Protein AF-0000000085985814 (afdb_homodimer)

Structure (mmCIF, N/CA/C/O backbone):
data_AF-0000000085985814-model_v1
#
loop_
_entity.id
_entity.type
_entity.pdbx_description
1 polymer 'limulus clotting factor C'
#
loop_
_atom_site.group_PDB
_atom_site.id
_atom_site.type_symbol
_atom_site.label_atom_id
_atom_site.label_alt_id
_atom_site.label_comp_id
_atom_site.label_asym_id
_atom_site.label_entity_id
_atom_site.label_seq_id
_atom_site.pdbx_PDB_ins_code
_atom_site.Cartn_x
_atom_site.Cartn_y
_atom_site.Cartn_z
_atom_site.occupancy
_atom_site.B_iso_or_equiv
_atom_site.auth_seq_id
_atom_site.auth_comp_id
_atom_site.auth_asym_id
_atom_site.auth_atom_id
_atom_site.pdbx_PDB_model_num
ATOM 1 N N . MET A 1 1 ? 61.375 27.125 3.414 1 16.91 1 MET A N 1
ATOM 2 C CA . MET A 1 1 ? 61.344 26.484 4.727 1 16.91 1 MET A CA 1
ATOM 3 C C . MET A 1 1 ? 60.188 25.484 4.812 1 16.91 1 MET A C 1
ATOM 5 O O . MET A 1 1 ? 59.188 25.609 4.09 1 16.91 1 MET A O 1
ATOM 9 N N . PRO A 1 2 ? 60.125 24.406 5.727 1 18.06 2 PRO A N 1
ATOM 10 C CA . PRO A 1 2 ? 59.75 23.016 6 1 18.06 2 PRO A CA 1
ATOM 11 C C . PRO A 1 2 ? 58.312 22.859 6.48 1 18.06 2 PRO A C 1
ATOM 13 O O . PRO A 1 2 ? 57.656 21.875 6.164 1 18.06 2 PRO A O 1
ATOM 16 N N . PHE A 1 3 ? 57.781 23.734 7.27 1 17.25 3 PHE A N 1
ATOM 17 C CA . PHE A 1 3 ? 57.219 23.203 8.508 1 17.25 3 PHE A CA 1
ATOM 18 C C . PHE A 1 3 ? 55.969 22.375 8.219 1 17.25 3 PHE A C 1
ATOM 20 O O . PHE A 1 3 ? 55.281 22.609 7.242 1 17.25 3 PHE A O 1
ATOM 27 N N . ALA A 1 4 ? 55.594 21.359 9.062 1 17.03 4 ALA A N 1
ATOM 28 C CA . ALA A 1 4 ? 55.219 20 9.469 1 17.03 4 ALA A CA 1
ATOM 29 C C . ALA A 1 4 ? 53.719 19.906 9.758 1 17.03 4 ALA A C 1
ATOM 31 O O . ALA A 1 4 ? 53.125 18.828 9.594 1 17.03 4 ALA A O 1
ATOM 32 N N . ASN A 1 5 ? 53.062 20.906 10.273 1 17.09 5 ASN A N 1
ATOM 33 C CA . ASN A 1 5 ? 52.25 20.547 11.43 1 17.09 5 ASN A CA 1
ATOM 34 C C . ASN A 1 5 ? 51.094 19.656 11.031 1 17.09 5 ASN A C 1
ATOM 36 O O . ASN A 1 5 ? 50.688 19.641 9.859 1 17.09 5 ASN A O 1
ATOM 40 N N . GLY A 1 6 ? 50.312 18.969 12 1 17.94 6 GLY A N 1
ATOM 41 C CA . GLY A 1 6 ? 49.812 17.75 12.617 1 17.94 6 GLY A CA 1
ATOM 42 C C . GLY A 1 6 ? 48.312 17.562 12.398 1 17.94 6 GLY A C 1
ATOM 43 O O . GLY A 1 6 ? 47.719 16.609 12.914 1 17.94 6 GLY A O 1
ATOM 44 N N . LYS A 1 7 ? 47.5 18.188 11.68 1 19.05 7 LYS A N 1
ATOM 45 C CA . LYS A 1 7 ? 46.094 18.391 12.086 1 19.05 7 LYS A CA 1
ATOM 46 C C . LYS A 1 7 ? 45.312 17.094 12.023 1 19.05 7 LYS A C 1
ATOM 48 O O . LYS A 1 7 ? 45.312 16.422 10.992 1 19.05 7 LYS A O 1
ATOM 53 N N . GLU A 1 8 ? 44.844 16.516 13.203 1 18.53 8 GLU A N 1
ATOM 54 C CA . GLU A 1 8 ? 44.344 15.266 13.773 1 18.53 8 GLU A CA 1
ATOM 55 C C . GLU A 1 8 ? 43.031 14.859 13.125 1 18.53 8 GLU A C 1
ATOM 57 O O . GLU A 1 8 ? 42.312 15.703 12.578 1 18.53 8 GLU A O 1
ATOM 62 N N . SER A 1 9 ? 42.75 13.445 13.117 1 17.86 9 SER A N 1
ATOM 63 C CA . SER A 1 9 ? 42.062 12.305 12.523 1 17.86 9 SER A CA 1
ATOM 64 C C . SER A 1 9 ? 40.656 12.109 13.125 1 17.86 9 SER A C 1
ATOM 66 O O . SER A 1 9 ? 40.531 11.906 14.336 1 17.86 9 SER A O 1
ATOM 68 N N . LEU A 1 10 ? 39.594 12.852 12.758 1 19.56 10 LEU A N 1
ATOM 69 C CA . LEU A 1 10 ? 38.25 12.938 13.273 1 19.56 10 LEU A CA 1
ATOM 70 C C . LEU A 1 10 ? 37.562 11.578 13.227 1 19.56 10 LEU A C 1
ATOM 72 O O . LEU A 1 10 ? 37.25 11.062 12.148 1 19.56 10 LEU A O 1
ATOM 76 N N . ASN A 1 11 ? 38 10.562 14.125 1 17.52 11 ASN A N 1
ATOM 77 C CA . ASN A 1 11 ? 37.75 9.125 14.18 1 17.52 11 ASN A CA 1
ATOM 78 C C . ASN A 1 11 ? 36.281 8.844 14.484 1 17.52 11 ASN A C 1
ATOM 80 O O . ASN A 1 11 ? 35.781 9.156 15.578 1 17.52 11 ASN A O 1
ATOM 84 N N . TYR A 1 12 ? 35.344 9.055 13.688 1 19.08 12 TYR A N 1
ATOM 85 C CA . TYR A 1 12 ? 33.906 8.852 13.867 1 19.08 12 TYR A CA 1
ATOM 86 C C . TYR A 1 12 ? 33.594 7.387 14.141 1 19.08 12 TYR A C 1
ATOM 88 O O . TYR A 1 12 ? 33.719 6.543 13.25 1 19.08 12 TYR A O 1
ATOM 96 N N . ASN A 1 13 ? 33.969 6.895 15.359 1 17.88 13 ASN A N 1
ATOM 97 C CA . ASN A 1 13 ? 33.938 5.488 15.75 1 17.88 13 ASN A CA 1
ATOM 98 C C . ASN A 1 13 ? 32.5 4.949 15.789 1 17.88 13 ASN A C 1
ATOM 100 O O . ASN A 1 13 ? 31.656 5.473 16.516 1 17.88 13 ASN A O 1
ATOM 104 N N . PRO A 1 14 ? 32.062 4.172 14.82 1 18.27 14 PRO A N 1
ATOM 105 C CA . PRO A 1 14 ? 30.781 3.57 14.445 1 18.27 14 PRO A CA 1
ATOM 106 C C . PRO A 1 14 ? 30.203 2.686 15.547 1 18.27 14 PRO A C 1
ATOM 108 O O . PRO A 1 14 ? 29 2.703 15.781 1 18.27 14 PRO A O 1
ATOM 111 N N . PHE A 1 15 ? 30.922 1.654 16.031 1 18.02 15 PHE A N 1
ATOM 112 C CA . PHE A 1 15 ? 30.453 0.27 16.016 1 18.02 15 PHE A CA 1
ATOM 113 C C . PHE A 1 15 ? 29.734 -0.078 17.312 1 18.02 15 PHE A C 1
ATOM 115 O O . PHE A 1 15 ? 30.312 -0.677 18.219 1 18.02 15 PHE A O 1
ATOM 122 N N . LEU A 1 16 ? 28.922 0.725 17.922 1 17.56 16 LEU A N 1
ATOM 123 C CA . LEU A 1 16 ? 28.641 0.408 19.312 1 17.56 16 LEU A CA 1
ATOM 124 C C . LEU A 1 16 ? 28.062 -0.997 19.453 1 17.56 16 LEU A C 1
ATOM 126 O O . LEU A 1 16 ? 27.141 -1.368 18.719 1 17.56 16 LEU A O 1
ATOM 130 N N . VAL A 1 17 ? 28.781 -1.927 20.141 1 17.14 17 VAL A N 1
ATOM 131 C CA . VAL A 1 17 ? 28.969 -3.322 20.531 1 17.14 17 VAL A CA 1
ATOM 132 C C . VAL A 1 17 ? 27.734 -3.82 21.281 1 17.14 17 VAL A C 1
ATOM 134 O O . VAL A 1 17 ? 27 -3.023 21.859 1 17.14 17 VAL A O 1
ATOM 137 N N . GLY A 1 18 ? 27.484 -5.141 21.141 1 18.31 18 GLY A N 1
ATOM 138 C CA . GLY A 1 18 ? 26.672 -6.328 21.344 1 18.31 18 GLY A CA 1
ATOM 139 C C . GLY A 1 18 ? 26.5 -6.699 22.797 1 18.31 18 GLY A C 1
ATOM 140 O O . GLY A 1 18 ? 27.094 -7.664 23.281 1 18.31 18 GLY A O 1
ATOM 141 N N . GLN A 1 19 ? 26.281 -5.734 23.703 1 16.53 19 GLN A N 1
ATOM 142 C CA . GLN A 1 19 ? 26.484 -6.156 25.094 1 16.53 19 GLN A CA 1
ATOM 143 C C . GLN A 1 19 ? 25.609 -7.355 25.438 1 16.53 19 GLN A C 1
ATOM 145 O O . GLN A 1 19 ? 24.484 -7.461 24.953 1 16.53 19 GLN A O 1
ATOM 150 N N . ASN A 1 20 ? 26.219 -8.445 26.062 1 17.34 20 ASN A N 1
ATOM 151 C CA . ASN A 1 20 ? 26.172 -9.836 26.516 1 17.34 20 ASN A CA 1
ATOM 152 C C . ASN A 1 20 ? 25.172 -10.023 27.641 1 17.34 20 ASN A C 1
ATOM 154 O O . ASN A 1 20 ? 25.438 -9.648 28.781 1 17.34 20 ASN A O 1
ATOM 158 N N . PHE A 1 21 ? 23.938 -9.672 27.484 1 16.88 21 PHE A N 1
ATOM 159 C CA . PHE A 1 21 ? 23.109 -9.711 28.672 1 16.88 21 PHE A CA 1
ATOM 160 C C . PHE A 1 21 ? 22.953 -11.141 29.188 1 16.88 21 PHE A C 1
ATOM 162 O O . PHE A 1 21 ? 22.484 -12.016 28.453 1 16.88 21 PHE A O 1
ATOM 169 N N . GLY A 1 22 ? 23.797 -11.625 30.141 1 15.89 22 GLY A N 1
ATOM 170 C CA . GLY A 1 22 ? 24.047 -12.883 30.812 1 15.89 22 GLY A CA 1
ATOM 171 C C . GLY A 1 22 ? 22.797 -13.508 31.406 1 15.89 22 GLY A C 1
ATOM 172 O O . GLY A 1 22 ? 22.438 -14.633 31.047 1 15.89 22 GLY A O 1
ATOM 173 N N . ASN A 1 23 ? 22.438 -13.375 32.719 1 16.05 23 ASN A N 1
ATOM 174 C CA . ASN A 1 23 ? 22.547 -14.445 33.719 1 16.05 23 ASN A CA 1
ATOM 175 C C . ASN A 1 23 ? 21.266 -15.242 33.812 1 16.05 23 ASN A C 1
ATOM 177 O O . ASN A 1 23 ? 20.219 -14.844 33.281 1 16.05 23 ASN A O 1
ATOM 181 N N . GLU A 1 24 ? 20.734 -15.57 35.156 1 16.47 24 GLU A N 1
ATOM 182 C CA . GLU A 1 24 ? 20.547 -16.75 36 1 16.47 24 GLU A CA 1
ATOM 183 C C . GLU A 1 24 ? 19.062 -17.016 36.25 1 16.47 24 GLU A C 1
ATOM 185 O O . GLU A 1 24 ? 18.703 -18.031 36.844 1 16.47 24 GLU A O 1
ATOM 190 N N . ILE A 1 25 ? 18.078 -16.484 35.625 1 15.8 25 ILE A N 1
ATOM 191 C CA . ILE A 1 25 ? 16.859 -16.484 36.438 1 15.8 25 ILE A CA 1
ATOM 192 C C . ILE A 1 25 ? 16.375 -17.922 36.625 1 15.8 25 ILE A C 1
ATOM 194 O O . ILE A 1 25 ? 16.203 -18.656 35.625 1 15.8 25 ILE A O 1
ATOM 198 N N . ALA A 1 26 ? 16.344 -18.391 37.875 1 16.05 26 ALA A N 1
ATOM 199 C CA . ALA A 1 26 ? 16.109 -19.625 38.625 1 16.05 26 ALA A CA 1
ATOM 200 C C . ALA A 1 26 ? 14.734 -20.203 38.344 1 16.05 26 ALA A C 1
ATOM 202 O O . ALA A 1 26 ? 13.844 -19.5 37.875 1 16.05 26 ALA A O 1
ATOM 203 N N . ARG A 1 27 ? 14.367 -21.344 38.969 1 16.3 27 ARG A N 1
ATOM 204 C CA . ARG A 1 27 ? 13.805 -22.688 38.906 1 16.3 27 ARG A CA 1
ATOM 205 C C . ARG A 1 27 ? 12.359 -22.703 39.375 1 16.3 27 ARG A C 1
ATOM 207 O O . ARG A 1 27 ? 11.758 -23.766 39.531 1 16.3 27 ARG A O 1
ATOM 214 N N . ALA A 1 28 ? 11.633 -21.516 39.438 1 16.31 28 ALA A N 1
ATOM 215 C CA . ALA A 1 28 ? 10.602 -21.703 40.438 1 16.31 28 ALA A CA 1
ATOM 216 C C . ALA A 1 28 ? 9.695 -22.875 40.094 1 16.31 28 ALA A C 1
ATOM 218 O O . ALA A 1 28 ? 9.383 -23.094 38.938 1 16.31 28 ALA A O 1
ATOM 219 N N . SER A 1 29 ? 9.352 -23.766 40.969 1 16.72 29 SER A N 1
ATOM 220 C CA . SER A 1 29 ? 8.875 -25.125 41.219 1 16.72 29 SER A CA 1
ATOM 221 C C . SER A 1 29 ? 7.379 -25.234 40.969 1 16.72 29 SER A C 1
ATOM 223 O O . SER A 1 29 ? 6.582 -25.156 41.906 1 16.72 29 SER A O 1
ATOM 225 N N . PHE A 1 30 ? 6.945 -24.656 39.812 1 16.17 30 PHE A N 1
ATOM 226 C CA . PHE A 1 30 ? 5.488 -24.641 39.719 1 16.17 30 PHE A CA 1
ATOM 227 C C . PHE A 1 30 ? 4.926 -26.062 39.812 1 16.17 30 PHE A C 1
ATOM 229 O O . PHE A 1 30 ? 5.324 -26.938 39.062 1 16.17 30 PHE A O 1
ATOM 236 N N . ILE A 1 31 ? 4.328 -26.297 40.844 1 16.73 31 ILE A N 1
ATOM 237 C CA . ILE A 1 31 ? 3.812 -27.562 41.375 1 16.73 31 ILE A CA 1
ATOM 238 C C . ILE A 1 31 ? 2.74 -28.109 40.406 1 16.73 31 ILE A C 1
ATOM 240 O O . ILE A 1 31 ? 2.826 -29.25 39.938 1 16.73 31 ILE A O 1
ATOM 244 N N . PRO A 1 32 ? 1.451 -28.188 40.75 1 16.77 32 PRO A N 1
ATOM 245 C CA . PRO A 1 32 ? 0.951 -29.516 41.094 1 16.77 32 PRO A CA 1
ATOM 246 C C . PRO A 1 32 ? 0.174 -30.172 39.969 1 16.77 32 PRO A C 1
ATOM 248 O O . PRO A 1 32 ? 0.493 -31.281 39.562 1 16.77 32 PRO A O 1
ATOM 251 N N . PRO A 1 33 ? -1.252 -29.938 39.812 1 17.3 33 PRO A N 1
ATOM 252 C CA . PRO A 1 33 ? -2.18 -31.031 40.125 1 17.3 33 PRO A CA 1
ATOM 253 C C . PRO A 1 33 ? -2.801 -31.672 38.906 1 17.3 33 PRO A C 1
ATOM 255 O O . PRO A 1 33 ? -2.754 -31.094 37.812 1 17.3 33 PRO A O 1
ATOM 258 N N . SER A 1 34 ? -3.602 -32.75 38.938 1 16.98 34 SER A N 1
ATOM 259 C CA . SER A 1 34 ? -4.047 -34.031 38.375 1 16.98 34 SER A CA 1
ATOM 260 C C . SER A 1 34 ? -5.277 -33.844 37.5 1 16.98 34 SER A C 1
ATOM 262 O O . SER A 1 34 ? -5.961 -34.812 37.188 1 16.98 34 SER A O 1
ATOM 264 N N . CYS A 1 35 ? -5.289 -32.719 36.656 1 16.28 35 CYS A N 1
ATOM 265 C CA . CYS A 1 35 ? -6.629 -32.438 36.156 1 16.28 35 CYS A CA 1
ATOM 266 C C . CYS A 1 35 ? -7.156 -33.594 35.312 1 16.28 35 CYS A C 1
ATOM 268 O O . CYS A 1 35 ? -6.5 -34.031 34.375 1 16.28 35 CYS A O 1
ATOM 270 N N . THR A 1 36 ? -8.031 -34.344 35.844 1 17.14 36 THR A N 1
ATOM 271 C CA . THR A 1 36 ? -8.703 -35.594 35.5 1 17.14 36 THR A CA 1
ATOM 272 C C . THR A 1 36 ? -9.594 -35.406 34.281 1 17.14 36 THR A C 1
ATOM 274 O O . THR A 1 36 ? -10.727 -34.938 34.375 1 17.14 36 THR A O 1
ATOM 277 N N . CYS A 1 37 ? -9.016 -34.781 33.219 1 16.58 37 CYS A N 1
ATOM 278 C CA . CYS A 1 37 ? -9.875 -34.375 32.125 1 16.58 37 CYS A CA 1
ATOM 279 C C . CYS A 1 37 ? -10.641 -35.562 31.547 1 16.58 37 CYS A C 1
ATOM 281 O O . CYS A 1 37 ? -10.055 -36.656 31.344 1 16.58 37 CYS A O 1
ATOM 283 N N . GLY A 1 38 ? -11.938 -35.5 31.625 1 16.69 38 GLY A N 1
ATOM 284 C CA . GLY A 1 38 ? -13.055 -36.406 31.422 1 16.69 38 GLY A CA 1
ATOM 285 C C . GLY A 1 38 ? -13.156 -36.938 30.016 1 16.69 38 GLY A C 1
ATOM 286 O O . GLY A 1 38 ? -12.625 -36.344 29.078 1 16.69 38 GLY A O 1
ATOM 287 N N . GLN A 1 39 ? -13.641 -38.156 29.672 1 17.03 39 GLN A N 1
ATOM 288 C CA . GLN A 1 39 ? -13.672 -39.344 28.797 1 17.03 39 GLN A CA 1
ATOM 289 C C . GLN A 1 39 ? -14.602 -39.094 27.609 1 17.03 39 GLN A C 1
ATOM 291 O O . GLN A 1 39 ? -14.648 -39.906 26.688 1 17.03 39 GLN A O 1
ATOM 296 N N . GLU A 1 40 ? -15.32 -37.875 27.453 1 17.14 40 GLU A N 1
ATOM 297 C CA . GLU A 1 40 ? -16.578 -38.375 26.891 1 17.14 40 GLU A CA 1
ATOM 298 C C . GLU A 1 40 ? -16.359 -38.938 25.469 1 17.14 40 GLU A C 1
ATOM 300 O O . GLU A 1 40 ? -15.367 -38.594 24.812 1 17.14 40 GLU A O 1
ATOM 305 N N . ASN A 1 41 ? -17.453 -39.469 24.781 1 16.95 41 ASN A N 1
ATOM 306 C CA . ASN A 1 41 ? -17.906 -40.5 23.875 1 16.95 41 ASN A CA 1
ATOM 307 C C . ASN A 1 41 ? -17.75 -40.094 22.422 1 16.95 41 ASN A C 1
ATOM 309 O O . ASN A 1 41 ? -17.859 -38.906 22.094 1 16.95 41 ASN A O 1
ATOM 313 N N . MET A 1 42 ? -17.344 -40.938 21.484 1 17.17 42 MET A N 1
ATOM 314 C CA . MET A 1 42 ? -16.766 -41.25 20.172 1 17.17 42 MET A CA 1
ATOM 315 C C . MET A 1 42 ? -17.75 -40.906 19.062 1 17.17 42 MET A C 1
ATOM 317 O O . MET A 1 42 ? -17.5 -41.219 17.891 1 17.17 42 MET A O 1
ATOM 321 N N . GLN A 1 43 ? -18.922 -40.156 19.328 1 17.23 43 GLN A N 1
ATOM 322 C CA . GLN A 1 43 ? -19.906 -40.688 18.391 1 17.23 43 GLN A CA 1
ATOM 323 C C . GLN A 1 43 ? -19.531 -40.344 16.953 1 17.23 43 GLN A C 1
ATOM 325 O O . GLN A 1 43 ? -18.734 -39.406 16.719 1 17.23 43 GLN A O 1
ATOM 330 N N . GLU A 1 44 ? -20.359 -40.719 15.93 1 17.42 44 GLU A N 1
ATOM 331 C CA . GLU A 1 44 ? -20.391 -41.219 14.562 1 17.42 44 GLU A CA 1
ATOM 332 C C . GLU A 1 44 ? -20.281 -40.094 13.555 1 17.42 44 GLU A C 1
ATOM 334 O O . GLU A 1 44 ? -21.125 -39.156 13.547 1 17.42 44 GLU A O 1
ATOM 339 N N . MET A 1 45 ? -19.156 -39.656 13.141 1 17.52 45 MET A N 1
ATOM 340 C CA . MET A 1 45 ? -18.719 -38.5 12.328 1 17.52 45 MET A CA 1
ATOM 341 C C . MET A 1 45 ? -19.359 -38.562 10.945 1 17.52 45 MET A C 1
ATOM 343 O O . MET A 1 45 ? -19.156 -39.5 10.188 1 17.52 45 MET A O 1
ATOM 347 N N . GLY A 1 46 ? -20.609 -38 10.883 1 17.5 46 GLY A N 1
ATOM 348 C CA . GLY A 1 46 ? -21.422 -38.094 9.672 1 17.5 46 GLY A CA 1
ATOM 349 C C . GLY A 1 46 ? -20.703 -37.625 8.43 1 17.5 46 GLY A C 1
ATOM 350 O O . GLY A 1 46 ? -19.734 -36.875 8.531 1 17.5 46 GLY A O 1
ATOM 351 N N . ARG A 1 47 ? -21.047 -38.062 7.23 1 17.42 47 ARG A N 1
ATOM 352 C CA . ARG A 1 47 ? -20.625 -38.125 5.832 1 17.42 47 ARG A CA 1
ATOM 353 C C . ARG A 1 47 ? -20.656 -36.75 5.195 1 17.42 47 ARG A C 1
ATOM 355 O O . ARG A 1 47 ? -21.688 -36.062 5.242 1 17.42 47 ARG A O 1
ATOM 362 N N . ILE A 1 48 ? -19.594 -36.094 5.117 1 18.06 48 ILE A N 1
ATOM 363 C CA . ILE A 1 48 ? -19.312 -34.75 4.594 1 18.06 48 ILE A CA 1
ATOM 364 C C . ILE A 1 48 ? -19.797 -34.656 3.146 1 18.06 48 ILE A C 1
ATOM 366 O O . ILE A 1 48 ? -19.25 -35.312 2.26 1 18.06 48 ILE A O 1
ATOM 370 N N . VAL A 1 49 ? -21.062 -34.688 2.838 1 18.86 49 VAL A N 1
ATOM 371 C CA . VAL A 1 49 ? -21.516 -34.656 1.451 1 18.86 49 VAL A CA 1
ATOM 372 C C . VAL A 1 49 ? -21.109 -33.344 0.808 1 18.86 49 VAL A C 1
ATOM 374 O O . VAL A 1 49 ? -21.375 -32.281 1.364 1 18.86 49 VAL A O 1
ATOM 377 N N . THR A 1 50 ? -20.156 -33.25 0.012 1 19.17 50 THR A N 1
ATOM 378 C CA . THR A 1 50 ? -19.469 -32.281 -0.84 1 19.17 50 THR A CA 1
ATOM 379 C C . THR A 1 50 ? -20.453 -31.594 -1.771 1 19.17 50 THR A C 1
ATOM 381 O O . THR A 1 50 ? -20.922 -32.188 -2.744 1 19.17 50 THR A O 1
ATOM 384 N N . SER A 1 51 ? -21.531 -30.984 -1.221 1 20.56 51 SER A N 1
ATOM 385 C CA . SER A 1 51 ? -22.5 -30.406 -2.139 1 20.56 51 SER A CA 1
ATOM 386 C C . SER A 1 51 ? -21.844 -29.391 -3.066 1 20.56 51 SER A C 1
ATOM 388 O O . SER A 1 51 ? -21.172 -28.469 -2.607 1 20.56 51 SER A O 1
ATOM 390 N N . GLN A 1 52 ? -21.516 -29.672 -4.309 1 21.36 52 GLN A N 1
ATOM 391 C CA . GLN A 1 52 ? -21.094 -28.984 -5.516 1 21.36 52 GLN A CA 1
ATOM 392 C C . GLN A 1 52 ? -22.031 -27.828 -5.844 1 21.36 52 GLN A C 1
ATOM 394 O O . GLN A 1 52 ? -23.141 -28.031 -6.348 1 21.36 52 GLN A O 1
ATOM 399 N N . THR A 1 53 ? -22.281 -26.922 -4.926 1 23.77 53 THR A N 1
ATOM 400 C CA . THR A 1 53 ? -23.219 -25.875 -5.309 1 23.77 53 THR A CA 1
ATOM 401 C C . THR A 1 53 ? -22.75 -25.172 -6.578 1 23.77 53 THR A C 1
ATOM 403 O O . THR A 1 53 ? -21.609 -24.703 -6.645 1 23.77 53 THR A O 1
ATOM 406 N N . GLU A 1 54 ? -23.281 -25.438 -7.719 1 23.77 54 GLU A N 1
ATOM 407 C CA . GLU A 1 54 ? -23.25 -24.859 -9.062 1 23.77 54 GLU A CA 1
ATOM 408 C C . GLU A 1 54 ? -23.562 -23.375 -9.039 1 23.77 54 GLU A C 1
ATOM 410 O O . GLU A 1 54 ? -24.672 -22.969 -8.656 1 23.77 54 GLU A O 1
ATOM 415 N N . TYR A 1 55 ? -22.719 -22.594 -8.625 1 24.66 55 TYR A N 1
ATOM 416 C CA . TYR A 1 55 ? -23.062 -21.188 -8.688 1 24.66 55 TYR A CA 1
ATOM 417 C C . TYR A 1 55 ? -23.453 -20.766 -10.102 1 24.66 55 TYR A C 1
ATOM 419 O O . TYR A 1 55 ? -22.797 -21.156 -11.07 1 24.66 55 TYR A O 1
ATOM 427 N N . PRO A 1 56 ? -24.703 -20.422 -10.336 1 26.12 56 PRO A N 1
ATOM 428 C CA . PRO A 1 56 ? -25.188 -20.078 -11.672 1 26.12 56 PRO A CA 1
ATOM 429 C C . PRO A 1 56 ? -24.344 -19 -12.352 1 26.12 56 PRO A C 1
ATOM 431 O O . PRO A 1 56 ? -23.75 -18.156 -11.672 1 26.12 56 PRO A O 1
ATOM 434 N N . PRO A 1 57 ? -23.859 -19.234 -13.578 1 25.36 57 PRO A N 1
ATOM 435 C CA . PRO A 1 57 ? -23.109 -18.281 -14.406 1 25.36 57 PRO A CA 1
ATOM 436 C C . PRO A 1 57 ? -23.828 -16.953 -14.57 1 25.36 57 PRO A C 1
ATOM 438 O O . PRO A 1 57 ? -25.016 -16.922 -14.883 1 25.36 57 PRO A O 1
ATOM 441 N N . HIS A 1 58 ? -23.641 -16.016 -13.766 1 24.8 58 HIS A N 1
ATOM 442 C CA . HIS A 1 58 ? -24.234 -14.719 -14.055 1 24.8 58 HIS A CA 1
ATOM 443 C C . HIS A 1 58 ? -24.031 -14.336 -15.516 1 24.8 58 HIS A C 1
ATOM 445 O O . HIS A 1 58 ? -22.922 -14.445 -16.047 1 24.8 58 HIS A O 1
ATOM 451 N N . ARG A 1 59 ? -25.062 -14.406 -16.328 1 25.08 59 ARG A N 1
ATOM 452 C CA . ARG A 1 59 ? -25.172 -13.992 -17.719 1 25.08 59 ARG A CA 1
ATOM 453 C C . ARG A 1 59 ? -24.688 -12.562 -17.906 1 25.08 59 ARG A C 1
ATOM 455 O O . ARG A 1 59 ? -25.234 -11.633 -17.312 1 25.08 59 ARG A O 1
ATOM 462 N N . TYR A 1 60 ? -23.406 -12.375 -18.203 1 25.56 60 TYR A N 1
ATOM 463 C CA . TYR A 1 60 ? -23 -11.07 -18.703 1 25.56 60 TYR A CA 1
ATOM 464 C C . TYR A 1 60 ? -23.797 -10.672 -19.938 1 25.56 60 TYR A C 1
ATOM 466 O O . TYR A 1 60 ? -23.875 -11.438 -20.891 1 25.56 60 TYR A O 1
ATOM 474 N N . PRO A 1 61 ? -24.875 -9.93 -19.844 1 24.61 61 PRO A N 1
ATOM 475 C CA . PRO A 1 61 ? -25.453 -9.445 -21.094 1 24.61 61 PRO A CA 1
ATOM 476 C C . PRO A 1 61 ? -24.406 -8.938 -22.078 1 24.61 61 PRO A C 1
ATOM 478 O O . PRO A 1 61 ? -23.297 -8.547 -21.656 1 24.61 61 PRO A O 1
ATOM 481 N N . SER A 1 62 ? -24.484 -9.266 -23.312 1 24.66 62 SER A N 1
ATOM 482 C CA . SER A 1 62 ? -23.766 -8.789 -24.484 1 24.66 62 SER A CA 1
ATOM 483 C C . SER A 1 62 ? -23.609 -7.273 -24.469 1 24.66 62 SER A C 1
ATOM 485 O O . SER A 1 62 ? -24.531 -6.543 -24.812 1 24.66 62 SER A O 1
ATOM 487 N N . MET A 1 63 ? -23.188 -6.68 -23.375 1 26.58 63 MET A N 1
ATOM 488 C CA . MET A 1 63 ? -23.203 -5.219 -23.422 1 26.58 63 MET A CA 1
ATOM 489 C C . MET A 1 63 ? -22.344 -4.699 -24.578 1 26.58 63 MET A C 1
ATOM 491 O O . MET A 1 63 ? -21.266 -5.23 -24.828 1 26.58 63 MET A O 1
ATOM 495 N N . GLY A 1 64 ? -22.938 -4.004 -25.547 1 24.3 64 GLY A N 1
ATOM 496 C CA . GLY A 1 64 ? -22.422 -3.184 -26.625 1 24.3 64 GLY A CA 1
ATOM 497 C C . GLY A 1 64 ? -21.25 -2.318 -26.219 1 24.3 64 GLY A C 1
ATOM 498 O O . GLY A 1 64 ? -21.156 -1.887 -25.062 1 24.3 64 GLY A O 1
ATOM 499 N N . VAL A 1 65 ? -20.188 -2.523 -26.891 1 27.19 65 VAL A N 1
ATOM 500 C CA . VAL A 1 65 ? -18.938 -1.78 -26.844 1 27.19 65 VAL A CA 1
ATOM 501 C C . VAL A 1 65 ? -19.219 -0.281 -26.797 1 27.19 65 VAL A C 1
ATOM 503 O O . VAL A 1 65 ? -19.734 0.283 -27.781 1 27.19 65 VAL A O 1
ATOM 506 N N . GLN A 1 66 ? -19.781 0.312 -25.703 1 25.55 66 GLN A N 1
ATOM 507 C CA . GLN A 1 66 ? -19.891 1.767 -25.75 1 25.55 66 GLN A CA 1
ATOM 508 C C . GLN A 1 66 ? -18.516 2.416 -25.891 1 25.55 66 GLN A C 1
ATOM 510 O O . GLN A 1 66 ? -17.531 1.961 -25.297 1 25.55 66 GLN A O 1
ATOM 515 N N . ASN A 1 67 ? -18.25 3.246 -26.828 1 25.61 67 ASN A N 1
ATOM 516 C CA . ASN A 1 67 ? -17.188 4.172 -27.172 1 25.61 67 ASN A CA 1
ATOM 517 C C . ASN A 1 67 ? -16.75 5.012 -25.969 1 25.61 67 ASN A C 1
ATOM 519 O O . ASN A 1 67 ? -17.594 5.613 -25.297 1 25.61 67 ASN A O 1
ATOM 523 N N . VAL A 1 68 ? -15.625 4.66 -25.422 1 32.38 68 VAL A N 1
ATOM 524 C CA . VAL A 1 68 ? -15 5.316 -24.266 1 32.38 68 VAL A CA 1
ATOM 525 C C . VAL A 1 68 ? -14.836 6.809 -24.562 1 32.38 68 VAL A C 1
ATOM 527 O O . VAL A 1 68 ? -13.945 7.207 -25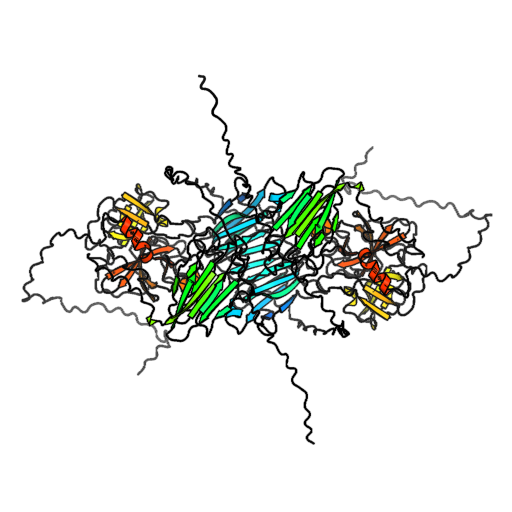.312 1 32.38 68 VAL A O 1
ATOM 530 N N . SER A 1 69 ? -15.875 7.555 -24.797 1 27.58 69 SER A N 1
ATOM 531 C CA . SER A 1 69 ? -15.641 8.992 -24.75 1 27.58 69 SER A CA 1
ATOM 532 C C . SER A 1 69 ? -15.055 9.414 -23.406 1 27.58 69 SER A C 1
ATOM 534 O O . SER A 1 69 ? -15.461 8.914 -22.359 1 27.58 69 SER A O 1
ATOM 536 N N . HIS A 1 70 ? -13.805 9.789 -23.359 1 31.39 70 HIS A N 1
ATOM 537 C CA . HIS A 1 70 ? -13.102 10.422 -22.25 1 31.39 70 HIS A CA 1
ATOM 538 C C . HIS A 1 70 ? -13.977 11.461 -21.562 1 31.39 70 HIS A C 1
ATOM 540 O O . HIS A 1 70 ? -13.883 12.648 -21.859 1 31.39 70 HIS A O 1
ATOM 546 N N . GLY A 1 71 ? -15.305 11.25 -21.469 1 29.94 71 GLY A N 1
ATOM 547 C CA . GLY A 1 71 ? -16.141 12.266 -20.844 1 29.94 71 GLY A CA 1
ATOM 548 C C . GLY A 1 71 ? -15.742 12.594 -19.422 1 29.94 71 GLY A C 1
ATOM 549 O O . GLY A 1 71 ? -14.945 11.883 -18.812 1 29.94 71 GLY A O 1
ATOM 550 N N . SER A 1 72 ? -16.203 13.797 -18.906 1 32.44 72 SER A N 1
ATOM 551 C CA . SER A 1 72 ? -16.156 14.438 -17.609 1 32.44 72 SER A CA 1
ATOM 552 C C . SER A 1 72 ? -16.422 13.438 -16.484 1 32.44 72 SER A C 1
ATOM 554 O O . SER A 1 72 ? -17.109 12.438 -16.688 1 32.44 72 SER A O 1
ATOM 556 N N . GLN A 1 73 ? -15.57 13.422 -15.406 1 39.69 73 GLN A N 1
ATOM 557 C CA . GLN A 1 73 ? -15.469 12.625 -14.188 1 39.69 73 GLN A CA 1
ATOM 558 C C . GLN A 1 73 ? -16.844 12.227 -13.664 1 39.69 73 GLN A C 1
ATOM 560 O O . GLN A 1 73 ? -17.016 11.148 -13.094 1 39.69 73 GLN A O 1
ATOM 565 N N . ASN A 1 74 ? -17.766 13.195 -13.586 1 41.62 74 ASN A N 1
ATOM 566 C CA . ASN A 1 74 ? -18.922 13.039 -12.703 1 41.62 74 ASN A CA 1
ATOM 567 C C . ASN A 1 74 ? -19.797 11.875 -13.125 1 41.62 74 ASN A C 1
ATOM 569 O O . ASN A 1 74 ? -20.547 11.32 -12.305 1 41.62 74 ASN A O 1
ATOM 573 N N . ASP A 1 75 ? -20.031 11.68 -14.445 1 47.25 75 ASP A N 1
ATOM 574 C CA . ASP A 1 75 ? -21.172 10.828 -14.758 1 47.25 75 ASP A CA 1
ATOM 575 C C . ASP A 1 75 ? -20.719 9.453 -15.242 1 47.25 75 ASP A C 1
ATOM 577 O O . ASP A 1 75 ? -21.297 8.883 -16.156 1 47.25 75 ASP A O 1
ATOM 581 N N . VAL A 1 76 ? -19.484 9.133 -14.781 1 59.38 76 VAL A N 1
ATOM 582 C CA . VAL A 1 76 ? -19.172 7.816 -15.344 1 59.38 76 VAL A CA 1
ATOM 583 C C . VAL A 1 76 ? -20.062 6.758 -14.695 1 59.38 76 VAL A C 1
ATOM 585 O O . VAL A 1 76 ? -20.031 6.578 -13.477 1 59.38 76 VAL A O 1
ATOM 588 N N . VAL A 1 77 ? -20.969 6.32 -15.32 1 73.12 77 VAL A N 1
ATOM 589 C CA . VAL A 1 77 ? -21.828 5.234 -14.883 1 73.12 77 VAL A CA 1
ATOM 590 C C . VAL A 1 77 ? -21.031 3.936 -14.789 1 73.12 77 VAL A C 1
ATOM 592 O O . VAL A 1 77 ? -20.438 3.494 -15.781 1 73.12 77 VAL A O 1
ATOM 595 N N . PRO A 1 78 ? -20.828 3.492 -13.492 1 84 78 PRO A N 1
ATOM 596 C CA . PRO A 1 78 ? -20.109 2.227 -13.359 1 84 78 PRO A CA 1
ATOM 597 C C . PRO A 1 78 ? -20.766 1.083 -14.125 1 84 78 PRO A C 1
ATOM 599 O O . PRO A 1 78 ? -21.984 1.091 -14.32 1 84 78 PRO A O 1
ATOM 602 N N . ASP A 1 79 ? -19.938 0.207 -14.602 1 90.5 79 ASP A N 1
ATOM 603 C CA . ASP A 1 79 ? -20.438 -0.982 -15.281 1 90.5 79 ASP A CA 1
ATOM 604 C C . ASP A 1 79 ? -21 -1.993 -14.281 1 90.5 79 ASP A C 1
ATOM 606 O O . ASP A 1 79 ? -21.953 -2.703 -14.578 1 90.5 79 ASP A O 1
ATOM 610 N N . TYR A 1 80 ? -20.344 -2.047 -13.133 1 94.12 80 TYR A N 1
ATOM 611 C CA . TYR A 1 80 ? -20.75 -2.961 -12.07 1 94.12 80 TYR A CA 1
ATOM 612 C C . TYR A 1 80 ? -20.797 -2.244 -10.727 1 94.12 80 TYR A C 1
ATOM 614 O O . TYR A 1 80 ? -19.953 -1.403 -10.43 1 94.12 80 TYR A O 1
ATOM 622 N N . LYS A 1 81 ? -21.828 -2.539 -9.977 1 95.06 81 LYS A N 1
ATOM 623 C CA . LYS A 1 81 ? -21.938 -2.062 -8.602 1 95.06 81 LYS A CA 1
ATOM 624 C C . LYS A 1 81 ? -21.938 -3.229 -7.617 1 95.06 81 LYS A C 1
ATOM 626 O O . LYS A 1 81 ? -22.766 -4.141 -7.73 1 95.06 81 LYS A O 1
ATOM 631 N N . ILE A 1 82 ? -21.047 -3.236 -6.746 1 96.44 82 ILE A N 1
ATOM 632 C CA . ILE A 1 82 ? -20.906 -4.297 -5.758 1 96.44 82 ILE A CA 1
ATOM 633 C C . ILE A 1 82 ? -21.094 -3.725 -4.355 1 96.44 82 ILE A C 1
ATOM 635 O O . ILE A 1 82 ? -20.469 -2.73 -3.99 1 96.44 82 ILE A O 1
ATOM 639 N N . VAL A 1 83 ? -21.969 -4.289 -3.621 1 96.56 83 VAL A N 1
ATOM 640 C CA . VAL A 1 83 ? -22.188 -3.881 -2.236 1 96.56 83 VAL A CA 1
ATOM 641 C C . VAL A 1 83 ? -21.812 -5.023 -1.294 1 96.56 83 VAL A C 1
ATOM 643 O O . VAL A 1 83 ? -22.375 -6.117 -1.384 1 96.56 83 VAL A O 1
ATOM 646 N N . LEU A 1 84 ? -20.859 -4.75 -0.462 1 97.31 84 LEU A N 1
ATOM 647 C CA . LEU A 1 84 ? -20.484 -5.711 0.57 1 97.31 84 LEU A CA 1
ATOM 648 C C . LEU A 1 84 ? -21.25 -5.445 1.862 1 97.31 84 LEU A C 1
ATOM 650 O O . LEU A 1 84 ? -21.422 -4.293 2.26 1 97.31 84 LEU A O 1
ATOM 654 N N . ASP A 1 85 ? -21.719 -6.48 2.43 1 95.69 85 ASP A N 1
ATOM 655 C CA . ASP A 1 85 ? -22.375 -6.398 3.73 1 95.69 85 ASP A CA 1
ATOM 656 C C . ASP A 1 85 ? -22.156 -7.68 4.535 1 95.69 85 ASP A C 1
ATOM 658 O O . ASP A 1 85 ? -21.359 -8.539 4.145 1 95.69 85 ASP A O 1
ATOM 662 N N . LEU A 1 86 ? -22.828 -7.785 5.664 1 92.88 86 LEU A N 1
ATOM 663 C CA . LEU A 1 86 ? -22.578 -8.914 6.559 1 92.88 86 LEU A CA 1
ATOM 664 C C . LEU A 1 86 ? -23.078 -10.219 5.941 1 92.88 86 LEU A C 1
ATOM 666 O O . LEU A 1 86 ? -22.531 -11.289 6.23 1 92.88 86 LEU A O 1
ATOM 670 N N . GLU A 1 87 ? -24.031 -10.148 5.094 1 93.25 87 GLU A N 1
ATOM 671 C CA . GLU A 1 87 ? -24.562 -11.328 4.426 1 93.25 87 GLU A CA 1
ATOM 672 C C . GLU A 1 87 ? -23.703 -11.719 3.227 1 93.25 87 GLU A C 1
ATOM 674 O O . GLU A 1 87 ? -23.562 -12.906 2.924 1 93.25 87 GLU A O 1
ATOM 679 N N . HIS A 1 88 ? -23.234 -10.648 2.629 1 95.75 88 HIS A N 1
ATOM 680 C CA . HIS A 1 88 ? -22.344 -10.836 1.483 1 95.75 88 HIS A CA 1
ATOM 681 C C . HIS A 1 88 ? -21.016 -10.133 1.698 1 95.75 88 HIS A C 1
ATOM 683 O O . HIS A 1 88 ? -20.719 -9.141 1.03 1 95.75 88 HIS A O 1
ATOM 689 N N . PRO A 1 89 ? -20.156 -10.75 2.555 1 96 89 PRO A N 1
ATOM 690 C CA . PRO A 1 89 ? -18.938 -10.055 2.979 1 96 89 PRO A CA 1
ATOM 691 C C . PRO A 1 89 ? -17.812 -10.164 1.951 1 96 89 PRO A C 1
ATOM 693 O O . PRO A 1 89 ? -16.75 -9.555 2.123 1 96 89 PRO A O 1
ATOM 696 N N . ARG A 1 90 ? -17.969 -10.992 0.858 1 95.75 90 ARG A N 1
ATOM 697 C CA . ARG A 1 90 ? -16.922 -11.141 -0.149 1 95.75 90 ARG A CA 1
ATOM 698 C C . ARG A 1 90 ? -17.516 -11.32 -1.539 1 95.75 90 ARG A C 1
ATOM 700 O O . ARG A 1 90 ? -18.672 -11.758 -1.677 1 95.75 90 ARG A O 1
ATOM 707 N N . GLU A 1 91 ? -16.828 -10.914 -2.49 1 96.12 91 GLU A N 1
ATOM 708 C CA . GLU A 1 91 ? -17.203 -11.008 -3.898 1 96.12 91 GLU A CA 1
ATOM 709 C C . GLU A 1 91 ? -15.969 -11.086 -4.797 1 96.12 91 GLU A C 1
ATOM 711 O O . GLU A 1 91 ? -14.93 -10.492 -4.488 1 96.12 91 GLU A O 1
ATOM 716 N N . TYR A 1 92 ? -16.109 -11.859 -5.852 1 95.44 92 TYR A N 1
ATOM 717 C CA . TYR A 1 92 ? -15.031 -11.898 -6.84 1 95.44 92 TYR A CA 1
ATOM 718 C C . TYR A 1 92 ? -15.328 -10.953 -8 1 95.44 92 TYR A C 1
ATOM 720 O O . TYR A 1 92 ? -16.469 -10.859 -8.453 1 95.44 92 TYR A O 1
ATOM 728 N N . ILE A 1 93 ? -14.367 -10.281 -8.43 1 96.81 93 ILE A N 1
ATOM 729 C CA . ILE A 1 93 ? -14.43 -9.586 -9.703 1 96.81 93 ILE A CA 1
ATOM 730 C C . ILE A 1 93 ? -13.367 -10.141 -10.648 1 96.81 93 ILE A C 1
ATOM 732 O O . ILE A 1 93 ? -12.258 -10.477 -10.227 1 96.81 93 ILE A O 1
ATOM 736 N N . SER A 1 94 ? -13.711 -10.266 -11.93 1 96.44 94 SER A N 1
ATOM 737 C CA . SER A 1 94 ? -12.789 -10.828 -12.914 1 96.44 94 SER A CA 1
ATOM 738 C C . SER A 1 94 ? -12.875 -10.07 -14.234 1 96.44 94 SER A C 1
ATOM 740 O O . SER A 1 94 ? -13.867 -9.391 -14.508 1 96.44 94 SER A O 1
ATOM 742 N N . SER A 1 95 ? -11.805 -10.156 -14.953 1 96.25 95 SER A N 1
ATOM 743 C CA . SER A 1 95 ? -11.82 -9.57 -16.297 1 96.25 95 SER A CA 1
ATOM 744 C C . SER A 1 95 ? -12.805 -10.297 -17.203 1 96.25 95 SER A C 1
ATOM 746 O O . SER A 1 95 ? -13.125 -11.469 -16.969 1 96.25 95 SER A O 1
ATOM 748 N N . PRO A 1 96 ? -13.242 -9.57 -18.203 1 93.56 96 PRO A N 1
ATOM 749 C CA . PRO A 1 96 ? -14.164 -10.242 -19.125 1 93.56 96 PRO A CA 1
ATOM 750 C C . PRO A 1 96 ? -13.555 -11.484 -19.766 1 93.56 96 PRO A C 1
ATOM 752 O O . PRO A 1 96 ? -12.406 -11.445 -20.234 1 93.56 96 PRO A O 1
ATOM 755 N N . GLY A 1 97 ? -14.383 -12.594 -19.766 1 89.81 97 GLY A N 1
ATOM 756 C CA . GLY A 1 97 ? -13.922 -13.828 -20.391 1 89.81 97 GLY A CA 1
ATOM 757 C C . GLY A 1 97 ? -13.172 -14.734 -19.438 1 89.81 97 GLY A C 1
ATOM 758 O O . GLY A 1 97 ? -13.008 -15.922 -19.703 1 89.81 97 GLY A O 1
ATOM 759 N N . PHE A 1 98 ? -12.68 -14.211 -18.359 1 91 98 PHE A N 1
ATOM 760 C CA . PHE A 1 98 ? -11.938 -15.016 -17.391 1 91 98 PHE A CA 1
ATOM 761 C C . PHE A 1 98 ? -12.805 -16.125 -16.828 1 91 98 PHE A C 1
ATOM 763 O O . PHE A 1 98 ? -13.977 -15.922 -16.531 1 91 98 PHE A O 1
ATOM 770 N N . PRO A 1 99 ? -12.344 -17.297 -16.562 1 87.56 99 PRO A N 1
ATOM 771 C CA . PRO A 1 99 ? -10.953 -17.719 -16.75 1 87.56 99 PRO A CA 1
ATOM 772 C C . PRO A 1 99 ? -10.711 -18.406 -18.094 1 87.56 99 PRO A C 1
ATOM 774 O O . PRO A 1 99 ? -9.633 -18.969 -18.312 1 87.56 99 PRO A O 1
ATOM 777 N N . ASN A 1 100 ? -11.617 -18.375 -18.969 1 76.88 100 ASN A N 1
ATOM 778 C CA . ASN A 1 100 ? -11.586 -19.219 -20.156 1 76.88 100 ASN A CA 1
ATOM 779 C C . ASN A 1 100 ? -10.961 -18.5 -21.344 1 76.88 100 ASN A C 1
ATOM 781 O O . ASN A 1 100 ? -10.438 -19.141 -22.266 1 76.88 100 ASN A O 1
ATOM 785 N N . GLU A 1 101 ? -11.109 -17.203 -21.281 1 81.56 101 GLU A N 1
ATOM 786 C CA . GLU A 1 101 ? -10.594 -16.391 -22.375 1 81.56 101 GLU A CA 1
ATOM 787 C C . GLU A 1 101 ? -9.75 -15.234 -21.875 1 81.56 101 GLU A C 1
ATOM 789 O O . GLU A 1 101 ? -9.906 -14.805 -20.719 1 81.56 101 GLU A O 1
ATOM 794 N N . ASP A 1 102 ? -8.852 -14.828 -22.75 1 84.81 102 ASP A N 1
ATOM 795 C CA . ASP A 1 102 ? -8.117 -13.594 -22.453 1 84.81 102 ASP A CA 1
ATOM 796 C C . ASP A 1 102 ? -9.055 -12.391 -22.469 1 84.81 102 ASP A C 1
ATOM 798 O O . ASP A 1 102 ? -10.086 -12.398 -23.141 1 84.81 102 ASP A O 1
ATOM 802 N N . TYR A 1 103 ? -8.703 -11.367 -21.719 1 92.38 103 TYR A N 1
ATOM 803 C CA . TYR A 1 103 ? -9.547 -10.18 -21.734 1 92.38 103 TYR A CA 1
ATOM 804 C C . TYR A 1 103 ? -9.516 -9.492 -23.094 1 92.38 103 TYR A C 1
ATOM 806 O O . TYR A 1 103 ? -8.516 -9.57 -23.812 1 92.38 103 TYR A O 1
ATOM 814 N N . PRO A 1 104 ? -10.602 -8.828 -23.484 1 91.31 104 PRO A N 1
ATOM 815 C CA . PRO A 1 104 ? -10.672 -8.195 -24.812 1 91.31 104 PRO A CA 1
ATOM 816 C C . PRO A 1 104 ? -9.844 -6.914 -24.891 1 91.31 104 PRO A C 1
ATOM 818 O O . PRO A 1 104 ? -9.656 -6.23 -23.891 1 91.31 104 PRO A O 1
ATOM 821 N N . PRO A 1 105 ? -9.297 -6.566 -26.094 1 90.12 105 PRO A N 1
ATOM 822 C CA . PRO A 1 105 ? -8.609 -5.293 -26.297 1 90.12 105 PRO A CA 1
ATOM 823 C C . PRO A 1 105 ? -9.57 -4.109 -26.406 1 90.12 105 PRO A C 1
ATOM 825 O O . PRO A 1 105 ? -10.758 -4.297 -26.688 1 90.12 105 PRO A O 1
ATOM 828 N N . ASP A 1 106 ? -9.125 -2.951 -26.094 1 92.19 106 ASP A N 1
ATOM 829 C CA . ASP A 1 106 ? -9.805 -1.676 -26.312 1 92.19 106 ASP A CA 1
ATOM 830 C C . ASP A 1 106 ? -11.117 -1.611 -25.531 1 92.19 106 ASP A C 1
ATOM 832 O O . ASP A 1 106 ? -12.172 -1.352 -26.109 1 92.19 106 ASP A O 1
ATOM 836 N N . ILE A 1 107 ? -11.039 -1.84 -24.281 1 93.5 107 ILE A N 1
ATOM 837 C CA . ILE A 1 107 ? -12.227 -1.763 -23.438 1 93.5 107 ILE A CA 1
ATOM 838 C C . ILE A 1 107 ? -11.922 -0.965 -22.172 1 93.5 107 ILE A C 1
ATOM 840 O O . ILE A 1 107 ? -10.758 -0.694 -21.875 1 93.5 107 ILE A O 1
ATOM 844 N N . GLN A 1 108 ? -12.977 -0.575 -21.484 1 93.56 108 GLN A N 1
ATOM 845 C CA . GLN A 1 108 ? -12.953 0.024 -20.156 1 93.56 108 GLN A CA 1
ATOM 846 C C . GLN A 1 108 ? -14.062 -0.541 -19.281 1 93.56 108 GLN A C 1
ATOM 848 O O . GLN A 1 108 ? -15.219 -0.639 -19.719 1 93.56 108 GLN A O 1
ATOM 853 N N . ILE A 1 109 ? -13.727 -0.979 -18.172 1 95.75 109 ILE A N 1
ATOM 854 C CA . ILE A 1 109 ? -14.68 -1.489 -17.203 1 95.75 109 ILE A CA 1
ATOM 855 C C . ILE A 1 109 ? -14.5 -0.766 -15.875 1 95.75 109 ILE A C 1
ATOM 857 O O . ILE A 1 109 ? -13.375 -0.617 -15.391 1 95.75 109 ILE A O 1
ATOM 861 N N . ILE A 1 110 ? -15.586 -0.345 -15.289 1 94.94 110 ILE A N 1
ATOM 862 C CA . ILE A 1 110 ? -15.531 0.356 -14.008 1 94.94 110 ILE A CA 1
ATOM 863 C C . ILE A 1 110 ? -16.359 -0.393 -12.969 1 94.94 110 ILE A C 1
ATOM 865 O O . ILE A 1 110 ? -17.531 -0.695 -13.211 1 94.94 110 ILE A O 1
ATOM 869 N N . TYR A 1 111 ? -15.758 -0.755 -11.867 1 96.12 111 TYR A N 1
ATOM 870 C CA . TYR A 1 111 ? -16.438 -1.319 -10.711 1 96.12 111 TYR A CA 1
ATOM 871 C C . TYR A 1 111 ? -16.609 -0.274 -9.617 1 96.12 111 TYR A C 1
ATOM 873 O O . TYR A 1 111 ? -15.641 0.412 -9.25 1 96.12 111 TYR A O 1
ATOM 881 N N . ASP A 1 112 ? -17.781 -0.092 -9.117 1 95.56 112 ASP A N 1
ATOM 882 C CA . ASP A 1 112 ? -18.031 0.668 -7.898 1 95.56 112 ASP A CA 1
ATOM 883 C C . ASP A 1 112 ? -18.297 -0.262 -6.719 1 95.56 112 ASP A C 1
ATOM 885 O O . ASP A 1 112 ? -19.25 -1.039 -6.746 1 95.56 112 ASP A O 1
ATOM 889 N N . ILE A 1 113 ? -17.469 -0.18 -5.758 1 96.31 113 ILE A N 1
ATOM 890 C CA . ILE A 1 113 ? -17.594 -1.061 -4.602 1 96.31 113 ILE A CA 1
ATOM 891 C C . ILE A 1 113 ? -17.875 -0.234 -3.352 1 96.31 113 ILE A C 1
ATOM 893 O O . ILE A 1 113 ? -17.203 0.764 -3.088 1 96.31 113 ILE A O 1
ATOM 897 N N . GLU A 1 114 ? -18.859 -0.64 -2.629 1 95.25 114 GLU A N 1
ATOM 898 C CA . GLU A 1 114 ? -19.203 0.03 -1.378 1 95.25 114 GLU A CA 1
ATOM 899 C C . GLU A 1 114 ? -19.516 -0.98 -0.278 1 95.25 114 GLU A C 1
ATOM 901 O O . GLU A 1 114 ? -20.031 -2.068 -0.553 1 95.25 114 GLU A O 1
ATOM 906 N N . MET A 1 115 ? -19.156 -0.652 0.906 1 95.19 115 MET A N 1
ATOM 907 C CA . MET A 1 115 ? -19.453 -1.468 2.078 1 95.19 115 MET A CA 1
ATOM 908 C C . MET A 1 115 ? -20.531 -0.807 2.936 1 95.19 115 MET A C 1
ATOM 910 O O . MET A 1 115 ? -20.422 0.375 3.266 1 95.19 115 MET A O 1
ATOM 914 N N . ASN A 1 116 ? -21.547 -1.514 3.227 1 94.56 116 ASN A N 1
ATOM 915 C CA . ASN A 1 116 ? -22.641 -1.026 4.059 1 94.56 116 ASN A CA 1
ATOM 916 C C . ASN A 1 116 ? -22.938 -1.979 5.215 1 94.56 116 ASN A C 1
ATOM 918 O O . ASN A 1 116 ? -23.547 -3.027 5.016 1 94.56 116 ASN A O 1
ATOM 922 N N . ILE A 1 117 ? -22.531 -1.57 6.328 1 94.94 117 ILE A N 1
ATOM 923 C CA . ILE A 1 117 ? -22.75 -2.336 7.551 1 94.94 117 ILE A CA 1
ATOM 924 C C . ILE A 1 117 ? -23.641 -1.539 8.508 1 94.94 117 ILE A C 1
ATOM 926 O O . ILE A 1 117 ? -23.312 -0.398 8.852 1 94.94 117 ILE A O 1
ATOM 930 N N . PRO A 1 118 ? -24.719 -2.037 8.969 1 92.88 118 PRO A N 1
ATOM 931 C CA . PRO A 1 118 ? -25.625 -1.297 9.844 1 92.88 118 PRO A CA 1
ATOM 932 C C . PRO A 1 118 ? -25.016 -0.978 11.203 1 92.88 118 PRO A C 1
ATOM 934 O O . PRO A 1 118 ? -25.359 0.025 11.828 1 92.88 118 PRO A O 1
ATOM 937 N N . ASP A 1 119 ? -24.109 -1.723 11.633 1 92.94 119 ASP A N 1
ATOM 938 C CA . ASP A 1 119 ? -23.406 -1.453 12.891 1 92.94 119 ASP A CA 1
ATOM 939 C C . ASP A 1 119 ? -22.406 -0.31 12.734 1 92.94 119 ASP A C 1
ATOM 941 O O . ASP A 1 119 ? -21.484 -0.4 11.938 1 92.94 119 ASP A O 1
ATOM 945 N N . GLU A 1 120 ? -22.609 0.708 13.555 1 92.19 120 GLU A N 1
ATOM 946 C CA . GLU A 1 120 ? -21.812 1.926 13.422 1 92.19 120 GLU A CA 1
ATOM 947 C C . GLU A 1 120 ? -20.328 1.645 13.633 1 92.19 120 GLU A C 1
ATOM 949 O O . GLU A 1 120 ? -19.484 2.133 12.875 1 92.19 120 GLU A O 1
ATOM 954 N N . ILE A 1 121 ? -20 0.917 14.672 1 94.44 121 ILE A N 1
ATOM 955 C CA . ILE A 1 121 ? -18.609 0.643 15.008 1 94.44 121 ILE A CA 1
ATOM 956 C C . ILE A 1 121 ? -17.984 -0.232 13.93 1 94.44 121 ILE A C 1
ATOM 958 O O . ILE A 1 121 ? -16.844 0.008 13.516 1 94.44 121 ILE A O 1
ATOM 962 N N . LYS A 1 122 ? -18.688 -1.247 13.508 1 93.69 122 LYS A N 1
ATOM 963 C CA . LYS A 1 122 ? -18.172 -2.121 12.461 1 93.69 122 LYS A CA 1
ATOM 964 C C . LYS A 1 122 ? -18.016 -1.363 11.141 1 93.69 122 LYS A C 1
ATOM 966 O O . LYS A 1 122 ? -17.047 -1.598 10.398 1 93.69 122 LYS A O 1
ATOM 971 N N . GLN A 1 123 ? -19.016 -0.508 10.859 1 94.69 123 GLN A N 1
ATOM 972 C CA . GLN A 1 123 ? -18.922 0.305 9.648 1 94.69 123 GLN A CA 1
ATOM 973 C C . GLN A 1 123 ? -17.656 1.167 9.664 1 94.69 123 GLN A C 1
ATOM 975 O O . GLN A 1 123 ? -17.016 1.336 8.633 1 94.69 123 GLN A O 1
ATOM 980 N N . LYS A 1 124 ? -17.297 1.684 10.82 1 94.44 124 LYS A N 1
ATOM 981 C CA . LYS A 1 124 ? -16.172 2.602 10.945 1 94.44 124 LYS A CA 1
ATOM 982 C C . LYS A 1 124 ? -14.852 1.843 11.023 1 94.44 124 LYS A C 1
ATOM 984 O O . LYS A 1 124 ? -13.797 2.398 10.719 1 94.44 124 LYS A O 1
ATOM 989 N N . SER A 1 125 ? -14.859 0.574 11.406 1 95.5 125 SER A N 1
ATOM 990 C CA . SER A 1 125 ? -13.617 -0.134 11.703 1 95.5 125 SER A CA 1
ATOM 991 C C . SER A 1 125 ? -13.32 -1.183 10.641 1 95.5 125 SER A C 1
ATOM 993 O O . SER A 1 125 ? -12.297 -1.869 10.711 1 95.5 125 SER A O 1
ATOM 995 N N . THR A 1 126 ? -14.242 -1.383 9.695 1 95.31 126 THR A N 1
ATOM 996 C CA . THR A 1 126 ? -14.047 -2.379 8.656 1 95.31 126 THR A CA 1
ATOM 997 C C . THR A 1 126 ? -13.555 -1.723 7.363 1 95.31 126 THR A C 1
ATOM 999 O O . THR A 1 126 ? -13.992 -0.624 7.02 1 95.31 126 THR A O 1
ATOM 1002 N N . ARG A 1 127 ? -12.672 -2.342 6.746 1 94.5 127 ARG A N 1
ATOM 1003 C CA . ARG A 1 127 ? -12.117 -1.869 5.484 1 94.5 127 ARG A CA 1
ATOM 1004 C C . ARG A 1 127 ? -12.312 -2.902 4.379 1 94.5 127 ARG A C 1
ATOM 1006 O O . ARG A 1 127 ? -12.883 -3.969 4.613 1 94.5 127 ARG A O 1
ATOM 1013 N N . ILE A 1 128 ? -11.984 -2.541 3.166 1 96.06 128 ILE A N 1
ATOM 1014 C CA . ILE A 1 128 ? -12.094 -3.453 2.031 1 96.06 128 ILE A CA 1
ATOM 1015 C C . ILE A 1 128 ? -10.703 -3.969 1.656 1 96.06 128 ILE A C 1
ATOM 1017 O O . ILE A 1 128 ? -9.773 -3.182 1.48 1 96.06 128 ILE A O 1
ATOM 1021 N N . LEU A 1 129 ? -10.562 -5.227 1.604 1 95.88 129 LEU A N 1
ATOM 1022 C CA . LEU A 1 129 ? -9.312 -5.875 1.211 1 95.88 129 LEU A CA 1
ATOM 1023 C C . LEU A 1 129 ? -9.438 -6.512 -0.169 1 95.88 129 LEU A C 1
ATOM 1025 O O . LEU A 1 129 ? -10.383 -7.262 -0.425 1 95.88 129 LEU A O 1
ATOM 1029 N N . LEU A 1 130 ? -8.555 -6.172 -1.044 1 96.44 130 LEU A N 1
ATOM 1030 C CA . LEU A 1 130 ? -8.453 -6.812 -2.352 1 96.44 130 LEU A CA 1
ATOM 1031 C C . LEU A 1 130 ? -7.297 -7.801 -2.391 1 96.44 130 LEU A C 1
ATOM 1033 O O . LEU A 1 130 ? -6.191 -7.48 -1.947 1 96.44 130 LEU A O 1
ATOM 1037 N N . THR A 1 131 ? -7.547 -8.961 -2.867 1 93.94 131 THR A N 1
ATOM 1038 C CA . THR A 1 131 ? -6.512 -9.969 -3.09 1 93.94 131 THR A CA 1
ATOM 1039 C C . THR A 1 131 ? -6.465 -10.375 -4.559 1 93.94 131 THR A C 1
ATOM 1041 O O . THR A 1 131 ? -7.453 -10.875 -5.105 1 93.94 131 THR A O 1
ATOM 1044 N N . PHE A 1 132 ? -5.332 -10.188 -5.141 1 93.75 132 PHE A N 1
ATOM 1045 C CA . PHE A 1 132 ? -5.145 -10.602 -6.527 1 93.75 132 PHE A CA 1
ATOM 1046 C C . PHE A 1 132 ? -4.871 -12.102 -6.613 1 93.75 132 PHE A C 1
ATOM 1048 O O . PHE A 1 132 ? -3.713 -12.523 -6.676 1 93.75 132 PHE A O 1
ATOM 1055 N N . GLU A 1 133 ? -5.906 -12.844 -6.727 1 91.31 133 GLU A N 1
ATOM 1056 C CA . GLU A 1 133 ? -5.715 -14.289 -6.824 1 91.31 133 GLU A CA 1
ATOM 1057 C C . GLU A 1 133 ? -5.047 -14.672 -8.141 1 91.31 133 GLU A C 1
ATOM 1059 O O . GLU A 1 133 ? -4.207 -15.57 -8.18 1 91.31 133 GLU A O 1
ATOM 1064 N N . MET A 1 134 ? -5.527 -14.07 -9.164 1 91.69 134 MET A N 1
ATOM 1065 C CA . MET A 1 134 ? -4.875 -14.102 -10.469 1 91.69 134 MET A CA 1
ATOM 1066 C C . MET A 1 134 ? -4.77 -12.703 -11.055 1 91.69 134 MET A C 1
ATOM 1068 O O . MET A 1 134 ? -5.699 -11.898 -10.938 1 91.69 134 MET A O 1
ATOM 1072 N N . PHE A 1 135 ? -3.631 -12.477 -11.617 1 92.81 135 PHE A N 1
ATOM 1073 C CA . PHE A 1 135 ? -3.449 -11.156 -12.211 1 92.81 135 PHE A CA 1
ATOM 1074 C C . PHE A 1 135 ? -2.301 -11.172 -13.211 1 92.81 135 PHE A C 1
ATOM 1076 O O . PHE A 1 135 ? -1.131 -11.188 -12.828 1 92.81 135 PHE A O 1
ATOM 1083 N N . VAL A 1 136 ? -2.592 -11.156 -14.398 1 89.94 136 VAL A N 1
ATOM 1084 C CA . VAL A 1 136 ? -1.616 -11.07 -15.477 1 89.94 136 VAL A CA 1
ATOM 1085 C C . VAL A 1 136 ? -2.145 -10.156 -16.578 1 89.94 136 VAL A C 1
ATOM 1087 O O . VAL A 1 136 ? -2.957 -10.578 -17.406 1 89.94 136 VAL A O 1
ATOM 1090 N N . ILE A 1 137 ? -1.684 -8.992 -16.578 1 91.44 137 ILE A N 1
ATOM 1091 C CA . ILE A 1 137 ? -2.047 -7.984 -17.562 1 91.44 137 ILE A CA 1
ATOM 1092 C C . ILE A 1 137 ? -0.793 -7.484 -18.281 1 91.44 137 ILE A C 1
ATOM 1094 O O . ILE A 1 137 ? 0.318 -7.617 -17.766 1 91.44 137 ILE A O 1
ATOM 1098 N N . GLU A 1 138 ? -0.947 -6.934 -19.406 1 88.12 138 GLU A N 1
ATOM 1099 C CA . GLU A 1 138 ? 0.196 -6.5 -20.203 1 88.12 138 GLU A CA 1
ATOM 1100 C C . GLU A 1 138 ? 1.089 -5.547 -19.406 1 88.12 138 GLU A C 1
ATOM 1102 O O . GLU A 1 138 ? 0.61 -4.562 -18.844 1 88.12 138 GLU A O 1
ATOM 1107 N N . GLU A 1 139 ? 2.352 -5.934 -19.344 1 84.06 139 GLU A N 1
ATOM 1108 C CA . GLU A 1 139 ? 3.322 -5.094 -18.641 1 84.06 139 GLU A CA 1
ATOM 1109 C C . GLU A 1 139 ? 3.777 -3.932 -19.516 1 84.06 139 GLU A C 1
ATOM 1111 O O . GLU A 1 139 ? 3.969 -4.094 -20.719 1 84.06 139 GLU A O 1
ATOM 1116 N N . SER A 1 140 ? 3.904 -2.762 -19.031 1 83.75 140 SER A N 1
ATOM 1117 C CA . SER A 1 140 ? 4.457 -1.569 -19.672 1 83.75 140 SER A CA 1
ATOM 1118 C C . SER A 1 140 ? 4.969 -0.576 -18.625 1 83.75 140 SER A C 1
ATOM 1120 O O . SER A 1 140 ? 4.559 -0.615 -17.469 1 83.75 140 SER A O 1
ATOM 1122 N N . PRO A 1 141 ? 5.898 0.198 -19.016 1 77.94 141 PRO A N 1
ATOM 1123 C CA . PRO A 1 141 ? 6.344 1.227 -18.078 1 77.94 141 PRO A CA 1
ATOM 1124 C C . PRO A 1 141 ? 5.199 2.109 -17.578 1 77.94 141 PRO A C 1
ATOM 1126 O O . PRO A 1 141 ? 4.426 2.631 -18.391 1 77.94 141 PRO A O 1
ATOM 1129 N N . PHE A 1 142 ? 5.051 2.215 -16.312 1 79.38 142 PHE A N 1
ATOM 1130 C CA . PHE A 1 142 ? 4.039 3.01 -15.625 1 79.38 142 PHE A CA 1
ATOM 1131 C C . PHE A 1 142 ? 2.637 2.543 -15.992 1 79.38 142 PHE A C 1
ATOM 1133 O O . PHE A 1 142 ? 1.673 3.301 -15.867 1 79.38 142 PHE A O 1
ATOM 1140 N N . CYS A 1 143 ? 2.523 1.296 -16.641 1 86.88 143 CYS A N 1
ATOM 1141 C CA . CYS A 1 143 ? 1.258 0.629 -16.922 1 86.88 143 CYS A CA 1
ATOM 1142 C C . CYS A 1 143 ? 0.399 1.47 -17.859 1 86.88 143 CYS A C 1
ATOM 1144 O O . CYS A 1 143 ? -0.797 1.647 -17.625 1 86.88 143 CYS A O 1
ATOM 1146 N N . THR A 1 144 ? 0.943 1.958 -18.891 1 83.62 144 THR A N 1
ATOM 1147 C CA . THR A 1 144 ? 0.235 2.873 -19.781 1 83.62 144 THR A CA 1
ATOM 1148 C C . THR A 1 144 ? -0.521 2.102 -20.859 1 83.62 144 THR A C 1
ATOM 1150 O O . THR A 1 144 ? -1.378 2.664 -21.547 1 83.62 144 THR A O 1
ATOM 1153 N N . ASN A 1 145 ? -0.186 0.772 -21.141 1 90.5 145 ASN A N 1
ATOM 1154 C CA . ASN A 1 145 ? -0.876 -0.024 -22.141 1 90.5 145 ASN A CA 1
ATOM 1155 C C . ASN A 1 145 ? -2.191 -0.586 -21.609 1 90.5 145 ASN A C 1
ATOM 1157 O O . ASN A 1 145 ? -3.264 -0.054 -21.906 1 90.5 145 ASN A O 1
ATOM 1161 N N . ASP A 1 146 ? -2.121 -1.616 -20.844 1 92.44 146 ASP A N 1
ATOM 1162 C CA . ASP A 1 146 ? -3.246 -2.154 -20.094 1 92.44 146 ASP A CA 1
ATOM 1163 C C . ASP A 1 146 ? -3.037 -1.968 -18.594 1 92.44 146 ASP A C 1
ATOM 1165 O O . ASP A 1 146 ? -1.924 -2.135 -18.078 1 92.44 146 ASP A O 1
ATOM 1169 N N . GLU A 1 147 ? -4.125 -1.473 -17.938 1 92.56 147 GLU A N 1
ATOM 1170 C CA . GLU A 1 147 ? -3.936 -1.167 -16.516 1 92.56 147 GLU A CA 1
ATOM 1171 C C . GLU A 1 147 ? -5.219 -1.411 -15.727 1 92.56 147 GLU A C 1
ATOM 1173 O O . GLU A 1 147 ? -6.32 -1.313 -16.266 1 92.56 147 GLU A O 1
ATOM 1178 N N . LEU A 1 148 ? -5.051 -1.825 -14.547 1 95.25 148 LEU A N 1
ATOM 1179 C CA . LEU A 1 148 ? -6.109 -1.843 -13.539 1 95.25 148 LEU A CA 1
ATOM 1180 C C . LEU A 1 148 ? -5.852 -0.795 -12.461 1 95.25 148 LEU A C 1
ATOM 1182 O O . LEU A 1 148 ? -4.816 -0.83 -11.789 1 95.25 148 LEU A O 1
ATOM 1186 N N . GLU A 1 149 ? -6.809 0.126 -12.312 1 93.81 149 GLU A N 1
ATOM 1187 C CA . GLU A 1 149 ? -6.676 1.222 -11.359 1 93.81 149 GLU A CA 1
ATOM 1188 C C . GLU A 1 149 ? -7.621 1.038 -10.172 1 93.81 149 GLU A C 1
ATOM 1190 O O . GLU A 1 149 ? -8.781 0.674 -10.352 1 93.81 149 GLU A O 1
ATOM 1195 N N . ILE A 1 150 ? -7.059 1.223 -9.023 1 94.38 150 ILE A N 1
ATOM 1196 C CA . ILE A 1 150 ? -7.855 1.188 -7.801 1 94.38 150 ILE A CA 1
ATOM 1197 C C . ILE A 1 150 ? -7.82 2.555 -7.125 1 94.38 150 ILE A C 1
ATOM 1199 O O . ILE A 1 150 ? -6.758 3.018 -6.699 1 94.38 150 ILE A O 1
ATOM 1203 N N . ALA A 1 151 ? -8.977 3.18 -7.062 1 90.5 151 ALA A N 1
ATOM 1204 C CA . ALA A 1 151 ? -9.07 4.504 -6.453 1 90.5 151 ALA A CA 1
ATOM 1205 C C . ALA A 1 151 ? -9.945 4.473 -5.207 1 90.5 151 ALA A C 1
ATOM 1207 O O . ALA A 1 151 ? -11.047 3.92 -5.227 1 90.5 151 ALA A O 1
ATOM 1208 N N . ASP A 1 152 ? -9.367 4.992 -4.207 1 83.12 152 ASP A N 1
ATOM 1209 C CA . ASP A 1 152 ? -10.195 5.125 -3.008 1 83.12 152 ASP A CA 1
ATOM 1210 C C . ASP A 1 152 ? -10.641 6.57 -2.803 1 83.12 152 ASP A C 1
ATOM 1212 O O . ASP A 1 152 ? -10.32 7.445 -3.611 1 83.12 152 ASP A O 1
ATOM 1216 N N . SER A 1 153 ? -11.547 6.84 -1.932 1 73.19 153 SER A N 1
ATOM 1217 C CA . SER A 1 153 ? -12.117 8.172 -1.74 1 73.19 153 SER A CA 1
ATOM 1218 C C . SER A 1 153 ? -11.141 9.086 -1.002 1 73.19 153 SER A C 1
ATOM 1220 O O . SER A 1 153 ? -11.43 10.266 -0.79 1 73.19 153 SER A O 1
ATOM 1222 N N . SER A 1 154 ? -9.891 8.555 -0.75 1 69.81 154 SER A N 1
ATOM 1223 C CA . SER A 1 154 ? -8.922 9.352 -0.004 1 69.81 154 SER A CA 1
ATOM 1224 C C . SER A 1 154 ? -7.922 10.023 -0.939 1 69.81 154 SER A C 1
ATOM 1226 O O . SER A 1 154 ? -6.988 10.688 -0.484 1 69.81 154 SER A O 1
ATOM 1228 N N . GLY A 1 155 ? -8.062 9.867 -2.23 1 71.5 155 GLY A N 1
ATOM 1229 C CA . GLY A 1 155 ? -7.176 10.492 -3.201 1 71.5 155 GLY A CA 1
ATOM 1230 C C . GLY A 1 155 ? -6.031 9.586 -3.623 1 71.5 155 GLY A C 1
ATOM 1231 O O . GLY A 1 155 ? -5.129 10.016 -4.344 1 71.5 155 GLY A O 1
ATOM 1232 N N . GLN A 1 156 ? -6 8.414 -3.219 1 79.31 156 GLN A N 1
ATOM 1233 C CA . GLN A 1 156 ? -4.98 7.457 -3.631 1 79.31 156 GLN A CA 1
ATOM 1234 C C . GLN A 1 156 ? -5.461 6.613 -4.805 1 79.31 156 GLN A C 1
ATOM 1236 O O . GLN A 1 156 ? -6.594 6.129 -4.805 1 79.31 156 GLN A O 1
ATOM 1241 N N . VAL A 1 157 ? -4.633 6.609 -5.809 1 88.31 157 VAL A N 1
ATOM 1242 C CA . VAL A 1 157 ? -4.898 5.734 -6.941 1 88.31 157 VAL A CA 1
ATOM 1243 C C . VAL A 1 157 ? -3.738 4.758 -7.125 1 88.31 157 VAL A C 1
ATOM 1245 O O . VAL A 1 157 ? -2.578 5.172 -7.195 1 88.31 157 VAL A O 1
ATOM 1248 N N . ARG A 1 158 ? -4.043 3.529 -7.113 1 90.12 158 ARG A N 1
ATOM 1249 C CA . ARG A 1 158 ? -3.055 2.488 -7.375 1 90.12 158 ARG A CA 1
ATOM 1250 C C . ARG A 1 158 ? -3.271 1.862 -8.75 1 90.12 158 ARG A C 1
ATOM 1252 O O . ARG A 1 158 ? -4.402 1.542 -9.117 1 90.12 158 ARG A O 1
ATOM 1259 N N . VAL A 1 159 ? -2.213 1.71 -9.469 1 91.81 159 VAL A N 1
ATOM 1260 C CA . VAL A 1 159 ? -2.291 1.179 -10.828 1 91.81 159 VAL A CA 1
ATOM 1261 C C . VAL A 1 159 ? -1.417 -0.068 -10.945 1 91.81 159 VAL A C 1
ATOM 1263 O O . VAL A 1 159 ? -0.281 -0.084 -10.469 1 91.81 159 VAL A O 1
ATOM 1266 N N . TYR A 1 160 ? -1.968 -1.084 -11.555 1 92.44 160 TYR A N 1
ATOM 1267 C CA . TYR A 1 160 ? -1.248 -2.35 -11.641 1 92.44 160 TYR A CA 1
ATOM 1268 C C . TYR A 1 160 ? -1.23 -2.871 -13.07 1 92.44 160 TYR A C 1
ATOM 1270 O O . TYR A 1 160 ? -2.221 -2.744 -13.797 1 92.44 160 TYR A O 1
ATOM 1278 N N . CYS A 1 161 ? -0.151 -3.436 -13.461 1 90.12 161 CYS A N 1
ATOM 1279 C CA . CYS A 1 161 ? 0.019 -4.191 -14.695 1 90.12 161 CYS A CA 1
ATOM 1280 C C . CYS A 1 161 ? 1.037 -5.309 -14.516 1 90.12 161 CYS A C 1
ATOM 1282 O O . CYS A 1 161 ? 1.582 -5.488 -13.43 1 90.12 161 CYS A O 1
ATOM 1284 N N . GLY A 1 162 ? 1.179 -6.172 -15.5 1 86.25 162 GLY A N 1
ATOM 1285 C CA . GLY A 1 162 ? 2.086 -7.301 -15.383 1 86.25 162 GLY A CA 1
ATOM 1286 C C . GLY A 1 162 ? 1.543 -8.414 -14.508 1 86.25 162 GLY A C 1
ATOM 1287 O O . GLY A 1 162 ? 0.33 -8.523 -14.312 1 86.25 162 GLY A O 1
ATOM 1288 N N . ALA A 1 163 ? 2.43 -9.258 -14.078 1 84.44 163 ALA A N 1
ATOM 1289 C CA . ALA A 1 163 ? 2.047 -10.352 -13.188 1 84.44 163 ALA A CA 1
ATOM 1290 C C . ALA A 1 163 ? 2.066 -9.906 -11.734 1 84.44 163 ALA A C 1
ATOM 1292 O O . ALA A 1 163 ? 3.123 -9.562 -11.195 1 84.44 163 ALA A O 1
ATOM 1293 N N . GLN A 1 164 ? 0.889 -9.891 -11.125 1 89.44 164 GLN A N 1
ATOM 1294 C CA . GLN A 1 164 ? 0.768 -9.398 -9.758 1 89.44 164 GLN A CA 1
ATOM 1295 C C . GLN A 1 164 ? 0.074 -10.414 -8.859 1 89.44 164 GLN A C 1
ATOM 1297 O O . GLN A 1 164 ? -0.628 -10.047 -7.914 1 89.44 164 GLN A O 1
ATOM 1302 N N . VAL A 1 165 ? 0.193 -11.609 -9.086 1 89 165 VAL A N 1
ATOM 1303 C CA . VAL A 1 165 ? -0.527 -12.633 -8.336 1 89 165 VAL A CA 1
ATOM 1304 C C . VAL A 1 165 ? -0.118 -12.586 -6.867 1 89 165 VAL A C 1
ATOM 1306 O O . VAL A 1 165 ? 1.071 -12.516 -6.547 1 89 165 VAL A O 1
ATOM 1309 N N . GLY A 1 166 ? -1.134 -12.594 -6.008 1 88.19 166 GLY A N 1
ATOM 1310 C CA . GLY A 1 166 ? -0.88 -12.625 -4.574 1 88.19 166 GLY A CA 1
ATOM 1311 C C . GLY A 1 166 ? -0.864 -11.25 -3.939 1 88.19 166 GLY A C 1
ATOM 1312 O O . GLY A 1 166 ? -0.863 -11.125 -2.713 1 88.19 166 GLY A O 1
ATOM 1313 N N . ARG A 1 167 ? -0.868 -10.242 -4.707 1 91.44 167 ARG A N 1
ATOM 1314 C CA . ARG A 1 167 ? -0.844 -8.883 -4.172 1 91.44 167 ARG A CA 1
ATOM 1315 C C . ARG A 1 167 ? -2.123 -8.578 -3.396 1 91.44 167 ARG A C 1
ATOM 1317 O O . ARG A 1 167 ? -3.213 -8.977 -3.805 1 91.44 167 ARG A O 1
ATOM 1324 N N . THR A 1 168 ? -1.919 -7.852 -2.322 1 92.38 168 THR A N 1
ATOM 1325 C CA . THR A 1 168 ? -3.059 -7.402 -1.529 1 92.38 168 THR A CA 1
ATOM 1326 C C . THR A 1 168 ? -3.107 -5.879 -1.467 1 92.38 168 THR A C 1
ATOM 1328 O O . THR A 1 168 ? -2.066 -5.223 -1.413 1 92.38 168 THR A O 1
ATOM 1331 N N . VAL A 1 169 ? -4.273 -5.359 -1.542 1 93.12 169 VAL A N 1
ATOM 1332 C CA . VAL A 1 169 ? -4.516 -3.928 -1.413 1 93.12 169 VAL A CA 1
ATOM 1333 C C . VAL A 1 169 ? -5.562 -3.674 -0.332 1 93.12 169 VAL A C 1
ATOM 1335 O O . VAL A 1 169 ? -6.684 -4.18 -0.418 1 93.12 169 VAL A O 1
ATOM 1338 N N . LEU A 1 170 ? -5.145 -2.975 0.648 1 93.06 170 LEU A N 1
ATOM 1339 C CA . LEU A 1 170 ? -6.062 -2.611 1.723 1 93.06 170 LEU A CA 1
ATOM 1340 C C . LEU A 1 170 ? -6.543 -1.173 1.562 1 93.06 170 LEU A C 1
ATOM 1342 O O . LEU A 1 170 ? -5.73 -0.249 1.473 1 93.06 170 LEU A O 1
ATOM 1346 N N . SER A 1 171 ? -7.863 -0.981 1.531 1 91.5 171 SER A N 1
ATOM 1347 C CA . SER A 1 171 ? -8.445 0.337 1.307 1 91.5 171 SER A CA 1
ATOM 1348 C C . SER A 1 171 ? -8.383 1.191 2.568 1 91.5 171 SER A C 1
ATOM 1350 O O . SER A 1 171 ? -8.203 0.668 3.67 1 91.5 171 SER A O 1
ATOM 1352 N N . GLU A 1 172 ? -8.492 2.494 2.381 1 85.19 172 GLU A N 1
ATOM 1353 C CA . GLU A 1 172 ? -8.578 3.418 3.508 1 85.19 172 GLU A CA 1
ATOM 1354 C C . GLU A 1 172 ? -10.016 3.848 3.764 1 85.19 172 GLU A C 1
ATOM 1356 O O . GLU A 1 172 ? -10.312 4.465 4.789 1 85.19 172 GLU A O 1
ATOM 1361 N N . SER A 1 173 ? -10.875 3.492 2.789 1 82.06 173 SER A N 1
ATOM 1362 C CA . SER A 1 173 ? -12.273 3.904 2.881 1 82.06 173 SER A CA 1
ATOM 1363 C C . SER A 1 173 ? -13.211 2.725 2.654 1 82.06 173 SER A C 1
ATOM 1365 O O . SER A 1 173 ? -12.766 1.625 2.32 1 82.06 173 SER A O 1
ATOM 1367 N N . SER A 1 174 ? -14.5 3.021 2.904 1 89.25 174 SER A N 1
ATOM 1368 C CA . SER A 1 174 ? -15.531 2.01 2.689 1 89.25 174 SER A CA 1
ATOM 1369 C C . SER A 1 174 ? -16.031 2.02 1.246 1 89.25 174 SER A C 1
ATOM 1371 O O . SER A 1 174 ? -16.953 1.294 0.898 1 89.25 174 SER A O 1
ATOM 1373 N N . LYS A 1 175 ? -15.398 2.83 0.466 1 90.94 175 LYS A N 1
ATOM 1374 C CA . LYS A 1 175 ? -15.766 2.926 -0.944 1 90.94 175 LYS A CA 1
ATOM 1375 C C . LYS A 1 175 ? -14.531 2.848 -1.839 1 90.94 175 LYS A C 1
ATOM 1377 O O . LYS A 1 175 ? -13.492 3.434 -1.526 1 90.94 175 LYS A O 1
ATOM 1382 N N . LEU A 1 176 ? -14.656 2.047 -2.863 1 93.38 176 LEU A N 1
ATOM 1383 C CA . LEU A 1 176 ? -13.586 1.907 -3.848 1 93.38 176 LEU A CA 1
ATOM 1384 C C . LEU A 1 176 ? -14.141 1.955 -5.266 1 93.38 176 LEU A C 1
ATOM 1386 O O . LEU A 1 176 ? -15.266 1.496 -5.512 1 93.38 176 LEU A O 1
ATOM 1390 N N . GLN A 1 177 ? -13.414 2.502 -6.09 1 93.62 177 GLN A N 1
ATOM 1391 C CA . GLN A 1 177 ? -13.672 2.402 -7.523 1 93.62 177 GLN A CA 1
ATOM 1392 C C . GLN A 1 177 ? -12.5 1.743 -8.242 1 93.62 177 GLN A C 1
ATOM 1394 O O . GLN A 1 177 ? -11.344 2.111 -8.023 1 93.62 177 GLN A O 1
ATOM 1399 N N . ILE A 1 178 ? -12.805 0.74 -9 1 96.06 178 ILE A N 1
ATOM 1400 C CA . ILE A 1 178 ? -11.789 0.044 -9.789 1 96.06 178 ILE A CA 1
ATOM 1401 C C . ILE A 1 178 ? -12.055 0.248 -11.273 1 96.06 178 ILE A C 1
ATOM 1403 O O . ILE A 1 178 ? -13.188 0.084 -11.734 1 96.06 178 ILE A O 1
ATOM 1407 N N . ARG A 1 179 ? -11.07 0.625 -11.977 1 94.88 179 ARG A N 1
ATOM 1408 C CA . ARG A 1 179 ? -11.18 0.838 -13.414 1 94.88 179 ARG A CA 1
ATOM 1409 C C . ARG A 1 179 ? -10.164 -0.008 -14.172 1 94.88 179 ARG A C 1
ATOM 1411 O O . ARG A 1 179 ? -8.969 0.03 -13.875 1 94.88 179 ARG A O 1
ATOM 1418 N N . PHE A 1 180 ? -10.648 -0.792 -15.086 1 96.31 180 PHE A N 1
ATOM 1419 C CA . PHE A 1 180 ? -9.805 -1.584 -15.977 1 96.31 180 PHE A CA 1
ATOM 1420 C C . PHE A 1 180 ? -9.844 -1.021 -17.391 1 96.31 180 PHE A C 1
ATOM 1422 O O . PHE A 1 180 ? -10.914 -0.861 -17.969 1 96.31 180 PHE A O 1
ATOM 1429 N N . VAL A 1 181 ? -8.609 -0.742 -17.891 1 94.62 181 VAL A N 1
ATOM 1430 C CA . VAL A 1 181 ? -8.5 -0.142 -19.219 1 94.62 181 VAL A CA 1
ATOM 1431 C C . VAL A 1 181 ? -7.48 -0.911 -20.047 1 94.62 181 VAL A C 1
ATOM 1433 O O . VAL A 1 181 ? -6.379 -1.203 -19.578 1 94.62 181 VAL A O 1
ATOM 1436 N N . THR A 1 182 ? -7.883 -1.279 -21.266 1 94.38 182 THR A N 1
ATOM 1437 C CA . THR A 1 182 ? -6.969 -1.972 -22.172 1 94.38 182 THR A CA 1
ATOM 1438 C C . THR A 1 182 ? -6.816 -1.205 -23.484 1 94.38 182 THR A C 1
ATOM 1440 O O . THR A 1 182 ? -7.734 -0.496 -23.891 1 94.38 182 THR A O 1
ATOM 1443 N N . ASN A 1 183 ? -5.629 -1.304 -24.047 1 92.31 183 ASN A N 1
ATOM 1444 C CA . ASN A 1 183 ? -5.441 -0.742 -25.375 1 92.31 183 ASN A CA 1
ATOM 1445 C C . ASN A 1 183 ? -5.738 -1.771 -26.469 1 92.31 183 ASN A C 1
ATOM 1447 O O . ASN A 1 183 ? -6.328 -2.816 -26.203 1 92.31 183 ASN A O 1
ATOM 1451 N N . SER A 1 184 ? -5.379 -1.511 -27.766 1 86.81 184 SER A N 1
ATOM 1452 C CA . SER A 1 184 ? -5.801 -2.326 -28.906 1 86.81 184 SER A CA 1
ATOM 1453 C C . SER A 1 184 ? -4.777 -3.41 -29.219 1 86.81 184 SER A C 1
ATOM 1455 O O . SER A 1 184 ? -4.953 -4.184 -30.156 1 86.81 184 SER A O 1
ATOM 1457 N N . ALA A 1 185 ? -3.818 -3.621 -28.484 1 80.69 185 ALA A N 1
ATOM 1458 C CA . ALA A 1 185 ? -2.682 -4.449 -28.891 1 80.69 185 ALA A CA 1
ATOM 1459 C C . ALA A 1 185 ? -2.758 -5.832 -28.25 1 80.69 185 ALA A C 1
ATOM 1461 O O . ALA A 1 185 ? -3.527 -6.688 -28.688 1 80.69 185 ALA A O 1
ATOM 1462 N N . ILE A 1 186 ? -2.076 -6.016 -27.109 1 79.12 186 ILE A N 1
ATOM 1463 C CA . ILE A 1 186 ? -1.844 -7.312 -26.484 1 79.12 186 ILE A CA 1
ATOM 1464 C C . ILE A 1 186 ? -2.887 -7.555 -25.391 1 79.12 186 ILE A C 1
ATOM 1466 O O . ILE A 1 186 ? -3.197 -6.652 -24.609 1 79.12 186 ILE A O 1
ATOM 1470 N N . SER A 1 187 ? -3.492 -8.758 -25.469 1 83.88 187 SER A N 1
ATOM 1471 C CA . SER A 1 187 ? -4.383 -9.211 -24.406 1 83.88 187 SER A CA 1
ATOM 1472 C C . SER A 1 187 ? -3.855 -10.484 -23.75 1 83.88 187 SER A C 1
ATOM 1474 O O . SER A 1 187 ? -3.309 -11.359 -24.422 1 83.88 187 SER A O 1
ATOM 1476 N N . LEU A 1 188 ? -3.998 -10.484 -22.469 1 87.19 188 LEU A N 1
ATOM 1477 C CA . LEU A 1 188 ? -3.523 -11.633 -21.719 1 87.19 188 LEU A CA 1
ATOM 1478 C C . LEU A 1 188 ? -4.648 -12.234 -20.875 1 87.19 188 LEU A C 1
ATOM 1480 O O . LEU A 1 188 ? -5.828 -11.992 -21.156 1 87.19 188 LEU A O 1
ATOM 1484 N N . ARG A 1 189 ? -4.301 -13.094 -19.953 1 85.56 189 ARG A N 1
ATOM 1485 C CA . ARG A 1 189 ? -5.27 -13.898 -19.219 1 85.56 189 ARG A CA 1
ATOM 1486 C C . ARG A 1 189 ? -6.195 -13.008 -18.391 1 85.56 189 ARG A C 1
ATOM 1488 O O . ARG A 1 189 ? -7.367 -13.344 -18.188 1 85.56 189 ARG A O 1
ATOM 1495 N N . GLY A 1 190 ? -5.648 -11.938 -17.844 1 93.31 190 GLY A N 1
ATOM 1496 C CA . GLY A 1 190 ? -6.473 -11.023 -17.078 1 93.31 190 GLY A CA 1
ATOM 1497 C C . GLY A 1 190 ? -6.34 -11.211 -15.586 1 93.31 190 GLY A C 1
ATOM 1498 O O . GLY A 1 190 ? -5.242 -11.438 -15.078 1 93.31 190 GLY A O 1
ATOM 1499 N N . TYR A 1 191 ? -7.512 -10.938 -14.898 1 95.56 191 TYR A N 1
ATOM 1500 C CA . TYR A 1 191 ? -7.418 -10.945 -13.445 1 95.56 191 TYR A CA 1
ATOM 1501 C C . TYR A 1 191 ? -8.648 -11.586 -12.82 1 95.56 191 TYR A C 1
ATOM 1503 O O . TYR A 1 191 ? -9.703 -11.656 -13.445 1 95.56 191 TYR A O 1
ATOM 1511 N N . SER A 1 192 ? -8.453 -12.156 -11.672 1 95.75 192 SER A N 1
ATOM 1512 C CA . SER A 1 192 ? -9.461 -12.523 -10.688 1 95.75 192 SER A CA 1
ATOM 1513 C C . SER A 1 192 ? -9.109 -11.984 -9.305 1 95.75 192 SER A C 1
ATOM 1515 O O . SER A 1 192 ? -8.086 -12.359 -8.727 1 95.75 192 SER A O 1
ATOM 1517 N N . ILE A 1 193 ? -9.953 -11.086 -8.797 1 96.81 193 ILE A N 1
ATOM 1518 C CA . ILE A 1 193 ? -9.664 -10.383 -7.555 1 96.81 193 ILE A CA 1
ATOM 1519 C C . ILE A 1 193 ? -10.758 -10.672 -6.531 1 96.81 193 ILE A C 1
ATOM 1521 O O . ILE A 1 193 ? -11.945 -10.539 -6.828 1 96.81 193 ILE A O 1
ATOM 1525 N N . LEU A 1 194 ? -10.305 -11.148 -5.418 1 95.5 194 LEU A N 1
ATOM 1526 C CA . LEU A 1 194 ? -11.234 -11.312 -4.305 1 95.5 194 LEU A CA 1
ATOM 1527 C C . LEU A 1 194 ? -11.383 -10.008 -3.525 1 95.5 194 LEU A C 1
ATOM 1529 O O . LEU A 1 194 ? -10.398 -9.461 -3.031 1 95.5 194 LEU A O 1
ATOM 1533 N N . VAL A 1 195 ? -12.578 -9.477 -3.51 1 97.06 195 VAL A N 1
ATOM 1534 C CA . VAL A 1 195 ? -12.93 -8.305 -2.719 1 97.06 195 VAL A CA 1
ATOM 1535 C C . VAL A 1 195 ? -13.633 -8.742 -1.436 1 97.06 195 VAL A C 1
ATOM 1537 O O . VAL A 1 195 ? -14.68 -9.383 -1.484 1 97.06 195 VAL A O 1
ATOM 1540 N N . GLU A 1 196 ? -13.055 -8.398 -0.312 1 96.31 196 GLU A N 1
ATOM 1541 C CA . GLU A 1 196 ? -13.68 -8.883 0.917 1 96.31 196 GLU A CA 1
ATOM 1542 C C . GLU A 1 196 ? -13.578 -7.844 2.031 1 96.31 196 GLU A C 1
ATOM 1544 O O . GLU A 1 196 ? -12.75 -6.934 1.969 1 96.31 196 GLU A O 1
ATOM 1549 N N . MET A 1 197 ? -14.461 -7.977 3.025 1 95.94 197 MET A N 1
ATOM 1550 C CA . MET A 1 197 ? -14.398 -7.145 4.227 1 95.94 197 MET A CA 1
ATOM 1551 C C . MET A 1 197 ? -13.258 -7.582 5.129 1 95.94 197 MET A C 1
ATOM 1553 O O . MET A 1 197 ? -13 -8.781 5.289 1 95.94 197 MET A O 1
ATOM 1557 N N . TYR A 1 198 ? -12.562 -6.566 5.617 1 94.88 198 TYR A N 1
ATOM 1558 C CA . TYR A 1 198 ? -11.453 -6.828 6.52 1 94.88 198 TYR A CA 1
ATOM 1559 C C . TYR A 1 198 ? -11.57 -5.992 7.789 1 94.88 198 TYR A C 1
ATOM 1561 O O . TYR A 1 198 ? -11.703 -4.77 7.727 1 94.88 198 TYR A O 1
ATOM 1569 N N . ASN A 1 199 ? -11.516 -6.641 8.883 1 92.88 199 ASN A N 1
ATOM 1570 C CA . ASN A 1 199 ? -11.617 -5.992 10.188 1 92.88 199 ASN A CA 1
ATOM 1571 C C . ASN A 1 199 ? -10.516 -6.461 11.133 1 92.88 199 ASN A C 1
ATOM 1573 O O . ASN A 1 199 ? -10.273 -7.664 11.266 1 92.88 199 ASN A O 1
ATOM 1577 N N . THR A 1 200 ? -9.781 -5.559 11.859 1 88.81 200 THR A N 1
ATOM 1578 C CA . THR A 1 200 ? -8.703 -5.871 12.781 1 88.81 200 THR A CA 1
ATOM 1579 C C . THR A 1 200 ? -9.242 -6.527 14.047 1 88.81 200 THR A C 1
ATOM 1581 O O . THR A 1 200 ? -8.492 -7.148 14.805 1 88.81 200 THR A O 1
ATOM 1584 N N . GLN A 1 201 ? -10.477 -6.453 14.359 1 89.94 201 GLN A N 1
ATOM 1585 C CA . GLN A 1 201 ? -11.148 -7.066 15.5 1 89.94 201 GLN A CA 1
ATOM 1586 C C . GLN A 1 201 ? -10.633 -6.492 16.812 1 89.94 201 GLN A C 1
ATOM 1588 O O . GLN A 1 201 ? -10.312 -7.238 17.75 1 89.94 201 GLN A O 1
ATOM 1593 N N . CYS A 1 202 ? -10.461 -5.246 16.922 1 94.62 202 CYS A N 1
ATOM 1594 C CA . CYS A 1 202 ? -10 -4.559 18.125 1 94.62 202 CYS A CA 1
ATOM 1595 C C . CYS A 1 202 ? -10.984 -3.467 18.531 1 94.62 202 CYS A C 1
ATOM 1597 O O . CYS A 1 202 ? -10.703 -2.695 19.453 1 94.62 202 CYS A O 1
ATOM 1599 N N . SER A 1 203 ? -12.102 -3.305 17.891 1 97 203 SER A N 1
ATOM 1600 C CA . SER A 1 203 ? -13.062 -2.221 18.109 1 97 203 SER A CA 1
ATOM 1601 C C . SER A 1 203 ? -14.156 -2.633 19.078 1 97 203 SER A C 1
ATOM 1603 O O . SER A 1 203 ? -14.461 -3.818 19.219 1 97 203 SER A O 1
ATOM 1605 N N . GLN A 1 204 ? -14.695 -1.65 19.781 1 96.75 204 GLN A N 1
ATOM 1606 C CA . GLN A 1 204 ? -15.711 -1.991 20.766 1 96.75 204 GLN A CA 1
ATOM 1607 C C . GLN A 1 204 ? -16.625 -0.798 21.062 1 96.75 204 GLN A C 1
ATOM 1609 O O . GLN A 1 204 ? -16.156 0.345 21.094 1 96.75 204 GLN A O 1
ATOM 1614 N N . MET A 1 205 ? -17.891 -1.095 21.219 1 97.25 205 MET A N 1
ATOM 1615 C CA . MET A 1 205 ? -18.859 -0.133 21.719 1 97.25 205 MET A CA 1
ATOM 1616 C C . MET A 1 205 ? -19.109 -0.341 23.219 1 97.25 205 MET A C 1
ATOM 1618 O O . MET A 1 205 ? -19.344 -1.464 23.656 1 97.25 205 MET A O 1
ATOM 1622 N N . PHE A 1 206 ? -18.906 0.695 24 1 97.75 206 PHE A N 1
ATOM 1623 C CA . PHE A 1 206 ? -19.234 0.665 25.422 1 97.75 206 PHE A CA 1
ATOM 1624 C C . PHE A 1 206 ? -20.531 1.403 25.688 1 97.75 206 PHE A C 1
ATOM 1626 O O . PHE A 1 206 ? -20.578 2.635 25.641 1 97.75 206 PHE A O 1
ATOM 1633 N N . LYS A 1 207 ? -21.516 0.696 25.922 1 95.88 207 LYS A N 1
ATOM 1634 C CA . LYS A 1 207 ? -22.828 1.258 26.219 1 95.88 207 LYS A CA 1
ATOM 1635 C C . LYS A 1 207 ? -23.438 0.588 27.453 1 95.88 207 LYS A C 1
ATOM 1637 O O . LYS A 1 207 ? -23.422 -0.639 27.578 1 95.88 207 LYS A O 1
ATOM 1642 N N . GLY A 1 208 ? -23.969 1.354 28.359 1 94.19 208 GLY A N 1
ATOM 1643 C CA . GLY A 1 208 ? -24.641 0.82 29.531 1 94.19 208 GLY A CA 1
ATOM 1644 C C . GLY A 1 208 ? -23.688 0.434 30.641 1 94.19 208 GLY A C 1
ATOM 1645 O O . GLY A 1 208 ? -24.062 -0.282 31.562 1 94.19 208 GLY A O 1
ATOM 1646 N N . VAL A 1 209 ? -22.453 0.77 30.484 1 96.12 209 VAL A N 1
ATOM 1647 C CA . VAL A 1 209 ? -21.453 0.485 31.5 1 96.12 209 VAL A CA 1
ATOM 1648 C C . VAL A 1 209 ? -20.891 1.792 32.062 1 96.12 209 VAL A C 1
ATOM 1650 O O . VAL A 1 209 ? -20.812 2.791 31.344 1 96.12 209 VAL A O 1
ATOM 1653 N N . ASN A 1 210 ? -20.531 1.725 33.312 1 96.06 210 ASN A N 1
ATOM 1654 C CA . ASN A 1 210 ? -20.047 2.945 33.938 1 96.06 210 ASN A CA 1
ATOM 1655 C C . ASN A 1 210 ? -18.516 2.994 34 1 96.06 210 ASN A C 1
ATOM 1657 O O . ASN A 1 210 ? -17.938 4.043 34.25 1 96.06 210 ASN A O 1
ATOM 1661 N N . THR A 1 211 ? -17.875 1.886 33.812 1 97.75 211 THR A N 1
ATOM 1662 C CA . THR A 1 211 ? -16.422 1.825 33.75 1 97.75 211 THR A CA 1
ATOM 1663 C C . THR A 1 211 ? -15.977 0.844 32.656 1 97.75 211 THR A C 1
ATOM 1665 O O . THR A 1 211 ? -16.75 -0.007 32.219 1 97.75 211 THR A O 1
ATOM 1668 N N . GLY A 1 212 ? -14.766 0.982 32.188 1 97.75 212 GLY A N 1
ATOM 1669 C CA . GLY A 1 212 ? -14.195 0.081 31.188 1 97.75 212 GLY A CA 1
ATOM 1670 C C . GLY A 1 212 ? -12.758 0.415 30.844 1 97.75 212 GLY A C 1
ATOM 1671 O O . GLY A 1 212 ? -12.195 1.384 31.359 1 97.75 212 GLY A O 1
ATOM 1672 N N . THR A 1 213 ? -12.156 -0.497 30.094 1 98.06 213 THR A N 1
ATOM 1673 C CA . THR A 1 213 ? -10.789 -0.311 29.641 1 98.06 213 THR A CA 1
ATOM 1674 C C . THR A 1 213 ? -10.664 -0.658 28.156 1 98.06 213 THR A C 1
ATOM 1676 O O . THR A 1 213 ? -11.43 -1.478 27.641 1 98.06 213 THR A O 1
ATOM 1679 N N . PHE A 1 214 ? -9.82 -0.005 27.469 1 97.81 214 PHE A N 1
ATOM 1680 C CA . PHE A 1 214 ? -9.445 -0.349 26.109 1 97.81 214 PHE A CA 1
ATOM 1681 C C . PHE A 1 214 ? -7.977 -0.035 25.859 1 97.81 214 PHE A C 1
ATOM 1683 O O . PHE A 1 214 ? -7.363 0.745 26.578 1 97.81 214 PHE A O 1
ATOM 1690 N N . SER A 1 215 ? -7.406 -0.677 24.906 1 97.5 215 SER A N 1
ATOM 1691 C CA . SER A 1 215 ? -5.988 -0.517 24.609 1 97.5 215 SER A CA 1
ATOM 1692 C C . SER A 1 215 ? -5.699 -0.792 23.125 1 97.5 215 SER A C 1
ATOM 1694 O O . SER A 1 215 ? -6.535 -1.363 22.422 1 97.5 215 SER A O 1
ATOM 1696 N N . SER A 1 216 ? -4.543 -0.311 22.719 1 96 216 SER A N 1
ATOM 1697 C CA . SER A 1 216 ? -4.07 -0.705 21.391 1 96 216 SER A CA 1
ATOM 1698 C C . SER A 1 216 ? -3.836 -2.209 21.312 1 96 216 SER A C 1
ATOM 1700 O O . SER A 1 216 ? -3.598 -2.859 22.328 1 96 216 SER A O 1
ATOM 1702 N N . PRO A 1 217 ? -3.867 -2.74 20.062 1 94.12 217 PRO A N 1
ATOM 1703 C CA . PRO A 1 217 ? -3.66 -4.184 19.922 1 94.12 217 PRO A CA 1
ATOM 1704 C C . PRO A 1 217 ? -2.299 -4.641 20.438 1 94.12 217 PRO A C 1
ATOM 1706 O O . PRO A 1 217 ? -1.286 -3.982 20.188 1 94.12 217 PRO A O 1
ATOM 1709 N N . ASN A 1 218 ? -2.297 -5.793 21.203 1 92.38 218 ASN A N 1
ATOM 1710 C CA . ASN A 1 218 ? -1.083 -6.457 21.672 1 92.38 218 ASN A CA 1
ATOM 1711 C C . ASN A 1 218 ? -0.397 -5.66 22.766 1 92.38 218 ASN A C 1
ATOM 1713 O O . ASN A 1 218 ? 0.775 -5.891 23.078 1 92.38 218 ASN A O 1
ATOM 1717 N N . PHE A 1 219 ? -1.044 -4.719 23.328 1 94.38 219 PHE A N 1
ATOM 1718 C CA . PHE A 1 219 ? -0.465 -3.959 24.422 1 94.38 219 PHE A CA 1
ATOM 1719 C C . PHE A 1 219 ? -0.171 -4.867 25.609 1 94.38 219 PHE A C 1
ATOM 1721 O O . PHE A 1 219 ? -1.01 -5.684 26 1 94.38 219 PHE A O 1
ATOM 1728 N N . PRO A 1 220 ? 0.983 -4.777 26.281 1 91.81 220 PRO A N 1
ATOM 1729 C CA . PRO A 1 220 ? 2 -3.732 26.156 1 91.81 220 PRO A CA 1
ATOM 1730 C C . PRO A 1 220 ? 3.074 -4.078 25.125 1 91.81 220 PRO A C 1
ATOM 1732 O O . PRO A 1 220 ? 4.16 -3.492 25.141 1 91.81 220 PRO A O 1
ATOM 1735 N N . GLY A 1 221 ? 2.799 -5.121 24.281 1 90.12 221 GLY A N 1
ATOM 1736 C CA . GLY A 1 221 ? 3.691 -5.387 23.172 1 90.12 221 GLY A CA 1
ATOM 1737 C C . GLY A 1 221 ? 3.527 -4.398 22.031 1 90.12 221 GLY A C 1
ATOM 1738 O O . GLY A 1 221 ? 2.637 -3.547 22.062 1 90.12 221 GLY A O 1
ATOM 1739 N N . ARG A 1 222 ? 4.395 -4.492 21.031 1 90.94 222 ARG A N 1
ATOM 1740 C CA . ARG A 1 222 ? 4.328 -3.662 19.828 1 90.94 222 ARG A CA 1
ATOM 1741 C C . ARG A 1 222 ? 3.014 -3.879 19.078 1 90.94 222 ARG A C 1
ATOM 1743 O O . ARG A 1 222 ? 2.613 -5.02 18.844 1 90.94 222 ARG A O 1
ATOM 1750 N N . TYR A 1 223 ? 2.244 -2.754 18.891 1 93.62 223 TYR A N 1
ATOM 1751 C CA . TYR A 1 223 ? 1.011 -2.912 18.125 1 93.62 223 TYR A CA 1
ATOM 1752 C C . TYR A 1 223 ? 1.31 -3.248 16.672 1 93.62 223 TYR A C 1
ATOM 1754 O O . TYR A 1 223 ? 2.473 -3.32 16.266 1 93.62 223 TYR A O 1
ATOM 1762 N N . TYR A 1 224 ? 0.283 -3.512 15.883 1 92.25 224 TYR A N 1
ATOM 1763 C CA . TYR A 1 224 ? 0.478 -4.055 14.539 1 92.25 224 TYR A CA 1
ATOM 1764 C C . TYR A 1 224 ? 0.292 -2.975 13.484 1 92.25 224 TYR A C 1
ATOM 1766 O O . TYR A 1 224 ? -0.391 -1.975 13.719 1 92.25 224 TYR A O 1
ATOM 1774 N N . ALA A 1 225 ? 0.917 -3.211 12.328 1 92 225 ALA A N 1
ATOM 1775 C CA . ALA A 1 225 ? 0.771 -2.316 11.18 1 92 225 ALA A CA 1
ATOM 1776 C C . ALA A 1 225 ? -0.595 -2.484 10.523 1 92 225 ALA A C 1
ATOM 1778 O O . ALA A 1 225 ? -1.18 -3.57 10.562 1 92 225 ALA A O 1
ATOM 1779 N N . ASP A 1 226 ? -1.104 -1.359 9.961 1 92.12 226 ASP A N 1
ATOM 1780 C CA . ASP A 1 226 ? -2.336 -1.306 9.18 1 92.12 226 ASP A CA 1
ATOM 1781 C C . ASP A 1 226 ? -3.539 -1.721 10.023 1 92.12 226 ASP A C 1
ATOM 1783 O O . ASP A 1 226 ? -4.453 -2.381 9.531 1 92.12 226 ASP A O 1
ATOM 1787 N N . ASP A 1 227 ? -3.471 -1.411 11.266 1 92.44 227 ASP A N 1
ATOM 1788 C CA . ASP A 1 227 ? -4.609 -1.662 12.141 1 92.44 227 ASP A CA 1
ATOM 1789 C C . ASP A 1 227 ? -5.566 -0.471 12.156 1 92.44 227 ASP A C 1
ATOM 1791 O O . ASP A 1 227 ? -5.152 0.667 11.93 1 92.44 227 ASP A O 1
ATOM 1795 N N . LEU A 1 228 ? -6.781 -0.708 12.336 1 95.88 228 LEU A N 1
ATOM 1796 C CA . LEU A 1 228 ? -7.844 0.27 12.539 1 95.88 228 LEU A CA 1
ATOM 1797 C C . LEU A 1 228 ? -8.766 -0.156 13.672 1 95.88 228 LEU A C 1
ATOM 1799 O O . LEU A 1 228 ? -9.477 -1.161 13.562 1 95.88 228 LEU A O 1
ATOM 1803 N N . CYS A 1 229 ? -8.734 0.542 14.781 1 97.5 229 CYS A N 1
ATOM 1804 C CA . CYS A 1 229 ? -9.555 0.258 15.945 1 97.5 229 CYS A CA 1
ATOM 1805 C C . CYS A 1 229 ? -10.453 1.445 16.281 1 97.5 229 CYS A C 1
ATOM 1807 O O . CYS A 1 229 ? -10.023 2.596 16.203 1 97.5 229 CYS A O 1
ATOM 1809 N N . VAL A 1 230 ? -11.633 1.146 16.625 1 98.12 230 VAL A N 1
ATOM 1810 C CA . VAL A 1 230 ? -12.617 2.174 16.953 1 98.12 230 VAL A CA 1
ATOM 1811 C C . VAL A 1 230 ? -13.258 1.857 18.297 1 98.12 230 VAL A C 1
ATOM 1813 O O . VAL A 1 230 ? -13.75 0.747 18.516 1 98.12 230 VAL A O 1
ATOM 1816 N N . TRP A 1 231 ? -13.227 2.773 19.234 1 98.5 231 TRP A N 1
ATOM 1817 C CA . TRP A 1 231 ? -13.945 2.668 20.5 1 98.5 231 TRP A CA 1
ATOM 1818 C C . TRP A 1 231 ? -14.93 3.826 20.672 1 98.5 231 TRP A C 1
ATOM 1820 O O . TRP A 1 231 ? -14.555 4.992 20.516 1 98.5 231 TRP A O 1
ATOM 1830 N N . LYS A 1 232 ? -16.062 3.533 20.922 1 98.44 232 LYS A N 1
ATOM 1831 C CA . LYS A 1 232 ? -17.078 4.543 21.234 1 98.44 232 LYS A CA 1
ATOM 1832 C C . LYS A 1 232 ? -17.688 4.301 22.609 1 98.44 232 LYS A C 1
ATOM 1834 O O . LYS A 1 232 ? -18.031 3.168 22.953 1 98.44 232 LYS A O 1
ATOM 1839 N N . ILE A 1 233 ? -17.75 5.297 23.391 1 98.38 233 ILE A N 1
ATOM 1840 C CA . ILE A 1 233 ? -18.344 5.234 24.719 1 98.38 233 ILE A CA 1
ATOM 1841 C C . ILE A 1 233 ? -19.594 6.109 24.766 1 98.38 233 ILE A C 1
ATOM 1843 O O . ILE A 1 233 ? -19.547 7.293 24.406 1 98.38 233 ILE A O 1
ATOM 1847 N N . GLU A 1 234 ? -20.672 5.566 25.172 1 97.81 234 GLU A N 1
ATOM 1848 C CA . GLU A 1 234 ? -21.922 6.293 25.344 1 97.81 234 GLU A CA 1
ATOM 1849 C C . GLU A 1 234 ? -22.422 6.223 26.781 1 97.81 234 GLU A C 1
ATOM 1851 O O . GLU A 1 234 ? -22.656 5.133 27.312 1 97.81 234 GLU A O 1
ATOM 1856 N N . ALA A 1 235 ? -22.578 7.332 27.312 1 97.31 235 ALA A N 1
ATOM 1857 C CA . ALA A 1 235 ? -23.109 7.465 28.672 1 97.31 235 ALA A CA 1
ATOM 1858 C C . ALA A 1 235 ? -24.547 7.977 28.656 1 97.31 235 ALA A C 1
ATOM 1860 O O . ALA A 1 235 ? -25.016 8.484 27.641 1 97.31 235 ALA A O 1
ATOM 1861 N N . PRO A 1 236 ? -25.234 7.754 29.766 1 95.62 236 PRO A N 1
ATOM 1862 C CA . PRO A 1 236 ? -26.578 8.32 29.844 1 95.62 236 PRO A CA 1
ATOM 1863 C C . PRO A 1 236 ? -26.594 9.844 29.812 1 95.62 236 PRO A C 1
ATOM 1865 O O . PRO A 1 236 ? -25.578 10.477 30.125 1 95.62 236 PRO A O 1
ATOM 1868 N N . GLU A 1 237 ? -27.766 10.391 29.453 1 93.06 237 GLU A N 1
ATOM 1869 C CA . GLU A 1 237 ? -27.906 11.844 29.422 1 93.06 237 GLU A CA 1
ATOM 1870 C C . GLU A 1 237 ? -27.594 12.445 30.797 1 93.06 237 GLU A C 1
ATOM 1872 O O . GLU A 1 237 ? -27.984 11.906 31.828 1 93.06 237 GLU A O 1
ATOM 1877 N N . GLY A 1 238 ? -26.953 13.547 30.781 1 92 238 GLY A N 1
ATOM 1878 C CA . GLY A 1 238 ? -26.594 14.219 32.031 1 92 238 GLY A CA 1
ATOM 1879 C C . GLY A 1 238 ? -25.266 13.75 32.594 1 92 238 GLY A C 1
ATOM 1880 O O . GLY A 1 238 ? -24.766 14.312 33.562 1 92 238 GLY A O 1
ATOM 1881 N N . LYS A 1 239 ? -24.734 12.766 31.984 1 95.5 239 LYS A N 1
ATOM 1882 C CA . LYS A 1 239 ? -23.438 12.242 32.438 1 95.5 239 LYS A CA 1
ATOM 1883 C C . LYS A 1 239 ? -22.344 12.578 31.422 1 95.5 239 LYS A C 1
ATOM 1885 O O . LYS A 1 239 ? -22.641 12.914 30.266 1 95.5 239 LYS A O 1
ATOM 1890 N N . VAL A 1 240 ? -21.109 12.578 31.922 1 96.62 240 VAL A N 1
ATOM 1891 C CA . VAL A 1 240 ? -19.922 12.758 31.062 1 96.62 240 VAL A CA 1
ATOM 1892 C C . VAL A 1 240 ? -18.938 11.609 31.297 1 96.62 240 VAL A C 1
ATOM 1894 O O . VAL A 1 240 ? -19.109 10.828 32.25 1 96.62 240 VAL A O 1
ATOM 1897 N N . ILE A 1 241 ? -18.016 11.492 30.438 1 97.62 241 ILE A N 1
ATOM 1898 C CA . ILE A 1 241 ? -17.078 10.375 30.453 1 97.62 241 ILE A CA 1
ATOM 1899 C C . ILE A 1 241 ? -15.672 10.891 30.781 1 97.62 241 ILE A C 1
ATOM 1901 O O . ILE A 1 241 ? -15.164 11.781 30.109 1 97.62 241 ILE A O 1
ATOM 1905 N N . ARG A 1 242 ? -15.078 10.43 31.781 1 97.06 242 ARG A N 1
ATOM 1906 C CA . ARG A 1 242 ? -13.68 10.711 32.094 1 97.06 242 ARG A CA 1
ATOM 1907 C C . ARG A 1 242 ? -12.781 9.555 31.688 1 97.06 242 ARG A C 1
ATOM 1909 O O . ARG A 1 242 ? -13.016 8.406 32.062 1 97.06 242 ARG A O 1
ATOM 1916 N N . VAL A 1 243 ? -11.734 9.836 30.891 1 97.75 243 VAL A N 1
ATOM 1917 C CA . VAL A 1 243 ? -10.812 8.812 30.422 1 97.75 243 VAL A CA 1
ATOM 1918 C C . VAL A 1 243 ? -9.406 9.094 30.938 1 97.75 243 VAL A C 1
ATOM 1920 O O . VAL A 1 243 ? -8.945 10.242 30.906 1 97.75 243 VAL A O 1
ATOM 1923 N N . LYS A 1 244 ? -8.758 8.117 31.406 1 97.31 244 LYS A N 1
ATOM 1924 C CA . LYS A 1 244 ? -7.379 8.211 31.875 1 97.31 244 LYS A CA 1
ATOM 1925 C C . LYS A 1 244 ? -6.469 7.254 31.109 1 97.31 244 LYS A C 1
ATOM 1927 O O . LYS A 1 244 ? -6.828 6.098 30.875 1 97.31 244 LYS A O 1
ATOM 1932 N N . PHE A 1 245 ? -5.355 7.766 30.734 1 96.81 245 PHE A N 1
ATOM 1933 C CA . PHE A 1 245 ? -4.383 6.957 30.016 1 96.81 245 PHE A CA 1
ATOM 1934 C C . PHE A 1 245 ? -3.248 6.52 30.938 1 96.81 245 PHE A C 1
ATOM 1936 O O . PHE A 1 245 ? -2.809 7.285 31.797 1 96.81 245 PHE A O 1
ATOM 1943 N N . ASP A 1 246 ? -2.789 5.371 30.656 1 93.44 246 ASP A N 1
ATOM 1944 C CA . ASP A 1 246 ? -1.654 4.848 31.422 1 93.44 246 ASP A CA 1
ATOM 1945 C C . ASP A 1 246 ? -0.365 5.582 31.047 1 93.44 246 ASP A C 1
ATOM 1947 O O . ASP A 1 246 ? -0.339 6.359 30.094 1 93.44 246 ASP A O 1
ATOM 1951 N N . GLU A 1 247 ? 0.705 5.305 31.75 1 90.69 247 GLU A N 1
ATOM 1952 C CA . GLU A 1 247 ? 1.981 5.988 31.562 1 90.69 247 GLU A CA 1
ATOM 1953 C C . GLU A 1 247 ? 2.613 5.609 30.219 1 90.69 247 GLU A C 1
ATOM 1955 O O . GLU A 1 247 ? 3.301 6.422 29.594 1 90.69 247 GLU A O 1
ATOM 1960 N N . ASP A 1 248 ? 2.338 4.363 29.875 1 90.12 248 ASP A N 1
ATOM 1961 C CA . ASP A 1 248 ? 2.865 3.947 28.578 1 90.12 248 ASP A CA 1
ATOM 1962 C C . ASP A 1 248 ? 2.014 4.5 27.438 1 90.12 248 ASP A C 1
ATOM 1964 O O . ASP A 1 248 ? 0.835 4.156 27.312 1 90.12 248 ASP A O 1
ATOM 1968 N N . PHE A 1 249 ? 2.494 5.461 26.75 1 93.5 249 PHE A N 1
ATOM 1969 C CA . PHE A 1 249 ? 1.865 6.043 25.578 1 93.5 249 PHE A CA 1
ATOM 1970 C C . PHE A 1 249 ? 2.881 6.223 24.453 1 93.5 249 PHE A C 1
ATOM 1972 O O . PHE A 1 249 ? 3.496 7.281 24.328 1 93.5 249 PHE A O 1
ATOM 1979 N N . ASP A 1 250 ? 3.018 5.152 23.703 1 92.81 250 ASP A N 1
ATOM 1980 C CA . ASP A 1 250 ? 4.07 5.078 22.688 1 92.81 250 ASP A CA 1
ATOM 1981 C C . ASP A 1 250 ? 3.488 4.789 21.312 1 92.81 250 ASP A C 1
ATOM 1983 O O . ASP A 1 250 ? 3.447 3.637 20.875 1 92.81 250 ASP A O 1
ATOM 1987 N N . ILE A 1 251 ? 2.967 5.879 20.766 1 93.19 251 ILE A N 1
ATOM 1988 C CA . ILE A 1 251 ? 2.463 5.781 19.391 1 93.19 251 ILE A CA 1
ATOM 1989 C C . ILE A 1 251 ? 3.465 6.406 18.422 1 93.19 251 ILE A C 1
ATOM 1991 O O . ILE A 1 251 ? 3.549 7.633 18.312 1 93.19 251 ILE A O 1
ATOM 1995 N N . ARG A 1 252 ? 4.094 5.625 17.75 1 85.31 252 ARG A N 1
ATOM 1996 C CA . ARG A 1 252 ? 5.117 5.996 16.781 1 85.31 252 ARG A CA 1
ATOM 1997 C C . ARG A 1 252 ? 6.07 7.035 17.359 1 85.31 252 ARG A C 1
ATOM 1999 O O . ARG A 1 252 ? 5.641 7.969 18.031 1 85.31 252 ARG A O 1
ATOM 2006 N N . ALA A 1 253 ? 7.266 6.922 17.422 1 65.25 253 ALA A N 1
ATOM 2007 C CA . ALA A 1 253 ? 8.258 7.75 18.109 1 65.25 253 ALA A CA 1
ATOM 2008 C C . ALA A 1 253 ? 8.219 9.188 17.594 1 65.25 253 ALA A C 1
ATOM 2010 O O . ALA A 1 253 ? 8.023 10.125 18.359 1 65.25 253 ALA A O 1
ATOM 2011 N N . HIS A 1 254 ? 8.836 9.539 16.422 1 65.75 254 HIS A N 1
ATOM 2012 C CA . HIS A 1 254 ? 9.078 10.945 16.109 1 65.75 254 HIS A CA 1
ATOM 2013 C C . HIS A 1 254 ? 8.273 11.383 14.891 1 65.75 254 HIS A C 1
ATOM 2015 O O . HIS A 1 254 ? 8.578 10.984 13.766 1 65.75 254 HIS A O 1
ATOM 2021 N N . GLU A 1 255 ? 7.156 12.188 15.336 1 75.25 255 GLU A N 1
ATOM 2022 C CA . GLU A 1 255 ? 6.352 12.797 14.273 1 75.25 255 GLU A CA 1
ATOM 2023 C C . GLU A 1 255 ? 5.637 14.047 14.781 1 75.25 255 GLU A C 1
ATOM 2025 O O . GLU A 1 255 ? 4.801 13.977 15.68 1 75.25 255 GLU A O 1
ATOM 2030 N N . PRO A 1 256 ? 5.938 15.156 14.18 1 76.5 256 PRO A N 1
ATOM 2031 C CA . PRO A 1 256 ? 5.387 16.391 14.719 1 76.5 256 PRO A CA 1
ATOM 2032 C C . PRO A 1 256 ? 3.893 16.547 14.445 1 76.5 256 PRO A C 1
ATOM 2034 O O . PRO A 1 256 ? 3.189 17.234 15.188 1 76.5 256 PRO A O 1
ATOM 2037 N N . LEU A 1 257 ? 3.316 15.914 13.438 1 87.25 257 LEU A N 1
ATOM 2038 C CA . LEU A 1 257 ? 1.951 16.219 13.016 1 87.25 257 LEU A CA 1
ATOM 2039 C C . LEU A 1 257 ? 0.997 15.102 13.43 1 87.25 257 LEU A C 1
ATOM 2041 O O . LEU A 1 257 ? -0.223 15.266 13.367 1 87.25 257 LEU A O 1
ATOM 2045 N N . CYS A 1 258 ? 1.45 13.977 13.93 1 89.5 258 CYS A N 1
ATOM 2046 C CA . CYS A 1 258 ? 0.628 12.828 14.297 1 89.5 258 CYS A CA 1
ATOM 2047 C C . CYS A 1 258 ? -0.278 12.414 13.148 1 89.5 258 CYS A C 1
ATOM 2049 O O . CYS A 1 258 ? -1.49 12.281 13.32 1 89.5 258 CYS A O 1
ATOM 2051 N N . VAL A 1 259 ? 0.31 12.203 12.008 1 89.81 259 VAL A N 1
ATOM 2052 C CA . VAL A 1 259 ? -0.505 11.914 10.836 1 89.81 259 VAL A CA 1
ATOM 2053 C C . VAL A 1 259 ? -0.255 10.477 10.375 1 89.81 259 VAL A C 1
ATOM 2055 O O . VAL A 1 259 ? -1.001 9.938 9.555 1 89.81 259 VAL A O 1
ATOM 2058 N N . GLN A 1 260 ? 0.709 9.805 10.875 1 91.56 260 GLN A N 1
ATOM 2059 C CA . GLN A 1 260 ? 0.93 8.398 10.578 1 91.56 260 GLN A CA 1
ATOM 2060 C C . GLN A 1 260 ? 0.205 7.5 11.578 1 91.56 260 GLN A C 1
ATOM 2062 O O . GLN A 1 260 ? -1.024 7.52 11.656 1 91.56 260 GLN A O 1
ATOM 2067 N N . ASP A 1 261 ? 0.995 6.922 12.539 1 93.88 261 ASP A N 1
ATOM 2068 C CA . ASP A 1 261 ? 0.278 6.25 13.617 1 93.88 261 ASP A CA 1
ATOM 2069 C C . ASP A 1 261 ? -0.272 7.262 14.625 1 93.88 261 ASP A C 1
ATOM 2071 O O . ASP A 1 261 ? 0.466 8.109 15.125 1 93.88 261 ASP A O 1
ATOM 2075 N N . HIS A 1 262 ? -1.589 7.145 14.852 1 94.56 262 HIS A N 1
ATOM 2076 C CA . HIS A 1 262 ? -2.137 8.125 15.781 1 94.56 262 HIS A CA 1
ATOM 2077 C C . HIS A 1 262 ? -3.453 7.637 16.375 1 94.56 262 HIS A C 1
ATOM 2079 O O . HIS A 1 262 ? -4.066 6.703 15.867 1 94.56 262 HIS A O 1
ATOM 2085 N N . LEU A 1 263 ? -3.777 8.242 17.484 1 95.81 263 LEU A N 1
ATOM 2086 C CA . LEU A 1 263 ? -5.086 8.109 18.125 1 95.81 263 LEU A CA 1
ATOM 2087 C C . LEU A 1 263 ? -5.918 9.367 17.922 1 95.81 263 LEU A C 1
ATOM 2089 O O . LEU A 1 263 ? -5.523 10.453 18.344 1 95.81 263 LEU A O 1
ATOM 2093 N N . GLU A 1 264 ? -6.988 9.219 17.219 1 95.94 264 GLU A N 1
ATOM 2094 C CA . GLU A 1 264 ? -7.922 10.32 17.016 1 95.94 264 GLU A CA 1
ATOM 2095 C C . GLU A 1 264 ? -9.047 10.273 18.047 1 95.94 264 GLU A C 1
ATOM 2097 O O . GLU A 1 264 ? -9.656 9.227 18.266 1 95.94 264 GLU A O 1
ATOM 2102 N N . VAL A 1 265 ? -9.344 11.453 18.641 1 97 265 VAL A N 1
ATOM 2103 C CA . VAL A 1 265 ? -10.336 11.484 19.719 1 97 265 VAL A CA 1
ATOM 2104 C C . VAL A 1 265 ? -11.367 12.578 19.438 1 97 265 VAL A C 1
ATOM 2106 O O . VAL A 1 265 ? -11.016 13.672 19 1 97 265 VAL A O 1
ATOM 2109 N N . SER A 1 266 ? -12.625 12.25 19.641 1 97.62 266 SER A N 1
ATOM 2110 C CA . SER A 1 266 ? -13.703 13.234 19.656 1 97.62 266 SER A CA 1
ATOM 2111 C C . SER A 1 266 ? -14.367 13.289 21.031 1 97.62 266 SER A C 1
ATOM 2113 O O . SER A 1 266 ? -14.953 12.305 21.484 1 97.62 266 SER A O 1
ATOM 2115 N N . LEU A 1 267 ? -14.367 14.43 21.656 1 96.5 267 LEU A N 1
ATOM 2116 C CA . LEU A 1 267 ? -14.969 14.609 22.969 1 96.5 267 LEU A CA 1
ATOM 2117 C C . LEU A 1 267 ? -16.484 14.68 22.875 1 96.5 267 LEU A C 1
ATOM 2119 O O . LEU A 1 267 ? -17.188 14.617 23.891 1 96.5 267 LEU A O 1
ATOM 2123 N N . THR A 1 268 ? -17 14.773 21.656 1 96 268 THR A N 1
ATOM 2124 C CA . THR A 1 268 ? -18.453 14.836 21.453 1 96 268 THR A CA 1
ATOM 2125 C C . THR A 1 268 ? -18.969 13.516 20.891 1 96 268 THR A C 1
ATOM 2127 O O . THR A 1 268 ? -20.172 13.336 20.719 1 96 268 THR A O 1
ATOM 2130 N N . GLY A 1 269 ? -18.109 12.656 20.531 1 96.56 269 GLY A N 1
ATOM 2131 C CA . GLY A 1 269 ? -18.5 11.383 19.953 1 96.56 269 GLY A CA 1
ATOM 2132 C C . GLY A 1 269 ? -18.703 11.438 18.453 1 96.56 269 GLY A C 1
ATOM 2133 O O . GLY A 1 269 ? -19.203 10.484 17.844 1 96.56 269 GLY A O 1
ATOM 2134 N N . ASP A 1 270 ? -18.328 12.547 17.844 1 95.38 270 ASP A N 1
ATOM 2135 C CA . ASP A 1 270 ? -18.484 12.789 16.422 1 95.38 270 ASP A CA 1
ATOM 2136 C C . ASP A 1 270 ? -17.328 13.648 15.883 1 95.38 270 ASP A C 1
ATOM 2138 O O . ASP A 1 270 ? -17.188 14.812 16.266 1 95.38 270 ASP A O 1
ATOM 2142 N N . PHE A 1 271 ? -16.625 13.117 14.953 1 94.19 271 PHE A N 1
ATOM 2143 C CA . PHE A 1 271 ? -15.438 13.797 14.453 1 94.19 271 PHE A CA 1
ATOM 2144 C C . PHE A 1 271 ? -15.812 15.039 13.656 1 94.19 271 PHE A C 1
ATOM 2146 O O . PHE A 1 271 ? -14.969 15.898 13.398 1 94.19 271 PHE A O 1
ATOM 2153 N N . SER A 1 272 ? -17.062 15.219 13.242 1 92.88 272 SER A N 1
ATOM 2154 C CA . SER A 1 272 ? -17.484 16.406 12.516 1 92.88 272 SER A CA 1
ATOM 2155 C C . SER A 1 272 ? -17.609 17.609 13.445 1 92.88 272 SER A C 1
ATOM 2157 O O . SER A 1 272 ? -17.609 18.766 12.992 1 92.88 272 SER A O 1
ATOM 2159 N N . THR A 1 273 ? -17.688 17.297 14.734 1 93 273 THR A N 1
ATOM 2160 C CA . THR A 1 273 ? -17.859 18.391 15.68 1 93 273 THR A CA 1
ATOM 2161 C C . THR A 1 273 ? -16.594 18.609 16.5 1 93 273 THR A C 1
ATOM 2163 O O . THR A 1 273 ? -16.297 19.734 16.922 1 93 273 THR A O 1
ATOM 2166 N N . HIS A 1 274 ? -15.898 17.531 16.734 1 93.81 274 HIS A N 1
ATOM 2167 C CA . HIS A 1 274 ? -14.648 17.641 17.469 1 93.81 274 HIS A CA 1
ATOM 2168 C C . HIS A 1 274 ? -13.656 16.578 17.047 1 93.81 274 HIS A C 1
ATOM 2170 O O . HIS A 1 274 ? -14.023 15.414 16.859 1 93.81 274 HIS A O 1
ATOM 2176 N N . VAL A 1 275 ? -12.391 16.984 16.906 1 94.75 275 VAL A N 1
ATOM 2177 C CA . VAL A 1 275 ? -11.367 16 16.562 1 94.75 275 VAL A CA 1
ATOM 2178 C C . VAL A 1 275 ? -10.008 16.469 17.094 1 94.75 275 VAL A C 1
ATOM 2180 O O . VAL A 1 275 ? -9.664 17.656 16.953 1 94.75 275 VAL A O 1
ATOM 2183 N N . LYS A 1 276 ? -9.289 15.625 17.672 1 92.88 276 LYS A N 1
ATOM 2184 C CA . LYS A 1 276 ? -7.902 15.844 18.078 1 92.88 276 LYS A CA 1
ATOM 2185 C C . LYS A 1 276 ? -7.082 14.562 17.922 1 92.88 276 LYS A C 1
ATOM 2187 O O . LYS A 1 276 ? -7.574 13.469 18.203 1 92.88 276 LYS A O 1
ATOM 2192 N N . ARG A 1 277 ? -5.871 14.742 17.484 1 92.19 277 ARG A N 1
ATOM 2193 C CA . ARG A 1 277 ? -4.988 13.594 17.281 1 92.19 277 ARG A CA 1
ATOM 2194 C C . ARG A 1 277 ? -3.879 13.57 18.328 1 92.19 277 ARG A C 1
ATOM 2196 O O . ARG A 1 277 ? -3.391 14.617 18.75 1 92.19 277 ARG A O 1
ATOM 2203 N N . TYR A 1 278 ? -3.521 12.344 18.703 1 92.94 278 TYR A N 1
ATOM 2204 C CA . TYR A 1 278 ? -2.457 12.133 19.672 1 92.94 278 TYR A CA 1
ATOM 2205 C C . TYR A 1 278 ? -1.446 11.109 19.172 1 92.94 278 TYR A C 1
ATOM 2207 O O . TYR A 1 278 ? -1.821 10.117 18.547 1 92.94 278 TYR A O 1
ATOM 2215 N N . CYS A 1 279 ? -0.216 11.453 19.453 1 91.88 279 CYS A N 1
ATOM 2216 C CA . CYS A 1 279 ? 0.897 10.539 19.203 1 91.88 279 CYS A CA 1
ATOM 2217 C C . CYS A 1 279 ? 2.01 10.75 20.219 1 91.88 279 CYS A C 1
ATOM 2219 O O . CYS A 1 279 ? 1.801 11.398 21.25 1 91.88 279 CYS A O 1
ATOM 2221 N N . HIS A 1 280 ? 3.098 9.977 20.328 1 80.19 280 HIS A N 1
ATOM 2222 C CA . HIS A 1 280 ? 4.207 9.805 21.25 1 80.19 280 HIS A CA 1
ATOM 2223 C C . HIS A 1 280 ? 4.324 11 22.203 1 80.19 280 HIS A C 1
ATOM 2225 O O . HIS A 1 280 ? 4.414 10.828 23.406 1 80.19 280 HIS A O 1
ATOM 2231 N N . ARG A 1 281 ? 4.414 12.281 21.766 1 69.19 281 ARG A N 1
ATOM 2232 C CA . ARG A 1 281 ? 4.699 13.43 22.609 1 69.19 281 ARG A CA 1
ATOM 2233 C C . ARG A 1 281 ? 3.412 14.086 23.109 1 69.19 281 ARG A C 1
ATOM 2235 O O . ARG A 1 281 ? 3.451 15.047 23.875 1 69.19 281 ARG A O 1
ATOM 2242 N N . THR A 1 282 ? 2.412 13.406 22.859 1 79.81 282 THR A N 1
ATOM 2243 C CA . THR A 1 282 ? 1.187 14.133 23.172 1 79.81 282 THR A CA 1
ATOM 2244 C C . THR A 1 282 ? 0.238 13.258 23.984 1 79.81 282 THR A C 1
ATOM 2246 O O . THR A 1 282 ? -0.963 13.211 23.719 1 79.81 282 THR A O 1
ATOM 2249 N N . ARG A 1 283 ? 0.822 12.648 25.078 1 85.44 283 ARG A N 1
ATOM 2250 C CA . ARG A 1 283 ? -0.039 11.805 25.891 1 85.44 283 ARG A CA 1
ATOM 2251 C C . ARG A 1 283 ? -1.065 12.641 26.656 1 85.44 283 ARG A C 1
ATOM 2253 O O . ARG A 1 283 ? -0.702 13.539 27.406 1 85.44 283 ARG A O 1
ATOM 2260 N N . PRO A 1 284 ? -2.328 12.328 26.422 1 89.06 284 PRO A N 1
ATOM 2261 C CA . PRO A 1 284 ? -3.338 12.961 27.281 1 89.06 284 PRO A CA 1
ATOM 2262 C C . PRO A 1 284 ? -3.477 12.281 28.641 1 89.06 284 PRO A C 1
ATOM 2264 O O . PRO A 1 284 ? -3.879 11.117 28.703 1 89.06 284 PRO A O 1
ATOM 2267 N N . VAL A 1 285 ? -2.992 12.859 29.688 1 88.44 285 VAL A N 1
ATOM 2268 C CA . VAL A 1 285 ? -3.059 12.219 31 1 88.44 285 VAL A CA 1
ATOM 2269 C C . VAL A 1 285 ? -4.508 11.875 31.328 1 88.44 285 VAL A C 1
ATOM 2271 O O . VAL A 1 285 ? -4.82 10.727 31.672 1 88.44 285 VAL A O 1
ATOM 2274 N N . SER A 1 286 ? -5.387 12.82 31.234 1 92.88 286 SER A N 1
ATOM 2275 C CA . SER A 1 286 ? -6.82 12.633 31.453 1 92.88 286 SER A CA 1
ATOM 2276 C C . SER A 1 286 ? -7.641 13.531 30.531 1 92.88 286 SER A C 1
ATOM 2278 O O . SER A 1 286 ? -7.152 14.57 30.078 1 92.88 286 SER A O 1
ATOM 2280 N N . MET A 1 287 ? -8.852 13.062 30.203 1 94.69 287 MET A N 1
ATOM 2281 C CA . MET A 1 287 ? -9.758 13.867 29.406 1 94.69 287 MET A CA 1
ATOM 2282 C C . MET A 1 287 ? -11.211 13.617 29.797 1 94.69 287 MET A C 1
ATOM 2284 O O . MET A 1 287 ? -11.539 12.547 30.328 1 94.69 287 MET A O 1
ATOM 2288 N N . VAL A 1 288 ? -11.961 14.578 29.594 1 95.31 288 VAL A N 1
ATOM 2289 C CA . VAL A 1 288 ? -13.391 14.477 29.891 1 95.31 288 VAL A CA 1
ATOM 2290 C C . VAL A 1 288 ? -14.203 14.836 28.641 1 95.31 288 VAL A C 1
ATOM 2292 O O . VAL A 1 288 ? -13.859 15.773 27.922 1 95.31 288 VAL A O 1
ATOM 2295 N N . SER A 1 289 ? -15.227 14.117 28.469 1 96.25 289 SER A N 1
ATOM 2296 C CA . SER A 1 289 ? -16.078 14.367 27.297 1 96.25 289 SER A CA 1
ATOM 2297 C C . SER A 1 289 ? -16.859 15.664 27.453 1 96.25 289 SER A C 1
ATOM 2299 O O . SER A 1 289 ? -17.047 16.156 28.562 1 96.25 289 SER A O 1
ATOM 2301 N N . SER A 1 290 ? -17.266 16.25 26.328 1 92.81 290 SER A N 1
ATOM 2302 C CA . SER A 1 290 ? -18.078 17.453 26.328 1 92.81 290 SER A CA 1
ATOM 2303 C C . SER A 1 290 ? -19.562 17.125 26.516 1 92.81 290 SER A C 1
ATOM 2305 O O . SER A 1 290 ? -20.359 18 26.844 1 92.81 290 SER A O 1
ATOM 2307 N N . GLY A 1 291 ? -19.922 15.945 26.266 1 93.38 291 GLY A N 1
ATOM 2308 C CA . GLY A 1 291 ? -21.266 15.391 26.422 1 93.38 291 GLY A CA 1
ATOM 2309 C C . GLY A 1 291 ? -21.25 13.945 26.891 1 93.38 291 GLY A C 1
ATOM 2310 O O . GLY A 1 291 ? -20.359 13.523 27.625 1 93.38 291 GLY A O 1
ATOM 2311 N N . ASN A 1 292 ? -22.281 13.258 26.484 1 96.31 292 ASN A N 1
ATOM 2312 C CA . ASN A 1 292 ? -22.422 11.898 27.016 1 96.31 292 ASN A CA 1
ATOM 2313 C C . ASN A 1 292 ? -21.844 10.875 26.031 1 96.31 292 ASN A C 1
ATOM 2315 O O . ASN A 1 292 ? -22.234 9.703 26.062 1 96.31 292 ASN A O 1
ATOM 2319 N N . SER A 1 293 ? -21.016 11.352 25.141 1 97.38 293 SER A N 1
ATOM 2320 C CA . SER A 1 293 ? -20.438 10.43 24.172 1 97.38 293 SER A CA 1
ATOM 2321 C C . SER A 1 293 ? -18.969 10.773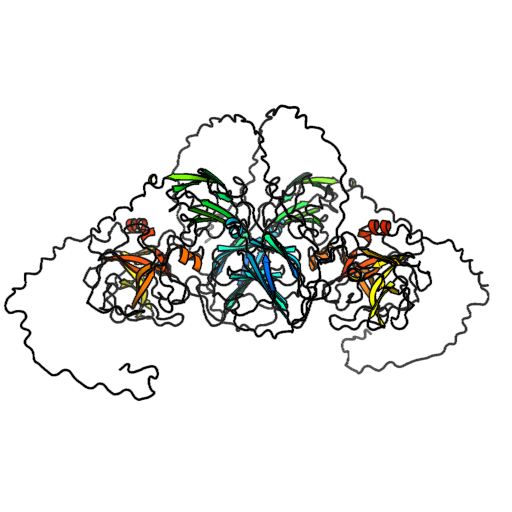 23.891 1 97.38 293 SER A C 1
ATOM 2323 O O . SER A 1 293 ? -18.562 11.93 24.016 1 97.38 293 SER A O 1
ATOM 2325 N N . MET A 1 294 ? -18.172 9.773 23.594 1 98.06 294 MET A N 1
ATOM 2326 C CA . MET A 1 294 ? -16.781 9.922 23.172 1 98.06 294 MET A CA 1
ATOM 2327 C C . MET A 1 294 ? -16.422 8.906 22.094 1 98.06 294 MET A C 1
ATOM 2329 O O . MET A 1 294 ? -16.891 7.77 22.125 1 98.06 294 MET A O 1
ATOM 2333 N N . LEU A 1 295 ? -15.641 9.305 21.141 1 98.38 295 LEU A N 1
ATOM 2334 C CA . LEU A 1 295 ? -15.219 8.438 20.047 1 98.38 295 LEU A CA 1
ATOM 2335 C C . LEU A 1 295 ? -13.703 8.414 19.922 1 98.38 295 LEU A C 1
ATOM 2337 O O . LEU A 1 295 ? -13.055 9.461 20 1 98.38 295 LEU A O 1
ATOM 2341 N N . PHE A 1 296 ? -13.109 7.227 19.875 1 98.44 296 PHE A N 1
ATOM 2342 C CA . PHE A 1 296 ? -11.68 7.012 19.688 1 98.44 296 PHE A CA 1
ATOM 2343 C C . PHE A 1 296 ? -11.414 6.203 18.422 1 98.44 296 PHE A C 1
ATOM 2345 O O . PHE A 1 296 ? -12.07 5.184 18.172 1 98.44 296 PHE A O 1
ATOM 2352 N N . VAL A 1 297 ? -10.523 6.621 17.594 1 97.5 297 VAL A N 1
ATOM 2353 C CA . VAL A 1 297 ? -10.086 5.863 16.422 1 97.5 297 VAL A CA 1
ATOM 2354 C C . VAL A 1 297 ? -8.562 5.75 16.438 1 97.5 297 VAL A C 1
ATOM 2356 O O . VAL A 1 297 ? -7.859 6.766 16.438 1 97.5 297 VAL A O 1
ATOM 2359 N N . PHE A 1 298 ? -8.039 4.539 16.562 1 97.19 298 PHE A N 1
ATOM 2360 C CA . PHE A 1 298 ? -6.609 4.254 16.484 1 97.19 298 PHE A CA 1
ATOM 2361 C C . PHE A 1 298 ? -6.238 3.707 15.109 1 97.19 298 PHE A C 1
ATOM 2363 O O . PHE A 1 298 ? -6.754 2.666 14.688 1 97.19 298 PHE A O 1
ATOM 2370 N N . ARG A 1 299 ? -5.355 4.414 14.398 1 94.75 299 ARG A N 1
ATOM 2371 C CA . ARG A 1 299 ? -4.941 4.043 13.047 1 94.75 299 ARG A CA 1
ATOM 2372 C C . ARG A 1 299 ? -3.424 3.941 12.945 1 94.75 299 ARG A C 1
ATOM 2374 O O . ARG A 1 299 ? -2.705 4.816 13.43 1 94.75 299 ARG A O 1
ATOM 2381 N N . THR A 1 300 ? -2.959 2.861 12.32 1 94.44 300 THR A N 1
ATOM 2382 C CA . THR A 1 300 ? -1.523 2.674 12.141 1 94.44 300 THR A CA 1
ATOM 2383 C C . THR A 1 300 ? -1.184 2.473 10.664 1 94.44 300 THR A C 1
ATOM 2385 O O . THR A 1 300 ? -2.012 1.987 9.891 1 94.44 300 THR A O 1
ATOM 2388 N N . ASP A 1 301 ? -0.013 2.916 10.281 1 92 301 ASP A N 1
ATOM 2389 C CA . ASP A 1 301 ? 0.456 2.695 8.914 1 92 301 ASP A CA 1
ATOM 2390 C C . ASP A 1 301 ? 1.394 1.493 8.844 1 92 301 ASP A C 1
ATOM 2392 O O . ASP A 1 301 ? 1.274 0.558 9.641 1 92 301 ASP A O 1
ATOM 2396 N N . CYS A 1 302 ? 2.303 1.42 7.906 1 89.12 302 CYS A N 1
ATOM 2397 C CA . CYS A 1 302 ? 3.072 0.22 7.598 1 89.12 302 CYS A CA 1
ATOM 2398 C C . CYS A 1 302 ? 4.25 0.069 8.555 1 89.12 302 CYS A C 1
ATOM 2400 O O . CYS A 1 302 ? 4.836 -1.01 8.656 1 89.12 302 CYS A O 1
ATOM 2402 N N . CYS A 1 303 ? 4.594 1.096 9.289 1 89.56 303 CYS A N 1
ATOM 2403 C CA . CYS A 1 303 ? 5.938 1.035 9.852 1 89.56 303 CYS A CA 1
ATOM 2404 C C . CYS A 1 303 ? 6.016 1.804 11.164 1 89.56 303 CYS A C 1
ATOM 2406 O O . CYS A 1 303 ? 5.125 2.596 11.477 1 89.56 303 CYS A O 1
ATOM 2408 N N . PHE A 1 304 ? 7.062 1.531 11.938 1 89.69 304 PHE A N 1
ATOM 2409 C CA . PHE A 1 304 ? 7.484 2.232 13.141 1 89.69 304 PHE A CA 1
ATOM 2410 C C . PHE A 1 304 ? 6.434 2.105 14.242 1 89.69 304 PHE A C 1
ATOM 2412 O O . PHE A 1 304 ? 6.035 3.104 14.844 1 89.69 304 PHE A O 1
ATOM 2419 N N . GLU A 1 305 ? 6.039 0.94 14.414 1 90.69 305 GLU A N 1
ATOM 2420 C CA . GLU A 1 305 ? 5.082 0.671 15.477 1 90.69 305 GLU A CA 1
ATOM 2421 C C . GLU A 1 305 ? 5.723 0.846 16.859 1 90.69 305 GLU A C 1
ATOM 2423 O O . GLU A 1 305 ? 6.898 0.519 17.047 1 90.69 305 GLU A O 1
ATOM 2428 N N . GLY A 1 306 ? 4.98 1.405 17.75 1 91.44 306 GLY A N 1
ATOM 2429 C CA . GLY A 1 306 ? 5.387 1.498 19.141 1 91.44 306 GLY A CA 1
ATOM 2430 C C . GLY A 1 306 ? 4.66 0.519 20.047 1 91.44 306 GLY A C 1
ATOM 2431 O O . GLY A 1 306 ? 4.113 -0.48 19.562 1 91.44 306 GLY A O 1
ATOM 2432 N N . LYS A 1 307 ? 4.691 0.749 21.344 1 92.25 307 LYS A N 1
ATOM 2433 C CA . LYS A 1 307 ? 4.082 -0.135 22.328 1 92.25 307 LYS A CA 1
ATOM 2434 C C . LYS A 1 307 ? 2.57 0.079 22.406 1 92.25 307 LYS A C 1
ATOM 2436 O O . LYS A 1 307 ? 1.835 -0.799 22.859 1 92.25 307 LYS A O 1
ATOM 2441 N N . GLY A 1 308 ? 2.203 1.277 22.031 1 94.75 308 GLY A N 1
ATOM 2442 C CA . GLY A 1 308 ? 0.783 1.585 22.078 1 94.75 308 GLY A CA 1
ATOM 2443 C C . GLY A 1 308 ? 0.361 2.266 23.359 1 94.75 308 GLY A C 1
ATOM 2444 O O . GLY A 1 308 ? 1.071 3.135 23.875 1 94.75 308 GLY A O 1
ATOM 2445 N N . PHE A 1 309 ? -0.858 2.039 23.766 1 96.12 309 PHE A N 1
ATOM 2446 C CA . PHE A 1 309 ? -1.429 2.709 24.922 1 96.12 309 PHE A CA 1
ATOM 2447 C C . PHE A 1 309 ? -2.523 1.857 25.562 1 96.12 309 PHE A C 1
ATOM 2449 O O . PHE A 1 309 ? -2.992 0.891 24.953 1 96.12 309 PHE A O 1
ATOM 2456 N N . LYS A 1 310 ? -2.809 2.135 26.766 1 97.06 310 LYS A N 1
ATOM 2457 C CA . LYS A 1 310 ? -3.953 1.597 27.5 1 97.06 310 LYS A CA 1
ATOM 2458 C C . LYS A 1 310 ? -4.723 2.705 28.203 1 97.06 310 LYS A C 1
ATOM 2460 O O . LYS A 1 310 ? -4.125 3.635 28.75 1 97.06 310 LYS A O 1
ATOM 2465 N N . ALA A 1 311 ? -6.039 2.688 28.125 1 97.94 311 ALA A N 1
ATOM 2466 C CA . ALA A 1 311 ? -6.879 3.717 28.734 1 97.94 311 ALA A CA 1
ATOM 2467 C C . ALA A 1 311 ? -8.023 3.096 29.531 1 97.94 311 ALA A C 1
ATOM 2469 O O . ALA A 1 311 ? -8.453 1.976 29.234 1 97.94 311 ALA A O 1
ATOM 2470 N N . SER A 1 312 ? -8.43 3.768 30.516 1 98.25 312 SER A N 1
ATOM 2471 C CA . SER A 1 312 ? -9.602 3.422 31.312 1 98.25 312 SER A CA 1
ATOM 2472 C C . SER A 1 312 ? -10.578 4.59 31.391 1 98.25 312 SER A C 1
ATOM 2474 O O . SER A 1 312 ? -10.172 5.754 31.359 1 98.25 312 SER A O 1
ATOM 2476 N N . PHE A 1 313 ? -11.867 4.27 31.438 1 98.19 313 PHE A N 1
ATOM 2477 C CA . PHE A 1 313 ? -12.828 5.367 31.531 1 98.19 313 PHE A CA 1
ATOM 2478 C C . PHE A 1 313 ? -13.812 5.137 32.656 1 98.19 313 PHE A C 1
ATOM 2480 O O . PHE A 1 313 ? -13.992 4.004 33.125 1 98.19 313 PHE A O 1
ATOM 2487 N N . THR A 1 314 ? -14.367 6.227 33.188 1 97.5 314 THR A N 1
ATOM 2488 C CA . THR A 1 314 ? -15.422 6.246 34.188 1 97.5 314 THR A CA 1
ATOM 2489 C C . THR A 1 314 ? -16.516 7.242 33.812 1 97.5 314 THR A C 1
ATOM 2491 O O . THR A 1 314 ? -16.219 8.336 33.312 1 97.5 314 THR A O 1
ATOM 2494 N N . VAL A 1 315 ? -17.75 6.824 33.969 1 97.19 315 VAL A N 1
ATOM 2495 C CA . VAL A 1 315 ? -18.875 7.711 33.75 1 97.19 315 VAL A CA 1
ATOM 2496 C C . VAL A 1 315 ? -19.219 8.477 35 1 97.19 315 VAL A C 1
ATOM 2498 O O . VAL A 1 315 ? -19.438 7.871 36.062 1 97.19 315 VAL A O 1
ATOM 2501 N N . ILE A 1 316 ? -19.219 9.719 34.906 1 94.88 316 ILE A N 1
ATOM 2502 C CA . ILE A 1 316 ? -19.453 10.539 36.062 1 94.88 316 ILE A CA 1
ATOM 2503 C C . ILE A 1 316 ? -20.578 11.539 35.812 1 94.88 316 ILE A C 1
ATOM 2505 O O . ILE A 1 316 ? -20.969 11.727 34.656 1 94.88 316 ILE A O 1
ATOM 2509 N N . ASP A 1 317 ? -21 12.188 36.906 1 91.62 317 ASP A N 1
ATOM 2510 C CA . ASP A 1 317 ? -22.031 13.211 36.75 1 91.62 317 ASP A CA 1
ATOM 2511 C C . ASP A 1 317 ? -21.422 14.5 36.188 1 91.62 317 ASP A C 1
ATOM 2513 O O . ASP A 1 317 ? -20.328 14.906 36.594 1 91.62 317 ASP A O 1
ATOM 2517 N N . SER A 1 318 ? -22.109 15.109 35.281 1 85.69 318 SER A N 1
ATOM 2518 C CA . SER A 1 318 ? -21.625 16.328 34.625 1 85.69 318 SER A CA 1
ATOM 2519 C C . SER A 1 318 ? -21.344 17.422 35.656 1 85.69 318 SER A C 1
ATOM 2521 O O . SER A 1 318 ? -20.453 18.25 35.469 1 85.69 318 SER A O 1
ATOM 2523 N N . ASP A 1 319 ? -22.047 17.375 36.688 1 78.69 319 ASP A N 1
ATOM 2524 C CA . ASP A 1 319 ? -21.922 18.391 37.719 1 78.69 319 ASP A CA 1
ATOM 2525 C C . ASP A 1 319 ? -20.609 18.234 38.5 1 78.69 319 ASP A C 1
ATOM 2527 O O . ASP A 1 319 ? -20.156 19.156 39.156 1 78.69 319 ASP A O 1
ATOM 2531 N N . ASP A 1 320 ? -20.125 17.094 38.375 1 75.12 320 ASP A N 1
ATOM 2532 C CA . ASP A 1 320 ? -18.891 16.812 39.094 1 75.12 320 ASP A CA 1
ATOM 2533 C C . ASP A 1 320 ? -17.672 17.344 38.344 1 75.12 320 ASP A C 1
ATOM 2535 O O . ASP A 1 320 ? -16.562 17.328 38.875 1 75.12 320 ASP A O 1
ATOM 2539 N N . VAL A 1 321 ? -17.984 17.672 37.125 1 71 321 VAL A N 1
ATOM 2540 C CA . VAL A 1 321 ? -16.891 18.234 36.344 1 71 321 VAL A CA 1
ATOM 2541 C C . VAL A 1 321 ? -16.766 19.734 36.594 1 71 321 VAL A C 1
ATOM 2543 O O . VAL A 1 321 ? -17.734 20.469 36.406 1 71 321 VAL A O 1
ATOM 2546 N N . VAL A 1 322 ? -15.883 20.141 37.312 1 61.56 322 VAL A N 1
ATOM 2547 C CA . VAL A 1 322 ? -15.625 21.547 37.562 1 61.56 322 VAL A CA 1
ATOM 2548 C C . VAL A 1 322 ? -15.109 22.219 36.281 1 61.56 322 VAL A C 1
ATOM 2550 O O . VAL A 1 322 ? -14.039 21.859 35.781 1 61.56 322 VAL A O 1
ATOM 2553 N N . PRO A 1 323 ? -15.992 22.781 35.594 1 59.09 323 PRO A N 1
ATOM 2554 C CA . PRO A 1 323 ? -15.453 23.453 34.406 1 59.09 323 PRO A CA 1
ATOM 2555 C C . PRO A 1 323 ? -14.328 24.422 34.75 1 59.09 323 PRO A C 1
ATOM 2557 O O . PRO A 1 323 ? -14.406 25.141 35.75 1 59.09 323 PRO A O 1
ATOM 2560 N N . LYS A 1 324 ? -13.133 24.234 34.281 1 58.25 324 LYS A N 1
ATOM 2561 C CA . LYS A 1 324 ? -12.133 25.281 34.5 1 58.25 324 LYS A CA 1
ATOM 2562 C C . LYS A 1 324 ? -12.602 26.609 33.938 1 58.25 324 LYS A C 1
ATOM 2564 O O . LYS A 1 324 ? -12.883 26.719 32.719 1 58.25 324 LYS A O 1
ATOM 2569 N N . PRO A 1 325 ? -13.125 27.453 34.75 1 53.88 325 PRO A N 1
ATOM 2570 C CA . PRO A 1 325 ? -13.539 28.75 34.219 1 53.88 325 PRO A CA 1
ATOM 2571 C C . PRO A 1 325 ? -12.5 29.375 33.281 1 53.88 325 PRO A C 1
ATOM 2573 O O . PRO A 1 325 ? -11.297 29.188 33.5 1 53.88 325 PRO A O 1
ATOM 2576 N N . PRO A 1 326 ? -13 29.688 32.094 1 54.97 326 PRO A N 1
ATOM 2577 C CA . PRO A 1 326 ? -12.008 30.422 31.312 1 54.97 326 PRO A CA 1
ATOM 2578 C C . PRO A 1 326 ? -11.297 31.5 32.125 1 54.97 326 PRO A C 1
ATOM 2580 O O . PRO A 1 326 ? -11.875 32.062 33.062 1 54.97 326 PRO A O 1
ATOM 2583 N N . PRO A 1 327 ? -9.984 31.406 32.094 1 54.47 327 PRO A N 1
ATOM 2584 C CA . PRO A 1 327 ? -9.32 32.469 32.875 1 54.47 327 PRO A CA 1
ATOM 2585 C C . PRO A 1 327 ? -9.945 33.844 32.688 1 54.47 327 PRO A C 1
ATOM 2587 O O . PRO A 1 327 ? -10.438 34.125 31.594 1 54.47 327 PRO A O 1
ATOM 2590 N N . GLU A 1 328 ? -10.516 34.375 33.656 1 54.59 328 GLU A N 1
ATOM 2591 C CA . GLU A 1 328 ? -11.031 35.75 33.562 1 54.59 328 GLU A CA 1
ATOM 2592 C C . GLU A 1 328 ? -10.156 36.594 32.656 1 54.59 328 GLU A C 1
ATOM 2594 O O . GLU A 1 328 ? -8.93 36.594 32.781 1 54.59 328 GLU A O 1
ATOM 2599 N N . PRO A 1 329 ? -10.836 36.938 31.5 1 54.38 329 PRO A N 1
ATOM 2600 C CA . PRO A 1 329 ? -10.023 37.812 30.656 1 54.38 329 PRO A CA 1
ATOM 2601 C C . PRO A 1 329 ? -9.344 38.938 31.469 1 54.38 329 PRO A C 1
ATOM 2603 O O . PRO A 1 329 ? -9.969 39.531 32.344 1 54.38 329 PRO A O 1
ATOM 2606 N N . LYS A 1 330 ? -8.148 38.844 31.594 1 54.16 330 LYS A N 1
ATOM 2607 C CA . LYS A 1 330 ? -7.469 39.969 32.25 1 54.16 330 LYS A CA 1
ATOM 2608 C C . LYS A 1 330 ? -7.859 41.312 31.609 1 54.16 330 LYS A C 1
ATOM 2610 O O . LYS A 1 330 ? -7.871 41.438 30.391 1 54.16 330 LYS A O 1
ATOM 2615 N N . PRO A 1 331 ? -8.664 42.125 32.312 1 50.09 331 PRO A N 1
ATOM 2616 C CA . PRO A 1 331 ? -9.039 43.438 31.766 1 50.09 331 PRO A CA 1
ATOM 2617 C C . PRO A 1 331 ? -7.906 44.094 30.984 1 50.09 331 PRO A C 1
ATOM 2619 O O . PRO A 1 331 ? -6.746 44.031 31.406 1 50.09 331 PRO A O 1
ATOM 2622 N N . PRO A 1 332 ? -8.289 44.375 29.719 1 52.72 332 PRO A N 1
ATOM 2623 C CA . PRO A 1 332 ? -7.234 45.031 28.938 1 52.72 332 PRO A CA 1
ATOM 2624 C C . PRO A 1 332 ? -6.711 46.312 29.625 1 52.72 332 PRO A C 1
ATOM 2626 O O . PRO A 1 332 ? -7.5 47.125 30.094 1 52.72 332 PRO A O 1
ATOM 2629 N N . ILE A 1 333 ? -5.656 46.281 30.266 1 52 333 ILE A N 1
ATOM 2630 C CA . ILE A 1 333 ? -5.059 47.438 30.922 1 52 333 ILE A CA 1
ATOM 2631 C C . ILE A 1 333 ? -4.891 48.562 29.922 1 52 333 ILE A C 1
ATOM 2633 O O . ILE A 1 333 ? -4.75 49.719 30.312 1 52 333 ILE A O 1
ATOM 2637 N N . CYS A 1 334 ? -4.785 48.406 28.547 1 61.81 334 CYS A N 1
ATOM 2638 C CA . CYS A 1 334 ? -4.383 49.469 27.625 1 61.81 334 CYS A CA 1
ATOM 2639 C C . CYS A 1 334 ? -5.363 49.562 26.469 1 61.81 334 CYS A C 1
ATOM 2641 O O . CYS A 1 334 ? -6.18 48.688 26.25 1 61.81 334 CYS A O 1
ATOM 2643 N N . SER A 1 335 ? -5.395 50.844 25.891 1 79.44 335 SER A N 1
ATOM 2644 C CA . SER A 1 335 ? -6.227 51.094 24.719 1 79.44 335 SER A CA 1
ATOM 2645 C C . SER A 1 335 ? -5.742 50.312 23.516 1 79.44 335 SER A C 1
ATOM 2647 O O . SER A 1 335 ? -4.617 50.5 23.047 1 79.44 335 SER A O 1
ATOM 2649 N N . CYS A 1 336 ? -6.273 49.25 23.203 1 87.56 336 CYS A N 1
ATOM 2650 C CA . CYS A 1 336 ? -5.969 48.406 22.031 1 87.56 336 CYS A CA 1
ATOM 2651 C C . CYS A 1 336 ? -7.223 48.156 21.203 1 87.56 336 CYS A C 1
ATOM 2653 O O . CYS A 1 336 ? -8.344 48.281 21.703 1 87.56 336 CYS A O 1
ATOM 2655 N N . GLY A 1 337 ? -6.969 47.906 19.828 1 90.75 337 GLY A N 1
ATOM 2656 C CA . GLY A 1 337 ? -8.008 47.406 18.953 1 90.75 337 GLY A CA 1
ATOM 2657 C C . GLY A 1 337 ? -9.07 48.438 18.641 1 90.75 337 GLY A C 1
ATOM 2658 O O . GLY A 1 337 ? -10.25 48.094 18.5 1 90.75 337 GLY A O 1
ATOM 2659 N N . GLU A 1 338 ? -8.672 49.656 18.641 1 88.88 338 GLU A N 1
ATOM 2660 C CA . GLU A 1 338 ? -9.617 50.719 18.312 1 88.88 338 GLU A CA 1
ATOM 2661 C C . GLU A 1 338 ? -9.5 51.125 16.859 1 88.88 338 GLU A C 1
ATOM 2663 O O . GLU A 1 338 ? -8.461 51.656 16.438 1 88.88 338 GLU A O 1
ATOM 2668 N N . GLU A 1 339 ? -10.531 50.844 16.141 1 89.62 339 GLU A N 1
ATOM 2669 C CA . GLU A 1 339 ? -10.508 51.219 14.727 1 89.62 339 GLU A CA 1
ATOM 2670 C C . GLU A 1 339 ? -10.859 52.688 14.531 1 89.62 339 GLU A C 1
ATOM 2672 O O . GLU A 1 339 ? -11.438 53.312 15.422 1 89.62 339 GLU A O 1
ATOM 2677 N N . ASN A 1 340 ? -10.453 53.125 13.32 1 85.88 340 ASN A N 1
ATOM 2678 C CA . ASN A 1 340 ? -10.883 54.469 12.906 1 85.88 340 ASN A CA 1
ATOM 2679 C C . ASN A 1 340 ? -12.203 54.438 12.148 1 85.88 340 ASN A C 1
ATOM 2681 O O . ASN A 1 340 ? -12.32 53.75 11.125 1 85.88 340 ASN A O 1
ATOM 2685 N N . ILE A 1 341 ? -13.406 54.5 12.812 1 72.81 341 ILE A N 1
ATOM 2686 C CA . ILE A 1 341 ? -14.68 54.312 12.141 1 72.81 341 ILE A CA 1
ATOM 2687 C C . ILE A 1 341 ? -15.195 55.656 11.609 1 72.81 341 ILE A C 1
ATOM 2689 O O . ILE A 1 341 ? -15.156 56.656 12.312 1 72.81 341 ILE A O 1
ATOM 2693 N N . GLN A 1 342 ? -15.18 55.844 10.367 1 55.41 342 GLN A N 1
ATOM 2694 C CA . GLN A 1 342 ? -16.109 56.781 9.781 1 55.41 342 GLN A CA 1
ATOM 2695 C C . GLN A 1 342 ? -17.344 56.094 9.211 1 55.41 342 GLN A C 1
ATOM 2697 O O . GLN A 1 342 ? -17.266 54.938 8.812 1 55.41 342 GLN A O 1
ATOM 2702 N N . GLU A 1 343 ? -18.609 56.312 9.586 1 43.47 343 GLU A N 1
ATOM 2703 C CA . GLU A 1 343 ? -19.906 55.719 9.266 1 43.47 343 GLU A CA 1
ATOM 2704 C C . GLU A 1 343 ? -19.938 55.219 7.828 1 43.47 343 GLU A C 1
ATOM 2706 O O . GLU A 1 343 ? -20.156 56 6.895 1 43.47 343 GLU A O 1
ATOM 2711 N N . VAL A 1 344 ? -19 54.469 7.367 1 44.31 344 VAL A N 1
ATOM 2712 C CA . VAL A 1 344 ? -19.25 54.156 5.961 1 44.31 344 VAL A CA 1
ATOM 2713 C C . VAL A 1 344 ? -19.75 52.75 5.809 1 44.31 344 VAL A C 1
ATOM 2715 O O . VAL A 1 344 ? -19.453 51.875 6.648 1 44.31 344 VAL A O 1
ATOM 2718 N N . GLU A 1 345 ? -20.703 52.469 4.801 1 39.16 345 GLU A N 1
ATOM 2719 C CA . GLU A 1 345 ? -21.391 51.25 4.422 1 39.16 345 GLU A CA 1
ATOM 2720 C C . GLU A 1 345 ? -20.406 50.156 3.992 1 39.16 345 GLU A C 1
ATOM 2722 O O . GLU A 1 345 ? -19.484 50.438 3.211 1 39.16 345 GLU A O 1
ATOM 2727 N N . ARG A 1 346 ? -20.297 49.094 4.66 1 38.88 346 ARG A N 1
ATOM 2728 C CA . ARG A 1 346 ? -19.406 47.969 4.453 1 38.88 346 ARG A CA 1
ATOM 2729 C C . ARG A 1 346 ? -19.828 47.125 3.24 1 38.88 346 ARG A C 1
ATOM 2731 O O . ARG A 1 346 ? -21 46.781 3.104 1 38.88 346 ARG A O 1
ATOM 2738 N N . ILE A 1 347 ? -19.266 47.094 1.998 1 36.28 347 ILE A N 1
ATOM 2739 C CA . ILE A 1 347 ? -19.547 46.281 0.814 1 36.28 347 ILE A CA 1
ATOM 2740 C C . ILE A 1 347 ? -18.953 44.875 0.979 1 36.28 347 ILE A C 1
ATOM 2742 O O . ILE A 1 347 ? -17.844 44.75 1.509 1 36.28 347 ILE A O 1
ATOM 2746 N N . MET A 1 348 ? -19.625 43.875 0.563 1 39.03 348 MET A N 1
ATOM 2747 C CA . MET A 1 348 ? -19.375 42.469 0.494 1 39.03 348 MET A CA 1
ATOM 2748 C C . MET A 1 348 ? -18.391 42.125 -0.622 1 39.03 348 MET A C 1
ATOM 2750 O O . MET A 1 348 ? -18.5 42.656 -1.729 1 39.03 348 MET A O 1
ATOM 2754 N N . GLY A 1 349 ? -17.203 41.531 -0.469 1 54.12 349 GLY A N 1
ATOM 2755 C CA . GLY A 1 349 ? -16.062 41.156 -1.285 1 54.12 349 GLY A CA 1
ATOM 2756 C C . GLY A 1 349 ? -14.781 41.875 -0.872 1 54.12 349 GLY A C 1
ATOM 2757 O O . GLY A 1 349 ? -14.766 42.594 0.123 1 54.12 349 GLY A O 1
ATOM 2758 N N . GLY A 1 350 ? -13.656 41.5 -1.327 1 66.38 350 GLY A N 1
ATOM 2759 C CA . GLY A 1 350 ? -12.469 42.312 -1.089 1 66.38 350 GLY A CA 1
ATOM 2760 C C . GLY A 1 350 ? -12.641 43.781 -1.504 1 66.38 350 GLY A C 1
ATOM 2761 O O . GLY A 1 350 ? -13.195 44.062 -2.564 1 66.38 350 GLY A O 1
ATOM 2762 N N . LYS A 1 351 ? -12.523 44.625 -0.608 1 80.75 351 LYS A N 1
ATOM 2763 C CA . LYS A 1 351 ? -12.648 46.062 -0.905 1 80.75 351 LYS A CA 1
ATOM 2764 C C . LYS A 1 351 ? -11.5 46.844 -0.283 1 80.75 351 LYS A C 1
ATOM 2766 O O . LYS A 1 351 ? -10.828 46.375 0.632 1 80.75 351 LYS A O 1
ATOM 2771 N N . THR A 1 352 ? -11.406 47.969 -0.893 1 85.06 352 THR A N 1
ATOM 2772 C CA . THR A 1 352 ? -10.406 48.844 -0.325 1 85.06 352 THR A CA 1
ATOM 2773 C C . THR A 1 352 ? -10.82 49.312 1.07 1 85.06 352 THR A C 1
ATOM 2775 O O . THR A 1 352 ? -11.992 49.625 1.305 1 85.06 352 THR A O 1
ATOM 2778 N N . VAL A 1 353 ? -9.93 49.25 1.947 1 88.44 353 VAL A N 1
ATOM 2779 C CA . VAL A 1 353 ? -10.203 49.719 3.309 1 88.44 353 VAL A CA 1
ATOM 2780 C C . VAL A 1 353 ? -10.602 51.188 3.293 1 88.44 353 VAL A C 1
ATOM 2782 O O . VAL A 1 353 ? -9.883 52.031 2.748 1 88.44 353 VAL A O 1
ATOM 2785 N N . ASP A 1 354 ? -11.68 51.469 3.818 1 85.19 354 ASP A N 1
ATOM 2786 C CA . ASP A 1 354 ? -12.227 52.812 3.885 1 85.19 354 ASP A CA 1
ATOM 2787 C C . ASP A 1 354 ? -12.828 53.094 5.258 1 85.19 354 ASP A C 1
ATOM 2789 O O . ASP A 1 354 ? -13.609 52.281 5.777 1 85.19 354 ASP A O 1
ATOM 2793 N N . PRO A 1 355 ? -12.492 54.25 5.832 1 87.25 355 PRO A N 1
ATOM 2794 C CA . PRO A 1 355 ? -11.484 55.25 5.422 1 87.25 355 PRO A CA 1
ATOM 2795 C C . PRO A 1 355 ? -10.062 54.688 5.477 1 87.25 355 PRO A C 1
ATOM 2797 O O . PRO A 1 355 ? -9.828 53.625 6.062 1 87.25 355 PRO A O 1
ATOM 2800 N N . PRO A 1 356 ? -9.203 55.438 4.805 1 89.19 356 PRO A N 1
ATOM 2801 C CA . PRO A 1 356 ? -7.801 55.031 4.957 1 89.19 356 PRO A CA 1
ATOM 2802 C C . PRO A 1 356 ? -7.371 54.938 6.422 1 89.19 356 PRO A C 1
ATOM 2804 O O . PRO A 1 356 ? -7.789 55.75 7.242 1 89.19 356 PRO A O 1
ATOM 2807 N N . ASN A 1 357 ? -6.637 53.906 6.785 1 91.75 357 ASN A N 1
ATOM 2808 C CA . ASN A 1 357 ? -6.113 53.656 8.125 1 91.75 357 ASN A CA 1
ATOM 2809 C C . ASN A 1 357 ? -7.227 53.312 9.109 1 91.75 357 ASN A C 1
ATOM 2811 O O . ASN A 1 357 ? -7.141 53.625 10.289 1 91.75 357 ASN A O 1
ATOM 2815 N N . ARG A 1 358 ? -8.258 52.812 8.57 1 92.56 358 ARG A N 1
ATOM 2816 C CA . ARG A 1 358 ? -9.312 52.312 9.445 1 92.56 358 ARG A CA 1
ATOM 2817 C C . ARG A 1 358 ? -8.758 51.312 10.453 1 92.56 358 ARG A C 1
ATOM 2819 O O . ARG A 1 358 ? -9.188 51.281 11.609 1 92.56 358 ARG A O 1
ATOM 2826 N N . TYR A 1 359 ? -7.918 50.531 10 1 95 359 TYR A N 1
ATOM 2827 C CA . TYR A 1 359 ? -7.238 49.531 10.828 1 95 359 TYR A CA 1
ATOM 2828 C C . TYR A 1 359 ? -5.793 49.938 11.086 1 95 359 TYR A C 1
ATOM 2830 O O . TYR A 1 359 ? -4.871 49.375 10.484 1 95 359 TYR A O 1
ATOM 2838 N N . PRO A 1 360 ? -5.609 50.75 12.062 1 94.94 360 PRO A N 1
ATOM 2839 C CA . PRO A 1 360 ? -4.309 51.406 12.234 1 94.94 360 PRO A CA 1
ATOM 2840 C C . PRO A 1 360 ? -3.23 50.438 12.742 1 94.94 360 PRO A C 1
ATOM 2842 O O . PRO A 1 360 ? -2.057 50.812 12.812 1 94.94 360 PRO A O 1
ATOM 2845 N N . TRP A 1 361 ? -3.584 49.25 13.07 1 95.69 361 TRP A N 1
ATOM 2846 C CA . TRP A 1 361 ? -2.623 48.281 13.586 1 95.69 361 TRP A CA 1
ATOM 2847 C C . TRP A 1 361 ? -2.014 47.469 12.445 1 95.69 361 TRP A C 1
ATOM 2849 O O . TRP A 1 361 ? -1.027 46.75 12.648 1 95.69 361 TRP A O 1
ATOM 2859 N N . VAL A 1 362 ? -2.625 47.469 11.25 1 96.75 362 VAL A N 1
ATOM 2860 C CA . VAL A 1 362 ? -2.123 46.688 10.117 1 96.75 362 VAL A CA 1
ATOM 2861 C C . VAL A 1 362 ? -0.858 47.344 9.57 1 96.75 362 VAL A C 1
ATOM 2863 O O . VAL A 1 362 ? -0.833 48.562 9.32 1 96.75 362 VAL A O 1
ATOM 2866 N N . VAL A 1 363 ? 0.164 46.531 9.406 1 97.06 363 VAL A N 1
ATOM 2867 C CA . VAL A 1 363 ? 1.427 47.062 8.906 1 97.06 363 VAL A CA 1
ATOM 2868 C C . VAL A 1 363 ? 1.909 46.219 7.73 1 97.06 363 VAL A C 1
ATOM 2870 O O . VAL A 1 363 ? 1.401 45.125 7.5 1 97.06 363 VAL A O 1
ATOM 2873 N N . ALA A 1 364 ? 2.857 46.719 6.945 1 95.88 364 ALA A N 1
ATOM 2874 C CA . ALA A 1 364 ? 3.475 46 5.84 1 95.88 364 ALA A CA 1
ATOM 2875 C C . ALA A 1 364 ? 4.973 45.812 6.074 1 95.88 364 ALA A C 1
ATOM 2877 O O . ALA A 1 364 ? 5.648 46.719 6.562 1 95.88 364 ALA A O 1
ATOM 2878 N N . LEU A 1 365 ? 5.402 44.625 5.875 1 96.06 365 LEU A N 1
ATOM 2879 C CA . LEU A 1 365 ? 6.84 44.406 5.766 1 96.06 365 LEU A CA 1
ATOM 2880 C C . LEU A 1 365 ? 7.336 44.75 4.367 1 96.06 365 LEU A C 1
ATOM 2882 O O . LEU A 1 365 ? 6.762 44.312 3.369 1 96.06 365 LEU A O 1
ATOM 2886 N N . VAL A 1 366 ? 8.422 45.531 4.352 1 94.94 366 VAL A N 1
ATOM 2887 C CA . VAL A 1 366 ? 8.852 46.156 3.105 1 94.94 366 VAL A CA 1
ATOM 2888 C C . VAL A 1 366 ? 10.297 45.75 2.799 1 94.94 366 VAL A C 1
ATOM 2890 O O . VAL A 1 366 ? 11.141 45.719 3.695 1 94.94 366 VAL A O 1
ATOM 2893 N N . LYS A 1 367 ? 10.5 45.406 1.657 1 92.56 367 LYS A N 1
ATOM 2894 C CA . LYS A 1 367 ? 11.859 45.219 1.16 1 92.56 367 LYS A CA 1
ATOM 2895 C C . LYS A 1 367 ? 12.086 46 -0.134 1 92.56 367 LYS A C 1
ATOM 2897 O O . LYS A 1 367 ? 11.133 46.312 -0.838 1 92.56 367 LYS A O 1
ATOM 2902 N N . LYS A 1 368 ? 13.289 46.312 -0.367 1 89 368 LYS A N 1
ATOM 2903 C CA . LYS A 1 368 ? 13.602 47.062 -1.583 1 89 368 LYS A CA 1
ATOM 2904 C C . LYS A 1 368 ? 13.844 46.094 -2.758 1 89 368 LYS A C 1
ATOM 2906 O O . LYS A 1 368 ? 14.641 45.156 -2.652 1 89 368 LYS A O 1
ATOM 2911 N N . LYS A 1 369 ? 13.031 46.188 -3.699 1 84.38 369 LYS A N 1
ATOM 2912 C CA . LYS A 1 369 ? 13.227 45.531 -4.98 1 84.38 369 LYS A CA 1
ATOM 2913 C C . LYS A 1 369 ? 13.375 46.531 -6.113 1 84.38 369 LYS A C 1
ATOM 2915 O O . LYS A 1 369 ? 12.453 47.281 -6.398 1 84.38 369 LYS A O 1
ATOM 2920 N N . ASN A 1 370 ? 14.508 46.594 -6.828 1 86.06 370 ASN A N 1
ATOM 2921 C CA . ASN A 1 370 ? 14.797 47.562 -7.883 1 86.06 370 ASN A CA 1
ATOM 2922 C C . ASN A 1 370 ? 14.562 49 -7.418 1 86.06 370 ASN A C 1
ATOM 2924 O O . ASN A 1 370 ? 13.906 49.781 -8.109 1 86.06 370 ASN A O 1
ATOM 2928 N N . ASN A 1 371 ? 14.805 49.312 -6.227 1 82.31 371 ASN A N 1
ATOM 2929 C CA . ASN A 1 371 ? 14.773 50.625 -5.598 1 82.31 371 ASN A CA 1
ATOM 2930 C C . ASN A 1 371 ? 13.344 51.094 -5.316 1 82.31 371 ASN A C 1
ATOM 2932 O O . ASN A 1 371 ? 13.094 52.281 -5.137 1 82.31 371 ASN A O 1
ATOM 2936 N N . VAL A 1 372 ? 12.5 50.188 -5.43 1 85.44 372 VAL A N 1
ATOM 2937 C CA . VAL A 1 372 ? 11.117 50.469 -5.074 1 85.44 372 VAL A CA 1
ATOM 2938 C C . VAL A 1 372 ? 10.711 49.625 -3.861 1 85.44 372 VAL A C 1
ATOM 2940 O O . VAL A 1 372 ? 11.125 48.469 -3.727 1 85.44 372 VAL A O 1
ATOM 2943 N N . ASP A 1 373 ? 9.945 50.281 -2.986 1 87.44 373 ASP A N 1
ATOM 2944 C CA . ASP A 1 373 ? 9.453 49.531 -1.816 1 87.44 373 ASP A CA 1
ATOM 2945 C C . ASP A 1 373 ? 8.43 48.5 -2.215 1 87.44 373 ASP A C 1
ATOM 2947 O O . ASP A 1 373 ? 7.449 48.781 -2.902 1 87.44 373 ASP A O 1
ATOM 2951 N N . ASP A 1 374 ? 8.75 47.312 -1.846 1 89.5 374 ASP A N 1
ATOM 2952 C CA . ASP A 1 374 ? 7.867 46.156 -2.113 1 89.5 374 ASP A CA 1
ATOM 2953 C C . ASP A 1 374 ? 7.238 45.656 -0.825 1 89.5 374 ASP A C 1
ATOM 2955 O O . ASP A 1 374 ? 7.941 45.188 0.079 1 89.5 374 ASP A O 1
ATOM 2959 N N . TYR A 1 375 ? 5.902 45.781 -0.706 1 91.5 375 TYR A N 1
ATOM 2960 C CA . TYR A 1 375 ? 5.164 45.219 0.416 1 91.5 375 TYR A CA 1
ATOM 2961 C C . TYR A 1 375 ? 4.984 43.719 0.241 1 91.5 375 TYR A C 1
ATOM 2963 O O . TYR A 1 375 ? 3.965 43.25 -0.286 1 91.5 375 TYR A O 1
ATOM 2971 N N . PHE A 1 376 ? 5.871 42.906 0.843 1 89.94 376 PHE A N 1
ATOM 2972 C CA . PHE A 1 376 ? 5.91 41.5 0.478 1 89.94 376 PHE A CA 1
ATOM 2973 C C . PHE A 1 376 ? 5.211 40.625 1.53 1 89.94 376 PHE A C 1
ATOM 2975 O O . PHE A 1 376 ? 4.91 39.469 1.289 1 89.94 376 PHE A O 1
ATOM 2982 N N . CYS A 1 377 ? 4.961 41.281 2.684 1 94.06 377 CYS A N 1
ATOM 2983 C CA . CYS A 1 377 ? 4.266 40.594 3.766 1 94.06 377 CYS A CA 1
ATOM 2984 C C . CYS A 1 377 ? 3.529 41.594 4.656 1 94.06 377 CYS A C 1
ATOM 2986 O O . CYS A 1 377 ? 3.807 42.781 4.621 1 94.06 377 CYS A O 1
ATOM 2988 N N . GLY A 1 378 ? 2.551 41 5.398 1 95.62 378 GLY A N 1
ATOM 2989 C CA . GLY A 1 378 ? 1.827 41.812 6.359 1 95.62 378 GLY A CA 1
ATOM 2990 C C . GLY A 1 378 ? 2.197 41.531 7.801 1 95.62 378 GLY A C 1
ATOM 2991 O O . GLY A 1 378 ? 2.975 40.594 8.062 1 95.62 378 GLY A O 1
ATOM 2992 N N . GLY A 1 379 ? 1.594 42.312 8.68 1 97.75 379 GLY A N 1
ATOM 2993 C CA . GLY A 1 379 ? 1.749 42.156 10.117 1 97.75 379 GLY A CA 1
ATOM 2994 C C . GLY A 1 379 ? 0.775 42.969 10.922 1 97.75 379 GLY A C 1
ATOM 2995 O O . GLY A 1 379 ? -0.021 43.75 10.359 1 97.75 379 GLY A O 1
ATOM 2996 N N . ALA A 1 380 ? 0.874 42.812 12.219 1 98 380 ALA A N 1
ATOM 2997 C CA . ALA A 1 380 ? 0.05 43.562 13.141 1 98 380 ALA A CA 1
ATOM 2998 C C . ALA A 1 380 ? 0.889 44.125 14.289 1 98 380 ALA A C 1
ATOM 3000 O O . ALA A 1 380 ? 1.657 43.406 14.922 1 98 380 ALA A O 1
ATOM 3001 N N . LEU A 1 381 ? 0.715 45.406 14.477 1 96.94 381 LEU A N 1
ATOM 3002 C CA . LEU A 1 381 ? 1.372 46.031 15.625 1 96.94 381 LEU A CA 1
ATOM 3003 C C . LEU A 1 381 ? 0.688 45.625 16.922 1 96.94 381 LEU A C 1
ATOM 3005 O O . LEU A 1 381 ? -0.502 45.875 17.109 1 96.94 381 LEU A O 1
ATOM 3009 N N . ILE A 1 382 ? 1.492 45 17.828 1 95.69 382 ILE A N 1
ATOM 3010 C CA . ILE A 1 382 ? 0.854 44.469 19.031 1 95.69 382 ILE A CA 1
ATOM 3011 C C . ILE A 1 382 ? 1.402 45.188 20.266 1 95.69 382 ILE A C 1
ATOM 3013 O O . ILE A 1 382 ? 0.887 45 21.375 1 95.69 382 ILE A O 1
ATOM 3017 N N . SER A 1 383 ? 2.424 45.875 20.125 1 93.69 383 SER A N 1
ATOM 3018 C CA . SER A 1 383 ? 3.016 46.812 21.078 1 93.69 383 SER A CA 1
ATOM 3019 C C . SER A 1 383 ? 3.842 47.875 20.391 1 93.69 383 SER A C 1
ATOM 3021 O O . SER A 1 383 ? 4 47.844 19.172 1 93.69 383 SER A O 1
ATOM 3023 N N . ARG A 1 384 ? 4.379 48.781 21.125 1 93.44 384 ARG A N 1
ATOM 3024 C CA . ARG A 1 384 ? 5.133 49.875 20.516 1 93.44 384 ARG A CA 1
ATOM 3025 C C . ARG A 1 384 ? 6.422 49.344 19.875 1 93.44 384 ARG A C 1
ATOM 3027 O O . ARG A 1 384 ? 7.012 50.031 19.031 1 93.44 384 ARG A O 1
ATOM 3034 N N . LEU A 1 385 ? 6.77 48.125 20.266 1 96.31 385 LEU A N 1
ATOM 3035 C CA . LEU A 1 385 ? 8.07 47.656 19.797 1 96.31 385 LEU A CA 1
ATOM 3036 C C . LEU A 1 385 ? 7.918 46.406 18.953 1 96.31 385 LEU A C 1
ATOM 3038 O O . LEU A 1 385 ? 8.859 46 18.25 1 96.31 385 LEU A O 1
ATOM 3042 N N . TYR A 1 386 ? 6.742 45.812 18.969 1 97.31 386 TYR A N 1
ATOM 3043 C CA . TYR A 1 386 ? 6.695 44.469 18.359 1 97.31 386 TYR A CA 1
ATOM 3044 C C . TYR A 1 386 ? 5.562 44.375 17.344 1 97.31 386 TYR A C 1
ATOM 3046 O O . TYR A 1 386 ? 4.465 44.906 17.578 1 97.31 386 TYR A O 1
ATOM 3054 N N . VAL A 1 387 ? 5.891 43.719 16.266 1 98.06 387 VAL A N 1
ATOM 3055 C CA . VAL A 1 387 ? 4.949 43.375 15.195 1 98.06 387 VAL A CA 1
ATOM 3056 C C . VAL A 1 387 ? 4.781 41.875 15.117 1 98.06 387 VAL A C 1
ATOM 3058 O O . VAL A 1 387 ? 5.766 41.125 15.148 1 98.06 387 VAL A O 1
ATOM 3061 N N . LEU A 1 388 ? 3.551 41.406 15.094 1 98.44 388 LEU A N 1
ATOM 3062 C CA . LEU A 1 388 ? 3.225 40 14.891 1 98.44 388 LEU A CA 1
ATOM 3063 C C . LEU A 1 388 ? 3.098 39.688 13.406 1 98.44 388 LEU A C 1
ATOM 3065 O O . LEU A 1 388 ? 2.41 40.375 12.672 1 98.44 388 LEU A O 1
ATOM 3069 N N . THR A 1 389 ? 3.777 38.656 12.93 1 98.44 389 THR A N 1
ATOM 3070 C CA . THR A 1 389 ? 3.758 38.25 11.531 1 98.44 389 THR A CA 1
ATOM 3071 C C . THR A 1 389 ? 3.994 36.719 11.406 1 98.44 389 THR A C 1
ATOM 3073 O O . THR A 1 389 ? 3.764 36 12.359 1 98.44 389 THR A O 1
ATOM 3076 N N . ALA A 1 390 ? 4.258 36.281 10.172 1 97.69 390 ALA A N 1
ATOM 3077 C CA . ALA A 1 390 ? 4.461 34.844 9.93 1 97.69 390 ALA A CA 1
ATOM 3078 C C . ALA A 1 390 ? 5.945 34.5 9.805 1 97.69 390 ALA A C 1
ATOM 3080 O O . ALA A 1 390 ? 6.715 35.281 9.242 1 97.69 390 ALA A O 1
ATOM 3081 N N . SER A 1 391 ? 6.32 33.344 10.289 1 97.62 391 SER A N 1
ATOM 3082 C CA . SER A 1 391 ? 7.707 32.906 10.227 1 97.62 391 SER A CA 1
ATOM 3083 C C . SER A 1 391 ? 8.172 32.75 8.781 1 97.62 391 SER A C 1
ATOM 3085 O O . SER A 1 391 ? 9.312 33.062 8.445 1 97.62 391 SER A O 1
ATOM 3087 N N . HIS A 1 392 ? 7.336 32.281 7.91 1 93.44 392 HIS A N 1
ATOM 3088 C CA . HIS A 1 392 ? 7.75 32 6.539 1 93.44 392 HIS A CA 1
ATOM 3089 C C . HIS A 1 392 ? 8.07 33.281 5.785 1 93.44 392 HIS A C 1
ATOM 3091 O O . HIS A 1 392 ? 8.727 33.25 4.742 1 93.44 392 HIS A O 1
ATOM 3097 N N . CYS A 1 393 ? 7.625 34.438 6.277 1 94.31 393 CYS A N 1
ATOM 3098 C CA . CYS A 1 393 ? 7.945 35.75 5.688 1 94.31 393 CYS A CA 1
ATOM 3099 C C . CYS A 1 393 ? 9.383 36.125 6 1 94.31 393 CYS A C 1
ATOM 3101 O O . CYS A 1 393 ? 9.984 36.906 5.258 1 94.31 393 CYS A O 1
ATOM 3103 N N . LEU A 1 394 ? 9.891 35.594 7.027 1 96 394 LEU A N 1
ATOM 3104 C CA . LEU A 1 394 ? 11.141 36.125 7.57 1 96 394 LEU A CA 1
ATOM 3105 C C . LEU A 1 394 ? 12.289 35.156 7.363 1 96 394 LEU A C 1
ATOM 3107 O O . LEU A 1 394 ? 13.453 35.531 7.312 1 96 394 LEU A O 1
ATOM 3111 N N . GLU A 1 395 ? 11.984 33.938 7.344 1 92.5 395 GLU A N 1
ATOM 3112 C CA . GLU A 1 395 ? 12.992 32.875 7.465 1 92.5 395 GLU A CA 1
ATOM 3113 C C . GLU A 1 395 ? 14.078 33.031 6.398 1 92.5 395 GLU A C 1
ATOM 3115 O O . GLU A 1 395 ? 15.227 32.656 6.621 1 92.5 395 GLU A O 1
ATOM 3120 N N . ARG A 1 396 ? 13.82 33.625 5.25 1 89.25 396 ARG A N 1
ATOM 3121 C CA . ARG A 1 396 ? 14.82 33.781 4.191 1 89.25 396 ARG A CA 1
ATOM 3122 C C . ARG A 1 396 ? 15.32 35.219 4.094 1 89.25 396 ARG A C 1
ATOM 3124 O O . ARG A 1 396 ? 16.047 35.562 3.16 1 89.25 396 ARG A O 1
ATOM 3131 N N . GLU A 1 397 ? 14.906 35.969 4.992 1 92.62 397 GLU A N 1
ATOM 3132 C CA . GLU A 1 397 ? 15.234 37.406 4.922 1 92.62 397 GLU A CA 1
ATOM 3133 C C . GLU A 1 397 ? 16.234 37.781 6.016 1 92.62 397 GLU A C 1
ATOM 3135 O O . GLU A 1 397 ? 16.438 37.031 6.973 1 92.62 397 GLU A O 1
ATOM 3140 N N . ASN A 1 398 ? 16.828 38.875 5.734 1 93.5 398 ASN A N 1
ATOM 3141 C CA . ASN A 1 398 ? 17.703 39.531 6.719 1 93.5 398 ASN A CA 1
ATOM 3142 C C . ASN A 1 398 ? 17.031 40.75 7.336 1 93.5 398 ASN A C 1
ATOM 3144 O O . ASN A 1 398 ? 16.5 41.594 6.621 1 93.5 398 ASN A O 1
ATOM 3148 N N . ALA A 1 399 ? 17.125 40.844 8.609 1 93.38 399 ALA A N 1
ATOM 3149 C CA . ALA A 1 399 ? 16.453 41.906 9.336 1 93.38 399 ALA A CA 1
ATOM 3150 C C . ALA A 1 399 ? 16.906 43.281 8.844 1 93.38 399 ALA A C 1
ATOM 3152 O O . ALA A 1 399 ? 16.141 44.219 8.852 1 93.38 399 ALA A O 1
ATOM 3153 N N . SER A 1 400 ? 18.156 43.375 8.391 1 93.06 400 SER A N 1
ATOM 3154 C CA . SER A 1 400 ? 18.719 44.656 7.957 1 93.06 400 SER A CA 1
ATOM 3155 C C . SER A 1 400 ? 18.141 45.062 6.613 1 93.06 400 SER A C 1
ATOM 3157 O O . SER A 1 400 ? 18.219 46.25 6.242 1 93.06 400 SER A O 1
ATOM 3159 N N . LYS A 1 401 ? 17.562 44.188 5.969 1 93.88 401 LYS A N 1
ATOM 3160 C CA . LYS A 1 401 ? 17.094 44.469 4.621 1 93.88 401 LYS A CA 1
ATOM 3161 C C . LYS A 1 401 ? 15.586 44.688 4.602 1 93.88 401 LYS A C 1
ATOM 3163 O O . LYS A 1 401 ? 15.008 45 3.564 1 93.88 401 LYS A O 1
ATOM 3168 N N . ILE A 1 402 ? 14.984 44.406 5.672 1 96.12 402 ILE A N 1
ATOM 3169 C CA . ILE A 1 402 ? 13.531 44.531 5.766 1 96.12 402 ILE A CA 1
ATOM 3170 C C . ILE A 1 402 ? 13.172 45.688 6.723 1 96.12 402 ILE A C 1
ATOM 3172 O O . ILE A 1 402 ? 13.891 45.938 7.691 1 96.12 402 ILE A O 1
ATOM 3176 N N . ARG A 1 403 ? 12.148 46.375 6.395 1 97.06 403 ARG A N 1
ATOM 3177 C CA . ARG A 1 403 ? 11.594 47.438 7.227 1 97.06 403 ARG A CA 1
ATOM 3178 C C . ARG A 1 403 ? 10.086 47.25 7.402 1 97.06 403 ARG A C 1
ATOM 3180 O O . ARG A 1 403 ? 9.484 46.375 6.781 1 97.06 403 ARG A O 1
ATOM 3187 N N . VAL A 1 404 ? 9.531 48.125 8.336 1 97.75 404 VAL A N 1
ATOM 3188 C CA . VAL A 1 404 ? 8.102 48 8.617 1 97.75 404 VAL A CA 1
ATOM 3189 C C . VAL A 1 404 ? 7.418 49.344 8.328 1 97.75 404 VAL A C 1
ATOM 3191 O O . VAL A 1 404 ? 7.805 50.375 8.883 1 97.75 404 VAL A O 1
ATOM 3194 N N . ALA A 1 405 ? 6.391 49.312 7.508 1 96.62 405 ALA A N 1
ATOM 3195 C CA . ALA A 1 405 ? 5.609 50.531 7.219 1 96.62 405 ALA A CA 1
ATOM 3196 C C . ALA A 1 405 ? 4.438 50.656 8.188 1 96.62 405 ALA A C 1
ATOM 3198 O O . ALA A 1 405 ? 3.375 50.062 7.977 1 96.62 405 ALA A O 1
ATOM 3199 N N . LEU A 1 406 ? 4.609 51.469 9.18 1 95.75 406 LEU A N 1
ATOM 3200 C CA . LEU A 1 406 ? 3.566 51.75 10.156 1 95.75 406 LEU A CA 1
ATOM 3201 C C . LEU A 1 406 ? 2.568 52.781 9.602 1 95.75 406 LEU A C 1
ATOM 3203 O O . LEU A 1 406 ? 2.961 53.781 9 1 95.75 406 LEU A O 1
ATOM 3207 N N . GLY A 1 407 ? 1.305 52.438 9.742 1 93 407 GLY A N 1
ATOM 3208 C CA . GLY A 1 407 ? 0.275 53.375 9.281 1 93 407 GLY A CA 1
ATOM 3209 C C . GLY A 1 407 ? 0.146 53.406 7.766 1 93 407 GLY A C 1
ATOM 3210 O O . GLY A 1 407 ? -0.306 54.406 7.203 1 93 407 GLY A O 1
ATOM 3211 N N . ALA A 1 408 ? 0.548 52.406 7.168 1 92.38 408 ALA A N 1
ATOM 3212 C CA . ALA A 1 408 ? 0.512 52.375 5.707 1 92.38 408 ALA A CA 1
ATOM 3213 C C . ALA A 1 408 ? -0.904 52.094 5.203 1 92.38 408 ALA A C 1
ATOM 3215 O O . ALA A 1 408 ? -1.655 51.344 5.816 1 92.38 408 ALA A O 1
ATOM 3216 N N . HIS A 1 409 ? -1.285 52.75 4.098 1 91.19 409 HIS A N 1
ATOM 3217 C CA . HIS A 1 409 ? -2.527 52.5 3.379 1 91.19 409 HIS A CA 1
ATOM 3218 C C . HIS A 1 409 ? -2.281 52.344 1.88 1 91.19 409 HIS A C 1
ATOM 3220 O O . HIS A 1 409 ? -2.736 51.406 1.255 1 91.19 409 HIS A O 1
ATOM 3226 N N . ASP A 1 410 ? -1.594 53.25 1.331 1 91 410 ASP A N 1
ATOM 3227 C CA . ASP A 1 410 ? -1.196 53.281 -0.073 1 91 410 ASP A CA 1
ATOM 3228 C C . ASP A 1 410 ? 0.312 53.094 -0.219 1 91 410 ASP A C 1
ATOM 3230 O O . ASP A 1 410 ? 1.095 53.938 0.222 1 91 410 ASP A O 1
ATOM 3234 N N . SER A 1 411 ? 0.686 52.062 -0.91 1 86.69 411 SER A N 1
ATOM 3235 C CA . SER A 1 411 ? 2.102 51.719 -1.006 1 86.69 411 SER A CA 1
ATOM 3236 C C . SER A 1 411 ? 2.869 52.781 -1.797 1 86.69 411 SER A C 1
ATOM 3238 O O . SER A 1 411 ? 4.086 52.906 -1.647 1 86.69 411 SER A O 1
ATOM 3240 N N . ASP A 1 412 ? 2.188 53.5 -2.639 1 84.5 412 ASP A N 1
ATOM 3241 C CA . ASP A 1 412 ? 2.84 54.562 -3.416 1 84.5 412 ASP A CA 1
ATOM 3242 C C . ASP A 1 412 ? 3.057 55.812 -2.572 1 84.5 412 ASP A C 1
ATOM 3244 O O . ASP A 1 412 ? 3.896 56.656 -2.904 1 84.5 412 ASP A O 1
ATOM 3248 N N . ASP A 1 413 ? 2.252 55.969 -1.582 1 81.62 413 ASP A N 1
ATOM 3249 C CA . ASP A 1 413 ? 2.324 57.125 -0.699 1 81.62 413 ASP A CA 1
ATOM 3250 C C . ASP A 1 413 ? 2.406 56.688 0.765 1 81.62 413 ASP A C 1
ATOM 3252 O O . ASP A 1 413 ? 1.614 57.156 1.594 1 81.62 413 ASP A O 1
ATOM 3256 N N . GLY A 1 414 ? 3.342 55.875 0.988 1 79.88 414 GLY A N 1
ATOM 3257 C CA . GLY A 1 414 ? 3.416 55.312 2.326 1 79.88 414 GLY A CA 1
ATOM 3258 C C . GLY A 1 414 ? 4.391 56.062 3.229 1 79.88 414 GLY A C 1
ATOM 3259 O O . GLY A 1 414 ? 5.203 56.844 2.756 1 79.88 414 GLY A O 1
ATOM 3260 N N . PRO A 1 415 ? 4.195 55.875 4.539 1 86.5 415 PRO A N 1
ATOM 3261 C CA . PRO A 1 415 ? 5.16 56.469 5.484 1 86.5 415 PRO A CA 1
ATOM 3262 C C . PRO A 1 415 ? 6.555 55.875 5.34 1 86.5 415 PRO A C 1
ATOM 3264 O O . PRO A 1 415 ? 6.719 54.812 4.719 1 86.5 415 PRO A O 1
ATOM 3267 N N . ASP A 1 416 ? 7.461 56.625 5.797 1 86.38 416 ASP A N 1
ATOM 3268 C CA . ASP A 1 416 ? 8.805 56.062 5.852 1 86.38 416 ASP A CA 1
ATOM 3269 C C . ASP A 1 416 ? 8.844 54.844 6.785 1 86.38 416 ASP A C 1
ATOM 3271 O O . ASP A 1 416 ? 8.523 54.969 7.969 1 86.38 416 ASP A O 1
ATOM 3275 N N . PRO A 1 417 ? 9.305 53.75 6.285 1 91.75 417 PRO A N 1
ATOM 3276 C CA . PRO A 1 417 ? 9.25 52.531 7.082 1 91.75 417 PRO A CA 1
ATOM 3277 C C . PRO A 1 417 ? 10.25 52.531 8.234 1 91.75 417 PRO A C 1
ATOM 3279 O O . PRO A 1 417 ? 11.328 53.125 8.117 1 91.75 417 PRO A O 1
ATOM 3282 N N . ALA A 1 418 ? 9.844 51.938 9.242 1 95.69 418 ALA A N 1
ATOM 3283 C CA . ALA A 1 418 ? 10.664 51.844 10.453 1 95.69 418 ALA A CA 1
ATOM 3284 C C . ALA A 1 418 ? 11.68 50.719 10.328 1 95.69 418 ALA A C 1
ATOM 3286 O O . ALA A 1 418 ? 11.383 49.656 9.758 1 95.69 418 ALA A O 1
ATOM 3287 N N . ALA A 1 419 ? 12.812 50.844 10.969 1 96.38 419 ALA A N 1
ATOM 3288 C CA . ALA A 1 419 ? 13.859 49.844 10.938 1 96.38 419 ALA A CA 1
ATOM 3289 C C . ALA A 1 419 ? 13.578 48.719 11.945 1 96.38 419 ALA A C 1
ATOM 3291 O O . ALA A 1 419 ? 12.875 48.938 12.938 1 96.38 419 ALA A O 1
ATOM 3292 N N . ILE A 1 420 ? 14.148 47.562 11.586 1 97.19 420 ILE A N 1
ATOM 3293 C CA . ILE A 1 420 ? 13.938 46.375 12.406 1 97.19 420 ILE A CA 1
ATOM 3294 C C . ILE A 1 420 ? 15.211 46.062 13.188 1 97.19 420 ILE A C 1
ATOM 3296 O O . ILE A 1 420 ? 16.312 46.156 12.648 1 97.19 420 ILE A O 1
ATOM 3300 N N . SER A 1 421 ? 15.023 45.688 14.43 1 96.62 421 SER A N 1
ATOM 3301 C CA . SER A 1 421 ? 16.156 45.312 15.273 1 96.62 421 SER A CA 1
ATOM 3302 C C . SER A 1 421 ? 16.438 43.812 15.164 1 96.62 421 SER A C 1
ATOM 3304 O O . SER A 1 421 ? 17.594 43.406 15.031 1 96.62 421 SER A O 1
ATOM 3306 N N . LYS A 1 422 ? 15.367 43 15.273 1 96.31 422 LYS A N 1
ATOM 3307 C CA . LYS A 1 422 ? 15.586 41.562 15.211 1 96.31 422 LYS A CA 1
ATOM 3308 C C . LYS A 1 422 ? 14.305 40.812 14.828 1 96.31 422 LYS A C 1
ATOM 3310 O O . LYS A 1 422 ? 13.203 41.312 15.078 1 96.31 422 LYS A O 1
ATOM 3315 N N . PHE A 1 423 ? 14.586 39.656 14.242 1 97.62 423 PHE A N 1
ATOM 3316 C CA . PHE A 1 423 ? 13.531 38.688 13.969 1 97.62 423 PHE A CA 1
ATOM 3317 C C . PHE A 1 423 ? 13.438 37.656 15.086 1 97.62 423 PHE A C 1
ATOM 3319 O O . PHE A 1 423 ? 14.461 37.219 15.617 1 97.62 423 PHE A O 1
ATOM 3326 N N . ILE A 1 424 ? 12.242 37.281 15.5 1 98.25 424 ILE A N 1
ATOM 3327 C CA . ILE A 1 424 ? 12.023 36.219 16.484 1 98.25 424 ILE A CA 1
ATOM 3328 C C . ILE A 1 424 ? 11.047 35.188 15.914 1 98.25 424 ILE A C 1
ATOM 3330 O O . ILE A 1 424 ? 9.828 35.344 16.062 1 98.25 424 ILE A O 1
ATOM 3334 N N . LEU A 1 425 ? 11.562 34.188 15.336 1 97.88 425 LEU A N 1
ATOM 3335 C CA . LEU A 1 425 ? 10.727 33.094 14.844 1 97.88 425 LEU A CA 1
ATOM 3336 C C . LEU A 1 425 ? 10.32 32.156 15.977 1 97.88 425 LEU A C 1
ATOM 3338 O O . LEU A 1 425 ? 11.086 31.953 16.922 1 97.88 425 LEU A O 1
ATOM 3342 N N . HIS A 1 426 ? 9.133 31.609 15.883 1 97.62 426 HIS A N 1
ATOM 3343 C CA . HIS A 1 426 ? 8.75 30.625 16.891 1 97.62 426 HIS A CA 1
ATOM 3344 C C . HIS A 1 426 ? 9.734 29.453 16.938 1 97.62 426 HIS A C 1
ATOM 3346 O O . HIS A 1 426 ? 10.148 28.953 15.883 1 97.62 426 HIS A O 1
ATOM 3352 N N . PRO A 1 427 ? 10.109 28.984 18.031 1 95.75 427 PRO A N 1
ATOM 3353 C CA . PRO A 1 427 ? 11.164 27.984 18.141 1 95.75 427 PRO A CA 1
ATOM 3354 C C . PRO A 1 427 ? 10.758 26.625 17.547 1 95.75 427 PRO A C 1
ATOM 3356 O O . PRO A 1 427 ? 11.625 25.844 17.141 1 95.75 427 PRO A O 1
ATOM 3359 N N . LYS A 1 428 ? 9.531 26.344 17.438 1 92.94 428 LYS A N 1
ATOM 3360 C CA . LYS A 1 428 ? 9.062 25.078 16.891 1 92.94 428 LYS A CA 1
ATOM 3361 C C . LYS A 1 428 ? 8.508 25.25 15.484 1 92.94 428 LYS A C 1
ATOM 3363 O O . LYS A 1 428 ? 7.715 24.422 15.023 1 92.94 428 LYS A O 1
ATOM 3368 N N . TYR A 1 429 ? 8.875 26.406 14.922 1 94.31 429 TYR A N 1
ATOM 3369 C CA . TYR A 1 429 ? 8.5 26.609 13.523 1 94.31 429 TYR A CA 1
ATOM 3370 C C . TYR A 1 429 ? 9.094 25.516 12.641 1 94.31 429 TYR A C 1
ATOM 3372 O O . TYR A 1 429 ? 10.281 25.203 12.727 1 94.31 429 TYR A O 1
ATOM 3380 N N . TYR A 1 430 ? 8.18 24.906 11.82 1 90.69 430 TYR A N 1
ATOM 3381 C CA . TYR A 1 430 ? 8.625 23.875 10.891 1 90.69 430 TYR A CA 1
ATOM 3382 C C . TYR A 1 430 ? 8.336 24.281 9.453 1 90.69 430 TYR A C 1
ATOM 3384 O O . TYR A 1 430 ? 7.203 24.156 8.977 1 90.69 430 TYR A O 1
ATOM 3392 N N . LYS A 1 431 ? 9.312 24.625 8.719 1 89.56 431 LYS A N 1
ATOM 3393 C CA . LYS A 1 431 ? 9.242 25.281 7.422 1 89.56 431 LYS A CA 1
ATOM 3394 C C . LYS A 1 431 ? 8.523 24.422 6.398 1 89.56 431 LYS A C 1
ATOM 3396 O O . LYS A 1 431 ? 7.797 24.922 5.543 1 89.56 431 LYS A O 1
ATOM 3401 N N . ARG A 1 432 ? 8.641 23.141 6.441 1 87.69 432 ARG A N 1
ATOM 3402 C CA . ARG A 1 432 ? 8.133 22.266 5.391 1 87.69 432 ARG A CA 1
ATOM 3403 C C . ARG A 1 432 ? 6.613 22.188 5.434 1 87.69 432 ARG A C 1
ATOM 3405 O O . ARG A 1 432 ? 5.961 22.109 4.391 1 87.69 432 ARG A O 1
ATOM 3412 N N . THR A 1 433 ? 6.09 22.219 6.637 1 89.25 433 THR A N 1
ATOM 3413 C CA . THR A 1 433 ? 4.641 22.109 6.758 1 89.25 433 THR A CA 1
ATOM 3414 C C . THR A 1 433 ? 4.035 23.438 7.215 1 89.25 433 THR A C 1
ATOM 3416 O O . THR A 1 433 ? 2.812 23.594 7.246 1 89.25 433 THR A O 1
ATOM 3419 N N . LEU A 1 434 ? 4.863 24.359 7.613 1 92.31 434 LEU A N 1
ATOM 3420 C CA . LEU A 1 434 ? 4.469 25.656 8.133 1 92.31 434 LEU A CA 1
ATOM 3421 C C . LEU A 1 434 ? 3.742 25.516 9.469 1 92.31 434 LEU A C 1
ATOM 3423 O O . LEU A 1 434 ? 2.811 26.266 9.758 1 92.31 434 LEU A O 1
ATOM 3427 N N . LEU A 1 435 ? 4.137 24.469 10.164 1 92.88 435 LEU A N 1
ATOM 3428 C CA . LEU A 1 435 ? 3.676 24.328 11.547 1 92.88 435 LEU A CA 1
ATOM 3429 C C . LEU A 1 435 ? 4.246 25.453 12.414 1 92.88 435 LEU A C 1
ATOM 3431 O O . LEU A 1 435 ? 5.43 25.781 12.32 1 92.88 435 LEU A O 1
ATOM 3435 N N . ASN A 1 436 ? 3.35 26.078 13.203 1 96.44 436 ASN A N 1
ATOM 3436 C CA . ASN A 1 436 ? 3.736 27.188 14.078 1 96.44 436 ASN A CA 1
ATOM 3437 C C . ASN A 1 436 ? 4.293 28.359 13.273 1 96.44 436 ASN A C 1
ATOM 3439 O O . ASN A 1 436 ? 5.352 28.906 13.602 1 96.44 436 ASN A O 1
ATOM 3443 N N . ASP A 1 437 ? 3.561 28.703 12.258 1 96.69 437 ASP A N 1
ATOM 3444 C CA . ASP A 1 437 ? 3.955 29.797 11.367 1 96.69 437 ASP A CA 1
ATOM 3445 C C . ASP A 1 437 ? 3.592 31.156 11.969 1 96.69 437 ASP A C 1
ATOM 3447 O O . ASP A 1 437 ? 2.705 31.844 11.461 1 96.69 437 ASP A O 1
ATOM 3451 N N . ILE A 1 438 ? 4.355 31.5 12.953 1 98.38 438 ILE A N 1
ATOM 3452 C CA . ILE A 1 438 ? 4.164 32.75 13.664 1 98.38 438 ILE A CA 1
ATOM 3453 C C . ILE A 1 438 ? 5.516 33.312 14.102 1 98.38 438 ILE A C 1
ATOM 3455 O O . ILE A 1 438 ? 6.422 32.562 14.461 1 98.38 438 ILE A O 1
ATOM 3459 N N . ALA A 1 439 ? 5.613 34.625 14.023 1 98.69 439 ALA A N 1
ATOM 3460 C CA . ALA A 1 439 ? 6.875 35.281 14.367 1 98.69 439 ALA A CA 1
ATOM 3461 C C . ALA A 1 439 ? 6.637 36.688 14.875 1 98.69 439 ALA A C 1
ATOM 3463 O O . ALA A 1 439 ? 5.543 37.25 14.719 1 98.69 439 ALA A O 1
ATOM 3464 N N . LEU A 1 440 ? 7.684 37.219 15.539 1 98.38 440 LEU A N 1
ATOM 3465 C CA . LEU A 1 440 ? 7.703 38.594 16 1 98.38 440 LEU A CA 1
ATOM 3466 C C . LEU A 1 440 ? 8.859 39.375 15.359 1 98.38 440 LEU A C 1
ATOM 3468 O O . LEU A 1 440 ? 9.922 38.781 15.109 1 98.38 440 LEU A O 1
ATOM 3472 N N . VAL A 1 441 ? 8.523 40.594 15.062 1 98.25 441 VAL A N 1
ATOM 3473 C CA . VAL A 1 441 ? 9.547 41.531 14.633 1 98.25 441 VAL A CA 1
ATOM 3474 C C . VAL A 1 441 ? 9.703 42.625 15.68 1 98.25 441 VAL A C 1
ATOM 3476 O O . VAL A 1 441 ? 8.727 43.281 16.062 1 98.25 441 VAL A O 1
ATOM 3479 N N . LYS A 1 442 ? 10.891 42.781 16.094 1 97.94 442 LYS A N 1
ATOM 3480 C CA . LYS A 1 442 ? 11.172 43.875 17.031 1 97.94 442 LYS A CA 1
ATOM 3481 C C . LYS A 1 442 ? 11.656 45.125 16.281 1 97.94 442 LYS A C 1
ATOM 3483 O O . LYS A 1 442 ? 12.633 45.062 15.531 1 97.94 442 LYS A O 1
ATOM 3488 N N . LEU A 1 443 ? 11.031 46.25 16.578 1 97.31 443 LEU A N 1
ATOM 3489 C CA . LEU A 1 443 ? 11.43 47.5 15.953 1 97.31 443 LEU A CA 1
ATOM 3490 C C . LEU A 1 443 ? 12.672 48.062 16.625 1 97.31 443 LEU A C 1
ATOM 3492 O O . LEU A 1 443 ? 12.906 47.844 17.812 1 97.31 443 LEU A O 1
ATOM 3496 N N . GLN A 1 444 ? 13.43 48.781 15.844 1 96.94 444 GLN A N 1
ATOM 3497 C CA . GLN A 1 444 ? 14.617 49.438 16.391 1 96.94 444 GLN A CA 1
ATOM 3498 C C . GLN A 1 444 ? 14.25 50.531 17.391 1 96.94 444 GLN A C 1
ATOM 3500 O O . GLN A 1 444 ? 14.945 50.719 18.391 1 96.94 444 GLN A O 1
ATOM 3505 N N . GLU A 1 445 ? 13.219 51.281 17.016 1 95.62 445 GLU A N 1
ATOM 3506 C CA . GLU A 1 445 ? 12.664 52.344 17.875 1 95.62 445 GLU A CA 1
ATOM 3507 C C . GLU A 1 445 ? 11.164 52.125 18.094 1 95.62 445 GLU A C 1
ATOM 3509 O O . GLU A 1 445 ? 10.461 51.625 17.203 1 95.62 445 GLU A O 1
ATOM 3514 N N . PRO A 1 446 ? 10.727 52.5 19.312 1 94.5 446 PRO A N 1
ATOM 3515 C CA . PRO A 1 446 ? 9.297 52.344 19.578 1 94.5 446 PRO A CA 1
ATOM 3516 C C . PRO A 1 446 ? 8.422 53.156 18.609 1 94.5 446 PRO A C 1
ATOM 3518 O O . PRO A 1 446 ? 8.766 54.281 18.266 1 94.5 446 PRO A O 1
ATOM 3521 N N . ALA A 1 447 ? 7.383 52.562 18.219 1 94.19 447 ALA A N 1
ATOM 3522 C CA . ALA A 1 447 ? 6.434 53.25 17.344 1 94.19 447 ALA A CA 1
ATOM 3523 C C . ALA A 1 447 ? 5.773 54.438 18.062 1 94.19 447 ALA A C 1
ATOM 3525 O O . ALA A 1 447 ? 5.449 54.344 19.25 1 94.19 447 ALA A O 1
ATOM 3526 N N . THR A 1 448 ? 5.629 55.5 17.312 1 91.31 448 THR A N 1
ATOM 3527 C CA . THR A 1 448 ? 4.844 56.625 17.812 1 91.31 448 THR A CA 1
ATOM 3528 C C . THR A 1 448 ? 3.361 56.406 17.516 1 91.31 448 THR A C 1
ATOM 3530 O O . THR A 1 448 ? 2.939 56.5 16.359 1 91.31 448 THR A O 1
ATOM 3533 N N . LEU A 1 449 ? 2.627 56.188 18.562 1 90.75 449 LEU A N 1
ATOM 3534 C CA . LEU A 1 449 ? 1.204 55.906 18.375 1 90.75 449 LEU A CA 1
ATOM 3535 C C . LEU A 1 449 ? 0.456 57.188 17.984 1 90.75 449 LEU A C 1
ATOM 3537 O O . LEU A 1 449 ? 0.78 58.281 18.469 1 90.75 449 LEU A O 1
ATOM 3541 N N . SER A 1 450 ? -0.437 57.031 17.062 1 89.88 450 SER A N 1
ATOM 3542 C CA . SER A 1 450 ? -1.291 58.094 16.547 1 89.88 450 SER A CA 1
ATOM 3543 C C . SER A 1 450 ? -2.627 57.562 16.062 1 89.88 450 SER A C 1
ATOM 3545 O O . SER A 1 450 ? -2.947 56.375 16.312 1 89.88 450 SER A O 1
ATOM 3547 N N . GLU A 1 451 ? -3.354 58.406 15.422 1 87.94 451 GLU A N 1
ATOM 3548 C CA . GLU A 1 451 ? -4.609 57.938 14.836 1 87.94 451 GLU A CA 1
ATOM 3549 C C . GLU A 1 451 ? -4.359 56.938 13.719 1 87.94 451 GLU A C 1
ATOM 3551 O O . GLU A 1 451 ? -5.188 56.062 13.477 1 87.94 451 GLU A O 1
ATOM 3556 N N . LYS A 1 452 ? -3.221 57.031 13.141 1 92.44 452 LYS A N 1
ATOM 3557 C CA . LYS A 1 452 ? -2.906 56.188 12.008 1 92.44 452 LYS A CA 1
ATOM 3558 C C . LYS A 1 452 ? -2.123 54.938 12.453 1 92.44 452 LYS A C 1
ATOM 3560 O O . LYS A 1 452 ? -2 53.969 11.703 1 92.44 452 LYS A O 1
ATOM 3565 N N . VAL A 1 453 ? -1.575 55.031 13.633 1 94 453 VAL A N 1
ATOM 3566 C CA . VAL A 1 453 ? -0.763 53.938 14.156 1 94 453 VAL A CA 1
ATOM 3567 C C . VAL A 1 453 ? -1.245 53.562 15.555 1 94 453 VAL A C 1
ATOM 3569 O O . VAL A 1 453 ? -1.05 54.344 16.516 1 94 453 VAL A O 1
ATOM 3572 N N . ARG A 1 454 ? -1.871 52.406 15.672 1 93.31 454 ARG A N 1
ATOM 3573 C CA . ARG A 1 454 ? -2.348 51.906 16.938 1 93.31 454 ARG A CA 1
ATOM 3574 C C . ARG A 1 454 ? -2.076 50.406 17.062 1 93.31 454 ARG A C 1
ATOM 3576 O O . ARG A 1 454 ? -1.757 49.75 16.062 1 93.31 454 ARG A O 1
ATOM 3583 N N . VAL A 1 455 ? -2.168 49.938 18.297 1 94.06 455 VAL A N 1
ATOM 3584 C CA . VAL A 1 455 ? -1.92 48.531 18.547 1 94.06 455 VAL A CA 1
ATOM 3585 C C . VAL A 1 455 ? -3.244 47.75 18.562 1 94.06 455 VAL A C 1
ATOM 3587 O O . VAL A 1 455 ? -4.285 48.312 18.922 1 94.06 455 VAL A O 1
ATOM 3590 N N . ILE A 1 456 ? -3.207 46.531 18.109 1 95.19 456 ILE A N 1
ATOM 3591 C CA . ILE A 1 456 ? -4.379 45.688 18.188 1 95.19 456 ILE A CA 1
ATOM 3592 C C . ILE A 1 456 ? -4.332 44.844 19.469 1 95.19 456 ILE A C 1
ATOM 3594 O O . ILE A 1 456 ? -3.26 44.625 20.031 1 95.19 456 ILE A O 1
ATOM 3598 N N . CYS A 1 457 ? -5.52 44.406 19.922 1 93.19 457 CYS A N 1
ATOM 3599 C CA . CYS A 1 457 ? -5.582 43.562 21.109 1 93.19 457 CYS A CA 1
ATOM 3600 C C . CYS A 1 457 ? -5.207 42.125 20.75 1 93.19 457 CYS A C 1
ATOM 3602 O O . CYS A 1 457 ? -5.398 41.688 19.625 1 93.19 457 CYS A O 1
ATOM 3604 N N . LEU A 1 458 ? -4.594 41.438 21.703 1 94.06 458 LEU A N 1
ATOM 3605 C CA . LEU A 1 458 ? -4.383 40 21.609 1 94.06 458 LEU A CA 1
ATOM 3606 C C . LEU A 1 458 ? -5.48 39.219 22.344 1 94.06 458 LEU A C 1
ATOM 3608 O O . LEU A 1 458 ? -6.055 39.719 23.312 1 94.06 458 LEU A O 1
ATOM 3612 N N . PRO A 1 459 ? -5.75 38 21.797 1 92.38 459 PRO A N 1
ATOM 3613 C CA . PRO A 1 459 ? -6.699 37.188 22.547 1 92.38 459 PRO A CA 1
ATOM 3614 C C . PRO A 1 459 ? -6.285 37 24.016 1 92.38 459 PRO A C 1
ATOM 3616 O O . PRO A 1 459 ? -5.094 37.062 24.328 1 92.38 459 PRO A O 1
ATOM 3619 N N . THR A 1 460 ? -7.277 36.75 24.812 1 85.44 460 THR A N 1
ATOM 3620 C CA . THR A 1 460 ? -6.992 36.719 26.25 1 85.44 460 THR A CA 1
ATOM 3621 C C . THR A 1 460 ? -6.992 35.312 26.781 1 85.44 460 THR A C 1
ATOM 3623 O O . THR A 1 460 ? -6.586 35.062 27.922 1 85.44 460 THR A O 1
ATOM 3626 N N . TYR A 1 461 ? -7.473 34.375 26.016 1 83.06 461 TYR A N 1
ATOM 3627 C CA . TYR A 1 461 ? -7.508 32.969 26.438 1 83.06 461 TYR A CA 1
ATOM 3628 C C . TYR A 1 461 ? -7.496 32.031 25.234 1 83.06 461 TYR A C 1
ATOM 3630 O O . TYR A 1 461 ? -7.824 32.469 24.125 1 83.06 461 TYR A O 1
ATOM 3638 N N . PRO A 1 462 ? -7.137 30.781 25.5 1 81.75 462 PRO A N 1
ATOM 3639 C CA . PRO A 1 462 ? -7.184 29.797 24.406 1 81.75 462 PRO A CA 1
ATOM 3640 C C . PRO A 1 462 ? -8.602 29.547 23.891 1 81.75 462 PRO A C 1
ATOM 3642 O O . PRO A 1 462 ? -9.555 29.547 24.688 1 81.75 462 PRO A O 1
ATOM 3645 N N . GLY A 1 463 ? -8.711 29.328 22.688 1 80.06 463 GLY A N 1
ATOM 3646 C CA . GLY A 1 463 ? -10.031 29.109 22.094 1 80.06 463 GLY A CA 1
ATOM 3647 C C . GLY A 1 463 ? -10.883 30.359 22.078 1 80.06 463 GLY A C 1
ATOM 3648 O O . GLY A 1 463 ? -12.102 30.297 22.297 1 80.06 463 GLY A O 1
ATOM 3649 N N . PHE A 1 464 ? -10.367 31.406 21.797 1 84.94 464 PHE A N 1
ATOM 3650 C CA . PHE A 1 464 ? -10.961 32.719 21.859 1 84.94 464 PHE A CA 1
ATOM 3651 C C . PHE A 1 464 ? -12.047 32.875 20.797 1 84.94 464 PHE A C 1
ATOM 3653 O O . PHE A 1 464 ? -13.023 33.625 21 1 84.94 464 PHE A O 1
ATOM 3660 N N . THR A 1 465 ? -11.914 32.188 19.703 1 92.94 465 THR A N 1
ATOM 3661 C CA . THR A 1 465 ? -12.844 32.344 18.594 1 92.94 465 THR A CA 1
ATOM 3662 C C . THR A 1 465 ? -13.805 31.156 18.531 1 92.94 465 THR A C 1
ATOM 3664 O O . THR A 1 465 ? -13.516 30.094 19.078 1 92.94 465 THR A O 1
ATOM 3667 N N . SER A 1 466 ? -14.938 31.391 17.922 1 91.81 466 SER A N 1
ATOM 3668 C CA . SER A 1 466 ? -15.93 30.344 17.688 1 91.81 466 SER A CA 1
ATOM 3669 C C . SER A 1 466 ? -16.188 30.156 16.188 1 91.81 466 SER A C 1
ATOM 3671 O O . SER A 1 466 ? -15.977 31.078 15.391 1 91.81 466 SER A O 1
ATOM 3673 N N . PRO A 1 467 ? -16.641 28.953 15.914 1 92.75 467 PRO A N 1
ATOM 3674 C CA . PRO A 1 467 ? -17.016 28.75 14.516 1 92.75 467 PRO A CA 1
ATOM 3675 C C . PRO A 1 467 ? -18.078 29.75 14.055 1 92.75 467 PRO A C 1
ATOM 3677 O O . PRO A 1 467 ? -19 30.078 14.812 1 92.75 467 PRO A O 1
ATOM 3680 N N . ASN A 1 468 ? -17.922 30.281 12.828 1 92.94 468 ASN A N 1
ATOM 3681 C CA . ASN A 1 468 ? -18.844 31.188 12.148 1 92.94 468 ASN A CA 1
ATOM 3682 C C . ASN A 1 468 ? -18.688 32.625 12.648 1 92.94 468 ASN A C 1
ATOM 3684 O O . ASN A 1 468 ? -19.406 33.531 12.203 1 92.94 468 ASN A O 1
ATOM 3688 N N . ASP A 1 469 ? -17.797 32.844 13.602 1 95 469 ASP A N 1
ATOM 3689 C CA . ASP A 1 469 ? -17.438 34.219 13.859 1 95 469 ASP A CA 1
ATOM 3690 C C . ASP A 1 469 ? -17 34.938 12.578 1 95 469 ASP A C 1
ATOM 3692 O O . ASP A 1 469 ? -16.375 34.312 11.711 1 95 469 ASP A O 1
ATOM 3696 N N . THR A 1 470 ? -17.359 36.156 12.477 1 94.12 470 THR A N 1
ATOM 3697 C CA . THR A 1 470 ? -16.891 36.938 11.344 1 94.12 470 THR A CA 1
ATOM 3698 C C . THR A 1 470 ? -15.531 37.562 11.641 1 94.12 470 THR A C 1
ATOM 3700 O O . THR A 1 470 ? -15.344 38.188 12.695 1 94.12 470 THR A O 1
ATOM 3703 N N . ALA A 1 471 ? -14.641 37.406 10.781 1 95.06 471 ALA A N 1
ATOM 3704 C CA . ALA A 1 471 ? -13.312 38 10.906 1 95.06 471 ALA A CA 1
ATOM 3705 C C . ALA A 1 471 ? -12.953 38.812 9.664 1 95.06 471 ALA A C 1
ATOM 3707 O O . ALA A 1 471 ? -13.625 38.688 8.633 1 95.06 471 ALA A O 1
ATOM 3708 N N . VAL A 1 472 ? -11.961 39.656 9.844 1 94.19 472 VAL A N 1
ATOM 3709 C CA . VAL A 1 472 ? -11.492 40.5 8.75 1 94.19 472 VAL A CA 1
ATOM 3710 C C . VAL A 1 472 ? -10.016 40.219 8.477 1 94.19 472 VAL A C 1
ATOM 3712 O O . VAL A 1 472 ? -9.227 40.062 9.414 1 94.19 472 VAL A O 1
ATOM 3715 N N . VAL A 1 473 ? -9.75 40.031 7.254 1 93.31 473 VAL A N 1
ATOM 3716 C CA . VAL A 1 473 ? -8.359 39.969 6.82 1 93.31 473 VAL A CA 1
ATOM 3717 C C . VAL A 1 473 ? -8.055 41.188 5.957 1 93.31 473 VAL A C 1
ATOM 3719 O O . VAL A 1 473 ? -8.883 41.625 5.145 1 93.31 473 VAL A O 1
ATOM 3722 N N . ALA A 1 474 ? -6.922 41.812 6.223 1 92 474 ALA A N 1
ATOM 3723 C CA . ALA A 1 474 ? -6.531 43 5.465 1 92 474 ALA A CA 1
ATOM 3724 C C . ALA A 1 474 ? -5.074 42.906 5.02 1 92 474 ALA A C 1
ATOM 3726 O O . ALA A 1 474 ? -4.223 42.406 5.75 1 92 474 ALA A O 1
ATOM 3727 N N . GLY A 1 475 ? -4.859 43.344 3.846 1 91.44 475 GLY A N 1
ATOM 3728 C CA . GLY A 1 475 ? -3.508 43.312 3.307 1 91.44 475 GLY A CA 1
ATOM 3729 C C . GLY A 1 475 ? -3.41 43.906 1.913 1 91.44 475 GLY A C 1
ATOM 3730 O O . GLY A 1 475 ? -4.398 44.406 1.375 1 91.44 475 GLY A O 1
ATOM 3731 N N . TRP A 1 476 ? -2.234 43.844 1.315 1 89.81 476 TRP A N 1
ATOM 3732 C CA . TRP A 1 476 ? -1.933 44.406 0.004 1 89.81 476 TRP A CA 1
ATOM 3733 C C . TRP A 1 476 ? -1.696 43.312 -1.022 1 89.81 476 TRP A C 1
ATOM 3735 O O . TRP A 1 476 ? -1.095 43.562 -2.072 1 89.81 476 TRP A O 1
ATOM 3745 N N . GLY A 1 477 ? -2.072 42.125 -0.7 1 83.56 477 GLY A N 1
ATOM 3746 C CA . GLY A 1 477 ? -1.777 40.969 -1.521 1 83.56 477 GLY A CA 1
ATOM 3747 C C . GLY A 1 477 ? -2.369 41.031 -2.916 1 83.56 477 GLY A C 1
ATOM 3748 O O . GLY A 1 477 ? -2.947 42.062 -3.287 1 83.56 477 GLY A O 1
ATOM 3749 N N . SER A 1 478 ? -2.141 39.969 -3.666 1 77.69 478 SER A N 1
ATOM 3750 C CA . SER A 1 478 ? -2.527 39.938 -5.074 1 77.69 478 SER A CA 1
ATOM 3751 C C . SER A 1 478 ? -4.027 39.688 -5.227 1 77.69 478 SER A C 1
ATOM 3753 O O . SER A 1 478 ? -4.676 39.188 -4.316 1 77.69 478 SER A O 1
ATOM 3755 N N . ASN A 1 479 ? -4.57 40.125 -6.32 1 69.44 479 ASN A N 1
ATOM 3756 C CA . ASN A 1 479 ? -5.996 39.969 -6.59 1 69.44 479 ASN A CA 1
ATOM 3757 C C . ASN A 1 479 ? -6.297 38.625 -7.246 1 69.44 479 ASN A C 1
ATOM 3759 O O . ASN A 1 479 ? -7.434 38.375 -7.652 1 69.44 479 ASN A O 1
ATOM 3763 N N . GLY A 1 480 ? -5.43 37.844 -7.383 1 65.5 480 GLY A N 1
ATOM 3764 C CA . GLY A 1 480 ? -5.684 36.531 -7.984 1 65.5 480 GLY A CA 1
ATOM 3765 C C . GLY A 1 480 ? -4.523 35.562 -7.824 1 65.5 480 GLY A C 1
ATOM 3766 O O . GLY A 1 480 ? -3.453 35.938 -7.348 1 65.5 480 GLY A O 1
ATOM 3767 N N . PHE A 1 481 ? -5.16 34.375 -8.195 1 61.38 481 PHE A N 1
ATOM 3768 C CA . PHE A 1 481 ? -4.164 33.312 -8.188 1 61.38 481 PHE A CA 1
ATOM 3769 C C . PHE A 1 481 ? -3.268 33.406 -9.414 1 61.38 481 PHE A C 1
ATOM 3771 O O . PHE A 1 481 ? -3.729 33.75 -10.5 1 61.38 481 PHE A O 1
ATOM 3778 N N . GLN A 1 482 ? -2.062 33.094 -9.383 1 56.88 482 GLN A N 1
ATOM 3779 C CA . GLN A 1 482 ? -1.03 33.062 -10.414 1 56.88 482 GLN A CA 1
ATOM 3780 C C . GLN A 1 482 ? -1.116 34.312 -11.305 1 56.88 482 GLN A C 1
ATOM 3782 O O . GLN A 1 482 ? -2.18 34.625 -11.844 1 56.88 482 GLN A O 1
ATOM 3787 N N . GLN A 1 483 ? -0.301 35.188 -11.344 1 55.75 483 GLN A N 1
ATOM 3788 C CA . GLN A 1 483 ? -0.148 36.375 -12.18 1 55.75 483 GLN A CA 1
ATOM 3789 C C . GLN A 1 483 ? -0.915 37.562 -11.594 1 55.75 483 GLN A C 1
ATOM 3791 O O . GLN A 1 483 ? -1.278 38.5 -12.32 1 55.75 483 GLN A O 1
ATOM 3796 N N . GLY A 1 484 ? -1.439 37.344 -10.445 1 64.19 484 GLY A N 1
ATOM 3797 C CA . GLY A 1 484 ? -2.104 38.469 -9.852 1 64.19 484 GLY A CA 1
ATOM 3798 C C . GLY A 1 484 ? -1.16 39.625 -9.562 1 64.19 484 GLY A C 1
ATOM 3799 O O . GLY A 1 484 ? 0.058 39.438 -9.523 1 64.19 484 GLY A O 1
ATOM 3800 N N . LYS A 1 485 ? -1.772 40.906 -9.727 1 69.88 485 LYS A N 1
ATOM 3801 C CA . LYS A 1 485 ? -1.026 42.125 -9.375 1 69.88 485 LYS A CA 1
ATOM 3802 C C . LYS A 1 485 ? -1.357 42.594 -7.957 1 69.88 485 LYS A C 1
ATOM 3804 O O . LYS A 1 485 ? -2.51 42.5 -7.527 1 69.88 485 LYS A O 1
ATOM 3809 N N . SER A 1 486 ? -0.31 42.906 -7.227 1 78.38 486 SER A N 1
ATOM 3810 C CA . SER A 1 486 ? -0.491 43.375 -5.863 1 78.38 486 SER A CA 1
ATOM 3811 C C . SER A 1 486 ? -1.329 44.656 -5.84 1 78.38 486 SER A C 1
ATOM 3813 O O . SER A 1 486 ? -1.216 45.5 -6.734 1 78.38 486 SER A O 1
ATOM 3815 N N . TYR A 1 487 ? -2.117 44.844 -4.879 1 80.88 487 TYR A N 1
ATOM 3816 C CA . TYR A 1 487 ? -2.885 46.062 -4.688 1 80.88 487 TYR A CA 1
ATOM 3817 C C . TYR A 1 487 ? -2.01 47.188 -4.109 1 80.88 487 TYR A C 1
ATOM 3819 O O . TYR A 1 487 ? -1.157 46.906 -3.256 1 80.88 487 TYR A O 1
ATOM 3827 N N . LYS A 1 488 ? -2.275 48.344 -4.547 1 86.12 488 LYS A N 1
ATOM 3828 C CA . LYS A 1 488 ? -1.549 49.469 -4.016 1 86.12 488 LYS A CA 1
ATOM 3829 C C . LYS A 1 488 ? -2.168 49.969 -2.705 1 86.12 488 LYS A C 1
ATOM 3831 O O . LYS A 1 488 ? -1.459 50.438 -1.812 1 86.12 488 LYS A O 1
ATOM 3836 N N . GLN A 1 489 ? -3.424 49.844 -2.635 1 90.75 489 GLN A N 1
ATOM 3837 C CA . GLN A 1 489 ? -4.125 50.281 -1.425 1 90.75 489 GLN A CA 1
ATOM 3838 C C . GLN A 1 489 ? -4.496 49.062 -0.564 1 90.75 489 GLN A C 1
ATOM 3840 O O . GLN A 1 489 ? -4.762 47.969 -1.086 1 90.75 489 GLN A O 1
ATOM 3845 N N . LEU A 1 490 ? -4.508 49.281 0.729 1 91.94 490 LEU A N 1
ATOM 3846 C CA . LEU A 1 490 ? -4.887 48.25 1.672 1 91.94 490 LEU A CA 1
ATOM 3847 C C . LEU A 1 490 ? -6.301 47.75 1.395 1 91.94 490 LEU A C 1
ATOM 3849 O O . LEU A 1 490 ? -7.23 48.562 1.254 1 91.94 490 LEU A O 1
ATOM 3853 N N . GLN A 1 491 ? -6.379 46.469 1.211 1 90.75 491 GLN A N 1
ATOM 3854 C CA . GLN A 1 491 ? -7.664 45.812 0.963 1 90.75 491 GLN A CA 1
ATOM 3855 C C . GLN A 1 491 ? -8.156 45.062 2.199 1 90.75 491 GLN A C 1
ATOM 3857 O O . GLN A 1 491 ? -7.352 44.688 3.047 1 90.75 491 GLN A O 1
ATOM 3862 N N . GLU A 1 492 ? -9.43 44.969 2.344 1 91.5 492 GLU A N 1
ATOM 3863 C CA . GLU A 1 492 ? -10.016 44.156 3.418 1 91.5 492 GLU A CA 1
ATOM 3864 C C . GLU A 1 492 ? -11.031 43.156 2.873 1 91.5 492 GLU A C 1
ATOM 3866 O O . GLU A 1 492 ? -11.617 43.375 1.812 1 91.5 492 GLU A O 1
ATOM 3871 N N . LEU A 1 493 ? -11.188 42.094 3.594 1 89.75 493 LEU A N 1
ATOM 3872 C CA . LEU A 1 493 ? -12.156 41.031 3.289 1 89.75 493 LEU A CA 1
ATOM 3873 C C . LEU A 1 493 ? -12.742 40.469 4.57 1 89.75 493 LEU A C 1
ATOM 3875 O O . LEU A 1 493 ? -12 40.094 5.484 1 89.75 493 LEU A O 1
ATOM 3879 N N . GLU A 1 494 ? -14.062 40.438 4.625 1 91.94 494 GLU A N 1
ATOM 3880 C CA . GLU A 1 494 ? -14.734 39.75 5.73 1 91.94 494 GLU A CA 1
ATOM 3881 C C . GLU A 1 494 ? -14.992 38.281 5.41 1 91.94 494 GLU A C 1
ATOM 3883 O O . GLU A 1 494 ? -15.562 37.969 4.371 1 91.94 494 GLU A O 1
ATOM 3888 N N . ILE A 1 495 ? -14.586 37.469 6.324 1 92.62 495 ILE A N 1
ATOM 3889 C CA . ILE A 1 495 ? -14.727 36.031 6.078 1 92.62 495 ILE A CA 1
ATOM 3890 C C . ILE A 1 495 ? -15.125 35.312 7.371 1 92.62 495 ILE A C 1
ATOM 3892 O O . ILE A 1 495 ? -14.828 35.781 8.469 1 92.62 495 ILE A O 1
ATOM 3896 N N . PRO A 1 496 ? -15.789 34.188 7.203 1 94.56 496 PRO A N 1
ATOM 3897 C CA . PRO A 1 496 ? -16.156 33.438 8.398 1 94.56 496 PRO A CA 1
ATOM 3898 C C . PRO A 1 496 ? -15.039 32.531 8.891 1 94.56 496 PRO A C 1
ATOM 3900 O O . PRO A 1 496 ? -14.305 31.953 8.086 1 94.56 496 PRO A O 1
ATOM 3903 N N . ILE A 1 497 ? -14.922 32.406 10.211 1 95.69 497 ILE A N 1
ATOM 3904 C CA . ILE A 1 497 ? -14.039 31.406 10.812 1 95.69 497 ILE A CA 1
ATOM 3905 C C . ILE A 1 497 ? -14.711 30.047 10.781 1 95.69 497 ILE A C 1
ATOM 3907 O O . ILE A 1 497 ? -15.898 29.922 11.062 1 95.69 497 ILE A O 1
ATOM 3911 N N . LEU A 1 498 ? -13.961 29.047 10.375 1 95.44 498 LEU A N 1
ATOM 3912 C CA . LEU A 1 498 ? -14.492 27.688 10.289 1 95.44 498 LEU A CA 1
ATOM 3913 C C . LEU A 1 498 ? -14.141 26.891 11.547 1 95.44 498 LEU A C 1
ATOM 3915 O O . LEU A 1 498 ? -13.203 27.234 12.266 1 95.44 498 LEU A O 1
ATOM 3919 N N . SER A 1 499 ? -14.984 25.859 11.695 1 94.69 499 SER A N 1
ATOM 3920 C CA . SER A 1 499 ? -14.664 24.953 12.797 1 94.69 499 SER A CA 1
ATOM 3921 C C . SER A 1 499 ? -13.391 24.156 12.508 1 94.69 499 SER A C 1
ATOM 3923 O O . SER A 1 499 ? -13.055 23.922 11.344 1 94.69 499 SER A O 1
ATOM 3925 N N . HIS A 1 500 ? -12.766 23.75 13.609 1 94.19 500 HIS A N 1
ATOM 3926 C CA . HIS A 1 500 ? -11.547 22.969 13.477 1 94.19 500 HIS A CA 1
ATOM 3927 C C . HIS A 1 500 ? -11.805 21.656 12.734 1 94.19 500 HIS A C 1
ATOM 3929 O O . HIS A 1 500 ? -11.086 21.328 11.789 1 94.19 500 HIS A O 1
ATOM 3935 N N . PRO A 1 501 ? -12.828 20.906 13 1 94.31 501 PRO A N 1
ATOM 3936 C CA . PRO A 1 501 ? -13.086 19.656 12.281 1 94.31 501 PRO A CA 1
ATOM 3937 C C . PRO A 1 501 ? -13.336 19.875 10.789 1 94.31 501 PRO A C 1
ATOM 3939 O O . PRO A 1 501 ? -12.922 19.062 9.961 1 94.31 501 PRO A O 1
ATOM 3942 N N . THR A 1 502 ? -13.969 20.938 10.5 1 93.19 502 THR A N 1
ATOM 3943 C CA . THR A 1 502 ? -14.203 21.25 9.094 1 93.19 502 THR A CA 1
ATOM 3944 C C . THR A 1 502 ? -12.883 21.484 8.367 1 93.19 502 THR A C 1
ATOM 3946 O O . THR A 1 502 ? -12.703 21.031 7.234 1 93.19 502 THR A O 1
ATOM 3949 N N . CYS A 1 503 ? -12.07 22.219 9.023 1 93.56 503 CYS A N 1
ATOM 3950 C CA . CYS A 1 503 ? -10.758 22.469 8.445 1 93.56 503 CYS A CA 1
ATOM 3951 C C . CYS A 1 503 ? -9.984 21.172 8.25 1 93.56 503 CYS A C 1
ATOM 3953 O O . CYS A 1 503 ? -9.375 20.953 7.203 1 93.56 503 CYS A O 1
ATOM 3955 N N . VAL A 1 504 ? -10.016 20.328 9.234 1 91.94 504 VAL A N 1
ATOM 3956 C CA . VAL A 1 504 ? -9.312 19.047 9.195 1 91.94 504 VAL A CA 1
ATOM 3957 C C . VAL A 1 504 ? -9.875 18.188 8.062 1 91.94 504 VAL A C 1
ATOM 3959 O O . VAL A 1 504 ? -9.125 17.484 7.383 1 91.94 504 VAL A O 1
ATOM 3962 N N . SER A 1 505 ? -11.102 18.234 7.883 1 87.94 505 SER A N 1
ATOM 3963 C CA . SER A 1 505 ? -11.727 17.422 6.836 1 87.94 505 SER A CA 1
ATOM 3964 C C . SER A 1 505 ? -11.25 17.844 5.453 1 87.94 505 SER A C 1
ATOM 3966 O O . SER A 1 505 ? -11.258 17.047 4.516 1 87.94 505 SER A O 1
ATOM 3968 N N . LYS A 1 506 ? -10.812 19.062 5.363 1 84.56 506 LYS A N 1
ATOM 3969 C CA . LYS A 1 506 ? -10.398 19.594 4.066 1 84.56 506 LYS A CA 1
ATOM 3970 C C . LYS A 1 506 ? -8.922 19.297 3.809 1 84.56 506 LYS A C 1
ATOM 3972 O O . LYS A 1 506 ? -8.531 18.969 2.686 1 84.56 506 LYS A O 1
ATOM 3977 N N . TYR A 1 507 ? -8.125 19.453 4.898 1 86.69 507 TYR A N 1
ATOM 3978 C CA . TYR A 1 507 ? -6.684 19.422 4.684 1 86.69 507 TYR A CA 1
ATOM 3979 C C . TYR A 1 507 ? -6.055 18.219 5.367 1 86.69 507 TYR A C 1
ATOM 3981 O O . TYR A 1 507 ? -4.875 17.922 5.152 1 86.69 507 TYR A O 1
ATOM 3989 N N . GLY A 1 508 ? -6.766 17.578 6.188 1 85.5 508 GLY A N 1
ATOM 3990 C CA . GLY A 1 508 ? -6.25 16.422 6.895 1 85.5 508 GLY A CA 1
ATOM 3991 C C . GLY A 1 508 ? -5.406 16.781 8.102 1 85.5 508 GLY A C 1
ATOM 3992 O O . GLY A 1 508 ? -5.664 17.781 8.766 1 85.5 508 GLY A O 1
ATOM 3993 N N . GLY A 1 509 ? -4.441 16 8.406 1 85.75 509 GLY A N 1
ATOM 3994 C CA . GLY A 1 509 ? -3.711 16.078 9.664 1 85.75 509 GLY A CA 1
ATOM 3995 C C . GLY A 1 509 ? -2.689 17.203 9.688 1 85.75 509 GLY A C 1
ATOM 3996 O O . GLY A 1 509 ? -2.117 17.5 10.734 1 85.75 509 GLY A O 1
ATOM 3997 N N . VAL A 1 510 ? -2.535 17.859 8.578 1 89.06 510 VAL A N 1
ATOM 3998 C CA . VAL A 1 510 ? -1.63 19 8.578 1 89.06 510 VAL A CA 1
ATOM 3999 C C . VAL A 1 510 ? -2.215 20.125 9.438 1 89.06 510 VAL A C 1
ATOM 4001 O O . VAL A 1 510 ? -1.479 20.969 9.953 1 89.06 510 VAL A O 1
ATOM 4004 N N . ILE A 1 511 ? -3.486 20.078 9.531 1 92.25 511 ILE A N 1
ATOM 4005 C CA . ILE A 1 511 ? -4.176 21.062 10.367 1 92.25 511 ILE A CA 1
ATOM 4006 C C . ILE A 1 511 ? -4.09 20.641 11.828 1 92.25 511 ILE A C 1
ATOM 4008 O O . ILE A 1 511 ? -4.551 19.547 12.195 1 92.25 511 ILE A O 1
ATOM 4012 N N . GLN A 1 512 ? -3.502 21.469 12.586 1 92.19 512 GLN A N 1
ATOM 4013 C CA . GLN A 1 512 ? -3.357 21.266 14.016 1 92.19 512 GLN A CA 1
ATOM 4014 C C . GLN A 1 512 ? -4.203 22.25 14.812 1 92.19 512 GLN A C 1
ATOM 4016 O O . GLN A 1 512 ? -4.801 23.172 14.234 1 92.19 512 GLN A O 1
ATOM 4021 N N . GLU A 1 513 ? -4.223 22.047 16.172 1 90.94 513 GLU A N 1
ATOM 4022 C CA . GLU A 1 513 ? -4.984 22.953 17.016 1 90.94 513 GLU A CA 1
ATOM 4023 C C . GLU A 1 513 ? -4.418 24.375 16.969 1 90.94 513 GLU A C 1
ATOM 4025 O O . GLU A 1 513 ? -5.121 25.344 17.25 1 90.94 513 GLU A O 1
ATOM 4030 N N . THR A 1 514 ? -3.223 24.422 16.578 1 94.69 514 THR A N 1
ATOM 4031 C CA . THR A 1 514 ? -2.541 25.703 16.5 1 94.69 514 THR A CA 1
ATOM 4032 C C . THR A 1 514 ? -2.902 26.438 15.211 1 94.69 514 THR A C 1
ATOM 4034 O O . THR A 1 514 ? -2.496 27.594 15.008 1 94.69 514 THR A O 1
ATOM 4037 N N . ASN A 1 515 ? -3.68 25.828 14.398 1 95.69 515 ASN A N 1
ATOM 4038 C CA . ASN A 1 515 ? -4.141 26.453 13.156 1 95.69 515 ASN A CA 1
ATOM 4039 C C . ASN A 1 515 ? -5.582 26.938 13.281 1 95.69 515 ASN A C 1
ATOM 4041 O O . ASN A 1 515 ? -6.344 26.438 14.117 1 95.69 515 ASN A O 1
ATOM 4045 N N . LEU A 1 516 ? -5.828 27.906 12.531 1 95.44 516 LEU A N 1
ATOM 4046 C CA . LEU A 1 516 ? -7.156 28.484 12.344 1 95.44 516 LEU A CA 1
ATOM 4047 C C . LEU A 1 516 ? -7.488 28.594 10.859 1 95.44 516 LEU A C 1
ATOM 4049 O O . LEU A 1 516 ? -6.645 29 10.055 1 95.44 516 LEU A O 1
ATOM 4053 N N . CYS A 1 517 ? -8.742 28.141 10.531 1 95.06 517 CYS A N 1
ATOM 4054 C CA . CYS A 1 517 ? -9.156 28.266 9.141 1 95.06 517 CYS A CA 1
ATOM 4055 C C . CYS A 1 517 ? -10.289 29.281 9 1 95.06 517 CYS A C 1
ATOM 4057 O O . CYS A 1 517 ? -11.172 29.359 9.852 1 95.06 517 CYS A O 1
ATOM 4059 N N . ALA A 1 518 ? -10.234 30 7.953 1 94.88 518 ALA A N 1
ATOM 4060 C CA . ALA A 1 518 ? -11.273 30.984 7.668 1 94.88 518 ALA A CA 1
ATOM 4061 C C . ALA A 1 518 ? -11.469 31.156 6.164 1 94.88 518 ALA A C 1
ATOM 4063 O O . ALA A 1 518 ? -10.531 31 5.387 1 94.88 518 ALA A O 1
ATOM 4064 N N . GLY A 1 519 ? -12.766 31.484 5.809 1 92.94 519 GLY A N 1
ATOM 4065 C CA . GLY A 1 519 ? -13.086 31.672 4.402 1 92.94 519 GLY A CA 1
ATOM 4066 C C . GLY A 1 519 ? -13.68 30.453 3.746 1 92.94 519 GLY A C 1
ATOM 4067 O O . GLY A 1 519 ? -14.625 29.844 4.273 1 92.94 519 GLY A O 1
ATOM 4068 N N . GLY A 1 520 ? -13.133 30.156 2.562 1 85.5 520 GLY A N 1
ATOM 4069 C CA . GLY A 1 520 ? -13.656 29.047 1.772 1 85.5 520 GLY A CA 1
ATOM 4070 C C . GLY A 1 520 ? -14.75 29.469 0.808 1 85.5 520 GLY A C 1
ATOM 4071 O O . GLY A 1 520 ? -15.461 28.625 0.262 1 85.5 520 GLY A O 1
ATOM 4072 N N . LEU A 1 521 ? -14.82 30.734 0.683 1 83.19 521 LEU A N 1
ATOM 4073 C CA . LEU A 1 521 ? -15.789 31.297 -0.247 1 83.19 521 LEU A CA 1
ATOM 4074 C C . LEU A 1 521 ? -15.133 31.609 -1.591 1 83.19 521 LEU A C 1
ATOM 4076 O O . LEU A 1 521 ? -13.961 31.969 -1.646 1 83.19 521 LEU A O 1
ATOM 4080 N N . LYS A 1 522 ? -15.906 31.422 -2.598 1 81 522 LYS A N 1
ATOM 4081 C CA . LYS A 1 522 ? -15.375 31.656 -3.939 1 81 522 LYS A CA 1
ATOM 4082 C C . LYS A 1 522 ? -14.828 33.062 -4.082 1 81 522 LYS A C 1
ATOM 4084 O O . LYS A 1 522 ? -15.516 34.031 -3.748 1 81 522 LYS A O 1
ATOM 4089 N N . ASP A 1 523 ? -13.609 33.25 -4.449 1 75.69 523 ASP A N 1
ATOM 4090 C CA . ASP A 1 523 ? -12.922 34.469 -4.805 1 75.69 523 ASP A CA 1
ATOM 4091 C C . ASP A 1 523 ? -12.742 35.375 -3.586 1 75.69 523 ASP A C 1
ATOM 4093 O O . ASP A 1 523 ? -12.578 36.594 -3.723 1 75.69 523 ASP A O 1
ATOM 4097 N N . LYS A 1 524 ? -12.914 34.875 -2.439 1 76.81 524 LYS A N 1
ATOM 4098 C CA . LYS A 1 524 ? -12.742 35.625 -1.199 1 76.81 524 LYS A CA 1
ATOM 4099 C C . LYS A 1 524 ? -11.719 34.969 -0.284 1 76.81 524 LYS A C 1
ATOM 4101 O O . LYS A 1 524 ? -12.07 34.062 0.479 1 76.81 524 LYS A O 1
ATOM 4106 N N . ASP A 1 525 ? -10.57 35.375 -0.452 1 79.88 525 ASP A N 1
ATOM 4107 C CA . ASP A 1 525 ? -9.508 34.75 0.319 1 79.88 525 ASP A CA 1
ATOM 4108 C C . ASP A 1 525 ? -8.273 35.625 0.401 1 79.88 525 ASP A C 1
ATOM 4110 O O . ASP A 1 525 ? -8.133 36.594 -0.369 1 79.88 525 ASP A O 1
ATOM 4114 N N . ALA A 1 526 ? -7.48 35.344 1.446 1 78.12 526 ALA A N 1
ATOM 4115 C CA . ALA A 1 526 ? -6.137 35.938 1.439 1 78.12 526 ALA A CA 1
ATOM 4116 C C . ALA A 1 526 ? -5.281 35.312 0.333 1 78.12 526 ALA A C 1
ATOM 4118 O O . ALA A 1 526 ? -5.441 34.156 -0.009 1 78.12 526 ALA A O 1
ATOM 4119 N N . CYS A 1 527 ? -4.488 36.125 -0.272 1 78.06 527 CYS A N 1
ATOM 4120 C CA . CYS A 1 527 ? -3.652 35.656 -1.375 1 78.06 527 CYS A CA 1
ATOM 4121 C C . CYS A 1 527 ? -2.195 36.031 -1.155 1 78.06 527 CYS A C 1
ATOM 4123 O O . CYS A 1 527 ? -1.815 36.438 -0.055 1 78.06 527 CYS A O 1
ATOM 4125 N N . SER A 1 528 ? -1.419 35.75 -2.219 1 73.19 528 SER A N 1
ATOM 4126 C CA . SER A 1 528 ? 0.006 36.062 -2.131 1 73.19 528 SER A CA 1
ATOM 4127 C C . SER A 1 528 ? 0.239 37.5 -1.752 1 73.19 528 SER A C 1
ATOM 4129 O O . SER A 1 528 ? -0.392 38.406 -2.311 1 73.19 528 SER A O 1
ATOM 4131 N N . GLY A 1 529 ? 1.058 37.75 -0.779 1 77 529 GLY A N 1
ATOM 4132 C CA . GLY A 1 529 ? 1.34 39.094 -0.306 1 77 529 GLY A CA 1
ATOM 4133 C C . GLY A 1 529 ? 0.645 39.406 1.001 1 77 529 GLY A C 1
ATOM 4134 O O . GLY A 1 529 ? 0.992 40.406 1.664 1 77 529 GLY A O 1
ATOM 4135 N N . ASP A 1 530 ? -0.307 38.656 1.237 1 84.94 530 ASP A N 1
ATOM 4136 C CA . ASP A 1 530 ? -1.041 38.875 2.479 1 84.94 530 ASP A CA 1
ATOM 4137 C C . ASP A 1 530 ? -0.428 38.094 3.631 1 84.94 530 ASP A C 1
ATOM 4139 O O . ASP A 1 530 ? -0.797 38.281 4.789 1 84.94 530 ASP A O 1
ATOM 4143 N N . SER A 1 531 ? 0.529 37.344 3.309 1 91.56 531 SER A N 1
ATOM 4144 C CA . SER A 1 531 ? 1.153 36.5 4.32 1 91.56 531 SER A CA 1
ATOM 4145 C C . SER A 1 531 ? 1.616 37.312 5.52 1 91.56 531 SER A C 1
ATOM 4147 O O . SER A 1 531 ? 2.121 38.438 5.355 1 91.56 531 SER A O 1
ATOM 4149 N N . GLY A 1 532 ? 1.373 36.688 6.668 1 95.44 532 GLY A N 1
ATOM 4150 C CA . GLY A 1 532 ? 1.831 37.344 7.883 1 95.44 532 GLY A CA 1
ATOM 4151 C C . GLY A 1 532 ? 0.85 38.375 8.414 1 95.44 532 GLY A C 1
ATOM 4152 O O . GLY A 1 532 ? 0.947 38.812 9.562 1 95.44 532 GLY A O 1
ATOM 4153 N N . GLY A 1 533 ? -0.013 38.812 7.551 1 95.88 533 GLY A N 1
ATOM 4154 C CA . GLY A 1 533 ? -1.022 39.781 7.977 1 95.88 533 GLY A CA 1
ATOM 4155 C C . GLY A 1 533 ? -1.976 39.219 9.016 1 95.88 533 GLY A C 1
ATOM 4156 O O . GLY A 1 533 ? -2.068 38 9.18 1 95.88 533 GLY A O 1
ATOM 4157 N N . PRO A 1 534 ? -2.619 40.094 9.703 1 96.69 534 PRO A N 1
ATOM 4158 C CA . PRO A 1 534 ? -3.52 39.625 10.766 1 96.69 534 PRO A CA 1
ATOM 4159 C C . PRO A 1 534 ? -4.895 39.219 10.234 1 96.69 534 PRO A C 1
ATOM 4161 O O . PRO A 1 534 ? -5.402 39.844 9.297 1 96.69 534 PRO A O 1
ATOM 4164 N N . LEU A 1 535 ? -5.418 38.219 10.75 1 96.69 535 LEU A N 1
ATOM 4165 C CA . LEU A 1 535 ? -6.852 37.938 10.836 1 96.69 535 LEU A CA 1
ATOM 4166 C C . LEU A 1 535 ? -7.422 38.469 12.156 1 96.69 535 LEU A C 1
ATOM 4168 O O . LEU A 1 535 ? -6.941 38.094 13.227 1 96.69 535 LEU A O 1
ATOM 4172 N N . PHE A 1 536 ? -8.383 39.344 12.102 1 96.38 536 PHE A N 1
ATOM 4173 C CA . PHE A 1 536 ? -8.836 39.906 13.359 1 96.38 536 PHE A CA 1
ATOM 4174 C C . PHE A 1 536 ? -10.359 39.969 13.406 1 96.38 536 PHE A C 1
ATOM 4176 O O . PHE A 1 536 ? -11.016 40.062 12.367 1 96.38 536 PHE A O 1
ATOM 4183 N N . GLY A 1 537 ? -10.859 39.812 14.609 1 94.88 537 GLY A N 1
ATOM 4184 C CA . GLY A 1 537 ? -12.289 39.844 14.891 1 94.88 537 GLY A CA 1
ATOM 4185 C C . GLY A 1 537 ? -12.648 40.875 15.969 1 94.88 537 GLY A C 1
ATOM 4186 O O . GLY A 1 537 ? -11.805 41.25 16.766 1 94.88 537 GLY A O 1
ATOM 4187 N N . LYS A 1 538 ? -13.898 41.25 15.867 1 92.12 538 LYS A N 1
ATOM 4188 C CA . LYS A 1 538 ? -14.398 42.219 16.844 1 92.12 538 LYS A CA 1
ATOM 4189 C C . LYS A 1 538 ? -15.188 41.531 17.953 1 92.12 538 LYS A C 1
ATOM 4191 O O . LYS A 1 538 ? -16.125 40.781 17.672 1 92.12 538 LYS A O 1
ATOM 4196 N N . TYR A 1 539 ? -14.789 41.688 19.125 1 89.25 539 TYR A N 1
ATOM 4197 C CA . TYR A 1 539 ? -15.461 41.188 20.312 1 89.25 539 TYR A CA 1
ATOM 4198 C C . TYR A 1 539 ? -15.695 42.312 21.312 1 89.25 539 TYR A C 1
ATOM 4200 O O . TYR A 1 539 ? -14.742 42.906 21.828 1 89.25 539 TYR A O 1
ATOM 4208 N N . GLY A 1 540 ? -16.984 42.562 21.531 1 85.94 540 GLY A N 1
ATOM 4209 C CA . GLY A 1 540 ? -17.312 43.812 22.203 1 85.94 540 GLY A CA 1
ATOM 4210 C C . GLY A 1 540 ? -17.031 45.031 21.344 1 85.94 540 GLY A C 1
ATOM 4211 O O . GLY A 1 540 ? -17.531 45.125 20.219 1 85.94 540 GLY A O 1
ATOM 4212 N N . GLU A 1 541 ? -16.188 45.938 21.812 1 85.94 541 GLU A N 1
ATOM 4213 C CA . GLU A 1 541 ? -15.898 47.156 21.062 1 85.94 541 GLU A CA 1
ATOM 4214 C C . GLU A 1 541 ? -14.445 47.188 20.594 1 85.94 541 GLU A C 1
ATOM 4216 O O . GLU A 1 541 ? -13.969 48.188 20.094 1 85.94 541 GLU A O 1
ATOM 4221 N N . LYS A 1 542 ? -13.836 46.031 20.75 1 90.94 542 LYS A N 1
ATOM 4222 C CA . LYS A 1 542 ? -12.406 46 20.438 1 90.94 542 LYS A CA 1
ATOM 4223 C C . LYS A 1 542 ? -12.102 44.938 19.391 1 90.94 542 LYS A C 1
ATOM 4225 O O . LYS A 1 542 ? -12.836 43.969 19.266 1 90.94 542 LYS A O 1
ATOM 4230 N N . TRP A 1 543 ? -11.086 45.219 18.672 1 93.56 543 TRP A N 1
ATOM 4231 C CA . TRP A 1 543 ? -10.602 44.281 17.672 1 93.56 543 TRP A CA 1
ATOM 4232 C C . TRP A 1 543 ? -9.445 43.438 18.234 1 93.56 543 TRP A C 1
ATOM 4234 O O . TRP A 1 543 ? -8.562 43.969 18.906 1 93.56 543 TRP A O 1
ATOM 4244 N N . TYR A 1 544 ? -9.484 42.156 17.969 1 94.75 544 TYR A N 1
ATOM 4245 C CA . TYR A 1 544 ? -8.469 41.219 18.438 1 94.75 544 TYR A CA 1
ATOM 4246 C C . TYR A 1 544 ? -7.801 40.5 17.281 1 94.75 544 TYR A C 1
ATOM 4248 O O . TYR A 1 544 ? -8.469 40.062 16.328 1 94.75 544 TYR A O 1
ATOM 4256 N N . SER A 1 545 ? -6.48 40.438 17.328 1 97.12 545 SER A N 1
ATOM 4257 C CA . SER A 1 545 ? -5.754 39.625 16.375 1 97.12 545 SER A CA 1
ATOM 4258 C C . SER A 1 545 ? -5.906 38.125 16.688 1 97.12 545 SER A C 1
ATOM 4260 O O . SER A 1 545 ? -5.164 37.562 17.5 1 97.12 545 SER A O 1
ATOM 4262 N N . VAL A 1 546 ? -6.707 37.469 15.867 1 97.62 546 VAL A N 1
ATOM 4263 C CA . VAL A 1 546 ? -7.043 36.062 16.219 1 97.62 546 VAL A CA 1
ATOM 4264 C C . VAL A 1 546 ? -6.234 35.125 15.352 1 97.62 546 VAL A C 1
ATOM 4266 O O . VAL A 1 546 ? -6.098 33.938 15.688 1 97.62 546 VAL A O 1
ATOM 4269 N N . GLY A 1 547 ? -5.688 35.594 14.266 1 97.81 547 GLY A N 1
ATOM 4270 C CA . GLY A 1 547 ? -4.906 34.719 13.391 1 97.81 547 GLY A CA 1
ATOM 4271 C C . GLY A 1 547 ? -3.822 35.469 12.633 1 97.81 547 GLY A C 1
ATOM 4272 O O . GLY A 1 547 ? -3.859 36.688 12.531 1 97.81 547 GLY A O 1
ATOM 4273 N N . VAL A 1 548 ? -2.854 34.719 12.117 1 98 548 VAL A N 1
ATOM 4274 C CA . VAL A 1 548 ? -1.812 35.188 11.219 1 98 548 VAL A CA 1
ATOM 4275 C C . VAL A 1 548 ? -1.873 34.438 9.898 1 98 548 VAL A C 1
ATOM 4277 O O . VAL A 1 548 ? -1.807 33.219 9.875 1 98 548 VAL A O 1
ATOM 4280 N N . VAL A 1 549 ? -1.948 35.125 8.789 1 95.62 549 VAL A N 1
ATOM 4281 C CA . VAL A 1 549 ? -2.053 34.469 7.48 1 95.62 549 VAL A CA 1
ATOM 4282 C C . VAL A 1 549 ? -0.834 33.594 7.242 1 95.62 549 VAL A C 1
ATOM 4284 O O . VAL A 1 549 ? 0.304 34.062 7.285 1 95.62 549 VAL A O 1
ATOM 4287 N N . SER A 1 550 ? -1.104 32.312 6.934 1 93.81 550 SER A N 1
ATOM 4288 C CA . SER A 1 550 ? -0.007 31.375 6.77 1 93.81 550 SER A CA 1
ATOM 4289 C C . SER A 1 550 ? 0.01 30.781 5.363 1 93.81 550 SER A C 1
ATOM 4291 O O . SER A 1 550 ? 0.909 31.078 4.574 1 93.81 550 SER A O 1
ATOM 4293 N N . TRP A 1 551 ? -1.015 29.969 5.055 1 88.06 551 TRP A N 1
ATOM 4294 C CA . TRP A 1 551 ? -0.999 29.344 3.732 1 88.06 551 TRP A CA 1
ATOM 4295 C C . TRP A 1 551 ? -2.406 28.953 3.297 1 88.06 551 TRP A C 1
ATOM 4297 O O . TRP A 1 551 ? -3.359 29.078 4.07 1 88.06 551 TRP A O 1
ATOM 4307 N N . GLY A 1 552 ? -2.539 28.547 2.125 1 81.94 552 GLY A N 1
ATOM 4308 C CA . GLY A 1 552 ? -3.785 28.062 1.548 1 81.94 552 GLY A CA 1
ATOM 4309 C C . GLY A 1 552 ? -3.604 27.422 0.185 1 81.94 552 GLY A C 1
ATOM 4310 O O . GLY A 1 552 ? -2.488 27.375 -0.341 1 81.94 552 GLY A O 1
ATOM 4311 N N . ILE A 1 553 ? -4.758 26.812 -0.214 1 76.38 553 ILE A N 1
ATOM 4312 C CA . ILE A 1 553 ? -4.77 26.219 -1.548 1 76.38 553 ILE A CA 1
ATOM 4313 C C . ILE A 1 553 ? -5.473 27.172 -2.523 1 76.38 553 ILE A C 1
ATOM 4315 O O . ILE A 1 553 ? -6.648 27.484 -2.348 1 76.38 553 ILE A O 1
ATOM 4319 N N . ASN A 1 554 ? -4.738 27.547 -3.553 1 68.94 554 ASN A N 1
ATOM 4320 C CA . ASN A 1 554 ? -5.309 28.422 -4.57 1 68.94 554 ASN A CA 1
ATOM 4321 C C . ASN A 1 554 ? -6.215 29.484 -3.951 1 68.94 554 ASN A C 1
ATOM 4323 O O . ASN A 1 554 ? -7.395 29.234 -3.695 1 68.94 554 ASN A O 1
ATOM 4327 N N . CYS A 1 555 ? -5.703 30.594 -3.855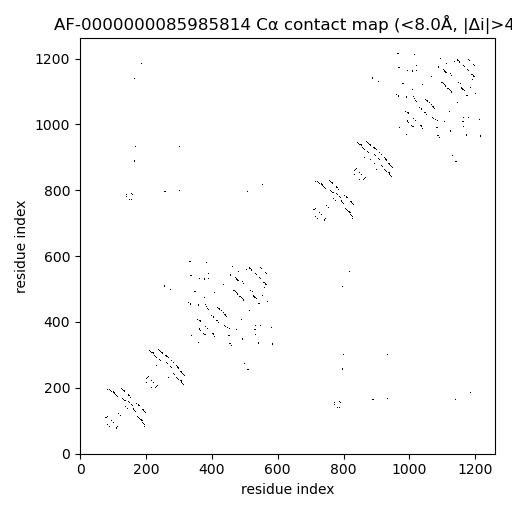 1 74.69 555 CYS A N 1
ATOM 4328 C CA . CYS A 1 555 ? -6.453 31.672 -3.209 1 74.69 555 CYS A CA 1
ATOM 4329 C C . CYS A 1 555 ? -7.828 31.828 -3.848 1 74.69 555 CYS A C 1
ATOM 4331 O O . CYS A 1 555 ? -7.938 31.984 -5.066 1 74.69 555 CYS A O 1
ATOM 4333 N N . GLY A 1 556 ? -8.812 31.625 -3.051 1 71.75 556 GLY A N 1
ATOM 4334 C CA . GLY A 1 556 ? -10.18 31.891 -3.484 1 71.75 556 GLY A CA 1
ATOM 4335 C C . GLY A 1 556 ? -10.883 30.656 -4.016 1 71.75 556 GLY A C 1
ATOM 4336 O O . GLY A 1 556 ? -12.008 30.75 -4.52 1 71.75 556 GLY A O 1
ATOM 4337 N N . LEU A 1 557 ? -10.25 29.594 -3.939 1 73.69 557 LEU A N 1
ATOM 4338 C CA . LEU A 1 557 ? -10.898 28.359 -4.375 1 73.69 557 LEU A CA 1
ATOM 4339 C C . LEU A 1 557 ? -12.023 27.984 -3.43 1 73.69 557 LEU A C 1
ATOM 4341 O O . LEU A 1 557 ? -11.812 27.859 -2.221 1 73.69 557 LEU A O 1
ATOM 4345 N N . GLU A 1 558 ? -13.141 27.812 -4.074 1 82 558 GLU A N 1
ATOM 4346 C CA . GLU A 1 558 ? -14.312 27.484 -3.266 1 82 558 GLU A CA 1
ATOM 4347 C C . GLU A 1 558 ? -14.109 26.172 -2.516 1 82 558 GLU A C 1
ATOM 4349 O O . GLU A 1 558 ? -13.633 25.188 -3.09 1 82 558 GLU A O 1
ATOM 4354 N N . GLY A 1 559 ? -14.414 26.297 -1.22 1 82.44 559 GLY A N 1
ATOM 4355 C CA . GLY A 1 559 ? -14.352 25.094 -0.406 1 82.44 559 GLY A CA 1
ATOM 4356 C C . GLY A 1 559 ? -13.023 24.922 0.308 1 82.44 559 GLY A C 1
ATOM 4357 O O . GLY A 1 559 ? -12.898 24.078 1.196 1 82.44 559 GLY A O 1
ATOM 4358 N N . TYR A 1 560 ? -12.141 25.703 0.008 1 84.25 560 TYR A N 1
ATOM 4359 C CA . TYR A 1 560 ? -10.836 25.594 0.639 1 84.25 560 TYR A CA 1
ATOM 4360 C C . TYR A 1 560 ? -10.461 26.875 1.364 1 84.25 560 TYR A C 1
ATOM 4362 O O . TYR A 1 560 ? -9.984 27.828 0.746 1 84.25 560 TYR A O 1
ATOM 4370 N N . PRO A 1 561 ? -10.57 26.891 2.619 1 90.94 561 PRO A N 1
ATOM 4371 C CA . PRO A 1 561 ? -10.242 28.094 3.398 1 90.94 561 PRO A CA 1
ATOM 4372 C C . PRO A 1 561 ? -8.742 28.328 3.514 1 90.94 561 PRO A C 1
ATOM 4374 O O . PRO A 1 561 ? -7.949 27.391 3.316 1 90.94 561 PRO A O 1
ATOM 4377 N N . SER A 1 562 ? -8.43 29.516 3.777 1 92.06 562 SER A N 1
ATOM 4378 C CA . SER A 1 562 ? -7.043 29.828 4.125 1 92.06 562 SER A CA 1
ATOM 4379 C C . SER A 1 562 ? -6.719 29.375 5.547 1 92.06 562 SER A C 1
ATOM 4381 O O . SER A 1 562 ? -7.594 29.344 6.414 1 92.06 562 SER A O 1
ATOM 4383 N N . VAL A 1 563 ? -5.488 29.047 5.734 1 93.5 563 VAL A N 1
ATOM 4384 C CA . VAL A 1 563 ? -5.023 28.547 7.031 1 93.5 563 VAL A CA 1
ATOM 4385 C C . VAL A 1 563 ? -4.207 29.641 7.73 1 93.5 563 VAL A C 1
ATOM 4387 O O . VAL A 1 563 ? -3.355 30.281 7.113 1 93.5 563 VAL A O 1
ATOM 4390 N N . TYR A 1 564 ? -4.496 29.828 8.984 1 96.75 564 TYR A N 1
ATOM 4391 C CA . TYR A 1 564 ? -3.861 30.844 9.812 1 96.75 564 TYR A CA 1
ATOM 4392 C C . TYR A 1 564 ? -3.221 30.219 11.047 1 96.75 564 TYR A C 1
ATOM 4394 O O . TYR A 1 564 ? -3.635 29.141 11.492 1 96.75 564 TYR A O 1
ATOM 4402 N N . ALA A 1 565 ? -2.174 30.859 11.539 1 97.75 565 ALA A N 1
ATOM 4403 C CA . ALA A 1 565 ? -1.74 30.516 12.891 1 97.75 565 ALA A CA 1
ATOM 4404 C C . ALA A 1 565 ? -2.721 31.047 13.93 1 97.75 565 ALA A C 1
ATOM 4406 O O . ALA A 1 565 ? -3.07 32.219 13.914 1 97.75 565 ALA A O 1
ATOM 4407 N N . ARG A 1 566 ? -3.172 30.219 14.781 1 97.62 566 ARG A N 1
ATOM 4408 C CA . ARG A 1 566 ? -4.117 30.609 15.82 1 97.62 566 ARG A CA 1
ATOM 4409 C C . ARG A 1 566 ? -3.406 31.344 16.953 1 97.62 566 ARG A C 1
ATOM 4411 O O . ARG A 1 566 ? -2.855 30.703 17.859 1 97.62 566 ARG A O 1
ATOM 4418 N N . VAL A 1 567 ? -3.6 32.594 17.094 1 97.69 567 VAL A N 1
ATOM 4419 C CA . VAL A 1 567 ? -2.793 33.438 17.969 1 97.69 567 VAL A CA 1
ATOM 4420 C C . VAL A 1 567 ? -3.02 33.031 19.422 1 97.69 567 VAL A C 1
ATOM 4422 O O . VAL A 1 567 ? -2.086 33.062 20.219 1 97.69 567 VAL A O 1
ATOM 4425 N N . SER A 1 568 ? -4.195 32.625 19.75 1 95.25 568 SER A N 1
ATOM 4426 C CA . SER A 1 568 ? -4.535 32.312 21.125 1 95.25 568 SER A CA 1
ATOM 4427 C C . SER A 1 568 ? -3.691 31.156 21.656 1 95.25 568 SER A C 1
ATOM 4429 O O . SER A 1 568 ? -3.545 30.984 22.859 1 95.25 568 SER A O 1
ATOM 4431 N N . GLU A 1 569 ? -3.125 30.375 20.734 1 94.88 569 GLU A N 1
ATOM 4432 C CA . GLU A 1 569 ? -2.348 29.203 21.141 1 94.88 569 GLU A CA 1
ATOM 4433 C C . GLU A 1 569 ? -0.884 29.578 21.375 1 94.88 569 GLU A C 1
ATOM 4435 O O . GLU A 1 569 ? -0.09 28.734 21.812 1 94.88 569 GLU A O 1
ATOM 4440 N N . TYR A 1 570 ? -0.551 30.844 21.203 1 96.44 570 TYR A N 1
ATOM 4441 C CA . TYR A 1 570 ? 0.843 31.266 21.312 1 96.44 570 TYR A CA 1
ATOM 4442 C C . TYR A 1 570 ? 1.002 32.375 22.328 1 96.44 570 TYR A C 1
ATOM 4444 O O . TYR A 1 570 ? 2.031 33.062 22.359 1 96.44 570 TYR A O 1
ATOM 4452 N N . LEU A 1 571 ? 0.081 32.625 23.156 1 93.38 571 LEU A N 1
ATOM 4453 C CA . LEU A 1 571 ? 0.062 33.781 24.047 1 93.38 571 LEU A CA 1
ATOM 4454 C C . LEU A 1 571 ? 1.227 33.75 25.031 1 93.38 571 LEU A C 1
ATOM 4456 O O . LEU A 1 571 ? 1.851 34.75 25.312 1 93.38 571 LEU A O 1
ATOM 4460 N N . ASP A 1 572 ? 1.513 32.531 25.594 1 92.56 572 ASP A N 1
ATOM 4461 C CA . ASP A 1 572 ? 2.635 32.406 26.516 1 92.56 572 ASP A CA 1
ATOM 4462 C C . ASP A 1 572 ? 3.949 32.781 25.844 1 92.56 572 ASP A C 1
ATOM 4464 O O . ASP A 1 572 ? 4.754 33.531 26.406 1 92.56 572 ASP A O 1
ATOM 4468 N N . TRP A 1 573 ? 4.137 32.312 24.703 1 95.69 573 TRP A N 1
ATOM 4469 C CA . TRP A 1 573 ? 5.352 32.625 23.969 1 95.69 573 TRP A CA 1
ATOM 4470 C C . TRP A 1 573 ? 5.441 34.125 23.656 1 95.69 573 TRP A C 1
ATOM 4472 O O . TRP A 1 573 ? 6.5 34.719 23.812 1 95.69 573 TRP A O 1
ATOM 4482 N N . ILE A 1 574 ? 4.352 34.688 23.188 1 95.69 574 ILE A N 1
ATOM 4483 C CA . ILE A 1 574 ? 4.32 36.125 22.859 1 95.69 574 ILE A CA 1
ATOM 4484 C C . ILE A 1 574 ? 4.633 36.938 24.094 1 95.69 574 ILE A C 1
ATOM 4486 O O . ILE A 1 574 ? 5.477 37.844 24.062 1 95.69 574 ILE A O 1
ATOM 4490 N N . THR A 1 575 ? 3.98 36.625 25.156 1 91.56 575 THR A N 1
ATOM 4491 C CA . THR A 1 575 ? 4.172 37.375 26.406 1 91.56 575 THR A CA 1
ATOM 4492 C C . THR A 1 575 ? 5.625 37.312 26.859 1 91.56 575 THR A C 1
ATOM 4494 O O . THR A 1 575 ? 6.184 38.281 27.328 1 91.56 575 THR A O 1
ATOM 4497 N N . ASP A 1 576 ? 6.195 36.188 26.703 1 94 576 ASP A N 1
ATOM 4498 C CA . ASP A 1 576 ? 7.582 35.969 27.125 1 94 576 ASP A CA 1
ATOM 4499 C C . ASP A 1 576 ? 8.539 36.781 26.25 1 94 576 ASP A C 1
ATOM 4501 O O . ASP A 1 576 ? 9.531 37.312 26.734 1 94 576 ASP A O 1
ATOM 4505 N N . GLU A 1 577 ? 8.234 36.844 25.031 1 94.62 577 GLU A N 1
ATOM 4506 C CA . GLU A 1 577 ? 9.148 37.5 24.094 1 94.62 577 GLU A CA 1
ATOM 4507 C C . GLU A 1 577 ? 9.023 39.031 24.156 1 94.62 577 GLU A C 1
ATOM 4509 O O . GLU A 1 577 ? 9.984 39.75 23.891 1 94.62 577 GLU A O 1
ATOM 4514 N N . ILE A 1 578 ? 7.84 39.469 24.531 1 93.81 578 ILE A N 1
ATOM 4515 C CA . ILE A 1 578 ? 7.645 40.906 24.453 1 93.81 578 ILE A CA 1
ATOM 4516 C C . ILE A 1 578 ? 7.648 41.531 25.859 1 93.81 578 ILE A C 1
ATOM 4518 O O . ILE A 1 578 ? 7.027 42.562 26.094 1 93.81 578 ILE A O 1
ATOM 4522 N N . LYS A 1 579 ? 8.258 40.969 26.75 1 90.56 579 LYS A N 1
ATOM 4523 C CA . LYS A 1 579 ? 8.289 41.406 28.141 1 90.56 579 LYS A CA 1
ATOM 4524 C C . LYS A 1 579 ? 8.805 42.812 28.266 1 90.56 579 LYS A C 1
ATOM 4526 O O . LYS A 1 579 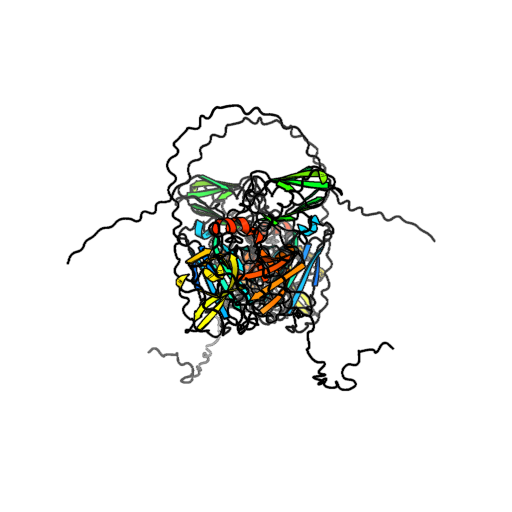? 8.414 43.562 29.172 1 90.56 579 LYS A O 1
ATOM 4531 N N . ASP A 1 580 ? 9.625 43.219 27.406 1 88.75 580 ASP A N 1
ATOM 4532 C CA . ASP A 1 580 ? 10.234 44.562 27.484 1 88.75 580 ASP A CA 1
ATOM 4533 C C . ASP A 1 580 ? 9.297 45.625 26.922 1 88.75 580 ASP A C 1
ATOM 4535 O O . ASP A 1 580 ? 9.547 46.812 27.062 1 88.75 580 ASP A O 1
ATOM 4539 N N . SER A 1 581 ? 8.211 45.219 26.281 1 87.38 581 SER A N 1
ATOM 4540 C CA . SER A 1 581 ? 7.207 46.125 25.75 1 87.38 581 SER A CA 1
ATOM 4541 C C . SER A 1 581 ? 5.82 45.469 25.75 1 87.38 581 SER A C 1
ATOM 4543 O O . SER A 1 581 ? 5.281 45.156 24.688 1 87.38 581 SER A O 1
ATOM 4545 N N . PRO A 1 582 ? 5.25 45.438 26.875 1 75.38 582 PRO A N 1
ATOM 4546 C CA . PRO A 1 582 ? 3.918 44.844 26.906 1 75.38 582 PRO A CA 1
ATOM 4547 C C . PRO A 1 582 ? 2.875 45.656 26.156 1 75.38 582 PRO A C 1
ATOM 4549 O O . PRO A 1 582 ? 3.061 46.844 25.938 1 75.38 582 PRO A O 1
ATOM 4552 N N . PRO A 1 583 ? 1.946 45.094 25.453 1 66.94 583 PRO A N 1
ATOM 4553 C CA . PRO A 1 583 ? 1.01 45.75 24.531 1 66.94 583 PRO A CA 1
ATOM 4554 C C . PRO A 1 583 ? 0.49 47.062 25.078 1 66.94 583 PRO A C 1
ATOM 4556 O O . PRO A 1 583 ? 0.287 48.031 24.297 1 66.94 583 PRO A O 1
ATOM 4559 N N . CYS A 1 584 ? -0.028 47.375 26.266 1 59.06 584 CYS A N 1
ATOM 4560 C CA . CYS A 1 584 ? -0.678 48.594 26.766 1 59.06 584 CYS A CA 1
ATOM 4561 C C . CYS A 1 584 ? 0.25 49.375 27.703 1 59.06 584 CYS A C 1
ATOM 4563 O O . CYS A 1 584 ? -0.208 50.156 28.516 1 59.06 584 CYS A O 1
ATOM 4565 N N . ASP A 1 585 ? 1.432 49.438 27.547 1 46.38 585 ASP A N 1
ATOM 4566 C CA . ASP A 1 585 ? 2.146 50.312 28.484 1 46.38 585 ASP A CA 1
ATOM 4567 C C . ASP A 1 585 ? 1.896 51.781 28.156 1 46.38 585 ASP A C 1
ATOM 4569 O O . ASP A 1 585 ? 2.312 52.281 27.094 1 46.38 585 ASP A O 1
ATOM 4573 N N . ASP A 1 586 ? 0.639 52.375 28.391 1 39.41 586 ASP A N 1
ATOM 4574 C CA . ASP A 1 586 ? 0.386 53.812 28.359 1 39.41 586 ASP A CA 1
ATOM 4575 C C . ASP A 1 586 ? 1.525 54.594 29.016 1 39.41 586 ASP A C 1
ATOM 4577 O O . ASP A 1 586 ? 1.858 54.344 30.172 1 39.41 586 ASP A O 1
ATOM 4581 N N . ASP A 1 587 ? 2.412 55 28.5 1 38.5 587 ASP A N 1
ATOM 4582 C CA . ASP A 1 587 ? 2.967 56.188 29.141 1 38.5 587 ASP A CA 1
ATOM 4583 C C . ASP A 1 587 ? 1.873 57.188 29.453 1 38.5 587 ASP A C 1
ATOM 4585 O O . ASP A 1 587 ? 0.947 57.375 28.656 1 38.5 587 ASP A O 1
ATOM 4589 N N . ASP A 1 588 ? 1.493 57.594 30.703 1 35.69 588 ASP A N 1
ATOM 4590 C CA . ASP A 1 588 ? 0.672 58.625 31.297 1 35.69 588 ASP A CA 1
ATOM 4591 C C . ASP A 1 588 ? 0.749 59.906 30.484 1 35.69 588 ASP A C 1
ATOM 4593 O O . ASP A 1 588 ? 1.429 60.875 30.875 1 35.69 588 ASP A O 1
ATOM 4597 N N . VAL A 1 589 ? 0.973 60.125 29.219 1 36.16 589 VAL A N 1
ATOM 4598 C CA . VAL A 1 589 ? 0.725 61.531 28.875 1 36.16 589 VAL A CA 1
ATOM 4599 C C . VAL A 1 589 ? -0.762 61.844 29.016 1 36.16 589 VAL A C 1
ATOM 4601 O O . VAL A 1 589 ? -1.611 61.156 28.453 1 36.16 589 VAL A O 1
ATOM 4604 N N . GLU A 1 590 ? -1.25 62.594 30.078 1 31.7 590 GLU A N 1
ATOM 4605 C CA . GLU A 1 590 ? -2.506 63.281 30.406 1 31.7 590 GLU A CA 1
ATOM 4606 C C . GLU A 1 590 ? -3.074 64 29.188 1 31.7 590 GLU A C 1
ATOM 4608 O O . GLU A 1 590 ? -2.521 65 28.766 1 31.7 590 GLU A O 1
ATOM 4613 N N . ILE A 1 591 ? -3.574 63.5 28.188 1 32.06 591 ILE A N 1
ATOM 4614 C CA . ILE A 1 591 ? -4.293 64.312 27.234 1 32.06 591 ILE A CA 1
ATOM 4615 C C . ILE A 1 591 ? -5.457 65.062 27.922 1 32.06 591 ILE A C 1
ATOM 4617 O O . ILE A 1 591 ? -6.309 64.375 28.531 1 32.06 591 ILE A O 1
ATOM 4621 N N . LEU A 1 592 ? -5.336 66.375 28.172 1 30.66 592 LEU A N 1
ATOM 4622 C CA . LEU A 1 592 ? -6.277 67.312 28.781 1 30.66 592 LEU A CA 1
ATOM 4623 C C . LEU A 1 592 ? -7.613 67.312 28.047 1 30.66 592 LEU A C 1
ATOM 4625 O O . LEU A 1 592 ? -7.648 67.188 26.812 1 30.66 592 LEU A O 1
ATOM 4629 N N . PRO A 1 593 ? -8.711 67.25 28.719 1 27.66 593 PRO A N 1
ATOM 4630 C CA . PRO A 1 593 ? -10.078 67.125 28.203 1 27.66 593 PRO A CA 1
ATOM 4631 C C . PRO A 1 593 ? -10.469 68.312 27.312 1 27.66 593 PRO A C 1
ATOM 4633 O O . PRO A 1 593 ? -10.031 69.438 27.562 1 27.66 593 PRO A O 1
ATOM 4636 N N . PRO A 1 594 ? -10.75 68.188 26.078 1 25.52 594 PRO A N 1
ATOM 4637 C CA . PRO A 1 594 ? -11.188 69.438 25.344 1 25.52 594 PRO A CA 1
ATOM 4638 C C . PRO A 1 594 ? -12.297 70.188 26.062 1 25.52 594 PRO A C 1
ATOM 4640 O O . PRO A 1 594 ? -13.039 69.562 26.859 1 25.52 594 PRO A O 1
ATOM 4643 N N . VAL A 1 595 ? -12.242 71.438 26.156 1 24.48 595 VAL A N 1
ATOM 4644 C CA . VAL A 1 595 ? -13.125 72.5 26.688 1 24.48 595 VAL A CA 1
ATOM 4645 C C . VAL A 1 595 ? -14.516 72.375 26.062 1 24.48 595 VAL A C 1
ATOM 4647 O O . VAL A 1 595 ? -14.656 71.938 24.906 1 24.48 595 VAL A O 1
ATOM 4650 N N . LYS A 1 596 ? -15.453 72.438 26.875 1 30.05 596 LYS A N 1
ATOM 4651 C CA . LYS A 1 596 ? -16.891 72.375 26.656 1 30.05 596 LYS A CA 1
ATOM 4652 C C . LYS A 1 596 ? -17.312 73.375 25.594 1 30.05 596 LYS A C 1
ATOM 4654 O O . LYS A 1 596 ? -17.078 74.625 25.734 1 30.05 596 LYS A O 1
ATOM 4659 N N . PRO A 1 597 ? -17.312 73.062 24.234 1 23.83 597 PRO A N 1
ATOM 4660 C CA . PRO A 1 597 ? -17.797 74.125 23.359 1 23.83 597 PRO A CA 1
ATOM 4661 C C . PRO A 1 597 ? -19.109 74.75 23.844 1 23.83 597 PRO A C 1
ATOM 4663 O O . PRO A 1 597 ? -19.891 74.062 24.516 1 23.83 597 PRO A O 1
ATOM 4666 N N . ASN A 1 598 ? -19.188 76.062 24.109 1 23.81 598 ASN A N 1
ATOM 4667 C CA . ASN A 1 598 ? -20.328 76.938 24.422 1 23.81 598 ASN A CA 1
ATOM 4668 C C . ASN A 1 598 ? -21.5 76.688 23.469 1 23.81 598 ASN A C 1
ATOM 4670 O O . ASN A 1 598 ? -21.297 76.5 22.266 1 23.81 598 ASN A O 1
ATOM 4674 N N . LEU A 1 599 ? -22.75 76.438 23.953 1 25.47 599 LEU A N 1
ATOM 4675 C CA . LEU A 1 599 ? -24.016 76.062 23.328 1 25.47 599 LEU A CA 1
ATOM 4676 C C . LEU A 1 599 ? -24.438 77.125 22.297 1 25.47 599 LEU A C 1
ATOM 4678 O O . LEU A 1 599 ? -25.5 77 21.672 1 25.47 599 LEU A O 1
ATOM 4682 N N . GLU A 1 600 ? -23.906 78.375 22.469 1 22.09 600 GLU A N 1
ATOM 4683 C CA . GLU A 1 600 ? -24.922 79.375 22.062 1 22.09 600 GLU A CA 1
ATOM 4684 C C . GLU A 1 600 ? -25.344 79.188 20.609 1 22.09 600 GLU A C 1
ATOM 4686 O O . GLU A 1 600 ? -26.531 79.062 20.312 1 22.09 600 GLU A O 1
ATOM 4691 N N . ASN A 1 601 ? -24.953 80.125 19.734 1 22.28 601 ASN A N 1
ATOM 4692 C CA . ASN A 1 601 ? -25.672 80.438 18.5 1 22.28 601 ASN A CA 1
ATOM 4693 C C . ASN A 1 601 ? -25.516 79.312 17.469 1 22.28 601 ASN A C 1
ATOM 4695 O O . ASN A 1 601 ? -25.656 79.562 16.266 1 22.28 601 ASN A O 1
ATOM 4699 N N . CYS A 1 602 ? -24.844 78.312 17.828 1 19.61 602 CYS A N 1
ATOM 4700 C CA . CYS A 1 602 ? -24.062 77.375 17.047 1 19.61 602 CYS A CA 1
ATOM 4701 C C . CYS A 1 602 ? -24.953 76.25 16.562 1 19.61 602 CYS A C 1
ATOM 4703 O O . CYS A 1 602 ? -25.656 75.625 17.359 1 19.61 602 CYS A O 1
ATOM 4705 N N . GLY A 1 603 ? -25.641 76.062 15.484 1 22.19 603 GLY A N 1
ATOM 4706 C CA . GLY A 1 603 ? -26.516 75.25 14.68 1 22.19 603 GLY A CA 1
ATOM 4707 C C . GLY A 1 603 ? -26.969 75.875 13.391 1 22.19 603 GLY A C 1
ATOM 4708 O O . GLY A 1 603 ? -27.891 75.438 12.727 1 22.19 603 GLY A O 1
ATOM 4709 N N . ILE A 1 604 ? -26.812 77.25 13.43 1 25.08 604 ILE A N 1
ATOM 4710 C CA . ILE A 1 604 ? -27.688 77.875 12.43 1 25.08 604 ILE A CA 1
ATOM 4711 C C . ILE A 1 604 ? -27.078 77.688 11.039 1 25.08 604 ILE A C 1
ATOM 4713 O O . ILE A 1 604 ? -26.094 78.375 10.695 1 25.08 604 ILE A O 1
ATOM 4717 N N . PRO A 1 605 ? -26.719 76.5 10.734 1 19.38 605 PRO A N 1
ATOM 4718 C CA . PRO A 1 605 ? -26.172 76.562 9.375 1 19.38 605 PRO A CA 1
ATOM 4719 C C . PRO A 1 605 ? -27.062 77.312 8.398 1 19.38 605 PRO A C 1
ATOM 4721 O O . PRO A 1 605 ? -28.297 77.312 8.57 1 19.38 605 PRO A O 1
ATOM 4724 N N . ASN A 1 606 ? -26.625 78.375 7.891 1 19 606 ASN A N 1
ATOM 4725 C CA . ASN A 1 606 ? -27.172 79.375 7.008 1 19 606 ASN A CA 1
ATOM 4726 C C . ASN A 1 606 ? -27.656 78.812 5.684 1 19 606 ASN A C 1
ATOM 4728 O O . ASN A 1 606 ? -28.625 79.25 5.098 1 19 606 ASN A O 1
ATOM 4732 N N . VAL A 1 607 ? -26.734 78.25 4.941 1 20.5 607 VAL A N 1
ATOM 4733 C CA . VAL A 1 607 ? -26.891 78.438 3.506 1 20.5 607 VAL A CA 1
ATOM 4734 C C . VAL A 1 607 ? -28.172 77.75 3.023 1 20.5 607 VAL A C 1
ATOM 4736 O O . VAL A 1 607 ? -28.656 76.812 3.67 1 20.5 607 VAL A O 1
ATOM 4739 N N . SER A 1 608 ? -28.516 78 1.698 1 18.89 608 SER A N 1
ATOM 4740 C CA . SER A 1 608 ? -29.438 78.375 0.639 1 18.89 608 SER A CA 1
ATOM 4741 C C . SER A 1 608 ? -30 77.188 -0.08 1 18.89 608 SER A C 1
ATOM 4743 O O . SER A 1 608 ? -29.391 76.125 -0.069 1 18.89 608 SER A O 1
ATOM 4745 N N . GLU A 1 609 ? -31.172 77.25 -0.602 1 18.91 609 GLU A N 1
ATOM 4746 C CA . GLU A 1 609 ? -32.281 76.5 -1.143 1 18.91 609 GLU A CA 1
ATOM 4747 C C . GLU A 1 609 ? -31.859 75.688 -2.398 1 18.91 609 GLU A C 1
ATOM 4749 O O . GLU A 1 609 ? -32.656 75 -2.984 1 18.91 609 GLU A O 1
ATOM 4754 N N . GLU A 1 610 ? -30.516 75.812 -2.943 1 18.94 610 GLU A N 1
ATOM 4755 C CA . GLU A 1 610 ? -30.703 75.688 -4.383 1 18.94 610 GLU A CA 1
ATOM 4756 C C . GLU A 1 610 ? -31.094 74.25 -4.738 1 18.94 610 GLU A C 1
ATOM 4758 O O . GLU A 1 610 ? -30.688 73.312 -4.055 1 18.94 610 GLU A O 1
ATOM 4763 N N . GLY A 1 611 ? -31.891 74.062 -5.766 1 18.08 611 GLY A N 1
ATOM 4764 C CA . GLY A 1 611 ? -32.844 73.188 -6.398 1 18.08 611 GLY A CA 1
ATOM 4765 C C . GLY A 1 611 ? -32.219 71.875 -6.926 1 18.08 611 GLY A C 1
ATOM 4766 O O . GLY A 1 611 ? -31.094 71.938 -7.469 1 18.08 611 GLY A O 1
ATOM 4767 N N . ARG A 1 612 ? -32.406 70.625 -6.363 1 20.16 612 ARG A N 1
ATOM 4768 C CA . ARG A 1 612 ? -32 69.188 -6.477 1 20.16 612 ARG A CA 1
ATOM 4769 C C . ARG A 1 612 ? -32.156 68.688 -7.91 1 20.16 612 ARG A C 1
ATOM 4771 O O . ARG A 1 612 ? -33.25 68.875 -8.516 1 20.16 612 ARG A O 1
ATOM 4778 N N . ILE A 1 613 ? -30.969 68.5 -8.648 1 17.94 613 ILE A N 1
ATOM 4779 C CA . ILE A 1 613 ? -30.906 68.188 -10.07 1 17.94 613 ILE A CA 1
ATOM 4780 C C . ILE A 1 613 ? -31.766 66.938 -10.359 1 17.94 613 ILE A C 1
ATOM 4782 O O . ILE A 1 613 ? -31.719 65.938 -9.633 1 17.94 613 ILE A O 1
ATOM 4786 N N . ALA A 1 614 ? -32.75 66.812 -11.367 1 17.39 614 ALA A N 1
ATOM 4787 C CA . ALA A 1 614 ? -33.938 66.125 -11.953 1 17.39 614 ALA A CA 1
ATOM 4788 C C . ALA A 1 614 ? -33.562 64.875 -12.648 1 17.39 614 ALA A C 1
ATOM 4790 O O . ALA A 1 614 ? -34.219 63.812 -12.453 1 17.39 614 ALA A O 1
ATOM 4791 N N . GLY A 1 615 ? -32.875 64.562 -13.922 1 18.88 615 GLY A N 1
ATOM 4792 C CA . GLY A 1 615 ? -33.344 63.938 -15.156 1 18.88 615 GLY A CA 1
ATOM 4793 C C . GLY A 1 615 ? -32.969 62.469 -15.258 1 18.88 615 GLY A C 1
ATOM 4794 O O . GLY A 1 615 ? -31.797 62.094 -15.219 1 18.88 615 GLY A O 1
ATOM 4795 N N . GLY A 1 616 ? -33.844 61.438 -14.93 1 23.91 616 GLY A N 1
ATOM 4796 C CA . GLY A 1 616 ? -34.031 60 -14.984 1 23.91 616 GLY A CA 1
ATOM 4797 C C . GLY A 1 616 ? -34.062 59.438 -16.406 1 23.91 616 GLY A C 1
ATOM 4798 O O . GLY A 1 616 ? -34.75 60.031 -17.266 1 23.91 616 GLY A O 1
ATOM 4799 N N . VAL A 1 617 ? -33.094 58.969 -17.156 1 29.22 617 VAL A N 1
ATOM 4800 C CA . VAL A 1 617 ? -33.344 58.656 -18.562 1 29.22 617 VAL A CA 1
ATOM 4801 C C . VAL A 1 617 ? -34.062 57.312 -18.688 1 29.22 617 VAL A C 1
ATOM 4803 O O . VAL A 1 617 ? -33.906 56.438 -17.828 1 29.22 617 VAL A O 1
ATOM 4806 N N . LYS A 1 618 ? -35 57.125 -19.688 1 32.28 618 LYS A N 1
ATOM 4807 C CA . LYS A 1 618 ? -35.969 56.094 -20 1 32.28 618 LYS A CA 1
ATOM 4808 C C . LYS A 1 618 ? -35.312 54.844 -20.531 1 32.28 618 LYS A C 1
ATOM 4810 O O . LYS A 1 618 ? -34.469 54.906 -21.422 1 32.28 618 LYS A O 1
ATOM 4815 N N . ALA A 1 619 ? -35.344 53.75 -19.953 1 30.77 619 ALA A N 1
ATOM 4816 C CA . ALA A 1 619 ? -34.719 52.5 -20.375 1 30.77 619 ALA A CA 1
ATOM 4817 C C . ALA A 1 619 ? -35.469 51.875 -21.531 1 30.77 619 ALA A C 1
ATOM 4819 O O . ALA A 1 619 ? -36.688 52.031 -21.641 1 30.77 619 ALA A O 1
ATOM 4820 N N . ASP A 1 620 ? -34.875 51.5 -22.594 1 31.86 620 ASP A N 1
ATOM 4821 C CA . ASP A 1 620 ? -35.5 51.094 -23.828 1 31.86 620 ASP A CA 1
ATOM 4822 C C . ASP A 1 620 ? -36.25 49.75 -23.641 1 31.86 620 ASP A C 1
ATOM 4824 O O . ASP A 1 620 ? -35.906 48.969 -22.766 1 31.86 620 ASP A O 1
ATOM 4828 N N . PRO A 1 621 ? -37.281 49.5 -24.438 1 32.88 621 PRO A N 1
ATOM 4829 C CA . PRO A 1 621 ? -38.125 48.312 -24.453 1 32.88 621 PRO A CA 1
ATOM 4830 C C . PRO A 1 621 ? -37.406 47.062 -24.875 1 32.88 621 PRO A C 1
ATOM 4832 O O . PRO A 1 621 ? -36.625 47.062 -25.828 1 32.88 621 PRO A O 1
ATOM 4835 N N . VAL A 1 622 ? -37.406 45.969 -24.438 1 41.94 622 VAL A N 1
ATOM 4836 C CA . VAL A 1 622 ? -36.812 44.625 -24.656 1 41.94 622 VAL A CA 1
ATOM 4837 C C . VAL A 1 622 ? -35.5 44.531 -23.906 1 41.94 622 VAL A C 1
ATOM 4839 O O . VAL A 1 622 ? -34.781 43.531 -24.078 1 41.94 622 VAL A O 1
ATOM 4842 N N . GLU A 1 623 ? -35.094 45.719 -23.297 1 34.84 623 GLU A N 1
ATOM 4843 C CA . GLU A 1 623 ? -33.656 45.656 -22.922 1 34.84 623 GLU A CA 1
ATOM 4844 C C . GLU A 1 623 ? -33.438 44.75 -21.734 1 34.84 623 GLU A C 1
ATOM 4846 O O . GLU A 1 623 ? -32.438 44.062 -21.656 1 34.84 623 GLU A O 1
ATOM 4851 N N . PHE A 1 624 ? -34.344 44.969 -20.609 1 27.28 624 PHE A N 1
ATOM 4852 C CA . PHE A 1 624 ? -34.312 44.031 -19.484 1 27.28 624 PHE A CA 1
ATOM 4853 C C . PHE A 1 624 ? -35.594 43.188 -19.422 1 27.28 624 PHE A C 1
ATOM 4855 O O . PHE A 1 624 ? -36.562 43.594 -18.797 1 27.28 624 PHE A O 1
ATOM 4862 N N . PRO A 1 625 ? -35.781 42.188 -20 1 31.77 625 PRO A N 1
ATOM 4863 C CA . PRO A 1 625 ? -37.062 41.5 -20.188 1 31.77 625 PRO A CA 1
ATOM 4864 C C . PRO A 1 625 ? -37.688 41.062 -18.859 1 31.77 625 PRO A C 1
ATOM 4866 O O . PRO A 1 625 ? -38.938 40.906 -18.781 1 31.77 625 PRO A O 1
ATOM 4869 N N . TRP A 1 626 ? -37.062 40.656 -17.875 1 30.83 626 TRP A N 1
ATOM 4870 C CA . TRP A 1 626 ? -37.781 40.062 -16.75 1 30.83 626 TRP A CA 1
ATOM 4871 C C . TRP A 1 626 ? -38.312 41.125 -15.805 1 30.83 626 TRP A C 1
ATOM 4873 O O . TRP A 1 626 ? -38.844 40.812 -14.742 1 30.83 626 TRP A O 1
ATOM 4883 N N . MET A 1 627 ? -38.25 42.375 -16.016 1 29.16 627 MET A N 1
ATOM 4884 C CA . MET A 1 627 ? -38.625 43.625 -15.359 1 29.16 627 MET A CA 1
ATOM 4885 C C . MET A 1 627 ? -40.156 43.812 -15.445 1 29.16 627 MET A C 1
ATOM 4887 O O . MET A 1 627 ? -40.688 43.906 -16.547 1 29.16 627 MET A O 1
ATOM 4891 N N . VAL A 1 628 ? -40.969 43.031 -14.68 1 28.44 628 VAL A N 1
ATOM 4892 C CA . VAL A 1 628 ? -42.406 43.25 -14.883 1 28.44 628 VAL A CA 1
ATOM 4893 C C . VAL A 1 628 ? -42.906 44.344 -13.938 1 28.44 628 VAL A C 1
ATOM 4895 O O . VAL A 1 628 ? -42.312 44.562 -12.867 1 28.44 628 VAL A O 1
ATOM 4898 N N . GLU A 1 629 ? -43.688 45.469 -14.406 1 24.81 629 GLU A N 1
ATOM 4899 C CA . GLU A 1 629 ? -44.344 46.562 -13.75 1 24.81 629 GLU A CA 1
ATOM 4900 C C . GLU A 1 629 ? -45.5 46.094 -12.875 1 24.81 629 GLU A C 1
ATOM 4902 O O . GLU A 1 629 ? -46.406 45.406 -13.359 1 24.81 629 GLU A O 1
ATOM 4907 N N . ILE A 1 630 ? -45.281 45.562 -11.672 1 24.25 630 ILE A N 1
ATOM 4908 C CA . ILE A 1 630 ? -46.5 45.25 -10.969 1 24.25 630 ILE A CA 1
ATOM 4909 C C . ILE A 1 630 ? -47.344 46.5 -10.711 1 24.25 630 ILE A C 1
ATOM 4911 O O . ILE A 1 630 ? -46.812 47.5 -10.188 1 24.25 630 ILE A O 1
ATOM 4915 N N . PHE A 1 631 ? -48.562 46.656 -11.289 1 25.36 631 PHE A N 1
ATOM 4916 C CA . PHE A 1 631 ? -49.625 47.625 -11.055 1 25.36 631 PHE A CA 1
ATOM 4917 C C . PHE A 1 631 ? -50.062 47.625 -9.594 1 25.36 631 PHE A C 1
ATOM 4919 O O . PHE A 1 631 ? -50.062 46.562 -8.953 1 25.36 631 PHE A O 1
ATOM 4926 N N . MET B 1 1 ? -59.406 -25.484 -6.457 1 16.69 1 MET B N 1
ATOM 4927 C CA . MET B 1 1 ? -59.562 -25.859 -5.051 1 16.69 1 MET B CA 1
ATOM 4928 C C . MET B 1 1 ? -58.438 -25.25 -4.219 1 16.69 1 MET B C 1
ATOM 4930 O O . MET B 1 1 ? -57.406 -24.828 -4.762 1 16.69 1 MET B O 1
ATOM 4934 N N . PRO B 1 2 ? -58.25 -25.641 -2.791 1 16.98 2 PRO B N 1
ATOM 4935 C CA . PRO B 1 2 ? -57.969 -25.062 -1.478 1 16.98 2 PRO B CA 1
ATOM 4936 C C . PRO B 1 2 ? -56.469 -24.938 -1.182 1 16.98 2 PRO B C 1
ATOM 4938 O O . PRO B 1 2 ? -56.094 -24.359 -0.161 1 16.98 2 PRO B O 1
ATOM 4941 N N . PHE B 1 3 ? -55.594 -25.547 -1.814 1 17.75 3 PHE B N 1
ATOM 4942 C CA . PHE B 1 3 ? -54.562 -26.25 -1.084 1 17.75 3 PHE B CA 1
ATOM 4943 C C . PHE B 1 3 ? -53.688 -25.25 -0.33 1 17.75 3 PHE B C 1
ATOM 4945 O O . PHE B 1 3 ? -53.25 -24.25 -0.889 1 17.75 3 PHE B O 1
ATOM 4952 N N . ALA B 1 4 ? -53.5 -25.438 0.918 1 16.86 4 ALA B N 1
ATOM 4953 C CA . ALA B 1 4 ? -53.219 -24.922 2.262 1 16.86 4 ALA B CA 1
ATOM 4954 C C . ALA B 1 4 ? -51.875 -24.234 2.324 1 16.86 4 ALA B C 1
ATOM 4956 O O . ALA B 1 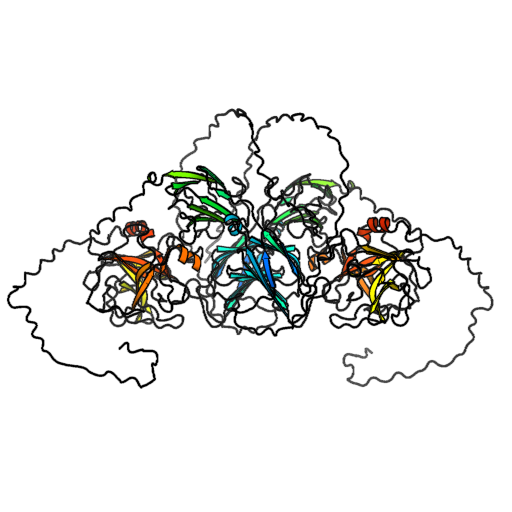4 ? -51.031 -24.422 1.445 1 16.86 4 ALA B O 1
ATOM 4957 N N . ASN B 1 5 ? -51.188 -24.109 3.551 1 16.44 5 ASN B N 1
ATOM 4958 C CA . ASN B 1 5 ? -50.812 -23.234 4.66 1 16.44 5 ASN B CA 1
ATOM 4959 C C . ASN B 1 5 ? -49.312 -23.016 4.738 1 16.44 5 ASN B C 1
ATOM 4961 O O . ASN B 1 5 ? -48.812 -21.922 4.457 1 16.44 5 ASN B O 1
ATOM 4965 N N . GLY B 1 6 ? -48.531 -23.672 5.707 1 16.66 6 GLY B N 1
ATOM 4966 C CA . GLY B 1 6 ? -47.969 -23.094 6.91 1 16.66 6 GLY B CA 1
ATOM 4967 C C . GLY B 1 6 ? -46.469 -22.828 6.805 1 16.66 6 GLY B C 1
ATOM 4968 O O . GLY B 1 6 ? -45.906 -22.156 7.66 1 16.66 6 GLY B O 1
ATOM 4969 N N . LYS B 1 7 ? -45.562 -23.375 5.969 1 18.41 7 LYS B N 1
ATOM 4970 C CA . LYS B 1 7 ? -44.375 -24.031 6.555 1 18.41 7 LYS B CA 1
ATOM 4971 C C . LYS B 1 7 ? -43.375 -23 7.059 1 18.41 7 LYS B C 1
ATOM 4973 O O . LYS B 1 7 ? -43.156 -21.969 6.414 1 18.41 7 LYS B O 1
ATOM 4978 N N . GLU B 1 8 ? -42.75 -23.141 8.203 1 17.08 8 GLU B N 1
ATOM 4979 C CA . GLU B 1 8 ? -42.094 -22.453 9.32 1 17.08 8 GLU B CA 1
ATOM 4980 C C . GLU B 1 8 ? -40.781 -21.828 8.883 1 17.08 8 GLU B C 1
ATOM 4982 O O . GLU B 1 8 ? -40.25 -22.156 7.82 1 17.08 8 GLU B O 1
ATOM 4987 N N . SER B 1 9 ? -39.969 -21.266 9.875 1 16.66 9 SER B N 1
ATOM 4988 C CA . SER B 1 9 ? -39.25 -20.156 10.5 1 16.66 9 SER B CA 1
ATOM 4989 C C . SER B 1 9 ? -37.75 -20.375 10.43 1 16.66 9 SER B C 1
ATOM 4991 O O . SER B 1 9 ? -37.219 -21.422 10.852 1 16.66 9 SER B O 1
ATOM 4993 N N . LEU B 1 10 ? -37.031 -20 9.422 1 19.03 10 LEU B N 1
ATOM 4994 C CA . LEU B 1 10 ? -35.656 -20.219 8.969 1 19.03 10 LEU B CA 1
ATOM 4995 C C . LEU B 1 10 ? -34.656 -19.609 9.945 1 19.03 10 LEU B C 1
ATOM 4997 O O . LEU B 1 10 ? -34.406 -18.406 9.938 1 19.03 10 LEU B O 1
ATOM 5001 N N . ASN B 1 11 ? -34.688 -20.094 11.234 1 16.38 11 ASN B N 1
ATOM 5002 C CA . ASN B 1 11 ? -34.094 -19.453 12.398 1 16.38 11 ASN B CA 1
ATOM 5003 C C . ASN B 1 11 ? -32.562 -19.547 12.383 1 16.38 11 ASN B C 1
ATOM 5005 O O . ASN B 1 11 ? -32 -20.641 12.547 1 16.38 11 ASN B O 1
ATOM 5009 N N . TYR B 1 12 ? -31.844 -19.141 11.477 1 18.12 12 TYR B N 1
ATOM 5010 C CA . TYR B 1 12 ? -30.406 -19.391 11.305 1 18.12 12 TYR B CA 1
ATOM 5011 C C . TYR B 1 12 ? -29.609 -18.75 12.43 1 18.12 12 TYR B C 1
ATOM 5013 O O . TYR B 1 12 ? -29.469 -17.516 12.477 1 18.12 12 TYR B O 1
ATOM 5021 N N . ASN B 1 13 ? -29.656 -19.281 13.711 1 18.23 13 ASN B N 1
ATOM 5022 C CA . ASN B 1 13 ? -29.25 -18.703 14.984 1 18.23 13 ASN B CA 1
ATOM 5023 C C . ASN B 1 13 ? -27.734 -18.688 15.133 1 18.23 13 ASN B C 1
ATOM 5025 O O . ASN B 1 13 ? -27.219 -18.438 16.219 1 18.23 13 ASN B O 1
ATOM 5029 N N . PRO B 1 14 ? -26.891 -18.719 14.305 1 19.52 14 PRO B N 1
ATOM 5030 C CA . PRO B 1 14 ? -25.625 -19.281 14.781 1 19.52 14 PRO B CA 1
ATOM 5031 C C . PRO B 1 14 ? -24.891 -18.344 15.742 1 19.52 14 PRO B C 1
ATOM 5033 O O . PRO B 1 14 ? -23.703 -18.562 16.031 1 19.52 14 PRO B O 1
ATOM 5036 N N . PHE B 1 15 ? -25.484 -17.453 16.562 1 18.39 15 PHE B N 1
ATOM 5037 C CA . PHE B 1 15 ? -24.734 -16.406 17.234 1 18.39 15 PHE B CA 1
ATOM 5038 C C . PHE B 1 15 ? -23.688 -17 18.156 1 18.39 15 PHE B C 1
ATOM 5040 O O . PHE B 1 15 ? -23.875 -17.016 19.375 1 18.39 15 PHE B O 1
ATOM 5047 N N . LEU B 1 16 ? -23.234 -18.172 17.859 1 17.34 16 LEU B N 1
ATOM 5048 C CA . LEU B 1 16 ? -22.656 -18.828 19.031 1 17.34 16 LEU B CA 1
ATOM 5049 C C . LEU B 1 16 ? -21.469 -18.031 19.562 1 17.34 16 LEU B C 1
ATOM 5051 O O . LEU B 1 16 ? -20.516 -17.75 18.812 1 17.34 16 LEU B O 1
ATOM 5055 N N . VAL B 1 17 ? -21.766 -17.266 20.641 1 16.83 17 VAL B N 1
ATOM 5056 C CA . VAL B 1 17 ? -21.172 -16.391 21.656 1 16.83 17 VAL B CA 1
ATOM 5057 C C . VAL B 1 17 ? -19.938 -17.047 22.25 1 16.83 17 VAL B C 1
ATOM 5059 O O . VAL B 1 17 ? -19.797 -18.281 22.203 1 16.83 17 VAL B O 1
ATOM 5062 N N . GLY B 1 18 ? -19.078 -16.219 22.641 1 18.03 18 GLY B N 1
ATOM 5063 C CA . GLY B 1 18 ? -17.797 -15.867 23.219 1 18.03 18 GLY B CA 1
ATOM 5064 C C . GLY B 1 18 ? -17.531 -16.531 24.562 1 18.03 18 GLY B C 1
ATOM 5065 O O . GLY B 1 18 ? -18.188 -16.219 25.547 1 18.03 18 GLY B O 1
ATOM 5066 N N . GLN B 1 19 ? -17.578 -17.859 24.516 1 16.52 19 GLN B N 1
ATOM 5067 C CA . GLN B 1 19 ? -17.484 -18.516 25.812 1 16.52 19 GLN B CA 1
ATOM 5068 C C . GLN B 1 19 ? -16.312 -17.984 26.625 1 16.52 19 GLN B C 1
ATOM 5070 O O . GLN B 1 19 ? -15.344 -17.469 26.062 1 16.52 19 GLN B O 1
ATOM 5075 N N . ASN B 1 20 ? -16.531 -17.938 28 1 17.39 20 ASN B N 1
ATOM 5076 C CA . ASN B 1 20 ? -16.172 -17.406 29.312 1 17.39 20 ASN B CA 1
ATOM 5077 C C . ASN B 1 20 ? -14.828 -17.953 29.797 1 17.39 20 ASN B C 1
ATOM 5079 O O . ASN B 1 20 ? -14.781 -18.703 30.766 1 17.39 20 ASN B O 1
ATOM 5083 N N . PHE B 1 21 ? -13.828 -17.922 28.922 1 16.89 21 PHE B N 1
ATOM 5084 C CA . PHE B 1 21 ? -12.68 -18.656 29.422 1 16.89 21 PHE B CA 1
ATOM 5085 C C . PHE B 1 21 ? -12.188 -18.062 30.734 1 16.89 21 PHE B C 1
ATOM 5087 O O . PHE B 1 21 ? -11.883 -16.859 30.812 1 16.89 21 PHE B O 1
ATOM 5094 N N . GLY B 1 22 ? -12.641 -18.531 31.953 1 17.27 22 GLY B N 1
ATOM 5095 C CA . GLY B 1 22 ? -12.492 -18.25 33.375 1 17.27 22 GLY B CA 1
ATOM 5096 C C . GLY B 1 22 ? -11.055 -18.328 33.844 1 17.27 22 GLY B C 1
ATOM 5097 O O . GLY B 1 22 ? -10.75 -17.953 35 1 17.27 22 GLY B O 1
ATOM 5098 N N . ASN B 1 23 ? -10.039 -18.875 33.156 1 16.47 23 ASN B N 1
ATOM 5099 C CA . ASN B 1 23 ? -9.133 -19.562 34.094 1 16.47 23 ASN B CA 1
ATOM 5100 C C . ASN B 1 23 ? -8.414 -18.578 35 1 16.47 23 ASN B C 1
ATOM 5102 O O . ASN B 1 23 ? -8.219 -17.406 34.625 1 16.47 23 ASN B O 1
ATOM 5106 N N . GLU B 1 24 ? -8.203 -18.859 36.25 1 17.66 24 GLU B N 1
ATOM 5107 C CA . GLU B 1 24 ? -7.816 -18.516 37.594 1 17.66 24 GLU B CA 1
ATOM 5108 C C . GLU B 1 24 ? -6.328 -18.188 37.688 1 17.66 24 GLU B C 1
ATOM 5110 O O . GLU B 1 24 ? -5.566 -18.891 38.344 1 17.66 24 GLU B O 1
ATOM 5115 N N . ILE B 1 25 ? -5.762 -17.453 36.781 1 16.5 25 ILE B N 1
ATOM 5116 C CA . ILE B 1 25 ? -4.305 -17.438 36.906 1 16.5 25 ILE B CA 1
ATOM 5117 C C . ILE B 1 25 ? -3.908 -16.797 38.219 1 16.5 25 ILE B C 1
ATOM 5119 O O . ILE B 1 25 ? -4.359 -15.703 38.562 1 16.5 25 ILE B O 1
ATOM 5123 N N . ALA B 1 26 ? -3.346 -17.672 39.094 1 16.28 26 ALA B N 1
ATOM 5124 C CA . ALA B 1 26 ? -2.83 -17.609 40.469 1 16.28 26 ALA B CA 1
ATOM 5125 C C . ALA B 1 26 ? -1.837 -16.469 40.625 1 16.28 26 ALA B C 1
ATOM 5127 O O . ALA B 1 26 ? -1.207 -16.031 39.656 1 16.28 26 ALA B O 1
ATOM 5128 N N . ARG B 1 27 ? -1.631 -15.914 41.812 1 16.52 27 ARG B N 1
ATOM 5129 C CA . ARG B 1 27 ? -1.276 -14.742 42.594 1 16.52 27 ARG B CA 1
ATOM 5130 C C . ARG B 1 27 ? 0.237 -14.617 42.75 1 16.52 27 ARG B C 1
ATOM 5132 O O . ARG B 1 27 ? 0.727 -13.727 43.438 1 16.52 27 ARG B O 1
ATOM 5139 N N . ALA B 1 28 ? 1.1 -15.266 41.844 1 16.81 28 ALA B N 1
ATOM 5140 C CA . ALA B 1 28 ? 2.371 -15.453 42.531 1 16.81 28 ALA B CA 1
ATOM 5141 C C . ALA B 1 28 ? 2.979 -14.117 42.938 1 16.81 28 ALA B C 1
ATOM 5143 O O . ALA B 1 28 ? 2.834 -13.125 42.219 1 16.81 28 ALA B O 1
ATOM 5144 N N . SER B 1 29 ? 3.43 -13.945 44.125 1 17.34 29 SER B N 1
ATOM 5145 C CA . SER B 1 29 ? 3.805 -12.992 45.156 1 17.34 29 SER B CA 1
ATOM 5146 C C . SER B 1 29 ? 5.109 -12.289 44.812 1 17.34 29 SER B C 1
ATOM 5148 O O . SER B 1 29 ? 6.176 -12.672 45.312 1 17.34 29 SER B O 1
ATOM 5150 N N . PHE B 1 30 ? 5.203 -11.828 43.562 1 17.22 30 PHE B N 1
ATOM 5151 C CA . PHE B 1 30 ? 6.551 -11.383 43.25 1 17.22 30 PHE B CA 1
ATOM 5152 C C . PHE B 1 30 ? 6.98 -10.242 44.156 1 17.22 30 PHE B C 1
ATOM 5154 O O . PHE B 1 30 ? 6.258 -9.25 44.281 1 17.22 30 PHE B O 1
ATOM 5161 N N . ILE B 1 31 ? 7.762 -10.617 45.094 1 18.78 31 ILE B N 1
ATOM 5162 C CA . ILE B 1 31 ? 8.297 -9.789 46.156 1 18.78 31 ILE B CA 1
ATOM 5163 C C . ILE B 1 31 ? 9.125 -8.648 45.594 1 18.78 31 ILE B C 1
ATOM 5165 O O . ILE B 1 31 ? 9.938 -8.859 44.688 1 18.78 31 ILE B O 1
ATOM 5169 N N . PRO B 1 32 ? 8.836 -7.461 45.906 1 18.27 32 PRO B N 1
ATOM 5170 C CA . PRO B 1 32 ? 9.148 -6.121 45.406 1 18.27 32 PRO B CA 1
ATOM 5171 C C . PRO B 1 32 ? 10.602 -5.73 45.656 1 18.27 32 PRO B C 1
ATOM 5173 O O . PRO B 1 32 ? 11 -4.602 45.344 1 18.27 32 PRO B O 1
ATOM 5176 N N . PRO B 1 33 ? 11.547 -6.629 45.094 1 17.28 33 PRO B N 1
ATOM 5177 C CA . PRO B 1 33 ? 12.773 -6.336 45.812 1 17.28 33 PRO B CA 1
ATOM 5178 C C . PRO B 1 33 ? 13.148 -4.855 45.781 1 17.28 33 PRO B C 1
ATOM 5180 O O . PRO B 1 33 ? 12.727 -4.133 44.875 1 17.28 33 PRO B O 1
ATOM 5183 N N . SER B 1 34 ? 13.703 -4.305 46.844 1 17.47 34 SER B N 1
ATOM 5184 C CA . SER B 1 34 ? 13.984 -3.01 47.469 1 17.47 34 SER B CA 1
ATOM 5185 C C . SER B 1 34 ? 15.102 -2.277 46.719 1 17.47 34 SER B C 1
ATOM 5187 O O . SER B 1 34 ? 15.57 -1.234 47.188 1 17.47 34 SER B O 1
ATOM 5189 N N . CYS B 1 35 ? 15.195 -2.533 45.344 1 16.91 35 CYS B N 1
ATOM 5190 C CA . CYS B 1 35 ? 16.5 -2.1 44.875 1 16.91 35 CYS B CA 1
ATOM 5191 C C . CYS B 1 35 ? 16.734 -0.622 45.156 1 16.91 35 CYS B C 1
ATOM 5193 O O . CYS B 1 35 ? 15.844 0.205 44.938 1 16.91 35 CYS B O 1
ATOM 5195 N N . THR B 1 36 ? 17.609 -0.336 46.031 1 17.44 36 THR B N 1
ATOM 5196 C CA . THR B 1 36 ? 18.156 0.859 46.656 1 17.44 36 THR B CA 1
ATOM 5197 C C . THR B 1 36 ? 18.625 1.856 45.594 1 17.44 36 THR B C 1
ATOM 5199 O O . THR B 1 36 ? 19.312 1.482 44.625 1 17.44 36 THR B O 1
ATOM 5202 N N . CYS B 1 37 ? 17.844 2.965 45.438 1 17.38 37 CYS B N 1
ATOM 5203 C CA . CYS B 1 37 ? 17.734 4.137 44.562 1 17.38 37 CYS B CA 1
ATOM 5204 C C . CYS B 1 37 ? 19 4.973 44.594 1 17.38 37 CYS B C 1
ATOM 5206 O O . CYS B 1 37 ? 19.281 5.637 45.594 1 17.38 37 CYS B O 1
ATOM 5208 N N . GLY B 1 38 ? 20.109 4.258 44.156 1 17.06 38 GLY B N 1
ATOM 5209 C CA . GLY B 1 38 ? 21.344 4.98 44.375 1 17.06 38 GLY B CA 1
ATOM 5210 C C . GLY B 1 38 ? 21.312 6.398 43.844 1 17.06 38 GLY B C 1
ATOM 5211 O O . GLY B 1 38 ? 20.562 6.695 42.906 1 17.06 38 GLY B O 1
ATOM 5212 N N . GLN B 1 39 ? 21.828 7.406 44.5 1 17.41 39 GLN B N 1
ATOM 5213 C CA . GLN B 1 39 ? 21.891 8.852 44.688 1 17.41 39 GLN B CA 1
ATOM 5214 C C . GLN B 1 39 ? 22.672 9.531 43.562 1 17.41 39 GLN B C 1
ATOM 5216 O O . GLN B 1 39 ? 22.719 10.758 43.5 1 17.41 39 GLN B O 1
ATOM 5221 N N . GLU B 1 40 ? 23.172 8.734 42.531 1 17.56 40 GLU B N 1
ATOM 5222 C CA . GLU B 1 40 ? 24.375 9.461 42.156 1 17.56 40 GLU B CA 1
ATOM 5223 C C . GLU B 1 40 ? 24.031 10.844 41.594 1 17.56 40 GLU B C 1
ATOM 5225 O O . GLU B 1 40 ? 22.906 11.07 41.125 1 17.56 40 GLU B O 1
ATOM 5230 N N . ASN B 1 41 ? 25.031 11.742 41.594 1 17.36 41 ASN B N 1
ATOM 5231 C CA . ASN B 1 41 ? 25.359 13.164 41.531 1 17.36 41 ASN B CA 1
ATOM 5232 C C . ASN B 1 41 ? 25.141 13.742 40.156 1 17.36 41 ASN B C 1
ATOM 5234 O O . ASN B 1 41 ? 25.547 13.148 39.156 1 17.36 41 ASN B O 1
ATOM 5238 N N . MET B 1 42 ? 24.141 14.594 39.969 1 17.5 42 MET B N 1
ATOM 5239 C CA . MET B 1 42 ? 23.422 15.336 38.938 1 17.5 42 MET B CA 1
ATOM 5240 C C . MET B 1 42 ? 24.375 16.188 38.125 1 17.5 42 MET B C 1
ATOM 5242 O O . MET B 1 42 ? 24.5 17.391 38.344 1 17.5 42 MET B O 1
ATOM 5246 N N . GLN B 1 43 ? 25.609 15.594 37.875 1 17.2 43 GLN B N 1
ATOM 5247 C CA . GLN B 1 43 ? 26.516 16.672 37.469 1 17.2 43 GLN B CA 1
ATOM 5248 C C . GLN B 1 43 ? 25.969 17.422 36.25 1 17.2 43 GLN B C 1
ATOM 5250 O O . GLN B 1 43 ? 25.109 16.906 35.531 1 17.2 43 GLN B O 1
ATOM 5255 N N . GLU B 1 44 ? 26.641 18.5 35.875 1 17.47 44 GLU B N 1
ATOM 5256 C CA . GLU B 1 44 ? 26.469 19.797 35.219 1 17.47 44 GLU B CA 1
ATOM 5257 C C . GLU B 1 44 ? 26.297 19.656 33.719 1 17.47 44 GLU B C 1
ATOM 5259 O O . GLU B 1 44 ? 27.188 19.172 33.031 1 17.47 44 GLU B O 1
ATOM 5264 N N . MET B 1 45 ? 25.172 19.25 33.281 1 17.52 45 MET B N 1
ATOM 5265 C CA . MET B 1 45 ? 24.797 18.906 31.906 1 17.52 45 MET B CA 1
ATOM 5266 C C . MET B 1 45 ? 25.125 20.031 30.938 1 17.52 45 MET B C 1
ATOM 5268 O O . MET B 1 45 ? 24.734 21.172 31.156 1 17.52 45 MET B O 1
ATOM 5272 N N . GLY B 1 46 ? 26.281 19.844 30.281 1 17.88 46 GLY B N 1
ATOM 5273 C CA . GLY B 1 46 ? 26.875 20.844 29.391 1 17.88 46 GLY B CA 1
ATOM 5274 C C . GLY B 1 46 ? 25.922 21.328 28.312 1 17.88 46 GLY B C 1
ATOM 5275 O O . GLY B 1 46 ? 24.938 20.656 28 1 17.88 46 GLY B O 1
ATOM 5276 N N . ARG B 1 47 ? 25.984 22.578 27.875 1 18.56 47 ARG B N 1
ATOM 5277 C CA . ARG B 1 47 ? 25.281 23.562 27.062 1 18.56 47 ARG B CA 1
ATOM 5278 C C . ARG B 1 47 ? 25.156 23.078 25.625 1 18.56 47 ARG B C 1
ATOM 5280 O O . ARG B 1 47 ? 26.156 22.75 24.984 1 18.56 47 ARG B O 1
ATOM 5287 N N . ILE B 1 48 ? 24.125 22.375 25.312 1 18.47 48 ILE B N 1
ATOM 5288 C CA . ILE B 1 48 ? 23.766 21.812 24.016 1 18.47 48 ILE B CA 1
ATOM 5289 C C . ILE B 1 48 ? 23.875 22.891 22.938 1 18.47 48 ILE B C 1
ATOM 5291 O O . ILE B 1 48 ? 23.125 23.891 22.969 1 18.47 48 ILE B O 1
ATOM 5295 N N . VAL B 1 49 ? 25 23.281 22.5 1 19.06 49 VAL B N 1
ATOM 5296 C CA . VAL B 1 49 ? 25.156 24.312 21.484 1 19.06 49 VAL B CA 1
ATOM 5297 C C . VAL B 1 49 ? 24.5 23.875 20.188 1 19.06 49 VAL B C 1
ATOM 5299 O O . VAL B 1 49 ? 24.766 22.781 19.688 1 19.06 49 VAL B O 1
ATOM 5302 N N . THR B 1 50 ? 23.344 24.25 19.875 1 19.36 50 THR B N 1
ATOM 5303 C CA . THR B 1 50 ? 22.406 24.172 18.766 1 19.36 50 THR B CA 1
ATOM 5304 C C . THR B 1 50 ? 23.094 24.531 17.453 1 19.36 50 THR B C 1
ATOM 5306 O O . THR B 1 50 ? 23.406 25.688 17.203 1 19.36 50 THR B O 1
ATOM 5309 N N . SER B 1 51 ? 24.188 23.781 17.078 1 20.56 51 SER B N 1
ATOM 5310 C CA . SER B 1 51 ? 24.859 24.172 15.844 1 20.56 51 SER B CA 1
ATOM 5311 C C . SER B 1 51 ? 23.906 24.156 14.656 1 20.56 51 SER B C 1
ATOM 5313 O O . SER B 1 51 ? 23.203 23.156 14.43 1 20.56 51 SER B O 1
ATOM 5315 N N . GLN B 1 52 ? 23.312 25.25 14.188 1 21.31 52 GLN B N 1
ATOM 5316 C CA . GLN B 1 52 ? 22.562 25.656 13.016 1 21.31 52 GLN B CA 1
ATOM 5317 C C . GLN B 1 52 ? 23.266 25.219 11.727 1 21.31 52 GLN B C 1
ATOM 5319 O O . GLN B 1 52 ? 24.25 25.844 11.312 1 21.31 52 GLN B O 1
ATOM 5324 N N . THR B 1 53 ? 23.609 23.969 11.578 1 23.66 53 THR B N 1
ATOM 5325 C CA . THR B 1 53 ? 24.281 23.672 10.32 1 23.66 53 THR B CA 1
ATOM 5326 C C . THR B 1 53 ? 23.438 24.125 9.133 1 23.66 53 THR B C 1
ATOM 5328 O O . THR B 1 53 ? 22.266 23.781 9.023 1 23.66 53 THR B O 1
ATOM 5331 N N . GLU B 1 54 ? 23.719 25.203 8.492 1 23.67 54 GLU B N 1
ATOM 5332 C CA . GLU B 1 54 ? 23.297 25.828 7.242 1 23.67 54 GLU B CA 1
ATOM 5333 C C . GLU B 1 54 ? 23.422 24.844 6.074 1 23.67 54 GLU B C 1
ATOM 5335 O O . GLU B 1 54 ? 24.531 24.422 5.734 1 23.67 54 GLU B O 1
ATOM 5340 N N . TYR B 1 55 ? 22.625 23.938 5.977 1 24.59 55 TYR B N 1
ATOM 5341 C CA . TYR B 1 55 ? 22.75 23.094 4.793 1 24.59 55 TYR B CA 1
ATOM 5342 C C . TYR B 1 55 ? 22.703 23.922 3.52 1 24.59 55 TYR B C 1
ATOM 5344 O O . TYR B 1 55 ? 21.875 24.828 3.385 1 24.59 55 TYR B O 1
ATOM 5352 N N . PRO B 1 56 ? 23.781 24 2.758 1 25.8 56 PRO B N 1
ATOM 5353 C CA . PRO B 1 56 ? 23.875 24.812 1.544 1 25.8 56 PRO B CA 1
ATOM 5354 C C . PRO B 1 56 ? 22.734 24.516 0.556 1 25.8 56 PRO B C 1
ATOM 5356 O O . PRO B 1 56 ? 22.234 23.406 0.501 1 25.8 56 PRO B O 1
ATOM 5359 N N . PRO B 1 57 ? 22 25.531 0.101 1 25.58 57 PRO B N 1
ATOM 5360 C CA . PRO B 1 57 ? 20.969 25.438 -0.925 1 25.58 57 PRO B CA 1
ATOM 5361 C C . PRO B 1 57 ? 21.453 24.734 -2.197 1 25.58 57 PRO B C 1
ATOM 5363 O O . PRO B 1 57 ? 22.531 25.078 -2.713 1 25.58 57 PRO B O 1
ATOM 5366 N N . HIS B 1 58 ? 21.312 23.5 -2.346 1 25.05 58 HIS B N 1
ATOM 5367 C CA . HIS B 1 58 ? 21.641 22.922 -3.643 1 25.05 58 HIS B CA 1
ATOM 5368 C C . HIS B 1 58 ? 21.078 23.766 -4.781 1 25.05 58 HIS B C 1
ATOM 5370 O O . HIS B 1 58 ? 19.906 24.172 -4.754 1 25.05 58 HIS B O 1
ATOM 5376 N N . ARG B 1 59 ? 21.891 24.5 -5.477 1 25.28 59 ARG B N 1
ATOM 5377 C CA . ARG B 1 59 ? 21.641 25.281 -6.684 1 25.28 59 ARG B CA 1
ATOM 5378 C C . ARG B 1 59 ? 20.953 24.438 -7.75 1 25.28 59 ARG B C 1
ATOM 5380 O O . ARG B 1 59 ? 21.5 23.422 -8.211 1 25.28 59 ARG B O 1
ATOM 5387 N N . TYR B 1 60 ? 19.625 24.406 -7.754 1 25.69 60 TYR B N 1
ATOM 5388 C CA . TYR B 1 60 ? 18.938 23.875 -8.938 1 25.69 60 TYR B CA 1
ATOM 5389 C C . TYR B 1 60 ? 19.391 24.625 -10.195 1 25.69 60 TYR B C 1
ATOM 5391 O O . TYR B 1 60 ? 19.344 25.844 -10.242 1 25.69 60 TYR B O 1
ATOM 5399 N N . PRO B 1 61 ? 20.344 24.172 -10.961 1 24.62 61 PRO B N 1
ATOM 5400 C CA . PRO B 1 61 ? 20.531 24.859 -12.242 1 24.62 61 PRO B CA 1
ATOM 5401 C C . PRO B 1 61 ? 19.234 25.141 -12.969 1 24.62 61 PRO B C 1
ATOM 5403 O O . PRO B 1 61 ? 18.219 24.453 -12.734 1 24.62 61 PRO B O 1
ATOM 5406 N N . SER B 1 62 ? 19.031 26.297 -13.477 1 24.61 62 SER B N 1
ATOM 5407 C CA . SER B 1 62 ? 17.984 26.766 -14.391 1 24.61 62 SER B CA 1
ATOM 5408 C C . SER B 1 62 ? 17.703 25.734 -15.469 1 24.61 62 SER B C 1
ATOM 5410 O O . SER B 1 62 ? 18.422 25.656 -16.469 1 24.61 62 SER B O 1
ATOM 5412 N N . MET B 1 63 ? 17.516 24.484 -15.156 1 27 63 MET B N 1
ATOM 5413 C CA . MET B 1 63 ? 17.359 23.578 -16.281 1 27 63 MET B CA 1
ATOM 5414 C C . MET B 1 63 ? 16.172 24 -17.172 1 27 63 MET B C 1
ATOM 5416 O O . MET B 1 63 ? 15.141 24.422 -16.656 1 27 63 MET B O 1
ATOM 5420 N N . GLY B 1 64 ? 16.422 24.328 -18.422 1 24.62 64 GLY B N 1
ATOM 5421 C CA . GLY B 1 64 ? 15.555 24.531 -19.578 1 24.62 64 GLY B CA 1
ATOM 5422 C C . GLY B 1 64 ? 14.438 23.516 -19.672 1 24.62 64 GLY B C 1
ATOM 5423 O O . GLY B 1 64 ? 14.617 22.359 -19.297 1 24.62 64 GLY B O 1
ATOM 5424 N N . VAL B 1 65 ? 13.25 24 -19.625 1 26.78 65 VAL B N 1
ATOM 5425 C CA . VAL B 1 65 ? 11.984 23.312 -19.828 1 26.78 65 VAL B CA 1
ATOM 5426 C C . VAL B 1 65 ? 12.078 22.391 -21.031 1 26.78 65 VAL B C 1
ATOM 5428 O O . VAL B 1 65 ? 12.234 22.844 -22.172 1 26.78 65 VAL B O 1
ATOM 5431 N N . GLN B 1 66 ? 12.805 21.25 -20.984 1 25.95 66 GLN B N 1
ATOM 5432 C CA . GLN B 1 66 ? 12.719 20.359 -22.141 1 25.95 66 GLN B CA 1
ATOM 5433 C C . GLN B 1 66 ? 11.281 19.906 -22.375 1 25.95 66 GLN B C 1
ATOM 5435 O O . GLN B 1 66 ? 10.547 19.625 -21.422 1 25.95 66 GLN B O 1
ATOM 5440 N N . ASN B 1 67 ? 10.711 20.078 -23.5 1 26.77 67 ASN B N 1
ATOM 5441 C CA . ASN B 1 67 ? 9.469 19.641 -24.125 1 26.77 67 ASN B CA 1
ATOM 5442 C C . ASN B 1 67 ? 9.227 18.141 -23.891 1 26.77 67 ASN B C 1
ATOM 5444 O O . ASN B 1 67 ? 10.125 17.328 -24.125 1 26.77 67 ASN B O 1
ATOM 5448 N N . VAL B 1 68 ? 8.258 17.828 -23.062 1 32.03 68 VAL B N 1
ATOM 5449 C CA . VAL B 1 68 ? 7.832 16.484 -22.688 1 32.03 68 VAL B CA 1
ATOM 5450 C C . VAL B 1 68 ? 7.492 15.672 -23.938 1 32.03 68 VAL B C 1
ATOM 5452 O O . VAL B 1 68 ? 6.434 15.867 -24.531 1 32.03 68 VAL B O 1
ATOM 5455 N N . SER B 1 69 ? 8.383 15.5 -24.859 1 26.97 69 SER B N 1
ATOM 5456 C CA . SER B 1 69 ? 8.055 14.508 -25.875 1 26.97 69 SER B CA 1
ATOM 5457 C C . SER B 1 69 ? 7.781 13.141 -25.25 1 26.97 69 SER B C 1
ATOM 5459 O O . SER B 1 69 ? 8.508 12.703 -24.359 1 26.97 69 SER B O 1
ATOM 5461 N N . HIS B 1 70 ? 6.547 12.703 -25.219 1 31.48 70 HIS B N 1
ATOM 5462 C CA . HIS B 1 70 ? 6.082 11.367 -24.875 1 31.48 70 HIS B CA 1
ATOM 5463 C C . HIS B 1 70 ? 7.008 10.297 -25.453 1 31.48 70 HIS B C 1
ATOM 5465 O O . HIS B 1 70 ? 6.738 9.75 -26.516 1 31.48 70 HIS B O 1
ATOM 5471 N N . GLY B 1 71 ? 8.305 10.523 -25.531 1 30.12 71 GLY B N 1
ATOM 5472 C CA . GLY B 1 71 ? 9.18 9.531 -26.141 1 30.12 71 GLY B CA 1
ATOM 5473 C C . GLY B 1 71 ? 9.141 8.188 -25.438 1 30.12 71 GLY B C 1
ATOM 5474 O O . GLY B 1 71 ? 8.602 8.078 -24.328 1 30.12 71 GLY B O 1
ATOM 5475 N N . SER B 1 72 ? 9.625 7.102 -26.125 1 32.03 72 SER B N 1
ATOM 5476 C CA . SER B 1 72 ? 9.844 5.695 -25.797 1 32.03 72 SER B CA 1
ATOM 5477 C C . SER B 1 72 ? 10.469 5.547 -24.422 1 32.03 72 SER B C 1
ATOM 5479 O O . SER B 1 72 ? 11.195 6.43 -23.953 1 32.03 72 SER B O 1
ATOM 5481 N N . GLN B 1 73 ? 9.883 4.695 -23.484 1 39.84 73 GLN B N 1
ATOM 5482 C CA . GLN B 1 73 ? 10.148 4.293 -22.109 1 39.84 73 GLN B CA 1
ATOM 5483 C C . GLN B 1 73 ? 11.641 4.285 -21.812 1 39.84 73 GLN B C 1
ATOM 5485 O O . GLN B 1 73 ? 12.055 4.559 -20.672 1 39.84 73 GLN B O 1
ATOM 5490 N N . ASN B 1 74 ? 12.43 3.703 -22.688 1 41.59 74 ASN B N 1
ATOM 5491 C CA . ASN B 1 74 ? 13.773 3.264 -22.312 1 41.59 74 ASN B CA 1
ATOM 5492 C C . ASN B 1 74 ? 14.664 4.441 -21.938 1 41.59 74 ASN B C 1
ATOM 5494 O O . ASN B 1 74 ? 15.656 4.273 -21.219 1 41.59 74 ASN B O 1
ATOM 5498 N N . ASP B 1 75 ? 14.547 5.582 -22.641 1 47.31 75 ASP B N 1
ATOM 5499 C CA . ASP B 1 75 ? 15.664 6.512 -22.5 1 47.31 75 ASP B CA 1
ATOM 5500 C C . ASP B 1 75 ? 15.266 7.719 -21.656 1 47.31 75 ASP B C 1
ATOM 5502 O O . ASP B 1 75 ? 15.656 8.852 -21.953 1 47.31 75 ASP B O 1
ATOM 5506 N N . VAL B 1 76 ? 14.227 7.465 -20.812 1 59.53 76 VAL B N 1
ATOM 5507 C CA . VAL B 1 76 ? 13.945 8.703 -20.094 1 59.53 76 VAL B CA 1
ATOM 5508 C C . VAL B 1 76 ? 15.078 9 -19.125 1 59.53 76 VAL B C 1
ATOM 5510 O O . VAL B 1 76 ? 15.375 8.188 -18.234 1 59.53 76 VAL B O 1
ATOM 5513 N N . VAL B 1 77 ? 15.852 9.844 -19.422 1 73.56 77 VAL B N 1
ATOM 5514 C CA . VAL B 1 77 ? 16.922 10.312 -18.547 1 73.56 77 VAL B CA 1
ATOM 5515 C C . VAL B 1 77 ? 16.328 11 -17.328 1 73.56 77 VAL B C 1
ATOM 5517 O O . VAL B 1 77 ? 15.578 11.969 -17.453 1 73.56 77 VAL B O 1
ATOM 5520 N N . PRO B 1 78 ? 16.5 10.289 -16.156 1 84.12 78 PRO B N 1
ATOM 5521 C CA . PRO B 1 78 ? 15.992 10.938 -14.945 1 84.12 78 PRO B CA 1
ATOM 5522 C C . PRO B 1 78 ? 16.562 12.328 -14.727 1 84.12 78 PRO B C 1
ATOM 5524 O O . PRO B 1 78 ? 17.688 12.609 -15.156 1 84.12 78 PRO B O 1
ATOM 5527 N N . ASP B 1 79 ? 15.758 13.172 -14.164 1 90.56 79 ASP B N 1
ATOM 5528 C CA . ASP B 1 79 ? 16.203 14.516 -13.82 1 90.56 79 ASP B CA 1
ATOM 5529 C C . ASP B 1 79 ? 17.109 14.492 -12.586 1 90.56 79 ASP B C 1
ATOM 5531 O O . ASP B 1 79 ? 18.047 15.289 -12.477 1 90.56 79 ASP B O 1
ATOM 5535 N N . TYR B 1 80 ? 16.766 13.586 -11.68 1 94.19 80 TYR B N 1
ATOM 5536 C CA . TYR B 1 80 ? 17.531 13.445 -10.445 1 94.19 80 TYR B CA 1
ATOM 5537 C C . TYR B 1 80 ? 17.828 11.977 -10.156 1 94.19 80 TYR B C 1
ATOM 5539 O O . TYR B 1 80 ? 16.984 11.109 -10.391 1 94.19 80 TYR B O 1
ATOM 5547 N N . LYS B 1 81 ? 19.031 11.734 -9.742 1 95.12 81 LYS B N 1
ATOM 5548 C CA . LYS B 1 81 ? 19.438 10.406 -9.273 1 95.12 81 LYS B CA 1
ATOM 5549 C C . LYS B 1 81 ? 19.828 10.438 -7.797 1 95.12 81 LYS B C 1
ATOM 5551 O O . LYS B 1 81 ? 20.688 11.219 -7.395 1 95.12 81 LYS B O 1
ATOM 5556 N N . ILE B 1 82 ? 19.172 9.688 -7.031 1 96.44 82 ILE B N 1
ATOM 5557 C CA . ILE B 1 82 ? 19.406 9.633 -5.59 1 96.44 82 ILE B CA 1
ATOM 5558 C C . ILE B 1 82 ? 19.891 8.234 -5.203 1 96.44 82 ILE B C 1
ATOM 5560 O O . ILE B 1 82 ? 19.25 7.234 -5.559 1 96.44 82 ILE B O 1
ATOM 5564 N N . VAL B 1 83 ? 20.969 8.156 -4.539 1 96.62 83 VAL B N 1
ATOM 5565 C CA . VAL B 1 83 ? 21.484 6.887 -4.047 1 96.62 83 VAL B CA 1
ATOM 5566 C C . VAL B 1 83 ? 21.5 6.887 -2.52 1 96.62 83 VAL B C 1
ATOM 5568 O O . VAL B 1 83 ? 22.125 7.742 -1.896 1 96.62 83 VAL B O 1
ATOM 5571 N N . LEU B 1 84 ? 20.75 5.977 -1.97 1 97.31 84 LEU B N 1
ATOM 5572 C CA . LEU B 1 84 ? 20.75 5.793 -0.523 1 97.31 84 LEU B CA 1
ATOM 5573 C C . LEU B 1 84 ? 21.781 4.742 -0.115 1 97.31 84 LEU B C 1
ATOM 5575 O O . LEU B 1 84 ? 21.922 3.711 -0.776 1 97.31 84 LEU B O 1
ATOM 5579 N N . ASP B 1 85 ? 22.5 5.051 0.887 1 95.69 85 ASP B N 1
ATOM 5580 C CA . ASP B 1 85 ? 23.453 4.102 1.468 1 95.69 85 ASP B CA 1
ATOM 5581 C C . ASP B 1 85 ? 23.594 4.32 2.973 1 95.69 85 ASP B C 1
ATOM 5583 O O . ASP B 1 85 ? 22.828 5.082 3.568 1 95.69 85 ASP B O 1
ATOM 5587 N N . LEU B 1 86 ? 24.531 3.617 3.578 1 92.94 86 LEU B N 1
ATOM 5588 C CA . LEU B 1 86 ? 24.641 3.66 5.031 1 92.94 86 LEU B CA 1
ATOM 5589 C C . LEU B 1 86 ? 25.109 5.035 5.496 1 92.94 86 LEU B C 1
ATOM 5591 O O . LEU B 1 86 ? 24.797 5.461 6.609 1 92.94 86 LEU B O 1
ATOM 5595 N N . GLU B 1 87 ? 25.828 5.727 4.68 1 93.31 87 GLU B N 1
ATOM 5596 C CA . GLU B 1 87 ? 26.312 7.059 5.02 1 93.31 87 GLU B CA 1
ATOM 5597 C C . GLU B 1 87 ? 25.234 8.117 4.781 1 93.31 87 GLU B C 1
ATOM 5599 O O . GLU B 1 87 ? 25.141 9.102 5.516 1 93.31 87 GLU B O 1
ATOM 5604 N N . HIS B 1 88 ? 24.484 7.805 3.729 1 95.75 88 HIS B N 1
ATOM 5605 C CA . HIS B 1 88 ? 23.375 8.68 3.383 1 95.75 88 HIS B CA 1
ATOM 5606 C C . HIS B 1 88 ? 22.062 7.914 3.33 1 95.75 88 HIS B C 1
ATOM 5608 O O . HIS B 1 88 ? 21.484 7.727 2.252 1 95.75 88 HIS B O 1
ATOM 5614 N N . PRO B 1 89 ? 21.516 7.57 4.531 1 96 89 PRO B N 1
ATOM 5615 C CA . PRO B 1 89 ? 20.375 6.664 4.586 1 96 89 PRO B CA 1
ATOM 5616 C C . PRO B 1 89 ? 19.047 7.375 4.316 1 96 89 PRO B C 1
ATOM 5618 O O . PRO B 1 89 ? 18 6.73 4.234 1 96 89 PRO B O 1
ATOM 5621 N N . ARG B 1 90 ? 19.031 8.75 4.207 1 95.75 90 ARG B N 1
ATOM 5622 C CA . ARG B 1 90 ? 17.781 9.484 3.959 1 95.75 90 ARG B CA 1
ATOM 5623 C C . ARG B 1 90 ? 18.031 10.703 3.08 1 95.75 90 ARG B C 1
ATOM 5625 O O . ARG B 1 90 ? 19.156 11.219 3.029 1 95.75 90 ARG B O 1
ATOM 5632 N N . GLU B 1 91 ? 17.078 11.07 2.381 1 96.12 91 GLU B N 1
ATOM 5633 C CA . GLU B 1 91 ? 17.109 12.227 1.485 1 96.12 91 GLU B CA 1
ATOM 5634 C C . GLU B 1 91 ? 15.703 12.805 1.296 1 96.12 91 GLU B C 1
ATOM 5636 O O . GLU B 1 91 ? 14.711 12.07 1.301 1 96.12 91 GLU B O 1
ATOM 5641 N N . TYR B 1 92 ? 15.664 14.117 1.183 1 95.38 92 TYR B N 1
ATOM 5642 C CA . TYR B 1 92 ? 14.391 14.758 0.873 1 95.38 92 TYR B CA 1
ATOM 5643 C C . TYR B 1 92 ? 14.266 15.039 -0.621 1 95.38 92 TYR B C 1
ATOM 5645 O O . TYR B 1 92 ? 15.242 15.438 -1.264 1 95.38 92 TYR B O 1
ATOM 5653 N N . ILE B 1 93 ? 13.164 14.805 -1.139 1 96.81 93 ILE B N 1
ATOM 5654 C CA . ILE B 1 93 ? 12.82 15.305 -2.465 1 96.81 93 ILE B CA 1
ATOM 5655 C C . ILE B 1 93 ? 11.625 16.25 -2.363 1 96.81 93 ILE B C 1
ATOM 5657 O O . ILE B 1 93 ? 10.703 16.031 -1.575 1 96.81 93 ILE B O 1
ATOM 5661 N N . SER B 1 94 ? 11.648 17.328 -3.15 1 96.44 94 SER B N 1
ATOM 5662 C CA . SER B 1 94 ? 10.594 18.328 -3.109 1 96.44 94 SER B CA 1
ATOM 5663 C C . SER B 1 94 ? 10.25 18.828 -4.508 1 96.44 94 SER B C 1
ATOM 5665 O O . SER B 1 94 ? 11.055 18.703 -5.434 1 96.44 94 SER B O 1
ATOM 5667 N N . SER B 1 95 ? 9.039 19.297 -4.617 1 96.31 95 SER B N 1
ATOM 5668 C CA . SER B 1 95 ? 8.656 19.906 -5.883 1 96.31 95 SER B CA 1
ATOM 5669 C C . SER B 1 95 ? 9.461 21.172 -6.152 1 96.31 95 SER B C 1
ATOM 5671 O O . SER B 1 95 ? 9.961 21.812 -5.219 1 96.31 95 SER B O 1
ATOM 5673 N N . PRO B 1 96 ? 9.547 21.5 -7.434 1 93.56 96 PRO B N 1
ATOM 5674 C CA . PRO B 1 96 ? 10.281 22.734 -7.734 1 93.56 96 PRO B CA 1
ATOM 5675 C C . PRO B 1 96 ? 9.68 23.953 -7.047 1 93.56 96 PRO B C 1
ATOM 5677 O O . PRO B 1 96 ? 8.461 24.141 -7.074 1 93.56 96 PRO B O 1
ATOM 5680 N N . GLY B 1 97 ? 10.609 24.781 -6.438 1 89.69 97 GLY B N 1
ATOM 5681 C CA . GLY B 1 97 ? 10.156 26 -5.789 1 89.69 97 GLY B CA 1
ATOM 5682 C C . GLY B 1 97 ? 9.781 25.797 -4.332 1 89.69 97 GLY B C 1
ATOM 5683 O O . GLY B 1 97 ? 9.695 26.766 -3.568 1 89.69 97 GLY B O 1
ATOM 5684 N N . PHE B 1 98 ? 9.5 24.594 -3.93 1 90.81 98 PHE B N 1
ATOM 5685 C CA . PHE B 1 98 ? 9.117 24.312 -2.551 1 90.81 98 PHE B CA 1
ATOM 5686 C C . PHE B 1 98 ? 10.219 24.734 -1.586 1 90.81 98 PHE B C 1
ATOM 5688 O O . PHE B 1 98 ? 11.398 24.5 -1.853 1 90.81 98 PHE B O 1
ATOM 5695 N N . PRO B 1 99 ? 10 25.25 -0.456 1 87.44 99 PRO B N 1
ATOM 5696 C CA . PRO B 1 99 ? 8.664 25.516 0.101 1 87.44 99 PRO B CA 1
ATOM 5697 C C . PRO B 1 99 ? 8.18 26.938 -0.154 1 87.44 99 PRO B C 1
ATOM 5699 O O . PRO B 1 99 ? 7.16 27.344 0.403 1 87.44 99 PRO B O 1
ATOM 5702 N N . ASN B 1 100 ? 8.828 27.672 -0.955 1 76.69 100 ASN B N 1
ATOM 5703 C CA . ASN B 1 100 ? 8.602 29.109 -1.051 1 76.69 100 ASN B CA 1
ATOM 5704 C C . ASN B 1 100 ? 7.621 29.453 -2.172 1 76.69 100 ASN B C 1
ATOM 5706 O O . ASN B 1 100 ? 6.957 30.5 -2.131 1 76.69 100 ASN B O 1
ATOM 5710 N N . GLU B 1 101 ? 7.625 28.578 -3.125 1 81.31 101 GLU B N 1
ATOM 5711 C CA . GLU B 1 101 ? 6.758 28.797 -4.277 1 81.31 101 GLU B CA 1
ATOM 5712 C C . GLU B 1 101 ? 5.941 27.562 -4.613 1 81.31 101 GLU B C 1
ATOM 5714 O O . GLU B 1 101 ? 6.332 26.438 -4.266 1 81.31 101 GLU B O 1
ATOM 5719 N N . ASP B 1 102 ? 4.809 27.844 -5.227 1 84.56 102 ASP B N 1
ATOM 5720 C CA . ASP B 1 102 ? 4.035 26.734 -5.777 1 84.56 102 ASP B CA 1
ATOM 5721 C C . ASP B 1 102 ? 4.789 26.047 -6.918 1 84.56 102 ASP B C 1
ATOM 5723 O O . ASP B 1 102 ? 5.617 26.672 -7.582 1 84.56 102 ASP B O 1
ATOM 5727 N N . TYR B 1 103 ? 4.508 24.797 -7.129 1 92.31 103 TYR B N 1
ATOM 5728 C CA . TYR B 1 103 ? 5.18 24.109 -8.227 1 92.31 103 TYR B CA 1
ATOM 5729 C C . TYR B 1 103 ? 4.73 24.672 -9.57 1 92.31 103 TYR B C 1
ATOM 5731 O O . TYR B 1 103 ? 3.602 25.141 -9.703 1 92.31 103 TYR B O 1
ATOM 5739 N N . PRO B 1 104 ? 5.602 24.641 -10.586 1 91.12 104 PRO B N 1
ATOM 5740 C CA . PRO B 1 104 ? 5.266 25.219 -11.891 1 91.12 104 PRO B CA 1
ATOM 5741 C C . PRO B 1 104 ? 4.305 24.344 -12.695 1 91.12 104 PRO B C 1
ATOM 5743 O O . PRO B 1 104 ? 4.289 23.125 -12.531 1 91.12 104 PRO B O 1
ATOM 5746 N N . PRO B 1 105 ? 3.449 24.953 -13.562 1 90.19 105 PRO B N 1
ATOM 5747 C CA . PRO B 1 105 ? 2.586 24.203 -14.469 1 90.19 105 PRO B CA 1
ATOM 5748 C C . PRO B 1 105 ? 3.344 23.609 -15.648 1 90.19 105 PRO B C 1
ATOM 5750 O O . PRO B 1 105 ? 4.434 24.078 -15.984 1 90.19 105 PRO B O 1
ATOM 5753 N N . ASP B 1 106 ? 2.85 22.562 -16.203 1 92.19 106 ASP B N 1
ATOM 5754 C CA . ASP B 1 106 ? 3.299 21.969 -17.469 1 92.19 106 ASP B CA 1
ATOM 5755 C C . ASP B 1 106 ? 4.746 21.5 -17.359 1 92.19 106 ASP B C 1
ATOM 5757 O O . ASP B 1 106 ? 5.59 21.875 -18.172 1 92.19 106 ASP B O 1
ATOM 5761 N N . ILE B 1 107 ? 5.012 20.703 -16.391 1 93.5 107 ILE B N 1
ATOM 5762 C CA . ILE B 1 107 ? 6.359 20.156 -16.219 1 93.5 107 ILE B CA 1
ATOM 5763 C C . ILE B 1 107 ? 6.285 18.656 -15.953 1 93.5 107 ILE B C 1
ATOM 5765 O O . ILE B 1 107 ? 5.211 18.125 -15.68 1 93.5 107 ILE B O 1
ATOM 5769 N N . GLN B 1 108 ? 7.441 18.016 -16.078 1 93.5 108 GLN B N 1
ATOM 5770 C CA . GLN B 1 108 ? 7.676 16.625 -15.703 1 93.5 108 GLN B CA 1
ATOM 5771 C C . GLN B 1 108 ? 9.031 16.469 -15.016 1 93.5 108 GLN B C 1
ATOM 5773 O O . GLN B 1 108 ? 10.039 16.984 -15.492 1 93.5 108 GLN B O 1
ATOM 5778 N N . ILE B 1 109 ? 9.023 15.891 -13.93 1 95.75 109 ILE B N 1
ATOM 5779 C CA . ILE B 1 109 ? 10.25 15.609 -13.188 1 95.75 109 ILE B CA 1
ATOM 5780 C C . ILE B 1 109 ? 10.32 14.125 -12.859 1 95.75 109 ILE B C 1
ATOM 5782 O O . ILE B 1 109 ? 9.344 13.531 -12.391 1 95.75 109 ILE B O 1
ATOM 5786 N N . ILE B 1 110 ? 11.469 13.531 -13.078 1 94.88 110 ILE B N 1
ATOM 5787 C CA . ILE B 1 110 ? 11.656 12.109 -12.797 1 94.88 110 ILE B CA 1
ATOM 5788 C C . ILE B 1 110 ? 12.797 11.93 -11.812 1 94.88 110 ILE B C 1
ATOM 5790 O O . ILE B 1 110 ? 13.898 12.445 -12.023 1 94.88 110 ILE B O 1
ATOM 5794 N N . TYR B 1 111 ? 12.531 11.273 -10.711 1 96.12 111 TYR B N 1
ATOM 5795 C CA . TYR B 1 111 ? 13.539 10.852 -9.742 1 96.12 111 TYR B CA 1
ATOM 5796 C C . TYR B 1 111 ? 13.852 9.367 -9.891 1 96.12 111 TYR B C 1
ATOM 5798 O O . TYR B 1 111 ? 12.945 8.539 -9.938 1 96.12 111 TYR B O 1
ATOM 5806 N N . ASP B 1 112 ? 15.078 9.016 -10.016 1 95.5 112 ASP B N 1
ATOM 5807 C CA . ASP B 1 112 ? 15.539 7.637 -9.891 1 95.5 112 ASP B CA 1
ATOM 5808 C C . ASP B 1 112 ? 16.203 7.398 -8.539 1 95.5 112 ASP B C 1
ATOM 5810 O O . ASP B 1 112 ? 17.203 8.039 -8.211 1 95.5 112 ASP B O 1
ATOM 5814 N N . ILE B 1 113 ? 15.633 6.531 -7.797 1 96.38 113 ILE B N 1
ATOM 5815 C CA . ILE B 1 113 ? 16.141 6.266 -6.461 1 96.38 113 ILE B CA 1
ATOM 5816 C C . ILE B 1 113 ? 16.641 4.824 -6.375 1 96.38 113 ILE B C 1
ATOM 5818 O O . ILE B 1 113 ? 15.938 3.895 -6.785 1 96.38 113 ILE B O 1
ATOM 5822 N N . GLU B 1 114 ? 17.812 4.656 -5.875 1 95.31 114 GLU B N 1
ATOM 5823 C CA . GLU B 1 114 ? 18.391 3.324 -5.688 1 95.31 114 GLU B CA 1
ATOM 5824 C C . GLU B 1 114 ? 19.078 3.205 -4.332 1 95.31 114 GLU B C 1
ATOM 5826 O O . GLU B 1 114 ? 19.625 4.18 -3.82 1 95.31 114 GLU B O 1
ATOM 5831 N N . MET B 1 115 ? 18.969 2.07 -3.75 1 95.19 115 MET B N 1
ATOM 5832 C CA . MET B 1 115 ? 19.641 1.767 -2.492 1 95.19 115 MET B CA 1
ATOM 5833 C C . MET B 1 115 ? 20.812 0.81 -2.719 1 95.19 115 MET B C 1
ATOM 5835 O O . MET B 1 115 ? 20.656 -0.231 -3.359 1 95.19 115 MET B O 1
ATOM 5839 N N . ASN B 1 116 ? 21.938 1.175 -2.273 1 94.62 116 ASN B N 1
ATOM 5840 C CA . ASN B 1 116 ? 23.141 0.356 -2.395 1 94.62 116 ASN B CA 1
ATOM 5841 C C . ASN B 1 116 ? 23.828 0.159 -1.044 1 94.62 116 ASN B C 1
ATOM 5843 O O . ASN B 1 116 ? 24.5 1.066 -0.543 1 94.62 116 ASN B O 1
ATOM 5847 N N . ILE B 1 117 ? 23.688 -0.986 -0.563 1 95 117 ILE B N 1
ATOM 5848 C CA . ILE B 1 117 ? 24.281 -1.366 0.709 1 95 117 ILE B CA 1
ATOM 5849 C C . ILE B 1 117 ? 25.281 -2.5 0.49 1 95 117 ILE B C 1
ATOM 5851 O O . ILE B 1 117 ? 24.938 -3.545 -0.063 1 95 117 ILE B O 1
ATOM 5855 N N . PRO B 1 118 ? 26.5 -2.389 0.869 1 92.88 118 PRO B N 1
ATOM 5856 C CA . PRO B 1 118 ? 27.516 -3.426 0.636 1 92.88 118 PRO B CA 1
ATOM 5857 C C . PRO B 1 118 ? 27.219 -4.715 1.396 1 92.88 118 PRO B C 1
ATOM 5859 O O . PRO B 1 118 ? 27.609 -5.801 0.952 1 92.88 118 PRO B O 1
ATOM 5862 N N . ASP B 1 119 ? 26.531 -4.648 2.449 1 92.81 119 ASP B N 1
ATOM 5863 C CA . ASP B 1 119 ? 26.156 -5.84 3.201 1 92.81 119 ASP B CA 1
ATOM 5864 C C . ASP B 1 119 ? 25.031 -6.59 2.508 1 92.81 119 ASP B C 1
ATOM 5866 O O . ASP B 1 119 ? 23.938 -6.043 2.318 1 92.81 119 ASP B O 1
ATOM 5870 N N . GLU B 1 120 ? 25.297 -7.852 2.213 1 92.12 120 GLU B N 1
ATOM 5871 C CA . GLU B 1 120 ? 24.359 -8.641 1.423 1 92.12 120 GLU B CA 1
ATOM 5872 C C . GLU B 1 120 ? 23.016 -8.781 2.137 1 92.12 120 GLU B C 1
ATOM 5874 O O . GLU B 1 120 ? 21.969 -8.641 1.519 1 92.12 120 GLU B O 1
ATOM 5879 N N . ILE B 1 121 ? 23.047 -9.109 3.398 1 94.44 121 ILE B N 1
ATOM 5880 C CA . ILE B 1 121 ? 21.828 -9.336 4.164 1 94.44 121 ILE B CA 1
ATOM 5881 C C . ILE B 1 121 ? 21.062 -8.031 4.305 1 94.44 121 ILE B C 1
ATOM 5883 O O . ILE B 1 121 ? 19.828 -8.008 4.16 1 94.44 121 ILE B O 1
ATOM 5887 N N . LYS B 1 122 ? 21.75 -6.973 4.617 1 93.69 122 LYS B N 1
ATOM 5888 C CA . LYS B 1 122 ? 21.094 -5.676 4.746 1 93.69 122 LYS B CA 1
ATOM 5889 C C . LYS B 1 122 ? 20.516 -5.215 3.41 1 93.69 122 LYS B C 1
ATOM 5891 O O . LYS B 1 122 ? 19.438 -4.621 3.363 1 93.69 122 LYS B O 1
ATOM 5896 N N . GLN B 1 123 ? 21.312 -5.457 2.354 1 94.69 123 GLN B N 1
ATOM 5897 C CA . GLN B 1 123 ? 20.828 -5.105 1.022 1 94.69 123 GLN B CA 1
ATOM 5898 C C . GLN B 1 123 ? 19.531 -5.828 0.708 1 94.69 123 GLN B C 1
ATOM 5900 O O . GLN B 1 123 ? 18.609 -5.246 0.11 1 94.69 123 GLN B O 1
ATOM 5905 N N . LYS B 1 124 ? 19.406 -7.07 1.124 1 94.5 124 LYS B N 1
ATOM 5906 C CA . LYS B 1 124 ? 18.234 -7.895 0.8 1 94.5 124 LYS B CA 1
ATOM 5907 C C . LYS B 1 124 ? 17.078 -7.602 1.744 1 94.5 124 LYS B C 1
ATOM 5909 O O . LYS B 1 124 ? 15.922 -7.867 1.413 1 94.5 124 LYS B O 1
ATOM 5914 N N . SER B 1 125 ? 17.328 -7.055 2.928 1 95.56 125 SER B N 1
ATOM 5915 C CA . SER B 1 125 ? 16.297 -6.945 3.949 1 95.56 125 SER B CA 1
ATOM 5916 C C . SER B 1 125 ? 15.852 -5.496 4.141 1 95.56 125 SER B C 1
ATOM 5918 O O . SER B 1 125 ? 14.969 -5.215 4.953 1 95.56 125 SER B O 1
ATOM 5920 N N . THR B 1 126 ? 16.531 -4.57 3.477 1 95.38 126 THR B N 1
ATOM 5921 C CA . THR B 1 126 ? 16.203 -3.156 3.619 1 95.38 126 THR B CA 1
ATOM 5922 C C . THR B 1 126 ? 15.336 -2.688 2.455 1 95.38 126 THR B C 1
ATOM 5924 O O . THR B 1 126 ? 15.539 -3.102 1.312 1 95.38 126 THR B O 1
ATOM 5927 N N . ARG B 1 127 ? 14.406 -1.92 2.75 1 94.5 127 ARG B N 1
ATOM 5928 C CA . ARG B 1 127 ? 13.5 -1.354 1.755 1 94.5 127 ARG B CA 1
ATOM 5929 C C . ARG B 1 127 ? 13.531 0.171 1.791 1 94.5 127 ARG B C 1
ATOM 5931 O O . ARG B 1 127 ? 14.266 0.763 2.584 1 94.5 127 ARG B O 1
ATOM 5938 N N . ILE B 1 128 ? 12.875 0.802 0.854 1 96.12 128 ILE B N 1
ATOM 5939 C CA . ILE B 1 128 ? 12.797 2.258 0.807 1 96.12 128 ILE B CA 1
ATOM 5940 C C . ILE B 1 128 ? 11.422 2.717 1.307 1 96.12 128 ILE B C 1
ATOM 5942 O O . ILE B 1 128 ? 10.391 2.225 0.847 1 96.12 128 ILE B O 1
ATOM 5946 N N . LEU B 1 129 ? 11.422 3.566 2.246 1 95.88 129 LEU B N 1
ATOM 5947 C CA . LEU B 1 129 ? 10.203 4.141 2.799 1 95.88 129 LEU B CA 1
ATOM 5948 C C . LEU B 1 129 ? 10.055 5.602 2.389 1 95.88 129 LEU B C 1
ATOM 5950 O O . LEU B 1 129 ? 10.984 6.395 2.555 1 95.88 129 LEU B O 1
ATOM 5954 N N . LEU B 1 130 ? 8.93 5.941 1.825 1 96.5 130 LEU B N 1
ATOM 5955 C CA . LEU B 1 130 ? 8.586 7.324 1.513 1 96.5 130 LEU B CA 1
ATOM 5956 C C . LEU B 1 130 ? 7.578 7.871 2.516 1 96.5 130 LEU B C 1
ATOM 5958 O O . LEU B 1 130 ? 6.586 7.207 2.83 1 96.5 130 LEU B O 1
ATOM 5962 N N . THR B 1 131 ? 7.836 9.016 3.02 1 93.81 131 THR B N 1
ATOM 5963 C CA . THR B 1 131 ? 6.902 9.727 3.891 1 93.81 131 THR B CA 1
ATOM 5964 C C . THR B 1 131 ? 6.535 11.086 3.299 1 93.81 131 THR B C 1
ATOM 5966 O O . THR B 1 131 ? 7.41 11.93 3.084 1 93.81 131 THR B O 1
ATOM 5969 N N . PHE B 1 132 ? 5.281 11.273 3.084 1 93.75 132 PHE B N 1
ATOM 5970 C CA . PHE B 1 132 ? 4.797 12.555 2.582 1 93.75 132 PHE B CA 1
ATOM 5971 C C . PHE B 1 132 ? 4.684 13.57 3.713 1 93.75 132 PHE B C 1
ATOM 5973 O O . PHE B 1 132 ? 3.604 13.766 4.27 1 93.75 132 PHE B O 1
ATOM 5980 N N . GLU B 1 133 ? 5.746 14.25 3.932 1 91.25 133 GLU B N 1
ATOM 5981 C CA . GLU B 1 133 ? 5.703 15.25 5 1 91.25 133 GLU B CA 1
ATOM 5982 C C . GLU B 1 133 ? 4.777 16.406 4.633 1 91.25 133 GLU B C 1
ATOM 5984 O O . GLU B 1 133 ? 4.066 16.938 5.492 1 91.25 133 GLU B O 1
ATOM 5989 N N . MET B 1 134 ? 4.918 16.828 3.441 1 91.56 134 MET B N 1
ATOM 5990 C CA . MET B 1 134 ? 3.967 17.75 2.82 1 91.56 134 MET B CA 1
ATOM 5991 C C . MET B 1 134 ? 3.555 17.25 1.438 1 91.56 134 MET B C 1
ATOM 5993 O O . MET B 1 134 ? 4.383 16.75 0.685 1 91.56 134 MET B O 1
ATOM 5997 N N . PHE B 1 135 ? 2.283 17.391 1.219 1 92.75 135 PHE B N 1
ATOM 5998 C CA . PHE B 1 135 ? 1.809 16.953 -0.086 1 92.75 135 PHE B CA 1
ATOM 5999 C C . PHE B 1 135 ? 0.456 17.578 -0.41 1 92.75 135 PHE B C 1
ATOM 6001 O O . PHE B 1 135 ? -0.569 17.172 0.14 1 92.75 135 PHE B O 1
ATOM 6008 N N . VAL B 1 136 ? 0.434 18.484 -1.221 1 89.88 136 VAL B N 1
ATOM 6009 C CA . VAL B 1 136 ? -0.783 19.125 -1.707 1 89.88 136 VAL B CA 1
ATOM 6010 C C . VAL B 1 136 ? -0.656 19.406 -3.203 1 89.88 136 VAL B C 1
ATOM 6012 O O . VAL B 1 136 ? -0.035 20.391 -3.604 1 89.88 136 VAL B O 1
ATOM 6015 N N . ILE B 1 137 ? -1.238 18.578 -3.955 1 91.44 137 ILE B N 1
ATOM 6016 C CA . ILE B 1 137 ? -1.249 18.703 -5.41 1 91.44 137 ILE B CA 1
ATOM 6017 C C . ILE B 1 137 ? -2.689 18.766 -5.91 1 91.44 137 ILE B C 1
ATOM 6019 O O . ILE B 1 137 ? -3.615 18.344 -5.215 1 91.44 137 ILE B O 1
ATOM 6023 N N . GLU B 1 138 ? -2.879 19.266 -7.066 1 88.12 138 GLU B N 1
ATOM 6024 C CA . GLU B 1 138 ? -4.227 19.438 -7.602 1 88.12 138 GLU B CA 1
ATOM 6025 C C . GLU B 1 138 ? -4.996 18.125 -7.598 1 88.12 138 GLU B C 1
ATOM 6027 O O . GLU B 1 138 ? -4.512 17.109 -8.117 1 88.12 138 GLU B O 1
ATOM 6032 N N . GLU B 1 139 ? -6.152 18.172 -6.949 1 84.06 139 GLU B N 1
ATOM 6033 C CA . GLU B 1 139 ? -7.008 16.984 -6.898 1 84.06 139 GLU B CA 1
ATOM 6034 C C . GLU B 1 139 ? -7.797 16.812 -8.195 1 84.06 139 GLU B C 1
ATOM 6036 O O . GLU B 1 139 ? -8.258 17.797 -8.781 1 84.06 139 GLU B O 1
ATOM 6041 N N . SER B 1 140 ? -7.926 15.672 -8.727 1 83.81 140 SER B N 1
ATOM 6042 C CA . SER B 1 140 ? -8.75 15.305 -9.875 1 83.81 140 SER B CA 1
ATOM 6043 C C . SER B 1 140 ? -9.102 13.82 -9.844 1 83.81 140 SER B C 1
ATOM 6045 O O . SER B 1 140 ? -8.414 13.023 -9.195 1 83.81 140 SER B O 1
ATOM 6047 N N . PRO B 1 141 ? -10.195 13.492 -10.438 1 78.25 141 PRO B N 1
ATOM 6048 C CA . PRO B 1 141 ? -10.508 12.062 -10.5 1 78.25 141 PRO B CA 1
ATOM 6049 C C . PRO B 1 141 ? -9.383 11.242 -11.141 1 78.25 141 PRO B C 1
ATOM 6051 O O . PRO B 1 141 ? -8.906 11.586 -12.227 1 78.25 141 PRO B O 1
ATOM 6054 N N . PHE B 1 142 ? -8.938 10.25 -10.469 1 79.62 142 PHE B N 1
ATOM 6055 C CA . PHE B 1 142 ? -7.887 9.32 -10.883 1 79.62 142 PHE B CA 1
ATOM 6056 C C . PHE B 1 142 ? -6.574 10.062 -11.117 1 79.62 142 PHE B C 1
ATOM 6058 O O . PHE B 1 142 ? -5.703 9.578 -11.844 1 79.62 142 PHE B O 1
ATOM 6065 N N . CYS B 1 143 ? -6.473 11.375 -10.617 1 86.94 143 CYS B N 1
ATOM 6066 C CA . CYS B 1 143 ? -5.25 12.172 -10.617 1 86.94 143 CYS B CA 1
ATOM 6067 C C . CYS B 1 143 ? -4.754 12.414 -12.039 1 86.94 143 CYS B C 1
ATOM 6069 O O . CYS B 1 143 ? -3.566 12.258 -12.32 1 86.94 143 CYS B O 1
ATOM 6071 N N . THR B 1 144 ? -5.594 12.797 -12.898 1 83.69 144 THR B N 1
ATOM 6072 C CA . THR B 1 144 ? -5.246 12.938 -14.312 1 83.69 144 THR B CA 1
ATOM 6073 C C . THR B 1 144 ? -4.695 14.336 -14.594 1 83.69 144 THR B C 1
ATOM 6075 O O . THR B 1 144 ? -4.109 14.57 -15.648 1 83.69 144 THR B O 1
ATOM 6078 N N . ASN B 1 145 ? -4.922 15.383 -13.695 1 90.44 145 ASN B N 1
ATOM 6079 C CA . ASN B 1 145 ? -4.418 16.734 -13.906 1 90.44 145 ASN B CA 1
ATOM 6080 C C . ASN B 1 145 ? -2.957 16.859 -13.477 1 90.44 145 ASN B C 1
ATOM 6082 O O . ASN B 1 145 ? -2.057 16.828 -14.32 1 90.44 145 ASN B O 1
ATOM 6086 N N . ASP B 1 146 ? -2.725 16.969 -12.219 1 92.38 146 ASP B N 1
ATOM 6087 C CA . ASP B 1 146 ? -1.393 16.891 -11.625 1 92.38 146 ASP B CA 1
ATOM 6088 C C . ASP B 1 146 ? -1.242 15.625 -10.781 1 92.38 146 ASP B C 1
ATOM 6090 O O . ASP B 1 146 ? -2.17 15.234 -10.07 1 92.38 146 ASP B O 1
ATOM 6094 N N . GLU B 1 147 ? -0.087 14.93 -11.016 1 92.62 147 GLU B N 1
ATOM 6095 C CA . GLU B 1 147 ? 0.048 13.656 -10.312 1 92.62 147 GLU B CA 1
ATOM 6096 C C . GLU B 1 147 ? 1.506 13.367 -9.969 1 92.62 147 GLU B C 1
ATOM 6098 O O . GLU B 1 147 ? 2.418 13.836 -10.648 1 92.62 147 GLU B O 1
ATOM 6103 N N . LEU B 1 148 ? 1.689 12.75 -8.883 1 95.25 148 LEU B N 1
ATOM 6104 C CA . LEU B 1 148 ? 2.957 12.133 -8.516 1 95.25 148 LEU B CA 1
ATOM 6105 C C . LEU B 1 148 ? 2.855 10.609 -8.57 1 95.25 148 LEU B C 1
ATOM 6107 O O . LEU B 1 148 ? 2.029 10.016 -7.871 1 95.25 148 LEU B O 1
ATOM 6111 N N . GLU B 1 149 ? 3.709 10.008 -9.406 1 93.75 149 GLU B N 1
ATOM 6112 C CA . GLU B 1 149 ? 3.693 8.555 -9.602 1 93.75 149 GLU B CA 1
ATOM 6113 C C . GLU B 1 149 ? 4.918 7.902 -8.969 1 93.75 149 GLU B C 1
ATOM 6115 O O . GLU B 1 149 ? 6.035 8.406 -9.102 1 93.75 149 GLU B O 1
ATOM 6120 N N . ILE B 1 150 ? 4.648 6.863 -8.258 1 94.31 150 ILE B N 1
ATOM 6121 C CA . ILE B 1 150 ? 5.723 6.066 -7.676 1 94.31 150 ILE B CA 1
ATOM 6122 C C . ILE B 1 150 ? 5.695 4.66 -8.266 1 94.31 150 ILE B C 1
ATOM 6124 O O . ILE B 1 150 ? 4.723 3.922 -8.094 1 94.31 150 ILE B O 1
ATOM 6128 N N . ALA B 1 151 ? 6.754 4.32 -8.969 1 90.44 151 ALA B N 1
ATOM 6129 C CA . ALA B 1 151 ? 6.848 3.01 -9.609 1 90.44 151 ALA B CA 1
ATOM 6130 C C . ALA B 1 151 ? 8.008 2.201 -9.039 1 90.44 151 ALA B C 1
ATOM 6132 O O . ALA B 1 151 ? 9.133 2.705 -8.93 1 90.44 151 ALA B O 1
ATOM 6133 N N . ASP B 1 152 ? 7.648 1.052 -8.648 1 83.25 152 ASP B N 1
ATOM 6134 C CA . ASP B 1 152 ? 8.727 0.171 -8.219 1 83.25 152 ASP B CA 1
ATOM 6135 C C . ASP B 1 152 ? 9.031 -0.888 -9.273 1 83.25 152 ASP B C 1
ATOM 6137 O O . ASP B 1 152 ? 8.398 -0.912 -10.336 1 83.25 152 ASP B O 1
ATOM 6141 N N . SER B 1 153 ? 10.086 -1.601 -9.188 1 73.56 153 SER B N 1
ATOM 6142 C CA . SER B 1 153 ? 10.516 -2.555 -10.195 1 73.56 153 SER B CA 1
ATOM 6143 C C . SER B 1 153 ? 9.664 -3.818 -10.172 1 73.56 153 SER B C 1
ATOM 6145 O O . SER B 1 153 ? 9.844 -4.715 -11 1 73.56 153 SER B O 1
ATOM 6147 N N . SER B 1 154 ? 8.602 -3.812 -9.297 1 69.75 154 SER B N 1
ATOM 6148 C CA . SER B 1 154 ? 7.762 -5 -9.18 1 69.75 154 SER B CA 1
ATOM 6149 C C . SER B 1 154 ? 6.492 -4.859 -10.008 1 69.75 154 SER B C 1
ATOM 6151 O O . SER B 1 154 ? 5.637 -5.75 -10 1 69.75 154 SER B O 1
ATOM 6153 N N . GLY B 1 155 ? 6.316 -3.77 -10.727 1 71.44 155 GLY B N 1
ATOM 6154 C CA . GLY B 1 155 ? 5.148 -3.559 -11.562 1 71.44 155 GLY B CA 1
ATOM 6155 C C . GLY B 1 155 ? 4.047 -2.775 -10.867 1 71.44 155 GLY B C 1
ATOM 6156 O O . GLY B 1 155 ? 2.955 -2.611 -11.414 1 71.44 155 GLY B O 1
ATOM 6157 N N . GLN B 1 156 ? 4.242 -2.334 -9.727 1 79.12 156 GLN B N 1
ATOM 6158 C CA . GLN B 1 156 ? 3.273 -1.512 -9.008 1 79.12 156 GLN B CA 1
ATOM 6159 C C . GLN B 1 156 ? 3.537 -0.026 -9.234 1 79.12 156 GLN B C 1
ATOM 6161 O O . GLN B 1 156 ? 4.684 0.423 -9.164 1 79.12 156 GLN B O 1
ATOM 6166 N N . VAL B 1 157 ? 2.492 0.634 -9.656 1 88.25 157 VAL B N 1
ATOM 6167 C CA . VAL B 1 157 ? 2.564 2.086 -9.773 1 88.25 157 VAL B CA 1
ATOM 6168 C C . VAL B 1 157 ? 1.516 2.734 -8.875 1 88.25 157 VAL B C 1
ATOM 6170 O O . VAL B 1 157 ? 0.338 2.373 -8.922 1 88.25 157 VAL B O 1
ATOM 6173 N N . ARG B 1 158 ? 1.957 3.574 -8.031 1 90.25 158 ARG B N 1
ATOM 6174 C CA . ARG B 1 158 ? 1.062 4.34 -7.176 1 90.25 158 ARG B CA 1
ATOM 6175 C C . ARG B 1 158 ? 0.999 5.801 -7.613 1 90.25 158 ARG B C 1
ATOM 6177 O O . ARG B 1 158 ? 2.029 6.414 -7.898 1 90.25 158 ARG B O 1
ATOM 6184 N N . VAL B 1 159 ? -0.178 6.328 -7.668 1 91.94 159 VAL B N 1
ATOM 6185 C CA . VAL B 1 159 ? -0.384 7.699 -8.133 1 91.94 159 VAL B CA 1
ATOM 6186 C C . VAL B 1 159 ? -1.112 8.508 -7.059 1 91.94 159 VAL B C 1
ATOM 6188 O O . VAL B 1 159 ? -2.08 8.023 -6.465 1 91.94 159 VAL B O 1
ATOM 6191 N N . TYR B 1 160 ? -0.618 9.688 -6.824 1 92.5 160 TYR B N 1
ATOM 6192 C CA . TYR B 1 160 ? -1.187 10.5 -5.754 1 92.5 160 TYR B CA 1
ATOM 6193 C C . TYR B 1 160 ? -1.5 11.906 -6.246 1 92.5 160 TYR B C 1
ATOM 6195 O O . TYR B 1 160 ? -0.741 12.477 -7.031 1 92.5 160 TYR B O 1
ATOM 6203 N N . CYS B 1 161 ? -2.572 12.445 -5.797 1 90.12 161 CYS B N 1
ATOM 6204 C CA . CYS B 1 161 ? -2.957 13.844 -5.957 1 90.12 161 CYS B CA 1
ATOM 6205 C C . CYS B 1 161 ? -3.764 14.328 -4.758 1 90.12 161 CYS B C 1
ATOM 6207 O O . CYS B 1 161 ? -3.992 13.57 -3.812 1 90.12 161 CYS B O 1
ATOM 6209 N N . GLY B 1 162 ? -4.047 15.602 -4.688 1 86.19 162 GLY B N 1
ATOM 6210 C CA . GLY B 1 162 ? -4.758 16.141 -3.545 1 86.19 162 GLY B CA 1
ATOM 6211 C C . GLY B 1 162 ? -3.889 16.281 -2.309 1 86.19 162 GLY B C 1
ATOM 6212 O O . GLY B 1 162 ? -2.662 16.344 -2.41 1 86.19 162 GLY B O 1
ATOM 6213 N N . ALA B 1 163 ? -4.539 16.422 -1.202 1 84.5 163 ALA B N 1
ATOM 6214 C CA . ALA B 1 163 ? -3.822 16.531 0.067 1 84.5 163 ALA B CA 1
ATOM 6215 C C . ALA B 1 163 ? -3.527 15.141 0.639 1 84.5 163 ALA B C 1
ATOM 6217 O O . ALA B 1 163 ? -4.449 14.391 0.969 1 84.5 163 ALA B O 1
ATOM 6218 N N . GLN B 1 164 ? -2.238 14.812 0.723 1 89.44 164 GLN B N 1
ATOM 6219 C CA . GLN B 1 164 ? -1.84 13.477 1.162 1 89.44 164 GLN B CA 1
ATOM 6220 C C . GLN B 1 164 ? -0.834 13.555 2.307 1 89.44 164 GLN B C 1
ATOM 6222 O O . GLN B 1 164 ? 0.026 12.688 2.443 1 89.44 164 GLN B O 1
ATOM 6227 N N . VAL B 1 165 ? -0.861 14.508 3.074 1 88.94 165 VAL B N 1
ATOM 6228 C CA . VAL B 1 165 ? 0.136 14.703 4.121 1 88.94 165 VAL B CA 1
ATOM 6229 C C . VAL B 1 165 ? 0.1 13.531 5.098 1 88.94 165 VAL B C 1
ATOM 6231 O O . VAL B 1 165 ? -0.974 13.109 5.535 1 88.94 165 VAL B O 1
ATOM 6234 N N . GLY B 1 166 ? 1.289 13 5.383 1 88.19 166 GLY B N 1
ATOM 6235 C CA . GLY B 1 166 ? 1.403 11.93 6.355 1 88.19 166 GLY B CA 1
ATOM 6236 C C . GLY B 1 166 ? 1.394 10.547 5.727 1 88.19 166 GLY B C 1
ATOM 6237 O O . GLY B 1 166 ? 1.695 9.555 6.391 1 88.19 166 GLY B O 1
ATOM 6238 N N . ARG B 1 167 ? 1.096 10.453 4.504 1 91.44 167 ARG B N 1
ATOM 6239 C CA . ARG B 1 167 ? 1.05 9.164 3.83 1 91.44 167 ARG B CA 1
ATOM 6240 C C . ARG B 1 167 ? 2.438 8.531 3.76 1 91.44 167 ARG B C 1
ATOM 6242 O O . ARG B 1 167 ? 3.43 9.227 3.535 1 91.44 167 ARG B O 1
ATOM 6249 N N . THR B 1 168 ? 2.434 7.242 3.934 1 92.31 168 THR B N 1
ATOM 6250 C CA . THR B 1 168 ? 3.676 6.488 3.803 1 92.31 168 THR B CA 1
ATOM 6251 C C . THR B 1 168 ? 3.562 5.445 2.693 1 92.31 168 THR B C 1
ATOM 6253 O O . THR B 1 168 ? 2.498 4.859 2.494 1 92.31 168 THR B O 1
ATOM 6256 N N . VAL B 1 169 ? 4.602 5.289 1.977 1 93.06 169 VAL B N 1
ATOM 6257 C CA . VAL B 1 169 ? 4.699 4.277 0.929 1 93.06 169 VAL B CA 1
ATOM 6258 C C . VAL B 1 169 ? 5.945 3.424 1.148 1 93.06 169 VAL B C 1
ATOM 6260 O O . VAL B 1 169 ? 7.062 3.945 1.193 1 93.06 169 VAL B O 1
ATOM 6263 N N . LEU B 1 170 ? 5.711 2.188 1.331 1 93.12 170 LEU B N 1
ATOM 6264 C CA . LEU B 1 170 ? 6.82 1.252 1.496 1 93.12 170 LEU B CA 1
ATOM 6265 C C . LEU B 1 170 ? 7.074 0.481 0.206 1 93.12 170 LEU B C 1
ATOM 6267 O O . LEU B 1 170 ? 6.168 -0.15 -0.337 1 93.12 170 LEU B O 1
ATOM 6271 N N . SER B 1 171 ? 8.312 0.53 -0.29 1 91.62 171 SER B N 1
ATOM 6272 C CA . SER B 1 171 ? 8.664 -0.106 -1.556 1 91.62 171 SER B CA 1
ATOM 6273 C C . SER B 1 171 ? 8.812 -1.614 -1.394 1 91.62 171 SER B C 1
ATOM 6275 O O . SER B 1 171 ? 8.969 -2.111 -0.276 1 91.62 171 SER B O 1
ATOM 6277 N N . GLU B 1 172 ? 8.727 -2.318 -2.514 1 85.25 172 GLU B N 1
ATOM 6278 C CA . GLU B 1 172 ? 8.984 -3.754 -2.525 1 85.25 172 GLU B CA 1
ATOM 6279 C C . GLU B 1 172 ? 10.383 -4.062 -3.047 1 85.25 172 GLU B C 1
ATOM 6281 O O . GLU B 1 172 ? 10.859 -5.195 -2.936 1 85.25 172 GLU B O 1
ATOM 6286 N N . SER B 1 173 ? 11 -3.01 -3.6 1 82.31 173 SER B N 1
ATOM 6287 C CA . SER B 1 173 ? 12.32 -3.188 -4.199 1 82.31 173 SER B CA 1
ATOM 6288 C C . SER B 1 173 ? 13.305 -2.137 -3.691 1 82.31 173 SER B C 1
ATOM 6290 O O . SER B 1 173 ? 12.922 -1.222 -2.961 1 82.31 173 SER B O 1
ATOM 6292 N N . SER B 1 174 ? 14.578 -2.365 -4.082 1 89.44 174 SER B N 1
ATOM 6293 C CA . SER B 1 174 ? 15.633 -1.423 -3.719 1 89.44 174 SER B CA 1
ATOM 6294 C C . SER B 1 174 ? 15.742 -0.3 -4.746 1 89.44 174 SER B C 1
ATOM 6296 O O . SER B 1 174 ? 16.641 0.541 -4.656 1 89.44 174 SER B O 1
ATOM 6298 N N . LYS B 1 175 ? 14.852 -0.321 -5.676 1 90.94 175 LYS B N 1
ATOM 6299 C CA . LYS B 1 175 ? 14.844 0.708 -6.711 1 90.94 175 LYS B CA 1
ATOM 6300 C C . LYS B 1 175 ? 13.438 1.286 -6.898 1 90.94 175 LYS B C 1
ATOM 6302 O O . LYS B 1 175 ? 12.453 0.549 -6.883 1 90.94 175 LYS B O 1
ATOM 6307 N N . LEU B 1 176 ? 13.398 2.588 -6.965 1 93.38 176 LEU B N 1
ATOM 6308 C CA . LEU B 1 176 ? 12.141 3.293 -7.195 1 93.38 176 LEU B CA 1
ATOM 6309 C C . LEU B 1 176 ? 12.312 4.383 -8.25 1 93.38 176 LEU B C 1
ATOM 6311 O O . LEU B 1 176 ? 13.383 4.996 -8.344 1 93.38 176 LEU B O 1
ATOM 6315 N N . GLN B 1 177 ? 11.344 4.559 -8.977 1 93.5 177 GLN B N 1
ATOM 6316 C CA . GLN B 1 177 ? 11.242 5.719 -9.859 1 93.5 177 GLN B CA 1
ATOM 6317 C C . GLN B 1 177 ? 10.016 6.555 -9.516 1 93.5 177 GLN B C 1
ATOM 6319 O O . GLN B 1 177 ? 8.914 6.016 -9.359 1 93.5 177 GLN B O 1
ATOM 6324 N N . ILE B 1 178 ? 10.227 7.809 -9.312 1 96.06 178 ILE B N 1
ATOM 6325 C CA . ILE B 1 178 ? 9.141 8.734 -9.023 1 96.06 178 ILE B CA 1
ATOM 6326 C C . ILE B 1 178 ? 9 9.742 -10.164 1 96.06 178 ILE B C 1
ATOM 6328 O O . ILE B 1 178 ? 9.992 10.32 -10.617 1 96.06 178 ILE B O 1
ATOM 6332 N N . ARG B 1 179 ? 7.844 9.914 -10.633 1 94.81 179 ARG B N 1
ATOM 6333 C CA . ARG B 1 179 ? 7.566 10.859 -11.703 1 94.81 179 ARG B CA 1
ATOM 6334 C C . ARG B 1 179 ? 6.496 11.867 -11.289 1 94.81 179 ARG B C 1
ATOM 6336 O O . ARG B 1 179 ? 5.418 11.484 -10.836 1 94.81 179 ARG B O 1
ATOM 6343 N N . PHE B 1 180 ? 6.82 13.109 -11.383 1 96.38 180 PHE B N 1
ATOM 6344 C CA . PHE B 1 180 ? 5.883 14.195 -11.133 1 96.38 180 PHE B CA 1
ATOM 6345 C C . PHE B 1 180 ? 5.496 14.891 -12.438 1 96.38 180 PHE B C 1
ATOM 6347 O O . PHE B 1 180 ? 6.367 15.336 -13.188 1 96.38 180 PHE B O 1
ATOM 6354 N N . VAL B 1 181 ? 4.16 14.938 -12.648 1 94.62 181 VAL B N 1
ATOM 6355 C CA . VAL B 1 181 ? 3.656 15.523 -13.891 1 94.62 181 VAL B CA 1
ATOM 6356 C C . VAL B 1 181 ? 2.557 16.531 -13.578 1 94.62 181 VAL B C 1
ATOM 6358 O O . VAL B 1 181 ? 1.649 16.25 -12.789 1 94.62 181 VAL B O 1
ATOM 6361 N N . THR B 1 182 ? 2.678 17.734 -14.164 1 94.44 182 THR B N 1
ATOM 6362 C CA . THR B 1 182 ? 1.654 18.75 -13.977 1 94.44 182 THR B CA 1
ATOM 6363 C C . THR B 1 182 ? 1.095 19.203 -15.32 1 94.44 182 THR B C 1
ATOM 6365 O O . THR B 1 182 ? 1.792 19.172 -16.344 1 94.44 182 THR B O 1
ATOM 6368 N N . ASN B 1 183 ? -0.18 19.562 -15.305 1 92.25 183 ASN B N 1
ATOM 6369 C CA . ASN B 1 183 ? -0.754 20.172 -16.5 1 92.25 183 ASN B CA 1
ATOM 6370 C C . ASN B 1 183 ? -0.631 21.688 -16.484 1 92.25 183 ASN B C 1
ATOM 6372 O O . ASN B 1 183 ? 0.121 22.25 -15.68 1 92.25 183 ASN B O 1
ATOM 6376 N N . SER B 1 184 ? -1.333 22.438 -17.406 1 86.94 184 SER B N 1
ATOM 6377 C CA . SER B 1 184 ? -1.124 23.875 -17.594 1 86.94 184 SER B CA 1
ATOM 6378 C C . SER B 1 184 ? -2.059 24.688 -16.719 1 86.94 184 SER B C 1
ATOM 6380 O O . SER B 1 184 ? -2.039 25.922 -16.766 1 86.94 184 SER B O 1
ATOM 6382 N N . ALA B 1 185 ? -2.777 24.172 -15.875 1 80.31 185 ALA B N 1
ATOM 6383 C CA . ALA B 1 185 ? -3.867 24.875 -15.203 1 80.31 185 ALA B CA 1
ATOM 6384 C C . ALA B 1 185 ? -3.463 25.312 -13.797 1 80.31 185 ALA B C 1
ATOM 6386 O O . ALA B 1 185 ? -2.676 26.234 -13.633 1 80.31 185 ALA B O 1
ATOM 6387 N N . ILE B 1 186 ? -3.84 24.516 -12.773 1 79.19 186 ILE B N 1
ATOM 6388 C CA . ILE B 1 186 ? -3.758 24.875 -11.367 1 79.19 186 ILE B CA 1
ATOM 6389 C C . ILE B 1 186 ? -2.455 24.344 -10.773 1 79.19 186 ILE B C 1
ATOM 6391 O O . ILE B 1 186 ? -2.07 23.203 -11.031 1 79.19 186 ILE B O 1
ATOM 6395 N N . SER B 1 187 ? -1.737 25.266 -10.086 1 83.94 187 SER B N 1
ATOM 6396 C CA . SER B 1 187 ? -0.561 24.859 -9.312 1 83.94 187 SER B CA 1
ATOM 6397 C C . SER B 1 187 ? -0.754 25.156 -7.828 1 83.94 187 SER B C 1
ATOM 6399 O O . SER B 1 187 ? -1.343 26.172 -7.457 1 83.94 187 SER B O 1
ATOM 6401 N N . LEU B 1 188 ? -0.3 24.219 -7.074 1 86.94 188 LEU B N 1
ATOM 6402 C CA . LEU B 1 188 ? -0.432 24.359 -5.629 1 86.94 188 LEU B CA 1
ATOM 6403 C C . LEU B 1 188 ? 0.928 24.25 -4.945 1 86.94 188 LEU B C 1
ATOM 6405 O O . LEU B 1 188 ? 1.965 24.422 -5.59 1 86.94 188 LEU B O 1
ATOM 6409 N N . ARG B 1 189 ? 0.924 24.094 -3.648 1 85.5 189 ARG B N 1
ATOM 6410 C CA . ARG B 1 189 ? 2.131 24.188 -2.834 1 85.5 189 ARG B CA 1
ATOM 6411 C C . ARG B 1 189 ? 3.125 23.094 -3.217 1 85.5 189 ARG B C 1
ATOM 6413 O O . ARG B 1 189 ? 4.34 23.297 -3.146 1 85.5 189 ARG B O 1
ATOM 6420 N N . GLY B 1 190 ? 2.607 21.922 -3.541 1 93.25 190 GLY B N 1
ATOM 6421 C CA . GLY B 1 190 ? 3.488 20.844 -3.959 1 93.25 190 GLY B CA 1
ATOM 6422 C C . GLY B 1 190 ? 3.758 19.828 -2.857 1 93.25 190 GLY B C 1
ATOM 6423 O O . GLY B 1 190 ? 2.857 19.484 -2.094 1 93.25 190 GLY B O 1
ATOM 6424 N N . TYR B 1 191 ? 5.02 19.281 -2.936 1 95.5 191 TYR B N 1
ATOM 6425 C CA . TYR B 1 191 ? 5.293 18.188 -2.01 1 95.5 191 TYR B CA 1
ATOM 6426 C C . TYR B 1 191 ? 6.707 18.281 -1.45 1 95.5 191 TYR B C 1
ATOM 6428 O O . TYR B 1 191 ? 7.574 18.922 -2.051 1 95.5 191 TYR B O 1
ATOM 6436 N N . SER B 1 192 ? 6.875 17.781 -0.273 1 95.69 192 SER B N 1
ATOM 6437 C CA . SER B 1 192 ? 8.133 17.406 0.355 1 95.69 192 SER B CA 1
ATOM 6438 C C . SER B 1 192 ? 8.078 15.984 0.898 1 95.69 192 SER B C 1
ATOM 6440 O O . SER B 1 192 ? 7.277 15.68 1.786 1 95.69 192 SER B O 1
ATOM 6442 N N . ILE B 1 193 ? 8.906 15.102 0.338 1 96.81 193 ILE B N 1
ATOM 6443 C CA . ILE B 1 193 ? 8.859 13.68 0.656 1 96.81 193 ILE B CA 1
ATOM 6444 C C . ILE B 1 193 ? 10.203 13.234 1.233 1 96.81 193 ILE B C 1
ATOM 6446 O O . ILE B 1 193 ? 11.258 13.508 0.652 1 96.81 193 ILE B O 1
ATOM 6450 N N . LEU B 1 194 ? 10.109 12.672 2.381 1 95.44 194 LEU B N 1
ATOM 6451 C CA . LEU B 1 194 ? 11.297 12.055 2.957 1 95.44 194 LEU B CA 1
ATOM 6452 C C . LEU B 1 194 ? 11.484 10.633 2.434 1 95.44 194 LEU B C 1
ATOM 6454 O O . LEU B 1 194 ? 10.602 9.789 2.582 1 95.44 194 LEU B O 1
ATOM 6458 N N . VAL B 1 195 ? 12.57 10.398 1.747 1 97.12 195 VAL B N 1
ATOM 6459 C CA . VAL B 1 195 ? 12.969 9.078 1.275 1 97.12 195 VAL B CA 1
ATOM 6460 C C . VAL B 1 195 ? 14.016 8.484 2.217 1 97.12 195 VAL B C 1
ATOM 6462 O O . VAL B 1 195 ? 15.094 9.062 2.406 1 97.12 195 VAL B O 1
ATOM 6465 N N . GLU B 1 196 ? 13.711 7.367 2.793 1 96.31 196 GLU B N 1
ATOM 6466 C CA . GLU B 1 196 ? 14.672 6.84 3.76 1 96.31 196 GLU B CA 1
ATOM 6467 C C . GLU B 1 196 ? 14.734 5.316 3.701 1 96.31 196 GLU B C 1
ATOM 6469 O O . GLU B 1 196 ? 13.812 4.672 3.193 1 96.31 196 GLU B O 1
ATOM 6474 N N . MET B 1 197 ? 15.844 4.754 4.195 1 96 197 MET B N 1
ATOM 6475 C CA . MET B 1 197 ? 15.992 3.307 4.34 1 96 197 MET B CA 1
ATOM 6476 C C . MET B 1 197 ? 15.164 2.791 5.512 1 96 197 MET B C 1
ATOM 6478 O O . MET B 1 197 ? 15.102 3.432 6.559 1 96 197 MET B O 1
ATOM 6482 N N . TYR B 1 198 ? 14.5 1.689 5.219 1 94.94 198 TYR B N 1
ATOM 6483 C CA . TYR B 1 198 ? 13.688 1.06 6.25 1 94.94 198 TYR B CA 1
ATOM 6484 C C . TYR B 1 198 ? 14.023 -0.421 6.383 1 94.94 198 TYR B C 1
ATOM 6486 O O . TYR B 1 198 ? 13.992 -1.162 5.398 1 94.94 198 TYR B O 1
ATOM 6494 N N . ASN B 1 199 ? 14.312 -0.814 7.555 1 92.88 199 ASN B N 1
ATOM 6495 C CA . ASN B 1 199 ? 14.664 -2.197 7.863 1 92.88 199 ASN B CA 1
ATOM 6496 C C . ASN B 1 199 ? 13.891 -2.715 9.078 1 92.88 199 ASN B C 1
ATOM 6498 O O . ASN B 1 199 ? 13.828 -2.043 10.109 1 92.88 199 ASN B O 1
ATOM 6502 N N . THR B 1 200 ? 13.273 -3.932 9.023 1 88.94 200 THR B N 1
ATOM 6503 C CA . THR B 1 200 ? 12.492 -4.535 10.102 1 88.94 200 THR B CA 1
ATOM 6504 C C . THR B 1 200 ? 13.406 -4.973 11.242 1 88.94 200 THR B C 1
ATOM 6506 O O . THR B 1 200 ? 12.945 -5.207 12.367 1 88.94 200 THR B O 1
ATOM 6509 N N . GLN B 1 201 ? 14.656 -5.109 11.07 1 90 201 GLN B N 1
ATOM 6510 C CA . GLN B 1 201 ? 15.656 -5.473 12.07 1 90 201 GLN B CA 1
ATOM 6511 C C . GLN B 1 201 ? 15.422 -6.887 12.594 1 90 201 GLN B C 1
ATOM 6513 O O . GLN B 1 201 ? 15.43 -7.121 13.805 1 90 201 GLN B O 1
ATOM 6518 N N . CYS B 1 202 ? 15.148 -7.801 11.766 1 94.62 202 CYS B N 1
ATOM 6519 C CA . CYS B 1 202 ? 14.93 -9.195 12.117 1 94.62 202 CYS B CA 1
ATOM 6520 C C . CYS B 1 202 ? 15.844 -10.117 11.312 1 94.62 202 CYS B C 1
ATOM 6522 O O . CYS B 1 202 ? 15.703 -11.336 11.367 1 94.62 202 CYS B O 1
ATOM 6524 N N . SER B 1 203 ? 16.75 -9.617 10.523 1 97 203 SER B N 1
ATOM 6525 C CA . SER B 1 203 ? 17.594 -10.383 9.609 1 97 203 SER B CA 1
ATOM 6526 C C . SER B 1 203 ? 18.938 -10.711 10.25 1 97 203 SER B C 1
ATOM 6528 O O . SER B 1 203 ? 19.406 -9.992 11.133 1 97 203 SER B O 1
ATOM 6530 N N . GLN B 1 204 ? 19.531 -11.812 9.805 1 96.75 204 GLN B N 1
ATOM 6531 C CA . GLN B 1 204 ? 20.797 -12.203 10.414 1 96.75 204 GLN B CA 1
ATOM 6532 C C . GLN B 1 204 ? 21.594 -13.109 9.484 1 96.75 204 GLN B C 1
ATOM 6534 O O . GLN B 1 204 ? 21.031 -13.938 8.773 1 96.75 204 GLN B O 1
ATOM 6539 N N . MET B 1 205 ? 22.891 -12.875 9.484 1 97.19 205 MET B N 1
ATOM 6540 C CA . MET B 1 205 ? 23.844 -13.773 8.844 1 97.19 205 MET B CA 1
ATOM 6541 C C . MET B 1 205 ? 24.469 -14.719 9.859 1 97.19 205 MET B C 1
ATOM 6543 O O . MET B 1 205 ? 24.953 -14.281 10.906 1 97.19 205 MET B O 1
ATOM 6547 N N . PHE B 1 206 ? 24.375 -16.016 9.625 1 97.69 206 PHE B N 1
ATOM 6548 C CA . PHE B 1 206 ? 25.047 -17.016 10.445 1 97.69 206 PHE B CA 1
ATOM 6549 C C . PHE B 1 206 ? 26.281 -17.547 9.742 1 97.69 206 PHE B C 1
ATOM 6551 O O . PHE B 1 206 ? 26.172 -18.312 8.781 1 97.69 206 PHE B O 1
ATOM 6558 N N . LYS B 1 207 ? 27.359 -17.125 10.164 1 95.88 207 LYS B N 1
ATOM 6559 C CA . LYS B 1 207 ? 28.625 -17.578 9.602 1 95.88 207 LYS B CA 1
ATOM 6560 C C . LYS B 1 207 ? 29.609 -17.984 10.711 1 95.88 207 LYS B C 1
ATOM 6562 O O . LYS B 1 207 ? 29.766 -17.266 11.695 1 95.88 207 LYS B O 1
ATOM 6567 N N . GLY B 1 208 ? 30.25 -19.094 10.555 1 94.19 208 GLY B N 1
ATOM 6568 C CA . GLY B 1 208 ? 31.25 -19.547 11.508 1 94.19 208 GLY B CA 1
ATOM 6569 C C . GLY B 1 208 ? 30.656 -20.219 12.727 1 94.19 208 GLY B C 1
ATOM 6570 O O . GLY B 1 208 ? 31.328 -20.391 13.742 1 94.19 208 GLY B O 1
ATOM 6571 N N . VAL B 1 209 ? 29.391 -20.469 12.688 1 96.12 209 VAL B N 1
ATOM 6572 C CA . VAL B 1 209 ? 28.719 -21.156 13.781 1 96.12 209 VAL B CA 1
ATOM 6573 C C . VAL B 1 209 ? 28.172 -22.5 13.297 1 96.12 209 VAL B C 1
ATOM 6575 O O . VAL B 1 209 ? 27.797 -22.625 12.133 1 96.12 209 VAL B O 1
ATOM 6578 N N . ASN B 1 210 ? 28.141 -23.438 14.227 1 96.06 210 ASN B N 1
ATOM 6579 C CA . ASN B 1 210 ? 27.688 -24.766 13.836 1 96.06 210 ASN B CA 1
ATOM 6580 C C . ASN B 1 210 ? 26.234 -25 14.203 1 96.06 210 ASN B C 1
ATOM 6582 O O . ASN B 1 210 ? 25.625 -25.969 13.75 1 96.06 210 ASN B O 1
ATOM 6586 N N . THR B 1 211 ? 25.703 -24.203 15.078 1 97.69 211 THR B N 1
ATOM 6587 C CA . THR B 1 211 ? 24.297 -24.281 15.445 1 97.69 211 THR B CA 1
ATOM 6588 C C . THR B 1 211 ? 23.703 -22.875 15.609 1 97.69 211 THR B C 1
ATOM 6590 O O . THR B 1 211 ? 24.438 -21.906 15.773 1 97.69 211 THR B O 1
ATOM 6593 N N . GLY B 1 212 ? 22.406 -22.766 15.523 1 97.75 212 GLY B N 1
ATOM 6594 C CA . GLY B 1 212 ? 21.703 -21.5 15.719 1 97.75 212 GLY B CA 1
ATOM 6595 C C . GLY B 1 212 ? 20.203 -21.625 15.609 1 97.75 212 GLY B C 1
ATOM 6596 O O . GLY B 1 212 ? 19.672 -22.719 15.359 1 97.75 212 GLY B O 1
ATOM 6597 N N . THR B 1 213 ? 19.531 -20.547 15.977 1 98.06 213 THR B N 1
ATOM 6598 C CA . THR B 1 213 ? 18.078 -20.484 15.898 1 98.06 213 THR B CA 1
ATOM 6599 C C . THR B 1 213 ? 17.641 -19.156 15.273 1 98.06 213 THR B C 1
ATOM 6601 O O . THR B 1 213 ? 18.328 -18.156 15.375 1 98.06 213 THR B O 1
ATOM 6604 N N . PHE B 1 214 ? 16.578 -19.188 14.57 1 97.81 214 PHE B N 1
ATOM 6605 C CA . PHE B 1 214 ? 15.914 -17.984 14.078 1 97.81 214 PHE B CA 1
ATOM 6606 C C . PHE B 1 214 ? 14.398 -18.172 14.055 1 97.81 214 PHE B C 1
ATOM 6608 O O . PHE B 1 214 ? 13.906 -19.312 14.086 1 97.81 214 PHE B O 1
ATOM 6615 N N . SER B 1 215 ? 13.688 -17.109 14.094 1 97.5 215 SER B N 1
ATOM 6616 C CA . SER B 1 215 ? 12.227 -17.156 14.148 1 97.5 215 SER B CA 1
ATOM 6617 C C . SER B 1 215 ? 11.609 -15.914 13.516 1 97.5 215 SER B C 1
ATOM 6619 O O . SER B 1 215 ? 12.305 -14.914 13.289 1 97.5 215 SER B O 1
ATOM 6621 N N . SER B 1 216 ? 10.344 -16.062 13.188 1 96 216 SER B N 1
ATOM 6622 C CA . SER B 1 216 ? 9.602 -14.875 12.773 1 96 216 SER B CA 1
ATOM 6623 C C . SER B 1 216 ? 9.523 -13.852 13.898 1 96 216 SER B C 1
ATOM 6625 O O . SER B 1 216 ? 9.625 -14.203 15.078 1 96 216 SER B O 1
ATOM 6627 N N . PRO B 1 217 ? 9.305 -12.562 13.523 1 94.12 217 PRO B N 1
ATOM 6628 C CA . PRO B 1 217 ? 9.234 -11.531 14.555 1 94.12 217 PRO B CA 1
ATOM 6629 C C . PRO B 1 217 ? 8.109 -11.773 15.562 1 94.12 217 PRO B C 1
ATOM 6631 O O . PRO B 1 217 ? 7 -12.133 15.172 1 94.12 217 PRO B O 1
ATOM 6634 N N . ASN B 1 218 ? 8.438 -11.578 16.891 1 92.38 218 ASN B N 1
ATOM 6635 C CA . ASN B 1 218 ? 7.465 -11.633 17.969 1 92.38 218 ASN B CA 1
ATOM 6636 C C . ASN B 1 218 ? 6.992 -13.055 18.234 1 92.38 218 ASN B C 1
ATOM 6638 O O . ASN B 1 218 ? 5.969 -13.266 18.891 1 92.38 218 ASN B O 1
ATOM 6642 N N . PHE B 1 219 ? 7.648 -14.008 17.719 1 94.38 219 PHE B N 1
ATOM 6643 C CA . PHE B 1 219 ? 7.281 -15.398 17.984 1 94.38 219 PHE B CA 1
ATOM 6644 C C . PHE B 1 219 ? 7.402 -15.711 19.469 1 94.38 219 PHE B C 1
ATOM 6646 O O . PHE B 1 219 ? 8.398 -15.367 20.109 1 94.38 219 PHE B O 1
ATOM 6653 N N . PRO B 1 220 ? 6.441 -16.422 20.094 1 91.81 220 PRO B N 1
ATOM 6654 C CA . PRO B 1 220 ? 5.309 -17.125 19.5 1 91.81 220 PRO B CA 1
ATOM 6655 C C . PRO B 1 220 ? 4.059 -16.266 19.391 1 91.81 220 PRO B C 1
ATOM 6657 O O . PRO B 1 220 ? 2.949 -16.781 19.25 1 91.81 220 PRO B O 1
ATOM 6660 N N . GLY B 1 221 ? 4.238 -14.922 19.578 1 90.25 221 GLY B N 1
ATOM 6661 C CA . GLY B 1 221 ? 3.129 -14.023 19.297 1 90.25 221 GLY B CA 1
ATOM 6662 C C . GLY B 1 221 ? 2.889 -13.805 17.812 1 90.25 221 GLY B C 1
ATOM 6663 O O . GLY B 1 221 ? 3.66 -14.289 16.984 1 90.25 221 GLY B O 1
ATOM 6664 N N . ARG B 1 222 ? 1.819 -13.102 17.484 1 91.12 222 ARG B N 1
ATOM 6665 C CA . ARG B 1 222 ? 1.49 -12.758 16.109 1 91.12 222 ARG B CA 1
ATOM 6666 C C . ARG B 1 222 ? 2.586 -11.906 15.477 1 91.12 222 ARG B C 1
ATOM 6668 O O . ARG B 1 222 ? 3.039 -10.93 16.078 1 91.12 222 ARG B O 1
ATOM 6675 N N . TYR B 1 223 ? 3.148 -12.398 14.328 1 93.75 223 TYR B N 1
ATOM 6676 C CA . TYR B 1 223 ? 4.16 -11.578 13.664 1 93.75 223 TYR B CA 1
ATOM 6677 C C . TYR B 1 223 ? 3.545 -10.312 13.094 1 93.75 223 TYR B C 1
ATOM 6679 O O . TYR B 1 223 ? 2.332 -10.102 13.188 1 93.75 223 TYR B O 1
ATOM 6687 N N . TYR B 1 224 ? 4.363 -9.43 12.539 1 92.19 224 TYR B N 1
ATOM 6688 C CA . TYR B 1 224 ? 3.898 -8.102 12.164 1 92.19 224 TYR B CA 1
ATOM 6689 C C . TYR B 1 224 ? 3.688 -8 10.656 1 92.19 224 TYR B C 1
ATOM 6691 O O . TYR B 1 224 ? 4.289 -8.75 9.891 1 92.19 224 TYR B O 1
ATOM 6699 N N . ALA B 1 225 ? 2.822 -7.055 10.273 1 92.06 225 ALA B N 1
ATOM 6700 C CA . ALA B 1 225 ? 2.57 -6.777 8.859 1 92.06 225 ALA B CA 1
ATOM 6701 C C . ALA B 1 225 ? 3.738 -6.02 8.234 1 92.06 225 ALA B C 1
ATOM 6703 O O . ALA B 1 225 ? 4.434 -5.262 8.914 1 92.06 225 ALA B O 1
ATOM 6704 N N . ASP B 1 226 ? 3.957 -6.277 6.918 1 92.19 226 ASP B N 1
ATOM 6705 C CA . ASP B 1 226 ? 4.938 -5.594 6.082 1 92.19 226 ASP B CA 1
ATOM 6706 C C . ASP B 1 226 ? 6.355 -5.805 6.613 1 92.19 226 ASP B C 1
ATOM 6708 O O . ASP B 1 226 ? 7.184 -4.891 6.566 1 92.19 226 ASP B O 1
ATOM 6712 N N . ASP B 1 227 ? 6.566 -6.938 7.172 1 92.38 227 ASP B N 1
ATOM 6713 C CA . ASP B 1 227 ? 7.914 -7.289 7.613 1 92.38 227 ASP B CA 1
ATOM 6714 C C . ASP B 1 227 ? 8.695 -7.973 6.5 1 92.38 227 ASP B C 1
ATOM 6716 O O . ASP B 1 227 ? 8.109 -8.602 5.617 1 92.38 227 ASP B O 1
ATOM 6720 N N . LEU B 1 228 ? 9.945 -7.809 6.48 1 95.94 228 LEU B N 1
ATOM 6721 C CA . LEU B 1 228 ? 10.898 -8.484 5.609 1 95.94 228 LEU B CA 1
ATOM 6722 C C . LEU B 1 228 ? 12.125 -8.938 6.398 1 95.94 228 LEU B C 1
ATOM 6724 O O . LEU B 1 228 ? 12.891 -8.117 6.902 1 95.94 228 LEU B O 1
ATOM 6728 N N . CYS B 1 229 ? 12.289 -10.227 6.574 1 97.5 229 CYS B N 1
ATOM 6729 C CA . CYS B 1 229 ? 13.406 -10.812 7.305 1 97.5 229 CYS B CA 1
ATOM 6730 C C . CYS B 1 229 ? 14.211 -11.742 6.406 1 97.5 229 CYS B C 1
ATOM 6732 O O . CYS B 1 229 ? 13.641 -12.492 5.605 1 97.5 229 CYS B O 1
ATOM 6734 N N . VAL B 1 230 ? 15.469 -11.656 6.535 1 98.12 230 VAL B N 1
ATOM 6735 C CA . VAL B 1 230 ? 16.375 -12.469 5.73 1 98.12 230 VAL B CA 1
ATOM 6736 C C . VAL B 1 230 ? 17.375 -13.188 6.641 1 98.12 230 VAL B C 1
ATOM 6738 O O . VAL B 1 230 ? 18.016 -12.555 7.477 1 98.12 230 VAL B O 1
ATOM 6741 N N . TRP B 1 231 ? 17.469 -14.492 6.551 1 98.44 231 TRP B N 1
ATOM 6742 C CA . TRP B 1 231 ? 18.5 -15.273 7.234 1 98.44 231 TRP B CA 1
ATOM 6743 C C . TRP B 1 231 ? 19.344 -16.047 6.234 1 98.44 231 TRP B C 1
ATOM 6745 O O . TRP B 1 231 ? 18.812 -16.75 5.371 1 98.44 231 TRP B O 1
ATOM 6755 N N . LYS B 1 232 ? 20.547 -15.922 6.324 1 98.38 232 LYS B N 1
ATOM 6756 C CA . LYS B 1 232 ? 21.469 -16.703 5.512 1 98.38 232 LYS B CA 1
ATOM 6757 C C . LYS B 1 232 ? 22.438 -17.5 6.387 1 98.38 232 LYS B C 1
ATOM 6759 O O . LYS B 1 232 ? 22.984 -16.969 7.363 1 98.38 232 LYS B O 1
ATOM 6764 N N . ILE B 1 233 ? 22.562 -18.719 6.109 1 98.38 233 ILE B N 1
ATOM 6765 C CA . ILE B 1 233 ? 23.484 -19.594 6.828 1 98.38 233 ILE B CA 1
ATOM 6766 C C . ILE B 1 233 ? 24.594 -20.062 5.891 1 98.38 233 ILE B C 1
ATOM 6768 O O . ILE B 1 233 ? 24.328 -20.578 4.805 1 98.38 233 ILE B O 1
ATOM 6772 N N . GLU B 1 234 ? 25.797 -19.891 6.289 1 97.75 234 GLU B N 1
ATOM 6773 C CA . GLU B 1 234 ? 26.953 -20.344 5.531 1 97.75 234 GLU B CA 1
ATOM 6774 C C . GLU B 1 234 ? 27.812 -21.297 6.352 1 97.75 234 GLU B C 1
ATOM 6776 O O . GLU B 1 234 ? 28.297 -20.953 7.426 1 97.75 234 GLU B O 1
ATOM 6781 N N . ALA B 1 235 ? 27.969 -22.406 5.824 1 97.25 235 ALA B N 1
ATOM 6782 C CA . ALA B 1 235 ? 28.797 -23.453 6.434 1 97.25 235 ALA B CA 1
ATOM 6783 C C . ALA B 1 235 ? 30.109 -23.609 5.684 1 97.25 235 ALA B C 1
ATOM 6785 O O . ALA B 1 235 ? 30.266 -23.125 4.555 1 97.25 235 ALA B O 1
ATOM 6786 N N . PRO B 1 236 ? 31.094 -24.219 6.359 1 95.56 236 PRO B N 1
ATOM 6787 C CA . PRO B 1 236 ? 32.344 -24.484 5.648 1 95.56 236 PRO B CA 1
ATOM 6788 C C . PRO B 1 236 ? 32.156 -25.469 4.488 1 95.56 236 PRO B C 1
ATOM 6790 O O . PRO B 1 236 ? 31.188 -26.234 4.473 1 95.56 236 PRO B O 1
ATOM 6793 N N . GLU B 1 237 ? 33.125 -25.422 3.561 1 93 237 GLU B N 1
ATOM 6794 C CA . GLU B 1 237 ? 33.094 -26.344 2.43 1 93 237 GLU B CA 1
ATOM 6795 C C . GLU B 1 237 ? 33.062 -27.797 2.904 1 93 237 GLU B C 1
ATOM 6797 O O . GLU B 1 237 ? 33.75 -28.156 3.852 1 93 237 GLU B O 1
ATOM 6802 N N . GLY B 1 238 ? 32.312 -28.578 2.242 1 91.94 238 GLY B N 1
ATOM 6803 C CA . GLY B 1 238 ? 32.188 -29.984 2.6 1 91.94 238 GLY B CA 1
ATOM 6804 C C . GLY B 1 238 ? 31.125 -30.25 3.635 1 91.94 238 GLY B C 1
ATOM 6805 O O . GLY B 1 238 ? 30.812 -31.406 3.945 1 91.94 238 GLY B O 1
ATOM 6806 N N . LYS B 1 239 ? 30.594 -29.219 4.129 1 95.44 239 LYS B N 1
ATOM 6807 C CA . LYS B 1 239 ? 29.516 -29.359 5.109 1 95.44 239 LYS B CA 1
ATOM 6808 C C . LYS B 1 239 ? 28.172 -28.953 4.516 1 95.44 239 LYS B C 1
ATOM 6810 O O . LYS B 1 239 ? 28.109 -28.281 3.477 1 95.44 239 LYS B O 1
ATOM 6815 N N . VAL B 1 240 ? 27.094 -29.469 5.141 1 96.56 240 VAL B N 1
ATOM 6816 C CA . VAL B 1 240 ? 25.734 -29.094 4.777 1 96.56 240 VAL B CA 1
ATOM 6817 C C . VAL B 1 240 ? 24.984 -28.625 6.02 1 96.56 240 VAL B C 1
ATOM 6819 O O . VAL B 1 240 ? 25.453 -28.797 7.145 1 96.56 240 VAL B O 1
ATOM 6822 N N . ILE B 1 241 ? 23.891 -28.016 5.801 1 97.56 241 ILE B N 1
ATOM 6823 C CA . ILE B 1 241 ? 23.125 -27.406 6.883 1 97.56 241 ILE B CA 1
ATOM 6824 C C . ILE B 1 241 ? 21.797 -28.141 7.055 1 97.56 241 ILE B C 1
ATOM 6826 O O . ILE B 1 241 ? 21.031 -28.281 6.102 1 97.56 241 ILE B O 1
ATOM 6830 N N . ARG B 1 242 ? 21.516 -28.641 8.164 1 97 242 ARG B N 1
ATOM 6831 C CA . ARG B 1 242 ? 20.234 -29.234 8.5 1 97 242 ARG B CA 1
ATOM 6832 C C . ARG B 1 242 ? 19.391 -28.266 9.328 1 97 242 ARG B C 1
ATOM 6834 O O . ARG B 1 242 ? 19.844 -27.766 10.359 1 97 242 ARG B O 1
ATOM 6841 N N . VAL B 1 243 ? 18.156 -27.984 8.891 1 97.69 243 VAL B N 1
ATOM 6842 C CA . VAL B 1 243 ? 17.266 -27.062 9.586 1 97.69 243 VAL B CA 1
ATOM 6843 C C . VAL B 1 243 ? 16.016 -27.812 10.055 1 97.69 243 VAL B C 1
ATOM 6845 O O . VAL B 1 243 ? 15.43 -28.594 9.305 1 97.69 243 VAL B O 1
ATOM 6848 N N . LYS B 1 244 ? 15.609 -27.578 11.234 1 97.25 244 LYS B N 1
ATOM 6849 C CA . LYS B 1 244 ? 14.391 -28.141 11.812 1 97.25 244 LYS B CA 1
ATOM 6850 C C . LYS B 1 244 ? 13.438 -27.047 12.266 1 97.25 244 LYS B C 1
ATOM 6852 O O . LYS B 1 244 ? 13.852 -26.062 12.891 1 97.25 244 LYS B O 1
ATOM 6857 N N . PHE B 1 245 ? 12.211 -27.25 11.938 1 96.75 245 PHE B N 1
ATOM 6858 C CA . PHE B 1 245 ? 11.188 -26.281 12.336 1 96.75 245 PHE B CA 1
ATOM 6859 C C . PHE B 1 245 ? 10.375 -26.812 13.516 1 96.75 245 PHE B C 1
ATOM 6861 O O . PHE B 1 245 ? 10.078 -28 13.586 1 96.75 245 PHE B O 1
ATOM 6868 N N . ASP B 1 246 ? 10.008 -25.891 14.32 1 93.44 246 ASP B N 1
ATOM 6869 C CA . ASP B 1 246 ? 9.164 -26.25 15.461 1 93.44 246 ASP B CA 1
ATOM 6870 C C . ASP B 1 246 ? 7.754 -26.609 15.008 1 93.44 246 ASP B C 1
ATOM 6872 O O . ASP B 1 246 ? 7.398 -26.406 13.844 1 93.44 246 ASP B O 1
ATOM 6876 N N . GLU B 1 247 ? 6.934 -27.078 15.906 1 90.75 247 GLU B N 1
ATOM 6877 C CA . GLU B 1 247 ? 5.582 -27.531 15.602 1 90.75 247 GLU B CA 1
ATOM 6878 C C . GLU B 1 247 ? 4.68 -26.359 15.211 1 90.75 247 GLU B C 1
ATOM 6880 O O . GLU B 1 247 ? 3.773 -26.516 14.391 1 90.75 247 GLU B O 1
ATOM 6885 N N . ASP B 1 248 ? 4.996 -25.266 15.859 1 90.19 248 ASP B N 1
ATOM 6886 C CA . ASP B 1 248 ? 4.211 -24.094 15.5 1 90.19 248 ASP B CA 1
ATOM 6887 C C . ASP B 1 248 ? 4.68 -23.5 14.172 1 90.19 248 ASP B C 1
ATOM 6889 O O . ASP B 1 248 ? 5.82 -23.047 14.062 1 90.19 248 ASP B O 1
ATOM 6893 N N . PHE B 1 249 ? 3.93 -23.672 13.148 1 93.5 249 PHE B N 1
ATOM 6894 C CA . PHE B 1 249 ? 4.172 -23.109 11.828 1 93.5 249 PHE B CA 1
ATOM 6895 C C . PHE B 1 249 ? 2.896 -22.516 11.25 1 93.5 249 PHE B C 1
ATOM 6897 O O . PHE B 1 249 ? 2.148 -23.203 10.547 1 93.5 249 PHE B O 1
ATOM 6904 N N . ASP B 1 250 ? 2.701 -21.266 11.602 1 92.75 250 ASP B N 1
ATOM 6905 C CA . ASP B 1 250 ? 1.443 -20.594 11.297 1 92.75 250 ASP B CA 1
ATOM 6906 C C . ASP B 1 250 ? 1.686 -19.312 10.508 1 92.75 250 ASP B C 1
ATOM 6908 O O . ASP B 1 250 ? 1.741 -18.219 11.086 1 92.75 250 ASP B O 1
ATOM 6912 N N . ILE B 1 251 ? 1.936 -19.531 9.227 1 93.12 251 ILE B N 1
ATOM 6913 C CA . ILE B 1 251 ? 2.088 -18.391 8.336 1 93.12 251 ILE B CA 1
ATOM 6914 C C . ILE B 1 251 ? 0.811 -18.203 7.52 1 93.12 251 ILE B C 1
ATOM 6916 O O . ILE B 1 251 ? 0.56 -18.938 6.562 1 93.12 251 ILE B O 1
ATOM 6920 N N . ARG B 1 252 ? 0.169 -17.203 7.848 1 84.56 252 ARG B N 1
ATOM 6921 C CA . ARG B 1 252 ? -1.1 -16.844 7.223 1 84.56 252 ARG B CA 1
ATOM 6922 C C . ARG B 1 252 ? -1.99 -18.078 7.047 1 84.56 252 ARG B C 1
ATOM 6924 O O . ARG B 1 252 ? -1.505 -19.156 6.723 1 84.56 252 ARG B O 1
ATOM 6931 N N . ALA B 1 253 ? -3.127 -18.125 7.461 1 65.75 253 ALA B N 1
ATOM 6932 C CA . ALA B 1 253 ? -4.02 -19.281 7.426 1 65.75 253 ALA B CA 1
ATOM 6933 C C . ALA B 1 253 ? -4.148 -19.828 6.012 1 65.75 253 ALA B C 1
ATOM 6935 O O . ALA B 1 253 ? -3.188 -20.375 5.461 1 65.75 253 ALA B O 1
ATOM 6936 N N . HIS B 1 254 ? -5.289 -19.547 5.246 1 65.5 254 HIS B N 1
ATOM 6937 C CA . HIS B 1 254 ? -5.691 -20.312 4.074 1 65.5 254 HIS B CA 1
ATOM 6938 C C . HIS B 1 254 ? -5.328 -19.578 2.785 1 65.5 254 HIS B C 1
ATOM 6940 O O . HIS B 1 254 ? -5.895 -18.531 2.48 1 65.5 254 HIS B O 1
ATOM 6946 N N . GLU B 1 255 ? -4.203 -20.172 2.197 1 75.69 255 GLU B N 1
ATOM 6947 C CA . GLU B 1 255 ? -3.811 -19.703 0.871 1 75.69 255 GLU B CA 1
ATOM 6948 C C . GLU B 1 255 ? -3.117 -20.797 0.078 1 75.69 255 GLU B C 1
ATOM 6950 O O . GLU B 1 255 ? -2.068 -21.297 0.487 1 75.69 255 GLU B O 1
ATOM 6955 N N . PRO B 1 256 ? -3.65 -21.125 -1.044 1 76.88 256 PRO B N 1
ATOM 6956 C CA . PRO B 1 256 ? -3.115 -22.281 -1.766 1 76.88 256 PRO B CA 1
ATOM 6957 C C . PRO B 1 256 ? -1.767 -21.984 -2.424 1 76.88 256 PRO B C 1
ATOM 6959 O O . PRO B 1 256 ? -0.979 -22.906 -2.654 1 76.88 256 PRO B O 1
ATOM 6962 N N . LEU B 1 257 ? -1.387 -20.75 -2.695 1 87.5 257 LEU B N 1
ATOM 6963 C CA . LEU B 1 257 ? -0.215 -20.469 -3.52 1 87.5 257 LEU B CA 1
ATOM 6964 C C . LEU B 1 257 ? 0.932 -19.938 -2.67 1 87.5 257 LEU B C 1
ATOM 6966 O O . LEU B 1 257 ? 2.07 -19.844 -3.137 1 87.5 257 LEU B O 1
ATOM 6970 N N . CYS B 1 258 ? 0.74 -19.609 -1.414 1 89.62 258 CYS B N 1
ATOM 6971 C CA . CYS B 1 258 ? 1.75 -19.047 -0.53 1 89.62 258 CYS B CA 1
ATOM 6972 C C . CYS B 1 258 ? 2.387 -17.797 -1.155 1 89.62 258 CYS B C 1
ATOM 6974 O O . CYS B 1 258 ? 3.611 -17.703 -1.244 1 89.62 258 CYS B O 1
ATOM 6976 N N . VAL B 1 259 ? 1.572 -16.891 -1.56 1 89.94 259 VAL B N 1
ATOM 6977 C CA . VAL B 1 259 ? 2.102 -15.727 -2.268 1 89.94 259 VAL B CA 1
ATOM 6978 C C . VAL B 1 259 ? 1.904 -14.469 -1.421 1 89.94 259 VAL B C 1
ATOM 6980 O O . VAL B 1 259 ? 2.475 -13.414 -1.719 1 89.94 259 VAL B O 1
ATOM 6983 N N . GLN B 1 260 ? 1.18 -14.508 -0.375 1 91.69 260 GLN B N 1
ATOM 6984 C CA . GLN B 1 260 ? 1.044 -13.383 0.543 1 91.69 260 GLN B CA 1
ATOM 6985 C C . GLN B 1 260 ? 2.09 -13.445 1.652 1 91.69 260 GLN B C 1
ATOM 6987 O O . GLN B 1 260 ? 3.289 -13.328 1.39 1 91.69 260 GLN B O 1
ATOM 6992 N N . ASP B 1 26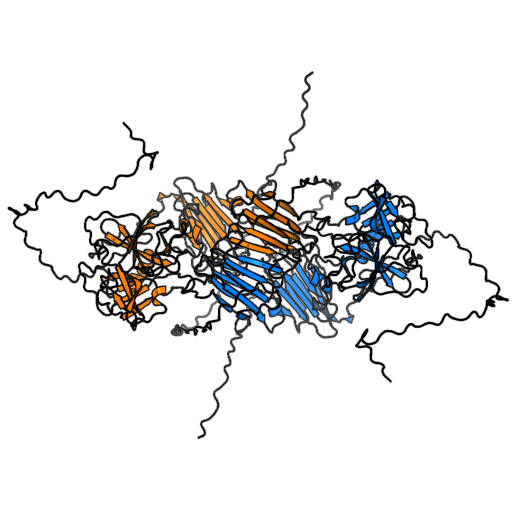1 ? 1.642 -13.883 2.859 1 93.88 261 ASP B N 1
ATOM 6993 C CA . ASP B 1 261 ? 2.676 -14.164 3.852 1 93.88 261 ASP B CA 1
ATOM 6994 C C . ASP B 1 261 ? 3.342 -15.508 3.588 1 93.88 261 ASP B C 1
ATOM 6996 O O . ASP B 1 261 ? 2.662 -16.531 3.455 1 93.88 261 ASP B O 1
ATOM 7000 N N . HIS B 1 262 ? 4.676 -15.453 3.488 1 94.56 262 HIS B N 1
ATOM 7001 C CA . HIS B 1 262 ? 5.324 -16.719 3.201 1 94.56 262 HIS B CA 1
ATOM 7002 C C . HIS B 1 262 ? 6.797 -16.703 3.605 1 94.56 262 HIS B C 1
ATOM 7004 O O . HIS B 1 262 ? 7.363 -15.625 3.818 1 94.56 262 HIS B O 1
ATOM 7010 N N . LEU B 1 263 ? 7.316 -17.875 3.762 1 95.81 263 LEU B N 1
ATOM 7011 C CA . LEU B 1 263 ? 8.75 -18.109 3.924 1 95.81 263 LEU B CA 1
ATOM 7012 C C . LEU B 1 263 ? 9.352 -18.688 2.65 1 95.81 263 LEU B C 1
ATOM 7014 O O . LEU B 1 263 ? 8.961 -19.781 2.213 1 95.81 263 LEU B O 1
ATOM 7018 N N . GLU B 1 264 ? 10.219 -17.953 2.066 1 95.94 264 GLU B N 1
ATOM 7019 C CA . GLU B 1 264 ? 10.945 -18.422 0.89 1 95.94 264 GLU B CA 1
ATOM 7020 C C . GLU B 1 264 ? 12.289 -19.031 1.276 1 95.94 264 GLU B C 1
ATOM 7022 O O . GLU B 1 264 ? 13.047 -18.422 2.041 1 95.94 264 GLU B O 1
ATOM 7027 N N . VAL B 1 265 ? 12.594 -20.219 0.697 1 97 265 VAL B N 1
ATOM 7028 C CA . VAL B 1 265 ? 13.805 -20.922 1.091 1 97 265 VAL B CA 1
ATOM 7029 C C . VAL B 1 265 ? 14.602 -21.312 -0.152 1 97 265 VAL B C 1
ATOM 7031 O O . VAL B 1 265 ? 14.031 -21.75 -1.15 1 97 265 VAL B O 1
ATOM 7034 N N . SER B 1 266 ? 15.898 -21.094 -0.108 1 97.62 266 SER B N 1
ATOM 7035 C CA . SER B 1 266 ? 16.828 -21.625 -1.097 1 97.62 266 SER B CA 1
ATOM 7036 C C . SER B 1 266 ? 17.797 -22.609 -0.457 1 97.62 266 SER B C 1
ATOM 7038 O O . SER B 1 266 ? 18.594 -22.219 0.408 1 97.62 266 SER B O 1
ATOM 7040 N N . LEU B 1 267 ? 17.844 -23.828 -0.917 1 96.44 267 LEU B N 1
ATOM 7041 C CA . LEU B 1 267 ? 18.719 -24.859 -0.378 1 96.44 267 LEU B CA 1
ATOM 7042 C C . LEU B 1 267 ? 20.156 -24.656 -0.873 1 96.44 267 LEU B C 1
ATOM 7044 O O . LEU B 1 267 ? 21.078 -25.281 -0.371 1 96.44 267 LEU B O 1
ATOM 7048 N N . THR B 1 268 ? 20.328 -23.75 -1.827 1 95.88 268 THR B N 1
ATOM 7049 C CA . THR B 1 268 ? 21.656 -23.484 -2.361 1 95.88 268 THR B CA 1
ATOM 7050 C C . THR B 1 268 ? 22.172 -22.125 -1.856 1 95.88 268 THR B C 1
ATOM 7052 O O . THR B 1 268 ? 23.312 -21.75 -2.137 1 95.88 268 THR B O 1
ATOM 7055 N N . GLY B 1 269 ? 21.344 -21.406 -1.233 1 96.5 269 GLY B N 1
ATOM 7056 C CA . GLY B 1 269 ? 21.719 -20.094 -0.738 1 96.5 269 GLY B CA 1
ATOM 7057 C C . GLY B 1 269 ? 21.531 -18.984 -1.762 1 96.5 269 GLY B C 1
ATOM 7058 O O . GLY B 1 269 ? 21.969 -17.859 -1.553 1 96.5 269 GLY B O 1
ATOM 7059 N N . ASP B 1 270 ? 20.906 -19.312 -2.867 1 95.38 270 ASP B N 1
ATOM 7060 C CA . ASP B 1 270 ? 20.656 -18.375 -3.971 1 95.38 270 ASP B CA 1
ATOM 7061 C C . ASP B 1 270 ? 19.328 -18.688 -4.652 1 95.38 270 ASP B C 1
ATOM 7063 O O . ASP B 1 270 ? 19.156 -19.75 -5.246 1 95.38 270 ASP B O 1
ATOM 7067 N N . PHE B 1 271 ? 18.469 -17.719 -4.664 1 94.12 271 PHE B N 1
ATOM 7068 C CA . PHE B 1 271 ? 17.125 -17.938 -5.18 1 94.12 271 PHE B CA 1
ATOM 7069 C C . PHE B 1 271 ? 17.141 -18.125 -6.691 1 94.12 271 PHE B C 1
ATOM 7071 O O . PHE B 1 271 ? 16.156 -18.594 -7.281 1 94.12 271 PHE B O 1
ATOM 7078 N N . SER B 1 272 ? 18.234 -17.781 -7.383 1 92.88 272 SER B N 1
ATOM 7079 C CA . SER B 1 272 ? 18.312 -17.969 -8.828 1 92.88 272 SER B CA 1
ATOM 7080 C C . SER B 1 272 ? 18.516 -19.453 -9.172 1 92.88 272 SER B C 1
ATOM 7082 O O . SER B 1 272 ? 18.297 -19.859 -10.312 1 92.88 272 SER B O 1
ATOM 7084 N N . THR B 1 273 ? 18.953 -20.188 -8.164 1 92.94 273 THR B N 1
ATOM 7085 C CA . THR B 1 273 ? 19.234 -21.594 -8.43 1 92.94 273 THR B CA 1
ATOM 7086 C C . THR B 1 273 ? 18.188 -22.484 -7.77 1 92.94 273 THR B C 1
ATOM 7088 O O . THR B 1 273 ? 17.891 -23.578 -8.266 1 92.94 273 THR B O 1
ATOM 7091 N N . HIS B 1 274 ? 17.703 -22.031 -6.672 1 93.81 274 HIS B N 1
ATOM 7092 C CA . HIS B 1 274 ? 16.672 -22.812 -5.98 1 93.81 274 HIS B CA 1
ATOM 7093 C C . HIS B 1 274 ? 15.734 -21.891 -5.195 1 93.81 274 HIS B C 1
ATOM 7095 O O . HIS B 1 274 ? 16.188 -20.953 -4.547 1 93.81 274 HIS B O 1
ATOM 7101 N N . VAL B 1 275 ? 14.453 -22.203 -5.27 1 94.75 275 VAL B N 1
ATOM 7102 C CA . VAL B 1 275 ? 13.492 -21.438 -4.496 1 94.75 275 VAL B CA 1
ATOM 7103 C C . VAL B 1 275 ? 12.266 -22.281 -4.188 1 94.75 275 VAL B C 1
ATOM 7105 O O . VAL B 1 275 ? 11.758 -23 -5.055 1 94.75 275 VAL B O 1
ATOM 7108 N N . LYS B 1 276 ? 11.812 -22.234 -3.012 1 92.94 276 LYS B N 1
ATOM 7109 C CA . LYS B 1 276 ? 10.555 -22.844 -2.568 1 92.94 276 LYS B CA 1
ATOM 7110 C C . LYS B 1 276 ? 9.875 -21.984 -1.507 1 92.94 276 LYS B C 1
ATOM 7112 O O . LYS B 1 276 ? 10.547 -21.422 -0.638 1 92.94 276 LYS B O 1
ATOM 7117 N N . ARG B 1 277 ? 8.586 -21.922 -1.605 1 92.25 277 ARG B N 1
ATOM 7118 C CA . ARG B 1 277 ? 7.816 -21.109 -0.658 1 92.25 277 ARG B CA 1
ATOM 7119 C C . ARG B 1 277 ? 7.016 -22 0.289 1 92.25 277 ARG B C 1
ATOM 7121 O O . ARG B 1 277 ? 6.527 -23.062 -0.108 1 92.25 277 ARG B O 1
ATOM 7128 N N . TYR B 1 278 ? 6.906 -21.5 1.526 1 92.94 278 TYR B N 1
ATOM 7129 C CA . TYR B 1 278 ? 6.148 -22.203 2.553 1 92.94 278 TYR B CA 1
ATOM 7130 C C . TYR B 1 278 ? 5.176 -21.266 3.254 1 92.94 278 TYR B C 1
ATOM 7132 O O . TYR B 1 278 ? 5.496 -20.109 3.51 1 92.94 278 TYR B O 1
ATOM 7140 N N . CYS B 1 279 ? 4.02 -21.812 3.518 1 91.75 279 CYS B N 1
ATOM 7141 C CA . CYS B 1 279 ? 3.002 -21.156 4.324 1 91.75 279 CYS B CA 1
ATOM 7142 C C . CYS B 1 279 ? 2.182 -22.156 5.113 1 91.75 279 CYS B C 1
ATOM 7144 O O . CYS B 1 279 ? 2.631 -23.281 5.344 1 91.75 279 CYS B O 1
ATOM 7146 N N . HIS B 1 280 ? 1.165 -21.922 5.918 1 79.5 280 HIS B N 1
ATOM 7147 C CA . HIS B 1 280 ? 0.39 -22.625 6.934 1 79.5 280 HIS B CA 1
ATOM 7148 C C . HIS B 1 280 ? 0.348 -24.125 6.66 1 79.5 280 HIS B C 1
ATOM 7150 O O . HIS B 1 280 ? 0.569 -24.938 7.562 1 79.5 280 HIS B O 1
ATOM 7156 N N . ARG B 1 281 ? 0.044 -24.656 5.477 1 68.81 281 ARG B N 1
ATOM 7157 C CA . ARG B 1 281 ? -0.156 -26.078 5.23 1 68.81 281 ARG B CA 1
ATOM 7158 C C . ARG B 1 281 ? 1.116 -26.734 4.691 1 68.81 281 ARG B C 1
ATOM 7160 O O . ARG B 1 281 ? 1.139 -27.938 4.418 1 68.81 281 ARG B O 1
ATOM 7167 N N . THR B 1 282 ? 2.111 -26 4.832 1 79.5 282 THR B N 1
ATOM 7168 C CA . THR B 1 282 ? 3.279 -26.578 4.168 1 79.5 282 THR B CA 1
ATOM 7169 C C . THR B 1 282 ? 4.504 -26.516 5.078 1 79.5 282 THR B C 1
ATOM 7171 O O . THR B 1 282 ? 5.594 -26.156 4.633 1 79.5 282 THR B O 1
ATOM 7174 N N . ARG B 1 283 ? 4.285 -26.953 6.359 1 85.06 283 ARG B N 1
ATOM 7175 C CA . ARG B 1 283 ? 5.422 -26.922 7.277 1 85.06 283 ARG B CA 1
ATOM 7176 C C . ARG B 1 283 ? 6.496 -27.922 6.859 1 85.06 283 ARG B C 1
ATOM 7178 O O . ARG B 1 283 ? 6.23 -29.109 6.758 1 85.06 283 ARG B O 1
ATOM 7185 N N . PRO B 1 284 ? 7.695 -27.391 6.637 1 88.69 284 PRO B N 1
ATOM 7186 C CA . PRO B 1 284 ? 8.805 -28.328 6.438 1 88.69 284 PRO B CA 1
ATOM 7187 C C . PRO B 1 284 ? 9.359 -28.875 7.75 1 88.69 284 PRO B C 1
ATOM 7189 O O . PRO B 1 284 ? 9.883 -28.125 8.57 1 88.69 284 PRO B O 1
ATOM 7192 N N . VAL B 1 285 ? 9.086 -30.094 8.086 1 88.44 285 VAL B N 1
ATOM 7193 C CA . VAL B 1 285 ? 9.555 -30.641 9.359 1 88.44 285 VAL B CA 1
ATOM 7194 C C . VAL B 1 285 ? 11.07 -30.484 9.461 1 88.44 285 VAL B C 1
ATOM 7196 O O . VAL B 1 285 ? 11.586 -29.953 10.445 1 88.44 285 VAL B O 1
ATOM 7199 N N . SER B 1 286 ? 11.781 -30.938 8.469 1 92.62 286 SER B N 1
ATOM 7200 C CA . SER B 1 286 ? 13.227 -30.797 8.383 1 92.62 286 SER B CA 1
ATOM 7201 C C . SER B 1 286 ? 13.688 -30.609 6.938 1 92.62 286 SER B C 1
ATOM 7203 O O . SER B 1 286 ? 12.977 -31 6.004 1 92.62 286 SER B O 1
ATOM 7205 N N . MET B 1 287 ? 14.828 -29.938 6.793 1 94.56 287 MET B N 1
ATOM 7206 C CA . MET B 1 287 ? 15.406 -29.766 5.465 1 94.56 287 MET B CA 1
ATOM 7207 C C . MET B 1 287 ? 16.938 -29.734 5.543 1 94.56 287 MET B C 1
ATOM 7209 O O . MET B 1 287 ? 17.5 -29.391 6.582 1 94.56 287 MET B O 1
ATOM 7213 N N . VAL B 1 288 ? 17.5 -30.109 4.496 1 95.12 288 VAL B N 1
ATOM 7214 C CA . VAL B 1 288 ? 18.953 -30.094 4.402 1 95.12 288 VAL B CA 1
ATOM 7215 C C . VAL B 1 288 ? 19.391 -29.312 3.166 1 95.12 288 VAL B C 1
ATOM 7217 O O . VAL B 1 288 ? 18.766 -29.438 2.104 1 95.12 288 VAL B O 1
ATOM 7220 N N . SER B 1 289 ? 20.406 -28.594 3.328 1 96.12 289 SER B N 1
ATOM 7221 C CA . SER B 1 289 ? 20.891 -27.797 2.209 1 96.12 289 SER B CA 1
ATOM 7222 C C . SER B 1 289 ? 21.531 -28.672 1.14 1 96.12 289 SER B C 1
ATOM 7224 O O . SER B 1 289 ? 21.938 -29.797 1.419 1 96.12 289 SER B O 1
ATOM 7226 N N . SER B 1 290 ? 21.578 -28.172 -0.087 1 92.69 290 SER B N 1
ATOM 7227 C CA . SER B 1 290 ? 22.234 -28.875 -1.191 1 92.69 290 SER B CA 1
ATOM 7228 C C . SER B 1 290 ? 23.734 -28.609 -1.194 1 92.69 290 SER B C 1
ATOM 7230 O O . SER B 1 290 ? 24.5 -29.344 -1.842 1 92.69 290 SER B O 1
ATOM 7232 N N . GLY B 1 291 ? 24.172 -27.609 -0.562 1 93.38 291 GLY B N 1
ATOM 7233 C CA . GLY B 1 291 ? 25.547 -27.203 -0.389 1 93.38 291 GLY B CA 1
ATOM 7234 C C . GLY B 1 291 ? 25.828 -26.594 0.973 1 93.38 291 GLY B C 1
ATOM 7235 O O . GLY B 1 291 ? 25.203 -26.984 1.968 1 93.38 291 GLY B O 1
ATOM 7236 N N . ASN B 1 292 ? 26.797 -25.75 0.978 1 96.31 292 ASN B N 1
ATOM 7237 C CA . ASN B 1 292 ? 27.203 -25.219 2.275 1 96.31 292 ASN B CA 1
ATOM 7238 C C . ASN B 1 292 ? 26.531 -23.891 2.578 1 96.31 292 ASN B C 1
ATOM 7240 O O . ASN B 1 292 ? 27.047 -23.094 3.367 1 96.31 292 ASN B O 1
ATOM 7244 N N . SER B 1 293 ? 25.469 -23.641 1.874 1 97.31 293 SER B N 1
ATOM 7245 C CA . SER B 1 293 ? 24.766 -22.375 2.102 1 97.31 293 SER B CA 1
ATOM 7246 C C . SER B 1 293 ? 23.25 -22.562 2.043 1 97.31 293 SER B C 1
ATOM 7248 O O . SER B 1 293 ? 22.766 -23.469 1.362 1 97.31 293 SER B O 1
ATOM 7250 N N . MET B 1 294 ? 22.516 -21.75 2.797 1 98 294 MET B N 1
ATOM 7251 C CA . MET B 1 294 ? 21.062 -21.719 2.777 1 98 294 MET B CA 1
ATOM 7252 C C . MET B 1 294 ? 20.547 -20.281 2.959 1 98 294 MET B C 1
ATOM 7254 O O . MET B 1 294 ? 21.141 -19.5 3.703 1 98 294 MET B O 1
ATOM 7258 N N . LEU B 1 295 ? 19.516 -19.938 2.266 1 98.38 295 LEU B N 1
ATOM 7259 C CA . LEU B 1 295 ? 18.938 -18.594 2.336 1 98.38 295 LEU B CA 1
ATOM 7260 C C . LEU B 1 295 ? 17.453 -18.672 2.658 1 98.38 295 LEU B C 1
ATOM 7262 O O . LEU B 1 295 ? 16.719 -19.484 2.082 1 98.38 295 LEU B O 1
ATOM 7266 N N . PHE B 1 296 ? 17 -17.922 3.658 1 98.44 296 PHE B N 1
ATOM 7267 C CA . PHE B 1 296 ? 15.602 -17.797 4.059 1 98.44 296 PHE B CA 1
ATOM 7268 C C . PHE B 1 296 ? 15.125 -16.359 3.943 1 98.44 296 PHE B C 1
ATOM 7270 O O . PHE B 1 296 ? 15.812 -15.43 4.395 1 98.44 296 PHE B O 1
ATOM 7277 N N . VAL B 1 297 ? 14.016 -16.125 3.338 1 97.56 297 VAL B N 1
ATOM 7278 C CA . VAL B 1 297 ? 13.391 -14.805 3.291 1 97.56 297 VAL B CA 1
ATOM 7279 C C . VAL B 1 297 ? 11.938 -14.914 3.752 1 97.56 297 VAL B C 1
ATOM 7281 O O . VAL B 1 297 ? 11.148 -15.664 3.174 1 97.56 297 VAL B O 1
ATOM 7284 N N . PHE B 1 298 ? 11.609 -14.266 4.867 1 97.31 298 PHE B N 1
ATOM 7285 C CA . PHE B 1 298 ? 10.25 -14.188 5.387 1 97.31 298 PHE B CA 1
ATOM 7286 C C . PHE B 1 298 ? 9.609 -12.852 5.035 1 97.31 298 PHE B C 1
ATOM 7288 O O . PHE B 1 298 ? 10.117 -11.797 5.422 1 97.31 298 PHE B O 1
ATOM 7295 N N . ARG B 1 299 ? 8.492 -12.898 4.289 1 94.75 299 ARG B N 1
ATOM 7296 C CA . ARG B 1 299 ? 7.797 -11.695 3.834 1 94.75 299 ARG B CA 1
ATOM 7297 C C . ARG B 1 299 ? 6.328 -11.727 4.23 1 94.75 299 ARG B C 1
ATOM 7299 O O . ARG B 1 299 ? 5.656 -12.75 4.062 1 94.75 299 ARG B O 1
ATOM 7306 N N . THR B 1 300 ? 5.855 -10.594 4.766 1 94.44 300 THR B N 1
ATOM 7307 C CA . THR B 1 300 ? 4.453 -10.5 5.156 1 94.44 300 THR B CA 1
ATOM 7308 C C . THR B 1 300 ? 3.779 -9.312 4.473 1 94.44 300 THR B C 1
ATOM 7310 O O . THR B 1 300 ? 4.441 -8.328 4.141 1 94.44 300 THR B O 1
ATOM 7313 N N . ASP B 1 301 ? 2.504 -9.453 4.215 1 92.12 301 ASP B N 1
ATOM 7314 C CA . ASP B 1 301 ? 1.734 -8.352 3.645 1 92.12 301 ASP B CA 1
ATOM 7315 C C . ASP B 1 301 ? 0.951 -7.609 4.727 1 92.12 301 ASP B C 1
ATOM 7317 O O . ASP B 1 301 ? 1.371 -7.566 5.883 1 92.12 301 ASP B O 1
ATOM 7321 N N . CYS B 1 302 ? -0.147 -6.969 4.422 1 89.25 302 CYS B N 1
ATOM 7322 C CA . CYS B 1 302 ? -0.826 -6.039 5.316 1 89.25 302 CYS B CA 1
ATOM 7323 C C . CYS B 1 302 ? -1.699 -6.781 6.32 1 89.25 302 CYS B C 1
ATOM 7325 O O . CYS B 1 302 ? -2.109 -6.215 7.332 1 89.25 302 CYS B O 1
ATOM 7327 N N . CYS B 1 303 ? -1.966 -8.039 6.09 1 89.5 303 CYS B N 1
ATOM 7328 C CA . CYS B 1 303 ? -3.107 -8.57 6.824 1 89.5 303 CYS B CA 1
ATOM 7329 C C . CYS B 1 303 ? -2.939 -10.062 7.086 1 89.5 303 CYS B C 1
ATOM 7331 O O . CYS B 1 303 ? -2.092 -10.719 6.473 1 89.5 303 CYS B O 1
ATOM 7333 N N . PHE B 1 304 ? -3.709 -10.578 8.031 1 89.69 304 PHE B N 1
ATOM 7334 C CA . PHE B 1 304 ? -3.893 -11.992 8.367 1 89.69 304 PHE B CA 1
ATOM 7335 C C . PHE B 1 304 ? -2.592 -12.594 8.875 1 89.69 304 PHE B C 1
ATOM 7337 O O . PHE B 1 304 ? -2.168 -13.656 8.414 1 89.69 304 PHE B O 1
ATOM 7344 N N . GLU B 1 305 ? -2.047 -11.922 9.758 1 90.69 305 GLU B N 1
ATOM 7345 C CA . GLU B 1 305 ? -0.827 -12.422 10.383 1 90.69 305 GLU B CA 1
ATOM 7346 C C . GLU B 1 305 ? -1.117 -13.633 11.266 1 90.69 305 GLU B C 1
ATOM 7348 O O . GLU B 1 305 ? -2.158 -13.695 11.922 1 90.69 305 GLU B O 1
ATOM 7353 N N . GLY B 1 306 ? -0.247 -14.586 11.219 1 91.44 306 GLY B N 1
ATOM 7354 C CA . GLY B 1 306 ? -0.299 -15.727 12.109 1 91.44 306 GLY B CA 1
ATOM 7355 C C . GLY B 1 306 ? 0.741 -15.672 13.211 1 91.44 306 GLY B C 1
ATOM 7356 O O . GLY B 1 306 ? 1.265 -14.602 13.523 1 91.44 306 GLY B O 1
ATOM 7357 N N . LYS B 1 307 ? 1.007 -16.781 13.852 1 92.25 307 LYS B N 1
ATOM 7358 C CA . LYS B 1 307 ? 1.944 -16.875 14.961 1 92.25 307 LYS B CA 1
ATOM 7359 C C . LYS B 1 307 ? 3.389 -16.891 14.469 1 92.25 307 LYS B C 1
ATOM 7361 O O . LYS B 1 307 ? 4.312 -16.562 15.219 1 92.25 307 LYS B O 1
ATOM 7366 N N . GLY B 1 308 ? 3.502 -17.375 13.25 1 94.81 308 GLY B N 1
ATOM 7367 C CA . GLY B 1 308 ? 4.844 -17.438 12.688 1 94.81 308 GLY B CA 1
ATOM 7368 C C . GLY B 1 308 ? 5.496 -18.797 12.883 1 94.81 308 GLY B C 1
ATOM 7369 O O . GLY B 1 308 ? 4.84 -19.828 12.734 1 94.81 308 GLY B O 1
ATOM 7370 N N . PHE B 1 309 ? 6.797 -18.797 13 1 96.12 309 PHE B N 1
ATOM 7371 C CA . PHE B 1 309 ? 7.562 -20.047 13.078 1 96.12 309 PHE B CA 1
ATOM 7372 C C . PHE B 1 309 ? 8.867 -19.828 13.828 1 96.12 309 PHE B C 1
ATOM 7374 O O . PHE B 1 309 ? 9.281 -18.688 14.047 1 96.12 309 PHE B O 1
ATOM 7381 N N . LYS B 1 310 ? 9.406 -20.875 14.297 1 97.06 310 LYS B N 1
ATOM 7382 C CA . LYS B 1 310 ? 10.75 -20.922 14.867 1 97.06 310 LYS B CA 1
ATOM 7383 C C . LYS B 1 310 ? 11.547 -22.094 14.289 1 97.06 310 LYS B C 1
ATOM 7385 O O . LYS B 1 310 ? 11 -23.172 14.086 1 97.06 310 LYS B O 1
ATOM 7390 N N . ALA B 1 311 ? 12.805 -21.875 13.93 1 97.88 311 ALA B N 1
ATOM 7391 C CA . ALA B 1 311 ? 13.641 -22.906 13.32 1 97.88 311 ALA B CA 1
ATOM 7392 C C . ALA B 1 311 ? 15.016 -22.953 13.992 1 97.88 311 ALA B C 1
ATOM 7394 O O . ALA B 1 311 ? 15.484 -21.953 14.539 1 97.88 311 ALA B O 1
ATOM 7395 N N . SER B 1 312 ? 15.562 -24.078 14 1 98.19 312 SER B N 1
ATOM 7396 C CA . SER B 1 312 ? 16.938 -24.312 14.445 1 98.19 312 SER B CA 1
ATOM 7397 C C . SER B 1 312 ? 17.766 -25.031 13.383 1 98.19 312 SER B C 1
ATOM 7399 O O . SER B 1 312 ? 17.219 -25.812 12.602 1 98.19 312 SER B O 1
ATOM 7401 N N . PHE B 1 313 ? 19.047 -24.719 13.336 1 98.19 313 PHE B N 1
ATOM 7402 C CA . PHE B 1 313 ? 19.859 -25.391 12.336 1 98.19 313 PHE B CA 1
ATOM 7403 C C . PHE B 1 313 ? 21.125 -25.969 12.961 1 98.19 313 PHE B C 1
ATOM 7405 O O . PHE B 1 313 ? 21.547 -25.531 14.039 1 98.19 313 PHE B O 1
ATOM 7412 N N . THR B 1 314 ? 21.672 -27 12.336 1 97.44 314 THR B N 1
ATOM 7413 C CA . THR B 1 314 ? 22.938 -27.641 12.68 1 97.44 314 THR B CA 1
ATOM 7414 C C . THR B 1 314 ? 23.766 -27.875 11.422 1 97.44 314 THR B C 1
ATOM 7416 O O . THR B 1 314 ? 23.234 -28.281 10.391 1 97.44 314 THR B O 1
ATOM 7419 N N . VAL B 1 315 ? 25.047 -27.594 11.531 1 97.19 315 VAL B N 1
ATOM 7420 C CA . VAL B 1 315 ? 25.969 -27.875 10.445 1 97.19 315 VAL B CA 1
ATOM 7421 C C . VAL B 1 315 ? 26.516 -29.297 10.586 1 97.19 315 VAL B C 1
ATOM 7423 O O . VAL B 1 315 ? 27.078 -29.641 11.633 1 97.19 315 VAL B O 1
ATOM 7426 N N . ILE B 1 316 ? 26.359 -30 9.586 1 94.81 316 ILE B N 1
ATOM 7427 C CA . ILE B 1 316 ? 26.797 -31.406 9.648 1 94.81 316 ILE B CA 1
ATOM 7428 C C . ILE B 1 316 ? 27.672 -31.734 8.453 1 94.81 316 ILE B C 1
ATOM 7430 O O . ILE B 1 316 ? 27.75 -30.953 7.5 1 94.81 316 ILE B O 1
ATOM 7434 N N . ASP B 1 317 ? 28.297 -32.938 8.547 1 91.44 317 ASP B N 1
ATOM 7435 C CA . ASP B 1 317 ? 29.125 -33.375 7.426 1 91.44 317 ASP B CA 1
ATOM 7436 C C . ASP B 1 317 ? 28.25 -33.875 6.273 1 91.44 317 ASP B C 1
ATOM 7438 O O . ASP B 1 317 ? 27.25 -34.562 6.496 1 91.44 317 ASP B O 1
ATOM 7442 N N . SER B 1 318 ? 28.594 -33.531 5.082 1 85.31 318 SER B N 1
ATOM 7443 C CA . SER B 1 318 ? 27.828 -33.906 3.898 1 85.31 318 SER B CA 1
ATOM 7444 C C . SER B 1 318 ? 27.688 -35.438 3.807 1 85.31 318 SER B C 1
ATOM 7446 O O . SER B 1 318 ? 26.688 -35.938 3.299 1 85.31 318 SER B O 1
ATOM 7448 N N . ASP B 1 319 ? 28.625 -36.094 4.273 1 78.12 319 ASP B N 1
ATOM 7449 C CA . ASP B 1 319 ? 28.656 -37.531 4.207 1 78.12 319 ASP B CA 1
ATOM 7450 C C . ASP B 1 319 ? 27.594 -38.156 5.129 1 78.12 319 ASP B C 1
ATOM 7452 O O . ASP B 1 319 ? 27.219 -39.312 4.961 1 78.12 319 ASP B O 1
ATOM 7456 N N . ASP B 1 320 ? 27.234 -37.344 6.016 1 74.25 320 ASP B N 1
ATOM 7457 C CA . ASP B 1 320 ? 26.266 -37.844 6.984 1 74.25 320 ASP B CA 1
ATOM 7458 C C . ASP B 1 320 ? 24.844 -37.781 6.422 1 74.25 320 ASP B C 1
ATOM 7460 O O . ASP B 1 320 ? 23.906 -38.281 7.035 1 74.25 320 ASP B O 1
ATOM 7464 N N . VAL B 1 321 ? 24.812 -37.031 5.34 1 70.81 321 VAL B N 1
ATOM 7465 C CA . VAL B 1 321 ? 23.5 -36.938 4.715 1 70.81 321 VAL B CA 1
ATOM 7466 C C . VAL B 1 321 ? 23.281 -38.125 3.781 1 70.81 321 VAL B C 1
ATOM 7468 O O . VAL B 1 321 ? 24.062 -38.344 2.852 1 70.81 321 VAL B O 1
ATOM 7471 N N . VAL B 1 322 ? 22.578 -39.062 4.148 1 61.25 322 VAL B N 1
ATOM 7472 C CA . VAL B 1 322 ? 22.234 -40.188 3.314 1 61.25 322 VAL B CA 1
ATOM 7473 C C . VAL B 1 322 ? 21.328 -39.75 2.168 1 61.25 322 VAL B C 1
ATOM 7475 O O . VAL B 1 322 ? 20.219 -39.25 2.398 1 61.25 322 VAL B O 1
ATOM 7478 N N . PRO B 1 323 ? 21.969 -39.5 1.082 1 59.44 323 PRO B N 1
ATOM 7479 C CA . PRO B 1 323 ? 21.062 -39.125 -0.008 1 59.44 323 PRO B CA 1
ATOM 7480 C C . PRO B 1 323 ? 19.953 -40.156 -0.241 1 59.44 323 PRO B C 1
ATOM 7482 O O . PRO B 1 323 ? 20.203 -41.344 -0.156 1 59.44 323 PRO B O 1
ATOM 7485 N N . LYS B 1 324 ? 18.766 -39.812 -0.036 1 58.31 324 LYS B N 1
ATOM 7486 C CA . LYS B 1 324 ? 17.734 -40.75 -0.436 1 58.31 324 LYS B CA 1
ATOM 7487 C C . LYS B 1 324 ? 17.891 -41.156 -1.902 1 58.31 324 LYS B C 1
ATOM 7489 O O . LYS B 1 324 ? 17.859 -40.281 -2.787 1 58.31 324 LYS B O 1
ATOM 7494 N N . PRO B 1 325 ? 18.484 -42.25 -2.201 1 54.56 325 PRO B N 1
ATOM 7495 C CA . PRO B 1 325 ? 18.594 -42.656 -3.607 1 54.56 325 PRO B CA 1
ATOM 7496 C C . PRO B 1 325 ? 17.281 -42.5 -4.371 1 54.56 325 PRO B C 1
ATOM 7498 O O . PRO B 1 325 ? 16.219 -42.688 -3.799 1 54.56 325 PRO B O 1
ATOM 7501 N N . PRO B 1 326 ? 17.406 -41.75 -5.469 1 55.25 326 PRO B N 1
ATOM 7502 C CA . PRO B 1 326 ? 16.172 -41.781 -6.254 1 55.25 326 PRO B CA 1
ATOM 7503 C C . PRO B 1 326 ? 15.578 -43.188 -6.375 1 55.25 326 PRO B C 1
ATOM 7505 O O . PRO B 1 326 ? 16.312 -44.156 -6.375 1 55.25 326 PRO B O 1
ATOM 7508 N N . PRO B 1 327 ? 14.336 -43.281 -6.031 1 54.44 327 PRO B N 1
ATOM 7509 C CA . PRO B 1 327 ? 13.789 -44.625 -6.16 1 54.44 327 PRO B CA 1
ATOM 7510 C C . PRO B 1 327 ? 14.172 -45.312 -7.48 1 54.44 327 PRO B C 1
ATOM 7512 O O . PRO B 1 327 ? 14.328 -44.625 -8.5 1 54.44 327 PRO B O 1
ATOM 7515 N N . GLU B 1 328 ? 14.891 -46.312 -7.441 1 55.03 328 GLU B N 1
ATOM 7516 C CA . GLU B 1 328 ? 15.203 -47.062 -8.648 1 55.03 328 GLU B CA 1
ATOM 7517 C C . GLU B 1 328 ? 14.031 -47.062 -9.625 1 55.03 328 GLU B C 1
ATOM 7519 O O . GLU B 1 328 ? 12.891 -47.312 -9.227 1 55.03 328 GLU B O 1
ATOM 7524 N N . PRO B 1 329 ? 14.32 -46.375 -10.75 1 54.69 329 PRO B N 1
ATOM 7525 C CA . PRO B 1 329 ? 13.227 -46.406 -11.719 1 54.69 329 PRO B CA 1
ATOM 7526 C C . PRO B 1 329 ? 12.656 -47.812 -11.883 1 54.69 329 PRO B C 1
ATOM 7528 O O . PRO B 1 329 ? 13.406 -48.812 -11.938 1 54.69 329 PRO B O 1
ATOM 7531 N N . LYS B 1 330 ? 11.531 -48 -11.453 1 54.09 330 LYS B N 1
ATOM 7532 C CA . LYS B 1 330 ? 10.922 -49.312 -11.703 1 54.09 330 LYS B CA 1
ATOM 7533 C C . LYS B 1 330 ? 11 -49.656 -13.18 1 54.09 330 LYS B C 1
ATOM 7535 O O . LYS B 1 330 ? 10.703 -48.844 -14.047 1 54.09 330 LYS B O 1
ATOM 7540 N N . PRO B 1 331 ? 11.812 -50.656 -13.555 1 50.19 331 PRO B N 1
ATOM 7541 C CA . PRO B 1 331 ? 11.898 -51.062 -14.961 1 50.19 331 PRO B CA 1
ATOM 7542 C C . PRO B 1 331 ? 10.547 -51.031 -15.664 1 50.19 331 PRO B C 1
ATOM 7544 O O . PRO B 1 331 ? 9.539 -51.438 -15.078 1 50.19 331 PRO B O 1
ATOM 7547 N N . PRO B 1 332 ? 10.555 -50.25 -16.766 1 52.72 332 PRO B N 1
ATOM 7548 C CA . PRO B 1 332 ? 9.281 -50.219 -17.484 1 52.72 332 PRO B CA 1
ATOM 7549 C C . PRO B 1 332 ? 8.82 -51.625 -17.906 1 52.72 332 PRO B C 1
ATOM 7551 O O . PRO B 1 332 ? 9.609 -52.406 -18.422 1 52.72 332 PRO B O 1
ATOM 7554 N N . ILE B 1 333 ? 7.98 -52.219 -17.203 1 51.69 333 ILE B N 1
ATOM 7555 C CA . ILE B 1 333 ? 7.461 -53.562 -17.531 1 51.69 333 ILE B CA 1
ATOM 7556 C C . ILE B 1 333 ? 6.902 -53.562 -18.953 1 51.69 333 ILE B C 1
ATOM 7558 O O . ILE B 1 333 ? 6.754 -54.594 -19.578 1 51.69 333 ILE B O 1
ATOM 7562 N N . CYS B 1 334 ? 6.434 -52.438 -19.625 1 61.41 334 CYS B N 1
ATOM 7563 C CA . CYS B 1 334 ? 5.684 -52.469 -20.875 1 61.41 334 CYS B CA 1
ATOM 7564 C C . CYS B 1 334 ? 6.312 -51.562 -21.922 1 61.41 334 CYS B C 1
ATOM 7566 O O . CYS B 1 334 ? 7.137 -50.719 -21.594 1 61.41 334 CYS B O 1
ATOM 7568 N N . SER B 1 335 ? 6.047 -51.969 -23.25 1 79.44 335 SER B N 1
ATOM 7569 C CA . SER B 1 335 ? 6.523 -51.156 -24.359 1 79.44 335 SER B CA 1
ATOM 7570 C C . SER B 1 335 ? 5.84 -49.781 -24.375 1 79.44 335 SER B C 1
ATOM 7572 O O . SER B 1 335 ? 4.617 -49.688 -24.516 1 79.44 335 SER B O 1
ATOM 7574 N N . CYS B 1 336 ? 6.391 -48.812 -23.906 1 87.44 336 CYS B N 1
ATOM 7575 C CA . CYS B 1 336 ? 5.902 -47.438 -23.938 1 87.44 336 CYS B CA 1
ATOM 7576 C C . CYS B 1 336 ? 6.926 -46.5 -24.562 1 87.44 336 CYS B C 1
ATOM 7578 O O . CYS B 1 336 ? 8.109 -46.812 -24.641 1 87.44 336 CYS B O 1
ATOM 7580 N N . GLY B 1 337 ? 6.367 -45.344 -25.156 1 90.62 337 GLY B N 1
ATOM 7581 C CA . GLY B 1 337 ? 7.207 -44.219 -25.578 1 90.62 337 GLY B CA 1
ATOM 7582 C C . GLY B 1 337 ? 8.023 -44.531 -26.828 1 90.62 337 GLY B C 1
ATOM 7583 O O . GLY B 1 337 ? 9.164 -44.094 -26.953 1 90.62 337 GLY B O 1
ATOM 7584 N N . GLU B 1 338 ? 7.496 -45.406 -27.625 1 88.69 338 GLU B N 1
ATOM 7585 C CA . GLU B 1 338 ? 8.195 -45.75 -28.859 1 88.69 338 GLU B CA 1
ATOM 7586 C C . GLU B 1 338 ? 7.664 -44.938 -30.031 1 88.69 338 GLU B C 1
ATOM 7588 O O . GLU B 1 338 ? 6.504 -45.094 -30.422 1 88.69 338 GLU B O 1
ATOM 7593 N N . GLU B 1 339 ? 8.516 -44.125 -30.531 1 89.56 339 GLU B N 1
ATOM 7594 C CA . GLU B 1 339 ? 8.094 -43.312 -31.672 1 89.56 339 GLU B CA 1
ATOM 7595 C C . GLU B 1 339 ? 8.211 -44.094 -32.969 1 89.56 339 GLU B C 1
ATOM 7597 O O . GLU B 1 339 ? 8.922 -45.094 -33.031 1 89.56 339 GLU B O 1
ATOM 7602 N N . ASN B 1 340 ? 7.469 -43.5 -33.969 1 85.44 340 ASN B N 1
ATOM 7603 C CA . ASN B 1 340 ? 7.617 -44.031 -35.312 1 85.44 340 ASN B CA 1
ATOM 7604 C C . ASN B 1 340 ? 8.711 -43.312 -36.094 1 85.44 340 ASN B C 1
ATOM 7606 O O . ASN B 1 340 ? 8.648 -42.062 -36.25 1 85.44 340 ASN B O 1
ATOM 7610 N N . ILE B 1 341 ? 10.008 -43.719 -36.031 1 72.44 341 ILE B N 1
ATOM 7611 C CA . ILE B 1 341 ? 11.094 -42.938 -36.594 1 72.44 341 ILE B CA 1
ATO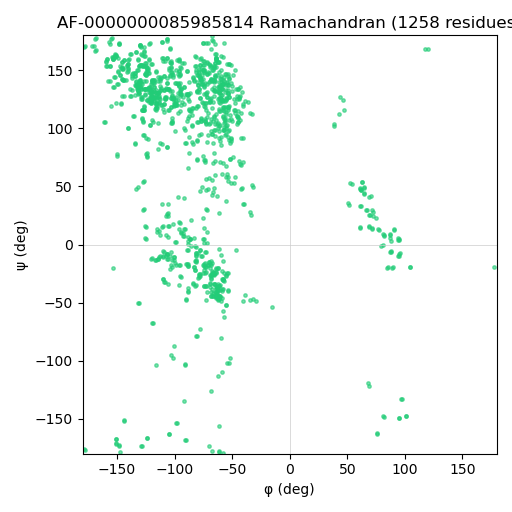M 7612 C C . ILE B 1 341 ? 11.305 -43.344 -38.062 1 72.44 341 ILE B C 1
ATOM 7614 O O . ILE B 1 341 ? 11.32 -44.531 -38.375 1 72.44 341 ILE B O 1
ATOM 7618 N N . GLN B 1 342 ? 10.938 -42.562 -38.969 1 55.09 342 GLN B N 1
ATOM 7619 C CA . GLN B 1 342 ? 11.578 -42.625 -40.281 1 55.09 342 GLN B CA 1
ATOM 7620 C C . GLN B 1 342 ? 12.711 -41.625 -40.406 1 55.09 342 GLN B C 1
ATOM 7622 O O . GLN B 1 342 ? 12.68 -40.562 -39.75 1 55.09 342 GLN B O 1
ATOM 7627 N N . GLU B 1 343 ? 14 -41.906 -40.656 1 43.81 343 GLU B N 1
ATOM 7628 C CA . GLU B 1 343 ? 15.242 -41.125 -40.719 1 43.81 343 GLU B CA 1
ATOM 7629 C C . GLU B 1 343 ? 14.977 -39.719 -41.219 1 43.81 343 GLU B C 1
ATOM 7631 O O . GLU B 1 343 ? 14.875 -39.5 -42.438 1 43.81 343 GLU B O 1
ATOM 7636 N N . VAL B 1 344 ? 14.047 -38.969 -40.688 1 44.38 344 VAL B N 1
ATOM 7637 C CA . VAL B 1 344 ? 13.969 -37.719 -41.406 1 44.38 344 VAL B CA 1
ATOM 7638 C C . VAL B 1 344 ? 14.578 -36.594 -40.531 1 44.38 344 VAL B C 1
ATOM 7640 O O . VAL B 1 344 ? 14.609 -36.688 -39.312 1 44.38 344 VAL B O 1
ATOM 7643 N N . GLU B 1 345 ? 15.297 -35.594 -41.188 1 39.47 345 GLU B N 1
ATOM 7644 C CA . GLU B 1 345 ? 16 -34.406 -40.688 1 39.47 345 GLU B CA 1
ATOM 7645 C C . GLU B 1 345 ? 15.062 -33.5 -39.906 1 39.47 345 GLU B C 1
ATOM 7647 O O . GLU B 1 345 ? 13.961 -33.188 -40.375 1 39.47 345 GLU B O 1
ATOM 7652 N N . ARG B 1 346 ? 15.234 -33.312 -38.656 1 39.47 346 ARG B N 1
ATOM 7653 C CA . ARG B 1 346 ? 14.445 -32.5 -37.719 1 39.47 346 ARG B CA 1
ATOM 7654 C C . ARG B 1 346 ? 14.672 -31.016 -37.938 1 39.47 346 ARG B C 1
ATOM 7656 O O . ARG B 1 346 ? 15.812 -30.562 -38.031 1 39.47 346 ARG B O 1
ATOM 7663 N N . ILE B 1 347 ? 13.836 -30.125 -38.531 1 36.97 347 ILE B N 1
ATOM 7664 C CA . ILE B 1 347 ? 13.93 -28.688 -38.75 1 36.97 347 ILE B CA 1
ATOM 7665 C C . ILE B 1 347 ? 13.523 -27.969 -37.438 1 36.97 347 ILE B C 1
ATOM 7667 O O . ILE B 1 347 ? 12.586 -28.375 -36.781 1 36.97 347 ILE B O 1
ATOM 7671 N N . MET B 1 348 ? 14.219 -26.938 -37.125 1 39.28 348 MET B N 1
ATOM 7672 C CA . MET B 1 348 ? 14.102 -25.984 -36.031 1 39.28 348 MET B CA 1
ATOM 7673 C C . MET B 1 348 ? 12.93 -25.031 -36.25 1 39.28 348 MET B C 1
ATOM 7675 O O . MET B 1 348 ? 12.75 -24.531 -37.375 1 39.28 348 MET B O 1
ATOM 7679 N N . GLY B 1 349 ? 11.867 -24.906 -35.469 1 54.12 349 GLY B N 1
ATOM 7680 C CA . GLY B 1 349 ? 10.609 -24.172 -35.438 1 54.12 349 GLY B CA 1
ATOM 7681 C C . GLY B 1 349 ? 9.391 -25.078 -35.406 1 54.12 349 GLY B C 1
ATOM 7682 O O . GLY B 1 349 ? 9.523 -26.312 -35.312 1 54.12 349 GLY B O 1
ATOM 7683 N N . GLY B 1 350 ? 8.25 -24.625 -35.156 1 66.62 350 GLY B N 1
ATOM 7684 C CA . GLY B 1 350 ? 7.066 -25.453 -35.312 1 66.62 350 GLY B CA 1
ATOM 7685 C C . GLY B 1 350 ? 6.961 -26.078 -36.688 1 66.62 350 GLY B C 1
ATOM 7686 O O . GLY B 1 350 ? 7.211 -25.406 -37.688 1 66.62 350 GLY B O 1
ATOM 7687 N N . LYS B 1 351 ? 6.969 -27.328 -36.781 1 80.75 351 LYS B N 1
ATOM 7688 C CA . LYS B 1 351 ? 6.844 -28.031 -38.031 1 80.75 351 LYS B CA 1
ATOM 7689 C C . LYS B 1 351 ? 5.809 -29.156 -37.969 1 80.75 351 LYS B C 1
ATOM 7691 O O . LYS B 1 351 ? 5.449 -29.594 -36.875 1 80.75 351 LYS B O 1
ATOM 7696 N N . THR B 1 352 ? 5.43 -29.438 -39.125 1 85.25 352 THR B N 1
ATOM 7697 C CA . THR B 1 352 ? 4.512 -30.562 -39.219 1 85.25 352 THR B CA 1
ATOM 7698 C C . THR B 1 352 ? 5.211 -31.859 -38.781 1 85.25 352 THR B C 1
ATOM 7700 O O . THR B 1 352 ? 6.355 -32.094 -39.188 1 85.25 352 THR B O 1
ATOM 7703 N N . VAL B 1 353 ? 4.57 -32.562 -37.969 1 88.31 353 VAL B N 1
ATOM 7704 C CA . VAL B 1 353 ? 5.121 -33.844 -37.531 1 88.31 353 VAL B CA 1
ATOM 7705 C C . VAL B 1 353 ? 5.332 -34.75 -38.75 1 88.31 353 VAL B C 1
ATOM 7707 O O . VAL B 1 353 ? 4.406 -35 -39.531 1 88.31 353 VAL B O 1
ATOM 7710 N N . ASP B 1 354 ? 6.473 -35.219 -38.906 1 85.38 354 ASP B N 1
ATOM 7711 C CA . ASP B 1 354 ? 6.852 -36.094 -40 1 85.38 354 ASP B CA 1
ATOM 7712 C C . ASP B 1 354 ? 7.746 -37.219 -39.5 1 85.38 354 ASP B C 1
ATOM 7714 O O . ASP B 1 354 ? 8.719 -37 -38.781 1 85.38 354 ASP B O 1
ATOM 7718 N N . PRO B 1 355 ? 7.418 -38.438 -39.938 1 87.19 355 PRO B N 1
ATOM 7719 C CA . PRO B 1 355 ? 6.238 -38.906 -40.688 1 87.19 355 PRO B CA 1
ATOM 7720 C C . PRO B 1 355 ? 4.945 -38.75 -39.875 1 87.19 355 PRO B C 1
ATOM 7722 O O . PRO B 1 355 ? 4.988 -38.531 -38.656 1 87.19 355 PRO B O 1
ATOM 7725 N N . PRO B 1 356 ? 3.859 -38.844 -40.625 1 89.12 356 PRO B N 1
ATOM 7726 C CA . PRO B 1 356 ? 2.598 -38.844 -39.875 1 89.12 356 PRO B CA 1
ATOM 7727 C C . PRO B 1 356 ? 2.559 -39.906 -38.781 1 89.12 356 PRO B C 1
ATOM 7729 O O . PRO B 1 356 ? 3.078 -41.031 -39 1 89.12 356 PRO B O 1
ATOM 7732 N N . ASN B 1 357 ? 2.072 -39.594 -37.594 1 91.56 357 ASN B N 1
ATOM 7733 C CA . ASN B 1 357 ? 1.932 -40.469 -36.469 1 91.56 357 ASN B CA 1
ATOM 7734 C C . ASN B 1 357 ? 3.289 -40.844 -35.875 1 91.56 357 ASN B C 1
ATOM 7736 O O . ASN B 1 357 ? 3.459 -41.969 -35.344 1 91.56 357 ASN B O 1
ATOM 7740 N N . ARG B 1 358 ? 4.211 -40 -36.094 1 92.44 358 ARG B N 1
ATOM 7741 C CA . ARG B 1 358 ? 5.5 -40.219 -35.438 1 92.44 358 ARG B CA 1
ATOM 7742 C C . ARG B 1 358 ? 5.336 -40.375 -33.938 1 92.44 358 ARG B C 1
ATOM 7744 O O . ARG B 1 358 ? 6.031 -41.156 -33.312 1 92.44 358 ARG B O 1
ATOM 7751 N N . TYR B 1 359 ? 4.504 -39.625 -33.438 1 95 359 TYR B N 1
ATOM 7752 C CA . TYR B 1 359 ? 4.172 -39.656 -32 1 95 359 TYR B CA 1
ATOM 7753 C C . TYR B 1 359 ? 2.799 -40.281 -31.781 1 95 359 TYR B C 1
ATOM 7755 O O . TYR B 1 359 ? 1.828 -39.594 -31.5 1 95 359 TYR B O 1
ATOM 7763 N N . PRO B 1 360 ? 2.777 -41.594 -31.734 1 94.94 360 PRO B N 1
ATOM 7764 C CA . PRO B 1 360 ? 1.496 -42.281 -31.797 1 94.94 360 PRO B CA 1
ATOM 7765 C C . PRO B 1 360 ? 0.698 -42.156 -30.5 1 94.94 360 PRO B C 1
ATOM 7767 O O . PRO B 1 360 ? -0.454 -42.594 -30.422 1 94.94 360 PRO B O 1
ATOM 7770 N N . TRP B 1 361 ? 1.26 -41.594 -29.484 1 95.69 361 TRP B N 1
ATOM 7771 C CA . TRP B 1 361 ? 0.578 -41.438 -28.203 1 95.69 361 TRP B CA 1
ATOM 7772 C C . TRP B 1 361 ? -0.198 -40.125 -28.156 1 95.69 361 TRP B C 1
ATOM 7774 O O . TRP B 1 361 ? -1.017 -39.906 -27.25 1 95.69 361 TRP B O 1
ATOM 7784 N N . VAL B 1 362 ? 0.088 -39.156 -29.047 1 96.75 362 VAL B N 1
ATOM 7785 C CA . VAL B 1 362 ? -0.588 -37.875 -29.047 1 96.75 362 VAL B CA 1
ATOM 7786 C C . VAL B 1 362 ? -2.018 -38.031 -29.562 1 96.75 362 VAL B C 1
ATOM 7788 O O . VAL B 1 362 ? -2.246 -38.656 -30.594 1 96.75 362 VAL B O 1
ATOM 7791 N N . VAL B 1 363 ? -2.943 -37.5 -28.797 1 97.12 363 VAL B N 1
ATOM 7792 C CA . VAL B 1 363 ? -4.344 -37.594 -29.188 1 97.12 363 VAL B CA 1
ATOM 7793 C C . VAL B 1 363 ? -5.004 -36.219 -29.156 1 97.12 363 VAL B C 1
ATOM 7795 O O . VAL B 1 363 ? -4.445 -35.281 -28.609 1 97.12 363 VAL B O 1
ATOM 7798 N N . ALA B 1 364 ? -6.176 -36.094 -29.812 1 95.94 364 ALA B N 1
ATOM 7799 C CA . ALA B 1 364 ? -6.965 -34.875 -29.797 1 95.94 364 ALA B CA 1
ATOM 7800 C C . ALA B 1 364 ? -8.32 -35.094 -29.125 1 95.94 364 ALA B C 1
ATOM 7802 O O . ALA B 1 364 ? -8.953 -36.125 -29.344 1 95.94 364 ALA B O 1
ATOM 7803 N N . LEU B 1 365 ? -8.641 -34.188 -28.25 1 96.12 365 LEU B N 1
ATOM 7804 C CA . LEU B 1 365 ? -10.023 -34.125 -27.797 1 96.12 365 LEU B CA 1
ATOM 7805 C C . LEU B 1 365 ? -10.898 -33.375 -28.797 1 96.12 365 LEU B C 1
ATOM 7807 O O . LEU B 1 365 ? -10.547 -32.281 -29.234 1 96.12 365 LEU B O 1
ATOM 7811 N N . VAL B 1 366 ? -12.031 -34 -29.094 1 95 366 VAL B N 1
ATOM 7812 C CA . VAL B 1 366 ? -12.828 -33.531 -30.219 1 95 366 VAL B CA 1
ATOM 7813 C C . VAL B 1 366 ? -14.242 -33.219 -29.75 1 95 366 VAL B C 1
ATOM 7815 O O . VAL B 1 366 ? -14.828 -33.969 -28.969 1 95 366 VAL B O 1
ATOM 7818 N N . LYS B 1 367 ? -14.688 -32.156 -30.156 1 92.56 367 LYS B N 1
ATOM 7819 C CA . LYS B 1 367 ? -16.094 -31.812 -29.984 1 92.56 367 LYS B CA 1
ATOM 7820 C C . LYS B 1 367 ? -16.734 -31.391 -31.297 1 92.56 367 LYS B C 1
ATOM 7822 O O . LYS B 1 367 ? -16.031 -30.969 -32.219 1 92.56 367 LYS B O 1
ATOM 7827 N N . LYS B 1 368 ? -17.984 -31.562 -31.375 1 89 368 LYS B N 1
ATOM 7828 C CA . LYS B 1 368 ? -18.672 -31.172 -32.594 1 89 368 LYS B CA 1
ATOM 7829 C C . LYS B 1 368 ? -19.094 -29.703 -32.562 1 89 368 LYS B C 1
ATOM 7831 O O . LYS B 1 368 ? -19.719 -29.266 -31.594 1 89 368 LYS B O 1
ATOM 7836 N N . LYS B 1 369 ? -18.547 -28.969 -33.406 1 84.44 369 LYS B N 1
ATOM 7837 C CA . LYS B 1 369 ? -18.984 -27.594 -33.656 1 84.44 369 LYS B CA 1
ATOM 7838 C C . LYS B 1 369 ? -19.531 -27.422 -35.062 1 84.44 369 LYS B C 1
ATOM 7840 O O . LYS B 1 369 ? -18.797 -27.609 -36.062 1 84.44 369 LYS B O 1
ATOM 7845 N N . ASN B 1 370 ? -20.797 -27.062 -35.281 1 85.94 370 ASN B N 1
ATOM 7846 C CA . ASN B 1 370 ? -21.469 -26.938 -36.562 1 85.94 370 ASN B CA 1
ATOM 7847 C C . ASN B 1 370 ? -21.281 -28.188 -37.406 1 85.94 370 ASN B C 1
ATOM 7849 O O . ASN B 1 370 ? -20.922 -28.109 -38.594 1 85.94 370 ASN B O 1
ATOM 7853 N N . ASN B 1 371 ? -21.25 -29.328 -36.844 1 82.38 371 ASN B N 1
ATOM 7854 C CA . ASN B 1 371 ? -21.234 -30.656 -37.438 1 82.38 371 ASN B CA 1
ATOM 7855 C C . ASN B 1 371 ? -19.844 -31 -37.969 1 82.38 371 ASN B C 1
ATOM 7857 O O . ASN B 1 371 ? -19.703 -31.891 -38.812 1 82.38 371 ASN B O 1
ATOM 7861 N N . VAL B 1 372 ? -18.953 -30.219 -37.594 1 85.38 372 VAL B N 1
ATOM 7862 C CA . VAL B 1 372 ? -17.562 -30.516 -37.906 1 85.38 372 VAL B CA 1
ATOM 7863 C C . VAL B 1 372 ? -16.766 -30.828 -36.656 1 85.38 372 VAL B C 1
ATOM 7865 O O . VAL B 1 372 ? -17 -30.219 -35.594 1 85.38 372 VAL B O 1
ATOM 7868 N N . ASP B 1 373 ? -15.891 -31.812 -36.781 1 87.5 373 ASP B N 1
ATOM 7869 C CA . ASP B 1 373 ? -15.047 -32.156 -35.625 1 87.5 373 ASP B CA 1
ATOM 7870 C C . ASP B 1 373 ? -14.031 -31.062 -35.344 1 87.5 373 ASP B C 1
ATOM 7872 O O . ASP B 1 373 ? -13.297 -30.641 -36.25 1 87.5 373 ASP B O 1
ATOM 7876 N N . ASP B 1 374 ? -14.109 -30.594 -34.156 1 89.56 374 ASP B N 1
ATOM 7877 C CA . ASP B 1 374 ? -13.195 -29.562 -33.719 1 89.56 374 ASP B CA 1
ATOM 7878 C C . ASP B 1 374 ? -12.203 -30.109 -32.688 1 89.56 374 ASP B C 1
ATOM 7880 O O . ASP B 1 374 ? -12.602 -30.578 -31.609 1 89.56 374 ASP B O 1
ATOM 7884 N N . TYR B 1 375 ? -10.898 -30.109 -33.031 1 91.56 375 TYR B N 1
ATOM 7885 C CA . TYR B 1 375 ? -9.844 -30.5 -32.125 1 91.56 375 TYR B CA 1
ATOM 7886 C C . TYR B 1 375 ? -9.531 -29.359 -31.141 1 91.56 375 TYR B C 1
ATOM 7888 O O . TYR B 1 375 ? -8.617 -28.562 -31.375 1 91.56 375 TYR B O 1
ATOM 7896 N N . PHE B 1 376 ? -10.156 -29.375 -29.953 1 90 376 PHE B N 1
ATOM 7897 C CA . PHE B 1 376 ? -10.117 -28.172 -29.109 1 90 376 PHE B CA 1
ATOM 7898 C C . PHE B 1 376 ? -9.086 -28.328 -28.016 1 90 376 PHE B C 1
ATOM 7900 O O . PHE B 1 376 ? -8.719 -27.344 -27.359 1 90 376 PHE B O 1
ATOM 7907 N N . CYS B 1 377 ? -8.633 -29.578 -27.844 1 94.12 377 CYS B N 1
ATOM 7908 C CA . CYS B 1 377 ? -7.617 -29.859 -26.844 1 94.12 377 CYS B CA 1
ATOM 7909 C C . CYS B 1 377 ? -6.801 -31.094 -27.203 1 94.12 377 CYS B C 1
ATOM 7911 O O . CYS B 1 377 ? -7.215 -31.891 -28.062 1 94.12 377 CYS B O 1
ATOM 7913 N N . GLY B 1 378 ? -5.605 -31.141 -26.562 1 95.69 378 GLY B N 1
ATOM 7914 C CA . GLY B 1 378 ? -4.762 -32.312 -26.75 1 95.69 378 GLY B CA 1
ATOM 7915 C C . GLY B 1 378 ? -4.723 -33.219 -25.547 1 95.69 378 GLY B C 1
ATOM 7916 O O . GLY B 1 378 ? -5.297 -32.906 -24.5 1 95.69 378 GLY B O 1
ATOM 7917 N N . GLY B 1 379 ? -4.008 -34.344 -25.734 1 97.81 379 GLY B N 1
ATOM 7918 C CA . GLY B 1 379 ? -3.779 -35.312 -24.688 1 97.81 379 GLY B CA 1
ATOM 7919 C C . GLY B 1 379 ? -2.74 -36.344 -25.062 1 97.81 379 GLY B C 1
ATOM 7920 O O . GLY B 1 379 ? -2.209 -36.344 -26.172 1 97.81 379 GLY B O 1
ATOM 7921 N N . ALA B 1 380 ? -2.482 -37.188 -24.109 1 98 380 ALA B N 1
ATOM 7922 C CA . ALA B 1 380 ? -1.55 -38.312 -24.312 1 98 380 ALA B CA 1
ATOM 7923 C C . ALA B 1 380 ? -2.135 -39.625 -23.812 1 98 380 ALA B C 1
ATOM 7925 O O . ALA B 1 380 ? -2.629 -39.688 -22.688 1 98 380 ALA B O 1
ATOM 7926 N N . LEU B 1 381 ? -2.066 -40.594 -24.688 1 96.94 381 LEU B N 1
ATOM 7927 C CA . LEU B 1 381 ? -2.484 -41.938 -24.266 1 96.94 381 LEU B CA 1
ATOM 7928 C C . LEU B 1 381 ? -1.454 -42.562 -23.344 1 96.94 381 LEU B C 1
ATOM 7930 O O . LEU B 1 381 ? -0.294 -42.719 -23.719 1 96.94 381 LEU B O 1
ATOM 7934 N N . ILE B 1 382 ? -1.931 -42.906 -22.125 1 95.69 382 ILE B N 1
ATOM 7935 C CA . ILE B 1 382 ? -0.955 -43.406 -21.141 1 95.69 382 ILE B CA 1
ATOM 7936 C C . ILE B 1 382 ? -1.255 -44.844 -20.781 1 95.69 382 ILE B C 1
ATOM 7938 O O . ILE B 1 382 ? -0.459 -45.5 -20.094 1 95.69 382 ILE B O 1
ATOM 7942 N N . SER B 1 383 ? -2.357 -45.312 -21.125 1 93.75 383 SER B N 1
ATOM 7943 C CA . SER B 1 383 ? -2.793 -46.688 -21.062 1 93.75 383 SER B CA 1
ATOM 7944 C C . SER B 1 383 ? -3.885 -46.969 -22.078 1 93.75 383 SER B C 1
ATOM 7946 O O . SER B 1 383 ? -4.34 -46.062 -22.781 1 93.75 383 SER B O 1
ATOM 7948 N N . ARG B 1 384 ? -4.32 -48.188 -22.156 1 93.44 384 ARG B N 1
ATOM 7949 C CA . ARG B 1 384 ? -5.324 -48.531 -23.156 1 93.44 384 ARG B CA 1
ATOM 7950 C C . ARG B 1 384 ? -6.664 -47.875 -22.844 1 93.44 384 ARG B C 1
ATOM 7952 O O . ARG B 1 384 ? -7.52 -47.719 -23.719 1 93.44 384 ARG B O 1
ATOM 7959 N N . LEU B 1 385 ? -6.754 -47.375 -21.609 1 96.38 385 LEU B N 1
ATOM 7960 C CA . LEU B 1 385 ? -8.062 -46.875 -21.219 1 96.38 385 LEU B CA 1
ATOM 7961 C C . LEU B 1 385 ? -7.984 -45.375 -20.844 1 96.38 385 LEU B C 1
ATOM 7963 O O . LEU B 1 385 ? -9.016 -44.719 -20.734 1 96.38 385 LEU B O 1
ATOM 7967 N N . TYR B 1 386 ? -6.785 -44.875 -20.688 1 97.31 386 TYR B N 1
ATOM 7968 C CA . TYR B 1 386 ? -6.734 -43.562 -20.094 1 97.31 386 TYR B CA 1
ATOM 7969 C C . TYR B 1 386 ? -5.891 -42.594 -20.938 1 97.31 386 TYR B C 1
ATOM 7971 O O . TYR B 1 386 ? -4.836 -43 -21.453 1 97.31 386 TYR B O 1
ATOM 7979 N N . VAL B 1 387 ? -6.398 -41.406 -21.047 1 98.06 387 VAL B N 1
ATOM 7980 C CA . VAL B 1 387 ? -5.723 -40.281 -21.688 1 98.06 387 VAL B CA 1
ATOM 7981 C C . VAL B 1 387 ? -5.406 -39.219 -20.641 1 98.06 387 VAL B C 1
ATOM 7983 O O . VAL B 1 387 ? -6.258 -38.844 -19.828 1 98.06 387 VAL B O 1
ATOM 7986 N N . LEU B 1 388 ? -4.172 -38.75 -20.625 1 98.44 388 LEU B N 1
ATOM 7987 C CA . LEU B 1 388 ? -3.744 -37.625 -19.781 1 98.44 388 LEU B CA 1
ATOM 7988 C C . LEU B 1 388 ? -3.959 -36.312 -20.484 1 98.44 388 LEU B C 1
ATOM 7990 O O . LEU B 1 388 ? -3.562 -36.125 -21.641 1 98.44 388 LEU B O 1
ATOM 7994 N N . THR B 1 389 ? -4.617 -35.344 -19.844 1 98.44 389 THR B N 1
ATOM 7995 C CA . THR B 1 389 ? -4.902 -34.031 -20.406 1 98.44 389 THR B CA 1
ATOM 7996 C C . THR B 1 389 ? -4.98 -32.969 -19.297 1 98.44 389 THR B C 1
ATOM 7998 O O . THR B 1 389 ? -4.441 -33.156 -18.219 1 98.44 389 THR B O 1
ATOM 8001 N N . ALA B 1 390 ? -5.488 -31.781 -19.656 1 97.69 390 ALA B N 1
ATOM 8002 C CA . ALA B 1 390 ? -5.578 -30.688 -18.688 1 97.69 390 ALA B CA 1
ATOM 8003 C C . ALA B 1 390 ? -6.996 -30.547 -18.141 1 97.69 390 ALA B C 1
ATOM 8005 O O . ALA B 1 390 ? -7.973 -30.703 -18.875 1 97.69 390 ALA B O 1
ATOM 8006 N N . SER B 1 391 ? -7.09 -30.172 -16.875 1 97.69 391 SER B N 1
ATOM 8007 C CA . SER B 1 391 ? -8.391 -30 -16.234 1 97.69 391 SER B CA 1
ATOM 8008 C C . SER B 1 391 ? -9.18 -28.875 -16.891 1 97.69 391 SER B C 1
ATOM 8010 O O . SER B 1 391 ? -10.398 -28.969 -17.047 1 97.69 391 SER B O 1
ATOM 8012 N N . HIS B 1 392 ? -8.531 -27.828 -17.312 1 93.5 392 HIS B N 1
ATOM 8013 C CA . HIS B 1 392 ? -9.234 -26.672 -17.844 1 93.5 392 HIS B CA 1
ATOM 8014 C C . HIS B 1 392 ? -9.883 -26.984 -19.188 1 93.5 392 HIS B C 1
ATOM 8016 O O . HIS B 1 392 ? -10.766 -26.266 -19.641 1 93.5 392 HIS B O 1
ATOM 8022 N N . CYS B 1 393 ? -9.477 -28.062 -19.844 1 94.44 393 CYS B N 1
ATOM 8023 C CA . CYS B 1 393 ? -10.086 -28.516 -21.094 1 94.44 393 CYS B CA 1
ATOM 8024 C C . CYS B 1 393 ? -11.43 -29.172 -20.844 1 94.44 393 CYS B C 1
ATOM 8026 O O . CYS B 1 393 ? -12.289 -29.203 -21.719 1 94.44 393 CYS B O 1
ATOM 8028 N N . LEU B 1 394 ? -11.602 -29.656 -19.672 1 96.06 394 LEU B N 1
ATOM 8029 C CA . LEU B 1 394 ? -12.719 -30.547 -19.422 1 96.06 394 LEU B CA 1
ATOM 8030 C C . LEU B 1 394 ? -13.758 -29.875 -18.531 1 96.06 394 LEU B C 1
ATOM 8032 O O . LEU B 1 394 ? -14.938 -30.234 -18.562 1 96.06 394 LEU B O 1
ATOM 8036 N N . GLU B 1 395 ? -13.344 -29.031 -17.719 1 92.62 395 GLU B N 1
ATOM 8037 C CA . GLU B 1 395 ? -14.156 -28.547 -16.609 1 92.62 395 GLU B CA 1
ATOM 8038 C C . GLU B 1 395 ? -15.477 -27.984 -17.109 1 92.62 395 GLU B C 1
ATOM 8040 O O . GLU B 1 395 ? -16.484 -28.031 -16.391 1 92.62 395 GLU B O 1
ATOM 8045 N N . ARG B 1 396 ? -15.586 -27.5 -18.344 1 89.12 396 ARG B N 1
ATOM 8046 C CA . ARG B 1 396 ? -16.828 -26.906 -18.844 1 89.12 396 ARG B CA 1
ATOM 8047 C C . ARG B 1 396 ? -17.5 -27.844 -19.859 1 89.12 396 ARG B C 1
ATOM 8049 O O . ARG B 1 396 ? -18.469 -27.453 -20.516 1 89.12 396 ARG B O 1
ATOM 8056 N N . GLU B 1 397 ? -16.969 -28.969 -19.953 1 92.75 397 GLU B N 1
ATOM 8057 C CA . GLU B 1 397 ? -17.469 -29.891 -20.984 1 92.75 397 GLU B CA 1
ATOM 8058 C C . GLU B 1 397 ? -18.203 -31.078 -20.344 1 92.75 397 GLU B C 1
ATOM 8060 O O . GLU B 1 397 ? -18.094 -31.312 -19.141 1 92.75 397 GLU B O 1
ATOM 8065 N N . ASN B 1 398 ? -18.969 -31.656 -21.188 1 93.5 398 ASN B N 1
ATOM 8066 C CA . ASN B 1 398 ? -19.641 -32.906 -20.844 1 93.5 398 ASN B CA 1
ATOM 8067 C C . ASN B 1 398 ? -19 -34.094 -21.531 1 93.5 398 ASN B C 1
ATOM 8069 O O . ASN B 1 398 ? -18.75 -34.062 -22.734 1 93.5 398 ASN B O 1
ATOM 8073 N N . ALA B 1 399 ? -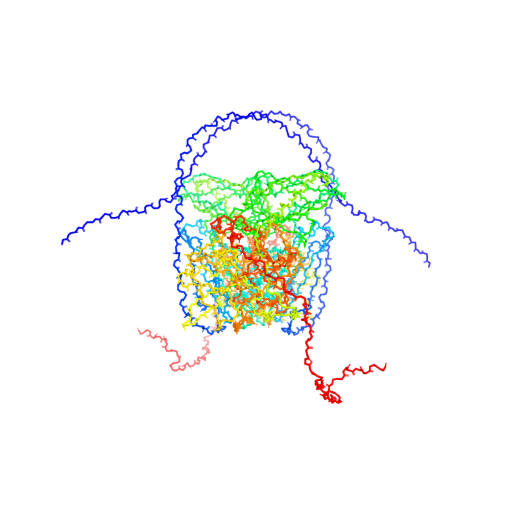18.781 -35.125 -20.781 1 93.31 399 ALA B N 1
ATOM 8074 C CA . ALA B 1 399 ? -18.078 -36.281 -21.297 1 93.31 399 ALA B CA 1
ATOM 8075 C C . ALA B 1 399 ? -18.797 -36.875 -22.516 1 93.31 399 ALA B C 1
ATOM 8077 O O . ALA B 1 399 ? -18.172 -37.438 -23.406 1 93.31 399 ALA B O 1
ATOM 8078 N N . SER B 1 400 ? -20.125 -36.719 -22.547 1 93 400 SER B N 1
ATOM 8079 C CA . SER B 1 400 ? -20.906 -37.312 -23.625 1 93 400 SER B CA 1
ATOM 8080 C C . SER B 1 400 ? -20.734 -36.531 -24.922 1 93 400 SER B C 1
ATOM 8082 O O . SER B 1 400 ? -21.047 -37.031 -26 1 93 400 SER B O 1
ATOM 8084 N N . LYS B 1 401 ? -20.266 -35.406 -24.797 1 93.81 401 LYS B N 1
ATOM 8085 C CA . LYS B 1 401 ? -20.188 -34.531 -25.984 1 93.81 401 LYS B CA 1
ATOM 8086 C C . LYS B 1 401 ? -18.75 -34.469 -26.516 1 93.81 401 LYS B C 1
ATOM 8088 O O . LYS B 1 401 ? -18.5 -33.844 -27.547 1 93.81 401 LYS B O 1
ATOM 8093 N N . ILE B 1 402 ? -17.891 -35.031 -25.812 1 96.06 402 ILE B N 1
ATOM 8094 C CA . ILE B 1 402 ? -16.484 -35 -26.219 1 96.06 402 ILE B CA 1
ATOM 8095 C C . ILE B 1 402 ? -16.031 -36.438 -26.562 1 96.06 402 ILE B C 1
ATOM 8097 O O . ILE B 1 402 ? -16.5 -37.406 -25.969 1 96.06 402 ILE B O 1
ATOM 8101 N N . ARG B 1 403 ? -15.195 -36.531 -27.531 1 97.06 403 ARG B N 1
ATOM 8102 C CA . ARG B 1 403 ? -14.578 -37.781 -27.953 1 97.06 403 ARG B CA 1
ATOM 8103 C C . ARG B 1 403 ? -13.062 -37.625 -28.078 1 97.06 403 ARG B C 1
ATOM 8105 O O . ARG B 1 403 ? -12.539 -36.5 -27.969 1 97.06 403 ARG B O 1
ATOM 8112 N N . VAL B 1 404 ? -12.398 -38.812 -28.281 1 97.69 404 VAL B N 1
ATOM 8113 C CA . VAL B 1 404 ? -10.945 -38.781 -28.391 1 97.69 404 VAL B CA 1
ATOM 8114 C C . VAL B 1 404 ? -10.516 -39.344 -29.734 1 97.69 404 VAL B C 1
ATOM 8116 O O . VAL B 1 404 ? -10.867 -40.5 -30.062 1 97.69 404 VAL B O 1
ATOM 8119 N N . ALA B 1 405 ? -9.727 -38.625 -30.484 1 96.62 405 ALA B N 1
ATOM 8120 C CA . ALA B 1 405 ? -9.188 -39.094 -31.75 1 96.62 405 ALA B CA 1
ATOM 8121 C C . ALA B 1 405 ? -7.832 -39.781 -31.547 1 96.62 405 ALA B C 1
ATOM 8123 O O . ALA B 1 405 ? -6.797 -39.094 -31.531 1 96.62 405 ALA B O 1
ATOM 8124 N N . LEU B 1 406 ? -7.855 -41.062 -31.5 1 95.81 406 LEU B N 1
ATOM 8125 C CA . LEU B 1 406 ? -6.641 -41.875 -31.375 1 95.81 406 LEU B CA 1
ATOM 8126 C C . LEU B 1 406 ? -5.938 -42 -32.719 1 95.81 406 LEU B C 1
ATOM 8128 O O . LEU B 1 406 ? -6.586 -42.25 -33.75 1 95.81 406 LEU B O 1
ATOM 8132 N N . GLY B 1 407 ? -4.652 -41.75 -32.719 1 93.12 407 GLY B N 1
ATOM 8133 C CA . GLY B 1 407 ? -3.889 -41.875 -33.938 1 93.12 407 GLY B CA 1
ATOM 8134 C C . GLY B 1 407 ? -4.148 -40.781 -34.938 1 93.12 407 GLY B C 1
ATOM 8135 O O . GLY B 1 407 ? -3.977 -40.969 -36.156 1 93.12 407 GLY B O 1
ATOM 8136 N N . ALA B 1 408 ? -4.566 -39.719 -34.469 1 92.44 408 ALA B N 1
ATOM 8137 C CA . ALA B 1 408 ? -4.891 -38.594 -35.344 1 92.44 408 ALA B CA 1
ATOM 8138 C C . ALA B 1 408 ? -3.627 -37.875 -35.812 1 92.44 408 ALA B C 1
ATOM 8140 O O . ALA B 1 408 ? -2.66 -37.75 -35.062 1 92.44 408 ALA B O 1
ATOM 8141 N N . HIS B 1 409 ? -3.617 -37.438 -37.094 1 91.38 409 HIS B N 1
ATOM 8142 C CA . HIS B 1 409 ? -2.574 -36.594 -37.656 1 91.38 409 HIS B CA 1
ATOM 8143 C C . HIS B 1 409 ? -3.174 -35.406 -38.406 1 91.38 409 HIS B C 1
ATOM 8145 O O . HIS B 1 409 ? -2.781 -34.281 -38.219 1 91.38 409 HIS B O 1
ATOM 8151 N N . ASP B 1 410 ? -4.066 -35.688 -39.25 1 91.06 410 ASP B N 1
ATOM 8152 C CA . ASP B 1 410 ? -4.801 -34.688 -40.031 1 91.06 410 ASP B CA 1
ATOM 8153 C C . ASP B 1 410 ? -6.266 -34.625 -39.594 1 91.06 410 ASP B C 1
ATOM 8155 O O . ASP B 1 410 ? -7.008 -35.594 -39.75 1 91.06 410 ASP B O 1
ATOM 8159 N N . SER B 1 411 ? -6.684 -33.5 -39.156 1 86.81 411 SER B N 1
ATOM 8160 C CA . SER B 1 411 ? -8.031 -33.344 -38.625 1 86.81 411 SER B CA 1
ATOM 8161 C C . SER B 1 411 ? -9.086 -33.531 -39.688 1 86.81 411 SER B C 1
ATOM 8163 O O . SER B 1 411 ? -10.234 -33.875 -39.406 1 86.81 411 SER B O 1
ATOM 8165 N N . ASP B 1 412 ? -8.719 -33.312 -40.938 1 84.62 412 ASP B N 1
ATOM 8166 C CA . ASP B 1 412 ? -9.664 -33.5 -42.031 1 84.62 412 ASP B CA 1
ATOM 8167 C C . ASP B 1 412 ? -9.812 -35 -42.375 1 84.62 412 ASP B C 1
ATOM 8169 O O . ASP B 1 412 ? -10.789 -35.375 -43 1 84.62 412 ASP B O 1
ATOM 8173 N N . ASP B 1 413 ? -8.805 -35.719 -42.094 1 81.69 413 ASP B N 1
ATOM 8174 C CA . ASP B 1 413 ? -8.789 -37.156 -42.375 1 81.69 413 ASP B CA 1
ATOM 8175 C C . ASP B 1 413 ? -8.445 -37.969 -41.125 1 81.69 413 ASP B C 1
ATOM 8177 O O . ASP B 1 413 ? -7.531 -38.812 -41.156 1 81.69 413 ASP B O 1
ATOM 8181 N N . GLY B 1 414 ? -9.195 -37.719 -40.156 1 80 414 GLY B N 1
ATOM 8182 C CA . GLY B 1 414 ? -8.859 -38.344 -38.906 1 80 414 GLY B CA 1
ATOM 8183 C C . GLY B 1 414 ? -9.656 -39.625 -38.625 1 80 414 GLY B C 1
ATOM 8184 O O . GLY B 1 414 ? -10.656 -39.875 -39.312 1 80 414 GLY B O 1
ATOM 8185 N N . PRO B 1 415 ? -9.125 -40.469 -37.75 1 86.5 415 PRO B N 1
ATOM 8186 C CA . PRO B 1 415 ? -9.875 -41.656 -37.344 1 86.5 415 PRO B CA 1
ATOM 8187 C C . PRO B 1 415 ? -11.188 -41.312 -36.656 1 86.5 415 PRO B C 1
ATOM 8189 O O . PRO B 1 415 ? -11.375 -40.156 -36.219 1 86.5 415 PRO B O 1
ATOM 8192 N N . ASP B 1 416 ? -12.039 -42.25 -36.719 1 86.38 416 ASP B N 1
ATOM 8193 C CA . ASP B 1 416 ? -13.25 -42.062 -35.906 1 86.38 416 ASP B CA 1
ATOM 8194 C C . ASP B 1 416 ? -12.914 -41.969 -34.438 1 86.38 416 ASP B C 1
ATOM 8196 O O . ASP B 1 416 ? -12.32 -42.906 -33.875 1 86.38 416 ASP B O 1
ATOM 8200 N N . PRO B 1 417 ? -13.352 -40.938 -33.812 1 91.69 417 PRO B N 1
ATOM 8201 C CA . PRO B 1 417 ? -12.953 -40.719 -32.438 1 91.69 417 PRO B CA 1
ATOM 8202 C C . PRO B 1 417 ? -13.625 -41.719 -31.469 1 91.69 417 PRO B C 1
ATOM 8204 O O . PRO B 1 417 ? -14.758 -42.125 -31.703 1 91.69 417 PRO B O 1
ATOM 8207 N N . ALA B 1 418 ? -12.922 -42.031 -30.5 1 95.75 418 ALA B N 1
ATOM 8208 C CA . ALA B 1 418 ? -13.391 -42.938 -29.469 1 95.75 418 ALA B CA 1
ATOM 8209 C C . ALA B 1 418 ? -14.266 -42.25 -28.453 1 95.75 418 ALA B C 1
ATOM 8211 O O . ALA B 1 418 ? -14 -41.094 -28.094 1 95.75 418 ALA B O 1
ATOM 8212 N N . ALA B 1 419 ? -15.211 -42.938 -27.891 1 96.38 419 ALA B N 1
ATOM 8213 C CA . ALA B 1 419 ? -16.109 -42.375 -26.875 1 96.38 419 ALA B CA 1
ATOM 8214 C C . ALA B 1 419 ? -15.453 -42.375 -25.5 1 96.38 419 ALA B C 1
ATOM 8216 O O . ALA B 1 419 ? -14.547 -43.156 -25.234 1 96.38 419 ALA B O 1
ATOM 8217 N N . ILE B 1 420 ? -15.961 -41.406 -24.719 1 97.25 420 ILE B N 1
ATOM 8218 C CA . ILE B 1 420 ? -15.414 -41.219 -23.375 1 97.25 420 ILE B CA 1
ATOM 8219 C C . ILE B 1 420 ? -16.406 -41.719 -22.328 1 97.25 420 ILE B C 1
ATOM 8221 O O . ILE B 1 420 ? -17.609 -41.531 -22.453 1 97.25 420 ILE B O 1
ATOM 8225 N N . SER B 1 421 ? -15.875 -42.375 -21.344 1 96.56 421 SER B N 1
ATOM 8226 C CA . SER B 1 421 ? -16.703 -42.906 -20.25 1 96.56 421 SER B CA 1
ATOM 8227 C C . SER B 1 421 ? -16.828 -41.875 -19.125 1 96.56 421 SER B C 1
ATOM 8229 O O . SER B 1 421 ? -17.922 -41.625 -18.625 1 96.56 421 SER B O 1
ATOM 8231 N N . LYS B 1 422 ? -15.672 -41.281 -18.734 1 96.25 422 LYS B N 1
ATOM 8232 C CA . LYS B 1 422 ? -15.734 -40.344 -17.625 1 96.25 422 LYS B CA 1
ATOM 8233 C C . LYS B 1 422 ? -14.516 -39.406 -17.641 1 96.25 422 LYS B C 1
ATOM 8235 O O . LYS B 1 422 ? -13.445 -39.781 -18.125 1 96.25 422 LYS B O 1
ATOM 8240 N N . PHE B 1 423 ? -14.797 -38.25 -17.047 1 97.62 423 PHE B N 1
ATOM 8241 C CA . PHE B 1 423 ? -13.734 -37.281 -16.766 1 97.62 423 PHE B CA 1
ATOM 8242 C C . PHE B 1 423 ? -13.25 -37.406 -15.328 1 97.62 423 PHE B C 1
ATOM 8244 O O . PHE B 1 423 ? -14.047 -37.625 -14.414 1 97.62 423 PHE B O 1
ATOM 8251 N N . ILE B 1 424 ? -11.945 -37.312 -15.094 1 98.25 424 ILE B N 1
ATOM 8252 C CA . ILE B 1 424 ? -11.359 -37.344 -13.758 1 98.25 424 ILE B CA 1
ATOM 8253 C C . ILE B 1 424 ? -10.445 -36.125 -13.586 1 98.25 424 ILE B C 1
ATOM 8255 O O . ILE B 1 424 ? -9.258 -36.188 -13.922 1 98.25 424 ILE B O 1
ATOM 8259 N N . LEU B 1 425 ? -10.961 -35.094 -13.047 1 97.88 425 LEU B N 1
ATOM 8260 C CA . LEU B 1 425 ? -10.156 -33.906 -12.75 1 97.88 425 LEU B CA 1
ATOM 8261 C C . LEU B 1 425 ? -9.375 -34.094 -11.461 1 97.88 425 LEU B C 1
ATOM 8263 O O . LEU B 1 425 ? -9.844 -34.781 -10.539 1 97.88 425 LEU B O 1
ATOM 8267 N N . HIS B 1 426 ? -8.188 -33.531 -11.406 1 97.69 426 HIS B N 1
ATOM 8268 C CA . HIS B 1 426 ? -7.461 -33.594 -10.141 1 97.69 426 HIS B CA 1
ATOM 8269 C C . HIS B 1 426 ? -8.266 -32.969 -9.008 1 97.69 426 HIS B C 1
ATOM 8271 O O . HIS B 1 426 ? -8.852 -31.906 -9.18 1 97.69 426 HIS B O 1
ATOM 8277 N N . PRO B 1 427 ? -8.289 -33.531 -7.879 1 95.81 427 PRO B N 1
ATOM 8278 C CA . PRO B 1 427 ? -9.156 -33.062 -6.797 1 95.81 427 PRO B CA 1
ATOM 8279 C C . PRO B 1 427 ? -8.766 -31.688 -6.27 1 95.81 427 PRO B C 1
ATOM 8281 O O . PRO B 1 427 ? -9.602 -30.969 -5.703 1 95.81 427 PRO B O 1
ATOM 8284 N N . LYS B 1 428 ? -7.582 -31.281 -6.422 1 93.06 428 LYS B N 1
ATOM 8285 C CA . LYS B 1 428 ? -7.117 -29.984 -5.926 1 93.06 428 LYS B CA 1
ATOM 8286 C C . LYS B 1 428 ? -6.965 -28.984 -7.066 1 93.06 428 LYS B C 1
ATOM 8288 O O . LYS B 1 428 ? -6.223 -28 -6.945 1 93.06 428 LYS B O 1
ATOM 8293 N N . TYR B 1 429 ? -7.594 -29.359 -8.188 1 94.44 429 TYR B N 1
ATOM 8294 C CA . TYR B 1 429 ? -7.605 -28.422 -9.297 1 94.44 429 TYR B CA 1
ATOM 8295 C C . TYR B 1 429 ? -8.273 -27.109 -8.883 1 94.44 429 TYR B C 1
ATOM 8297 O O . TYR B 1 429 ? -9.359 -27.109 -8.305 1 94.44 429 TYR B O 1
ATOM 8305 N N . TYR B 1 430 ? -7.512 -26 -9.164 1 90.94 430 TYR B N 1
ATOM 8306 C CA . TYR B 1 430 ? -8.047 -24.672 -8.852 1 90.94 430 TYR B CA 1
ATOM 8307 C C . TYR B 1 430 ? -8.188 -23.828 -10.117 1 90.94 430 TYR B C 1
ATOM 8309 O O . TYR B 1 430 ? -7.207 -23.266 -10.602 1 90.94 430 TYR B O 1
ATOM 8317 N N . LYS B 1 431 ? -9.344 -23.641 -10.586 1 89.81 431 LYS B N 1
ATOM 8318 C CA . LYS B 1 431 ? -9.688 -23.094 -11.906 1 89.81 431 LYS B CA 1
ATOM 8319 C C . LYS B 1 431 ? -9.148 -21.672 -12.07 1 89.81 431 LYS B C 1
ATOM 8321 O O . LYS B 1 431 ? -8.719 -21.297 -13.164 1 89.81 431 LYS B O 1
ATOM 8326 N N . ARG B 1 432 ? -9.102 -20.891 -11.07 1 87.88 432 ARG B N 1
ATOM 8327 C CA . ARG B 1 432 ? -8.773 -19.469 -11.195 1 87.88 432 ARG B CA 1
ATOM 8328 C C . ARG B 1 432 ? -7.293 -19.281 -11.492 1 87.88 432 ARG B C 1
ATOM 8330 O O . ARG B 1 432 ? -6.918 -18.375 -12.242 1 87.88 432 ARG B O 1
ATOM 8337 N N . THR B 1 433 ? -6.496 -20.125 -10.906 1 89.5 433 THR B N 1
ATOM 8338 C CA . THR B 1 433 ? -5.062 -19.984 -11.117 1 89.5 433 THR B CA 1
ATOM 8339 C C . THR B 1 433 ? -4.52 -21.125 -11.977 1 89.5 433 THR B C 1
ATOM 8341 O O . THR B 1 433 ? -3.354 -21.109 -12.375 1 89.5 433 THR B O 1
ATOM 8344 N N . LEU B 1 434 ? -5.324 -22.109 -12.195 1 92.56 434 LEU B N 1
ATOM 8345 C CA . LEU B 1 434 ? -4.965 -23.312 -12.945 1 92.56 434 LEU B CA 1
ATOM 8346 C C . LEU B 1 434 ? -3.916 -24.125 -12.195 1 92.56 434 LEU B C 1
ATOM 8348 O O . LEU B 1 434 ? -3.031 -24.719 -12.805 1 92.56 434 LEU B O 1
ATOM 8352 N N . LEU B 1 435 ? -3.996 -24 -10.875 1 93.06 435 LEU B N 1
ATOM 8353 C CA . LEU B 1 435 ? -3.193 -24.891 -10.047 1 93.06 435 LEU B CA 1
ATOM 8354 C C . LEU B 1 435 ? -3.652 -26.328 -10.195 1 93.06 435 LEU B C 1
ATOM 8356 O O . LEU B 1 435 ? -4.855 -26.609 -10.203 1 93.06 435 LEU B O 1
ATOM 8360 N N . ASN B 1 436 ? -2.676 -27.234 -10.398 1 96.56 436 ASN B N 1
ATOM 8361 C CA . ASN B 1 436 ? -2.959 -28.656 -10.586 1 96.56 436 ASN B CA 1
ATOM 8362 C C . ASN B 1 436 ? -3.826 -28.906 -11.812 1 96.56 436 ASN B C 1
ATOM 8364 O O . ASN B 1 436 ? -4.828 -29.609 -11.742 1 96.56 436 ASN B O 1
ATOM 8368 N N . ASP B 1 437 ? -3.412 -28.281 -12.891 1 96.69 437 ASP B N 1
ATOM 8369 C CA . ASP B 1 437 ? -4.137 -28.375 -14.148 1 96.69 437 ASP B CA 1
ATOM 8370 C C . ASP B 1 437 ? -3.797 -29.672 -14.883 1 96.69 437 ASP B C 1
ATOM 8372 O O . ASP B 1 437 ? -3.156 -29.656 -15.938 1 96.69 437 ASP B O 1
ATOM 8376 N N . ILE B 1 438 ? -4.328 -30.734 -14.344 1 98.38 438 ILE B N 1
ATOM 8377 C CA . ILE B 1 438 ? -4.113 -32.062 -14.883 1 98.38 438 ILE B CA 1
ATOM 8378 C C . ILE B 1 438 ? -5.367 -32.906 -14.688 1 98.38 438 ILE B C 1
ATOM 8380 O O . ILE B 1 438 ? -6.059 -32.781 -13.672 1 98.38 438 ILE B O 1
ATOM 8384 N N . ALA B 1 439 ? -5.629 -33.719 -15.695 1 98.69 439 ALA B N 1
ATOM 8385 C CA . ALA B 1 439 ? -6.832 -34.562 -15.656 1 98.69 439 ALA B CA 1
ATOM 8386 C C . ALA B 1 439 ? -6.641 -35.844 -16.453 1 98.69 439 ALA B C 1
ATOM 8388 O O . ALA B 1 439 ? -5.695 -35.969 -17.234 1 98.69 439 ALA B O 1
ATOM 8389 N N . LEU B 1 440 ? -7.551 -36.781 -16.172 1 98.44 440 LEU B N 1
ATOM 8390 C CA . LEU B 1 440 ? -7.617 -38.062 -16.906 1 98.44 440 LEU B CA 1
ATOM 8391 C C . LEU B 1 440 ? -8.977 -38.219 -17.594 1 98.44 440 LEU B C 1
ATOM 8393 O O . LEU B 1 440 ? -9.992 -37.781 -17.047 1 98.44 440 LEU B O 1
ATOM 8397 N N . VAL B 1 441 ? -8.859 -38.75 -18.766 1 98.25 441 VAL B N 1
ATOM 8398 C CA . VAL B 1 441 ? -10.062 -39.188 -19.484 1 98.25 441 VAL B CA 1
ATOM 8399 C C . VAL B 1 441 ? -10.078 -40.688 -19.625 1 98.25 441 VAL B C 1
ATOM 8401 O O . VAL B 1 441 ? -9.125 -41.312 -20.109 1 98.25 441 VAL B O 1
ATOM 8404 N N . LYS B 1 442 ? -11.148 -41.25 -19.172 1 98 442 LYS B N 1
ATOM 8405 C CA . LYS B 1 442 ? -11.305 -42.688 -19.344 1 98 442 LYS B CA 1
ATOM 8406 C C . LYS B 1 442 ? -12.102 -43 -20.609 1 98 442 LYS B C 1
ATOM 8408 O O . LYS B 1 442 ? -13.219 -42.5 -20.781 1 98 442 LYS B O 1
ATOM 8413 N N . LEU B 1 443 ? -11.562 -43.875 -21.422 1 97.31 443 LEU B N 1
ATOM 8414 C CA . LEU B 1 443 ? -12.242 -44.312 -22.641 1 97.31 443 LEU B CA 1
ATOM 8415 C C . LEU B 1 443 ? -13.336 -45.312 -22.328 1 97.31 443 LEU B C 1
ATOM 8417 O O . LEU B 1 443 ? -13.234 -46.062 -21.359 1 97.31 443 LEU B O 1
ATOM 8421 N N . GLN B 1 444 ? -14.344 -45.312 -23.172 1 96.94 444 GLN B N 1
ATOM 8422 C CA . GLN B 1 444 ? -15.422 -46.25 -23.016 1 96.94 444 GLN B CA 1
ATOM 8423 C C . GLN B 1 444 ? -14.945 -47.688 -23.312 1 96.94 444 GLN B C 1
ATOM 8425 O O . GLN B 1 444 ? -15.352 -48.625 -22.625 1 96.94 444 GLN B O 1
ATOM 8430 N N . GLU B 1 445 ? -14.133 -47.781 -24.359 1 95.56 445 GLU B N 1
ATOM 8431 C CA . GLU B 1 445 ? -13.508 -49.031 -24.75 1 95.56 445 GLU B CA 1
ATOM 8432 C C . GLU B 1 445 ? -11.992 -48.906 -24.828 1 95.56 445 GLU B C 1
ATOM 8434 O O . GLU B 1 445 ? -11.477 -47.844 -25.188 1 95.56 445 GLU B O 1
ATOM 8439 N N . PRO B 1 446 ? -11.312 -50.031 -24.469 1 94.5 446 PRO B N 1
ATOM 8440 C CA . PRO B 1 446 ? -9.852 -49.938 -24.547 1 94.5 446 PRO B CA 1
ATOM 8441 C C . PRO B 1 446 ? -9.344 -49.656 -25.969 1 94.5 446 PRO B C 1
ATOM 8443 O O . PRO B 1 446 ? -9.898 -50.156 -26.938 1 94.5 446 PRO B O 1
ATOM 8446 N N . ALA B 1 447 ? -8.375 -48.844 -26.047 1 94.19 447 ALA B N 1
ATOM 8447 C CA . ALA B 1 447 ? -7.758 -48.531 -27.328 1 94.19 447 ALA B CA 1
ATOM 8448 C C . ALA B 1 447 ? -7.086 -49.781 -27.922 1 94.19 447 ALA B C 1
ATOM 8450 O O . ALA B 1 447 ? -6.461 -50.562 -27.203 1 94.19 447 ALA B O 1
ATOM 8451 N N . THR B 1 448 ? -7.254 -49.875 -29.219 1 91.31 448 THR B N 1
ATOM 8452 C CA . THR B 1 448 ? -6.504 -50.906 -29.938 1 91.31 448 THR B CA 1
ATOM 8453 C C . THR B 1 448 ? -5.133 -50.375 -30.344 1 91.31 448 THR B C 1
ATOM 8455 O O . THR B 1 448 ? -5.023 -49.531 -31.234 1 91.31 448 THR B O 1
ATOM 8458 N N . LEU B 1 449 ? -4.148 -50.906 -29.719 1 90.75 449 LEU B N 1
ATOM 8459 C CA . LEU B 1 449 ? -2.791 -50.438 -29.984 1 90.75 449 LEU B CA 1
ATOM 8460 C C . LEU B 1 449 ? -2.316 -50.906 -31.359 1 90.75 449 LEU B C 1
ATOM 8462 O O . LEU B 1 449 ? -2.629 -52.031 -31.781 1 90.75 449 LEU B O 1
ATOM 8466 N N . SER B 1 450 ? -1.679 -50.031 -32.031 1 90 450 SER B N 1
ATOM 8467 C CA . SER B 1 450 ? -1.111 -50.219 -33.375 1 90 450 SER B CA 1
ATOM 8468 C C . SER B 1 450 ? 0.117 -49.344 -33.594 1 90 450 SER B C 1
ATOM 8470 O O . SER B 1 450 ? 0.623 -48.719 -32.656 1 90 450 SER B O 1
ATOM 8472 N N . GLU B 1 451 ? 0.558 -49.344 -34.812 1 88 451 GLU B N 1
ATOM 8473 C CA . GLU B 1 451 ? 1.673 -48.469 -35.125 1 88 451 GLU B CA 1
ATOM 8474 C C . GLU B 1 451 ? 1.273 -47 -35 1 88 451 GLU B C 1
ATOM 8476 O O . GLU B 1 451 ? 2.109 -46.156 -34.688 1 88 451 GLU B O 1
ATOM 8481 N N . LYS B 1 452 ? 0.02 -46.781 -35.156 1 92.31 452 LYS B N 1
ATOM 8482 C CA . LYS B 1 452 ? -0.464 -45.406 -35.125 1 92.31 452 LYS B CA 1
ATOM 8483 C C . LYS B 1 452 ? -0.965 -45 -33.75 1 92.31 452 LYS B C 1
ATOM 8485 O O . LYS B 1 452 ? -1.161 -43.844 -33.469 1 92.31 452 LYS B O 1
ATOM 8490 N N . VAL B 1 453 ? -1.206 -46 -32.969 1 94 453 VAL B N 1
ATOM 8491 C CA . VAL B 1 453 ? -1.729 -45.781 -31.625 1 94 453 VAL B CA 1
ATOM 8492 C C . VAL B 1 453 ? -0.873 -46.531 -30.594 1 94 453 VAL B C 1
ATOM 8494 O O . VAL B 1 453 ? -0.911 -47.75 -30.516 1 94 453 VAL B O 1
ATOM 8497 N N . ARG B 1 454 ? -0.1 -45.781 -29.828 1 93.31 454 ARG B N 1
ATOM 8498 C CA . ARG B 1 454 ? 0.741 -46.344 -28.766 1 93.31 454 ARG B CA 1
ATOM 8499 C C . ARG B 1 454 ? 0.685 -45.469 -27.516 1 93.31 454 ARG B C 1
ATOM 8501 O O . ARG B 1 454 ? 0.214 -44.312 -27.562 1 93.31 454 ARG B O 1
ATOM 8508 N N . VAL B 1 455 ? 1.124 -46.062 -26.422 1 94.12 455 VAL B N 1
ATOM 8509 C CA . VAL B 1 455 ? 1.112 -45.344 -25.141 1 94.12 455 VAL B CA 1
ATOM 8510 C C . VAL B 1 455 ? 2.479 -44.719 -24.891 1 94.12 455 VAL B C 1
ATOM 8512 O O . VAL B 1 455 ? 3.502 -45.219 -25.359 1 94.12 455 VAL B O 1
ATOM 8515 N N . ILE B 1 456 ? 2.477 -43.594 -24.266 1 95.19 456 ILE B N 1
ATOM 8516 C CA . ILE B 1 456 ? 3.721 -42.938 -23.875 1 95.19 456 ILE B CA 1
ATOM 8517 C C . ILE B 1 456 ? 4.094 -43.375 -22.453 1 95.19 456 ILE B C 1
ATOM 8519 O O . ILE B 1 456 ? 3.229 -43.75 -21.656 1 95.19 456 ILE B O 1
ATOM 8523 N N . CYS B 1 457 ? 5.398 -43.281 -22.141 1 93.25 457 CYS B N 1
ATOM 8524 C CA . CYS B 1 457 ? 5.852 -43.594 -20.797 1 93.25 457 CYS B CA 1
ATOM 8525 C C . CYS B 1 457 ? 5.574 -42.438 -19.844 1 93.25 457 CYS B C 1
ATOM 8527 O O . CYS B 1 457 ? 5.527 -41.281 -20.266 1 93.25 457 CYS B O 1
ATOM 8529 N N . LEU B 1 458 ? 5.309 -42.75 -18.578 1 94.06 458 LEU B N 1
ATOM 8530 C CA . LEU B 1 458 ? 5.246 -41.75 -17.5 1 94.06 458 LEU B CA 1
ATOM 8531 C C . LEU B 1 458 ? 6.574 -41.688 -16.766 1 94.06 458 LEU B C 1
ATOM 8533 O O . LEU B 1 458 ? 7.312 -42.656 -16.688 1 94.06 458 LEU B O 1
ATOM 8537 N N . PRO B 1 459 ? 6.844 -40.438 -16.266 1 92.44 459 PRO B N 1
ATOM 8538 C CA . PRO B 1 459 ? 8.039 -40.344 -15.422 1 92.44 459 PRO B CA 1
ATOM 8539 C C . PRO B 1 459 ? 8.031 -41.375 -14.273 1 92.44 459 PRO B C 1
ATOM 8541 O O . PRO B 1 459 ? 6.957 -41.812 -13.836 1 92.44 459 PRO B O 1
ATOM 8544 N N . THR B 1 460 ? 9.203 -41.688 -13.828 1 85.44 460 THR B N 1
ATOM 8545 C CA . THR B 1 460 ? 9.289 -42.75 -12.852 1 85.44 460 THR B CA 1
ATOM 8546 C C . THR B 1 460 ? 9.594 -42.219 -11.461 1 85.44 460 THR B C 1
ATOM 8548 O O . THR B 1 460 ? 9.516 -42.938 -10.469 1 85.44 460 THR B O 1
ATOM 8551 N N . TYR B 1 461 ? 9.984 -40.969 -11.367 1 83 461 TYR B N 1
ATOM 8552 C CA . TYR B 1 461 ? 10.289 -40.375 -10.086 1 83 461 TYR B CA 1
ATOM 8553 C C . TYR B 1 461 ? 10.078 -38.875 -10.133 1 83 461 TYR B C 1
ATOM 8555 O O . TYR B 1 461 ? 10.062 -38.281 -11.211 1 83 461 TYR B O 1
ATOM 8563 N N . PRO B 1 462 ? 9.945 -38.281 -8.93 1 81.69 462 PRO B N 1
ATOM 8564 C CA . PRO B 1 462 ? 9.828 -36.812 -8.883 1 81.69 462 PRO B CA 1
ATOM 8565 C C . PRO B 1 462 ? 11.086 -36.094 -9.375 1 81.69 462 PRO B C 1
ATOM 8567 O O . PRO B 1 462 ? 12.203 -36.562 -9.125 1 81.69 462 PRO B O 1
ATOM 8570 N N . GLY B 1 463 ? 10.914 -35.062 -9.992 1 80 463 GLY B N 1
ATOM 8571 C CA . GLY B 1 463 ? 12.055 -34.312 -10.523 1 80 463 GLY B CA 1
ATOM 8572 C C . GLY B 1 463 ? 12.727 -35.031 -11.68 1 80 463 GLY B C 1
ATOM 8573 O O . GLY B 1 463 ? 13.953 -35 -11.797 1 80 463 GLY B O 1
ATOM 8574 N N . PHE B 1 464 ? 12.047 -35.562 -12.492 1 85.06 464 PHE B N 1
ATOM 8575 C CA . PHE B 1 464 ? 12.484 -36.406 -13.594 1 85.06 464 PHE B CA 1
ATOM 8576 C C . PHE B 1 464 ? 13.234 -35.594 -14.641 1 85.06 464 PHE B C 1
ATOM 8578 O O . PHE B 1 464 ? 14.148 -36.094 -15.289 1 85.06 464 PHE B O 1
ATOM 8585 N N . THR B 1 465 ? 12.914 -34.344 -14.773 1 93 465 THR B N 1
ATOM 8586 C CA . THR B 1 465 ? 13.508 -33.5 -15.805 1 93 465 THR B CA 1
ATOM 8587 C C . THR B 1 465 ? 14.562 -32.594 -15.203 1 93 465 THR B C 1
ATOM 8589 O O . THR B 1 465 ? 14.555 -32.312 -14 1 93 465 THR B O 1
ATOM 8592 N N . SER B 1 466 ? 15.469 -32.125 -16.047 1 91.75 466 SER B N 1
ATOM 8593 C CA . SER B 1 466 ? 16.484 -31.172 -15.664 1 91.75 466 SER B CA 1
ATOM 8594 C C . SER B 1 466 ? 16.375 -29.891 -16.5 1 91.75 466 SER B C 1
ATOM 8596 O O . SER B 1 466 ? 15.883 -29.938 -17.625 1 91.75 466 SER B O 1
ATOM 8598 N N . PRO B 1 467 ? 16.891 -28.844 -15.883 1 92.88 467 PRO B N 1
ATOM 8599 C CA . PRO B 1 467 ? 16.922 -27.641 -16.703 1 92.88 467 PRO B CA 1
ATOM 8600 C C . PRO B 1 467 ? 17.719 -27.812 -18 1 92.88 467 PRO B C 1
ATOM 8602 O O . PRO B 1 467 ? 18.75 -28.5 -18 1 92.88 467 PRO B O 1
ATOM 8605 N N . ASN B 1 468 ? 17.188 -27.281 -19.109 1 93.06 468 ASN B N 1
ATOM 8606 C CA . ASN B 1 468 ? 17.797 -27.266 -20.438 1 93.06 468 ASN B CA 1
ATOM 8607 C C . ASN B 1 468 ? 17.609 -28.594 -21.172 1 93.06 468 ASN B C 1
ATOM 8609 O O . ASN B 1 468 ? 18.094 -28.766 -22.281 1 93.06 468 ASN B O 1
ATOM 8613 N N . ASP B 1 469 ? 16.953 -29.531 -20.5 1 95 469 ASP B N 1
ATOM 8614 C CA . ASP B 1 469 ? 16.516 -30.688 -21.297 1 95 469 ASP B CA 1
ATOM 8615 C C . ASP B 1 469 ? 15.703 -30.234 -22.5 1 95 469 ASP B C 1
ATOM 8617 O O . ASP B 1 469 ? 14.945 -29.266 -22.422 1 95 469 ASP B O 1
ATOM 8621 N N . THR B 1 470 ? 15.875 -30.953 -23.562 1 94.12 470 THR B N 1
ATOM 8622 C CA . THR B 1 470 ? 15.055 -30.672 -24.734 1 94.12 470 THR B CA 1
ATOM 8623 C C . THR B 1 470 ? 13.75 -31.469 -24.672 1 94.12 470 THR B C 1
ATOM 8625 O O . THR B 1 470 ? 13.758 -32.688 -24.422 1 94.12 470 THR B O 1
ATOM 8628 N N . ALA B 1 471 ? 12.695 -30.812 -24.859 1 95.06 471 ALA B N 1
ATOM 8629 C CA . ALA B 1 471 ? 11.383 -31.438 -24.891 1 95.06 471 ALA B CA 1
ATOM 8630 C C . ALA B 1 471 ? 10.633 -31.094 -26.172 1 95.06 471 ALA B C 1
ATOM 8632 O O . ALA B 1 471 ? 11.031 -30.172 -26.906 1 95.06 471 ALA B O 1
ATOM 8633 N N . VAL B 1 472 ? 9.625 -31.906 -26.438 1 94.25 472 VAL B N 1
ATOM 8634 C CA . VAL B 1 472 ? 8.797 -31.688 -27.625 1 94.25 472 VAL B CA 1
ATOM 8635 C C . VAL B 1 472 ? 7.348 -31.469 -27.203 1 94.25 472 VAL B C 1
ATOM 8637 O O . VAL B 1 472 ? 6.832 -32.156 -26.328 1 94.25 472 VAL B O 1
ATOM 8640 N N . VAL B 1 473 ? 6.809 -30.469 -27.766 1 93.38 473 VAL B N 1
ATOM 8641 C CA . VAL B 1 473 ? 5.363 -30.281 -27.656 1 93.38 473 VAL B CA 1
ATOM 8642 C C . VAL B 1 473 ? 4.715 -30.469 -29.031 1 93.38 473 VAL B C 1
ATOM 8644 O O . VAL B 1 473 ? 5.258 -30.047 -30.047 1 93.38 473 VAL B O 1
ATOM 8647 N N . ALA B 1 474 ? 3.609 -31.188 -29.016 1 92.06 474 ALA B N 1
ATOM 8648 C CA . ALA B 1 474 ? 2.908 -31.453 -30.266 1 92.06 474 ALA B CA 1
ATOM 8649 C C . ALA B 1 474 ? 1.406 -31.219 -30.125 1 92.06 474 ALA B C 1
ATOM 8651 O O . ALA B 1 474 ? 0.831 -31.531 -29.078 1 92.06 474 ALA B O 1
ATOM 8652 N N . GLY B 1 475 ? 0.853 -30.656 -31.109 1 91.56 475 GLY B N 1
ATOM 8653 C CA . GLY B 1 475 ? -0.577 -30.391 -31.094 1 91.56 475 GLY B CA 1
ATOM 8654 C C . GLY B 1 475 ? -1.088 -29.75 -32.375 1 91.56 475 GLY B C 1
ATOM 8655 O O . GLY B 1 475 ? -0.333 -29.578 -33.344 1 91.56 475 GLY B O 1
ATOM 8656 N N . TRP B 1 476 ? -2.359 -29.422 -32.406 1 89.94 476 TRP B N 1
ATOM 8657 C CA . TRP B 1 476 ? -3.043 -28.844 -33.562 1 89.94 476 TRP B CA 1
ATOM 8658 C C . TRP B 1 476 ? -3.4 -27.391 -33.312 1 89.94 476 TRP B C 1
ATOM 8660 O O . TRP B 1 476 ? -4.27 -26.828 -34 1 89.94 476 TRP B O 1
ATOM 8670 N N . GLY B 1 477 ? -2.82 -26.797 -32.344 1 83.81 477 GLY B N 1
ATOM 8671 C CA . GLY B 1 477 ? -3.174 -25.453 -31.891 1 83.81 477 GLY B CA 1
ATOM 8672 C C . GLY B 1 477 ? -2.965 -24.406 -32.969 1 83.81 477 GLY B C 1
ATOM 8673 O O . GLY B 1 477 ? -2.639 -24.734 -34.125 1 83.81 477 GLY B O 1
ATOM 8674 N N . SER B 1 478 ? -3.23 -23.156 -32.562 1 77.94 478 SER B N 1
ATOM 8675 C CA . SER B 1 478 ? -3.205 -22.031 -33.5 1 77.94 478 SER B CA 1
ATOM 8676 C C . SER B 1 478 ? -1.775 -21.594 -33.812 1 77.94 478 SER B C 1
ATOM 8678 O O . SER B 1 478 ? -0.859 -21.875 -33.031 1 77.94 478 SER B O 1
ATOM 8680 N N . ASN B 1 479 ? -1.58 -21 -34.938 1 69.88 479 ASN B N 1
ATOM 8681 C CA . ASN B 1 479 ? -0.259 -20.547 -35.344 1 69.88 479 ASN B CA 1
ATOM 8682 C C . ASN B 1 479 ? 0.031 -19.141 -34.844 1 69.88 479 ASN B C 1
ATOM 8684 O O . ASN B 1 479 ? 1.048 -18.531 -35.188 1 69.88 479 ASN B O 1
ATOM 8688 N N . GLY B 1 480 ? -0.748 -18.609 -34.094 1 65.62 480 GLY B N 1
ATOM 8689 C CA . GLY B 1 480 ? -0.499 -17.281 -33.562 1 65.62 480 GLY B CA 1
ATOM 8690 C C . GLY B 1 480 ? -1.459 -16.891 -32.438 1 65.62 480 GLY B C 1
ATOM 8691 O O . GLY B 1 480 ? -2.422 -17.609 -32.188 1 65.62 480 GLY B O 1
ATOM 8692 N N . PHE B 1 481 ? -0.818 -15.766 -31.922 1 61.56 481 PHE B N 1
ATOM 8693 C CA . PHE B 1 481 ? -1.647 -15.195 -30.875 1 61.56 481 PHE B CA 1
ATOM 8694 C C . PHE B 1 481 ? -2.82 -14.422 -31.469 1 61.56 481 PHE B C 1
ATOM 8696 O O . PHE B 1 481 ? -2.66 -13.703 -32.469 1 61.56 481 PHE B O 1
ATOM 8703 N N . GLN B 1 482 ? -3.941 -14.453 -30.922 1 57.88 482 GLN B N 1
ATOM 8704 C CA . GLN B 1 482 ? -5.18 -13.773 -31.297 1 57.88 482 GLN B CA 1
ATOM 8705 C C . GLN B 1 482 ? -5.453 -13.922 -32.781 1 57.88 482 GLN B C 1
ATOM 8707 O O . GLN B 1 482 ? -4.598 -13.602 -33.625 1 57.88 482 GLN B O 1
ATOM 8712 N N . GLN B 1 483 ? -6.371 -14.484 -33.281 1 56.19 483 GLN B N 1
ATOM 8713 C CA . GLN B 1 483 ? -6.859 -14.656 -34.656 1 56.19 483 GLN B CA 1
ATOM 8714 C C . GLN B 1 483 ? -6.105 -15.773 -35.375 1 56.19 483 GLN B C 1
ATOM 8716 O O . GLN B 1 483 ? -6.031 -15.789 -36.594 1 56.19 483 GLN B O 1
ATOM 8721 N N . GLY B 1 484 ? -5.293 -16.453 -34.625 1 64.69 484 GLY B N 1
ATOM 8722 C CA . GLY B 1 484 ? -4.633 -17.562 -35.281 1 64.69 484 GLY B CA 1
ATOM 8723 C C . GLY B 1 484 ? -5.602 -18.656 -35.719 1 64.69 484 GLY B C 1
ATOM 8724 O O . GLY B 1 484 ? -6.742 -18.688 -35.25 1 64.69 484 GLY B O 1
ATOM 8725 N N . LYS B 1 485 ? -5.207 -19.297 -36.938 1 69.56 485 LYS B N 1
ATOM 8726 C CA . LYS B 1 485 ? -5.977 -20.438 -37.438 1 69.56 485 LYS B CA 1
ATOM 8727 C C . LYS B 1 485 ? -5.359 -21.75 -37 1 69.56 485 LYS B C 1
ATOM 8729 O O . LYS B 1 485 ? -4.133 -21.891 -36.969 1 69.56 485 LYS B O 1
ATOM 8734 N N . SER B 1 486 ? -6.203 -22.641 -36.469 1 78.56 486 SER B N 1
ATOM 8735 C CA . SER B 1 486 ? -5.746 -23.953 -36.062 1 78.56 486 SER B CA 1
ATOM 8736 C C . SER B 1 486 ? -5.086 -24.719 -37.188 1 78.56 486 SER B C 1
ATOM 8738 O O . SER B 1 486 ? -5.516 -24.609 -38.344 1 78.56 486 SER B O 1
ATOM 8740 N N . TYR B 1 487 ? -4.117 -25.469 -36.938 1 81 487 TYR B N 1
ATOM 8741 C CA . TYR B 1 487 ? -3.479 -26.328 -37.938 1 81 487 TYR B CA 1
ATOM 8742 C C . TYR B 1 487 ? -4.305 -27.578 -38.188 1 81 487 TYR B C 1
ATOM 8744 O O . TYR B 1 487 ? -4.875 -28.156 -37.25 1 81 487 TYR B O 1
ATOM 8752 N N . LYS B 1 488 ? -4.305 -28 -39.375 1 86.25 488 LYS B N 1
ATOM 8753 C CA . LYS B 1 488 ? -5.004 -29.234 -39.719 1 86.25 488 LYS B CA 1
ATOM 8754 C C . LYS B 1 488 ? -4.141 -30.453 -39.438 1 86.25 488 LYS B C 1
ATOM 8756 O O . LYS B 1 488 ? -4.652 -31.516 -39.062 1 86.25 488 LYS B O 1
ATOM 8761 N N . GLN B 1 489 ? -2.902 -30.281 -39.625 1 90.88 489 GLN B N 1
ATOM 8762 C CA . GLN B 1 489 ? -1.973 -31.375 -39.344 1 90.88 489 GLN B CA 1
ATOM 8763 C C . GLN B 1 489 ? -1.261 -31.188 -38.031 1 90.88 489 GLN B C 1
ATOM 8765 O O . GLN B 1 489 ? -1.003 -30.047 -37.594 1 90.88 489 GLN B O 1
ATOM 8770 N N . LEU B 1 490 ? -0.952 -32.281 -37.406 1 92 490 LEU B N 1
ATOM 8771 C CA . LEU B 1 490 ? -0.23 -32.281 -36.125 1 92 490 LEU B CA 1
ATOM 8772 C C . LEU B 1 490 ? 1.117 -31.562 -36.281 1 92 490 LEU B C 1
ATOM 8774 O O . LEU B 1 490 ? 1.88 -31.891 -37.219 1 92 490 LEU B O 1
ATOM 8778 N N . GLN B 1 491 ? 1.289 -30.578 -35.469 1 90.75 491 GLN B N 1
ATOM 8779 C CA . GLN B 1 491 ? 2.537 -29.828 -35.469 1 90.75 491 GLN B CA 1
ATOM 8780 C C . GLN B 1 491 ? 3.402 -30.203 -34.25 1 90.75 491 GLN B C 1
ATOM 8782 O O . GLN B 1 491 ? 2.889 -30.656 -33.25 1 90.75 491 GLN B O 1
ATOM 8787 N N . GLU B 1 492 ? 4.688 -30.078 -34.406 1 91.56 492 GLU B N 1
ATOM 8788 C CA . GLU B 1 492 ? 5.609 -30.297 -33.281 1 91.56 492 GLU B CA 1
ATOM 8789 C C . GLU B 1 492 ? 6.566 -29.109 -33.125 1 91.56 492 GLU B C 1
ATOM 8791 O O . GLU B 1 492 ? 6.832 -28.391 -34.094 1 91.56 492 GLU B O 1
ATOM 8796 N N . LEU B 1 493 ? 7.02 -28.938 -31.938 1 89.81 493 LEU B N 1
ATOM 8797 C CA . LEU B 1 493 ? 7.996 -27.906 -31.594 1 89.81 493 LEU B CA 1
ATOM 8798 C C . LEU B 1 493 ? 8.945 -28.406 -30.5 1 89.81 493 LEU B C 1
ATOM 8800 O O . LEU B 1 493 ? 8.508 -28.938 -29.484 1 89.81 493 LEU B O 1
ATOM 8804 N N . GLU B 1 494 ? 10.227 -28.281 -30.781 1 91.94 494 GLU B N 1
ATOM 8805 C CA . GLU B 1 494 ? 11.234 -28.594 -29.781 1 91.94 494 GLU B CA 1
ATOM 8806 C C . GLU B 1 494 ? 11.57 -27.359 -28.938 1 91.94 494 GLU B C 1
ATOM 8808 O O . GLU B 1 494 ? 11.898 -26.297 -29.484 1 91.94 494 GLU B O 1
ATOM 8813 N N . ILE B 1 495 ? 11.508 -27.531 -27.641 1 92.75 495 ILE B N 1
ATOM 8814 C CA . ILE B 1 495 ? 11.758 -26.391 -26.766 1 92.75 495 ILE B CA 1
ATOM 8815 C C . ILE B 1 495 ? 12.547 -26.844 -25.547 1 92.75 495 ILE B C 1
ATOM 8817 O O . ILE B 1 495 ? 12.477 -28 -25.141 1 92.75 495 ILE B O 1
ATOM 8821 N N . PRO B 1 496 ? 13.266 -25.906 -24.984 1 94.62 496 PRO B N 1
ATOM 8822 C CA . PRO B 1 496 ? 14.008 -26.25 -23.766 1 94.62 496 PRO B CA 1
ATOM 8823 C C . PRO B 1 496 ? 13.156 -26.156 -22.5 1 94.62 496 PRO B C 1
ATOM 8825 O O . PRO B 1 496 ? 12.32 -25.266 -22.391 1 94.62 496 PRO B O 1
ATOM 8828 N N . ILE B 1 497 ? 13.398 -27.078 -21.562 1 95.75 497 ILE B N 1
ATOM 8829 C CA . ILE B 1 497 ? 12.82 -26.969 -20.234 1 95.75 497 ILE B CA 1
ATOM 8830 C C . ILE B 1 497 ? 13.609 -25.969 -19.391 1 95.75 497 ILE B C 1
ATOM 8832 O O . ILE B 1 497 ? 14.844 -25.953 -19.438 1 95.75 497 ILE B O 1
ATOM 8836 N N . LEU B 1 498 ? 12.906 -25.094 -18.703 1 95.5 498 LEU B N 1
ATOM 8837 C CA . LEU B 1 498 ? 13.555 -24.078 -17.875 1 95.5 498 LEU B CA 1
ATOM 8838 C C . LEU B 1 498 ? 13.625 -24.531 -16.422 1 95.5 498 LEU B C 1
ATOM 8840 O O . LEU B 1 498 ? 12.867 -25.406 -16 1 95.5 498 LEU B O 1
ATOM 8844 N N . SER B 1 499 ? 14.594 -23.859 -15.773 1 94.75 499 SER B N 1
ATOM 8845 C CA . SER B 1 499 ? 14.664 -24.125 -14.344 1 94.75 499 SER B CA 1
ATOM 8846 C C . SER B 1 499 ? 13.461 -23.531 -13.609 1 94.75 499 SER B C 1
ATOM 8848 O O . SER B 1 499 ? 12.875 -22.547 -14.07 1 94.75 499 SER B O 1
ATOM 8850 N N . HIS B 1 500 ? 13.195 -24.156 -12.461 1 94.25 500 HIS B N 1
ATOM 8851 C CA . HIS B 1 500 ? 12.078 -23.688 -11.656 1 94.25 500 HIS B CA 1
ATOM 8852 C C . HIS B 1 500 ? 12.289 -22.25 -11.211 1 94.25 500 HIS B C 1
ATOM 8854 O O . HIS B 1 500 ? 11.406 -21.406 -11.367 1 94.25 500 HIS B O 1
ATOM 8860 N N . PRO B 1 501 ? 13.438 -21.844 -10.727 1 94.31 501 PRO B N 1
ATOM 8861 C CA . PRO B 1 501 ? 13.656 -20.453 -10.312 1 94.31 501 PRO B CA 1
ATOM 8862 C C . PRO B 1 501 ? 13.492 -19.453 -11.461 1 94.31 501 PRO B C 1
ATOM 8864 O O . PRO B 1 501 ? 12.984 -18.359 -11.258 1 94.31 501 PRO B O 1
ATOM 8867 N N . THR B 1 502 ? 13.898 -19.859 -12.594 1 93.25 502 THR B N 1
ATOM 8868 C CA . THR B 1 502 ? 13.734 -18.984 -13.75 1 93.25 502 THR B CA 1
ATOM 8869 C C . THR B 1 502 ? 12.258 -18.75 -14.047 1 93.25 502 THR B C 1
ATOM 8871 O O . THR B 1 502 ? 11.852 -17.625 -14.359 1 93.25 502 THR B O 1
ATOM 8874 N N . CYS B 1 503 ? 11.555 -19.812 -13.984 1 93.62 503 CYS B N 1
ATOM 8875 C CA . CYS B 1 503 ? 10.117 -19.703 -14.203 1 93.62 503 CYS B CA 1
ATOM 8876 C C . CYS B 1 503 ? 9.477 -18.797 -13.156 1 93.62 503 CYS B C 1
ATOM 8878 O O . CYS B 1 503 ? 8.656 -17.938 -13.492 1 93.62 503 CYS B O 1
ATOM 8880 N N . VAL B 1 504 ? 9.852 -18.969 -11.922 1 92.06 504 VAL B N 1
ATOM 8881 C CA . VAL B 1 504 ? 9.32 -18.172 -10.82 1 92.06 504 VAL B CA 1
ATOM 8882 C C . VAL B 1 504 ? 9.672 -16.703 -11.023 1 92.06 504 VAL B C 1
ATOM 8884 O O . VAL B 1 504 ? 8.859 -15.82 -10.734 1 92.06 504 VAL B O 1
ATOM 8887 N N . SER B 1 505 ? 10.805 -16.453 -11.469 1 88 505 SER B N 1
ATOM 8888 C CA . SER B 1 505 ? 11.234 -15.078 -11.672 1 88 505 SER B CA 1
ATOM 8889 C C . SER B 1 505 ? 10.383 -14.383 -12.727 1 88 505 SER B C 1
ATOM 8891 O O . SER B 1 505 ? 10.242 -13.156 -12.711 1 88 505 SER B O 1
ATOM 8893 N N . LYS B 1 506 ? 9.805 -15.172 -13.586 1 84.75 506 LYS B N 1
ATOM 8894 C CA . LYS B 1 506 ? 9.016 -14.594 -14.672 1 84.75 506 LYS B CA 1
ATOM 8895 C C . LYS B 1 506 ? 7.566 -14.391 -14.25 1 84.75 506 LYS B C 1
ATOM 8897 O O . LYS B 1 506 ? 6.953 -13.375 -14.594 1 84.75 506 LYS B O 1
ATOM 8902 N N . TYR B 1 507 ? 7.055 -15.391 -13.492 1 86.81 507 TYR B N 1
ATOM 8903 C CA . TYR B 1 507 ? 5.617 -15.375 -13.25 1 86.81 507 TYR B CA 1
ATOM 8904 C C . TYR B 1 507 ? 5.32 -15.156 -11.766 1 86.81 507 TYR B C 1
ATOM 8906 O O . TYR B 1 507 ? 4.168 -14.938 -11.383 1 86.81 507 TYR B O 1
ATOM 8914 N N . GLY B 1 508 ? 6.285 -15.273 -10.961 1 85.75 508 GLY B N 1
ATOM 8915 C CA . GLY B 1 508 ? 6.094 -15.094 -9.531 1 85.75 508 GLY B CA 1
ATOM 8916 C C . GLY B 1 508 ? 5.543 -16.328 -8.844 1 85.75 508 GLY B C 1
ATOM 8917 O O . GLY B 1 508 ? 5.844 -17.453 -9.242 1 85.75 508 GLY B O 1
ATOM 8918 N N . GLY B 1 509 ? 4.785 -16.141 -7.824 1 85.88 509 GLY B N 1
ATOM 8919 C CA . GLY B 1 509 ? 4.395 -17.203 -6.922 1 85.88 509 GLY B CA 1
ATOM 8920 C C . GLY B 1 509 ? 3.289 -18.078 -7.48 1 85.88 509 GLY B C 1
ATOM 8921 O O . GLY B 1 509 ? 2.965 -19.125 -6.906 1 85.88 509 GLY B O 1
ATOM 8922 N N . VAL B 1 510 ? 2.789 -17.719 -8.617 1 89.19 510 VAL B N 1
ATOM 8923 C CA . VAL B 1 510 ? 1.786 -18.578 -9.234 1 89.19 510 VAL B CA 1
ATOM 8924 C C . VAL B 1 510 ? 2.434 -19.891 -9.68 1 89.19 510 VAL B C 1
ATOM 8926 O O . VAL B 1 510 ? 1.757 -20.922 -9.797 1 89.19 510 VAL B O 1
ATOM 8929 N N . ILE B 1 511 ? 3.678 -19.781 -9.922 1 92.38 511 ILE B N 1
ATOM 8930 C CA . ILE B 1 511 ? 4.438 -20.969 -10.305 1 92.38 511 ILE B CA 1
ATOM 8931 C C . ILE B 1 511 ? 4.773 -21.781 -9.062 1 92.38 511 ILE B C 1
ATOM 8933 O O . ILE B 1 511 ? 5.434 -21.297 -8.141 1 92.38 511 ILE B O 1
ATOM 8937 N N . GLN B 1 512 ? 4.293 -22.969 -9.07 1 92.31 512 GLN B N 1
ATOM 8938 C CA . GLN B 1 512 ? 4.539 -23.922 -7.988 1 92.31 512 GLN B CA 1
ATOM 8939 C C . GLN B 1 512 ? 5.434 -25.062 -8.453 1 92.31 512 GLN B C 1
ATOM 8941 O O . GLN B 1 512 ? 5.758 -25.156 -9.641 1 92.31 512 GLN B O 1
ATOM 8946 N N . GLU B 1 513 ? 5.816 -25.938 -7.469 1 91 513 GLU B N 1
ATOM 8947 C CA . GLU B 1 513 ? 6.656 -27.078 -7.809 1 91 513 GLU B CA 1
ATOM 8948 C C . GLU B 1 513 ? 5.934 -28.031 -8.758 1 91 513 GLU B C 1
ATOM 8950 O O . GLU B 1 513 ? 6.57 -28.797 -9.477 1 91 513 GLU B O 1
ATOM 8955 N N . THR B 1 514 ? 4.68 -27.906 -8.734 1 94.75 514 THR B N 1
ATOM 8956 C CA . THR B 1 514 ? 3.857 -28.781 -9.57 1 94.75 514 THR B CA 1
ATOM 8957 C C . THR B 1 514 ? 3.797 -28.25 -11 1 94.75 514 THR B C 1
ATOM 8959 O O . THR B 1 514 ? 3.221 -28.906 -11.883 1 94.75 514 THR B O 1
ATOM 8962 N N . ASN B 1 515 ? 4.41 -27.172 -11.25 1 95.75 515 ASN B N 1
ATOM 8963 C CA . ASN B 1 515 ? 4.473 -26.594 -12.586 1 95.75 515 ASN B CA 1
ATOM 8964 C C . ASN B 1 515 ? 5.832 -26.844 -13.234 1 95.75 515 ASN B C 1
ATOM 8966 O O . ASN B 1 515 ? 6.828 -27.047 -12.539 1 95.75 515 ASN B O 1
ATOM 8970 N N . LEU B 1 516 ? 5.766 -26.891 -14.484 1 95.5 516 LEU B N 1
ATOM 8971 C CA . LEU B 1 516 ? 6.93 -26.969 -15.359 1 95.5 516 LEU B CA 1
ATOM 8972 C C . LEU B 1 516 ? 6.867 -25.906 -16.453 1 95.5 516 LEU B C 1
ATOM 8974 O O . LEU B 1 516 ? 5.805 -25.672 -17.031 1 95.5 516 LEU B O 1
ATOM 8978 N N . CYS B 1 517 ? 8.047 -25.219 -16.625 1 95.19 517 CYS B N 1
ATOM 8979 C CA . CYS B 1 517 ? 8.07 -24.219 -17.688 1 95.19 517 CYS B CA 1
ATOM 8980 C C . CYS B 1 517 ? 9.008 -24.656 -18.812 1 95.19 517 CYS B C 1
ATOM 8982 O O . CYS B 1 517 ? 10.062 -25.234 -18.562 1 95.19 517 CYS B O 1
ATOM 8984 N N . ALA B 1 518 ? 8.617 -24.344 -19.984 1 94.94 518 ALA B N 1
ATOM 8985 C CA . ALA B 1 518 ? 9.43 -24.656 -21.156 1 94.94 518 ALA B CA 1
ATOM 8986 C C . ALA B 1 518 ? 9.227 -23.625 -22.266 1 94.94 518 ALA B C 1
ATOM 8988 O O . ALA B 1 518 ? 8.148 -23.047 -22.391 1 94.94 518 ALA B O 1
ATOM 8989 N N . GLY B 1 519 ? 10.352 -23.422 -23.047 1 93.06 519 GLY B N 1
ATOM 8990 C CA . GLY B 1 519 ? 10.289 -22.469 -24.141 1 93.06 519 GLY B CA 1
ATOM 8991 C C . GLY B 1 519 ? 10.836 -21.109 -23.781 1 93.06 519 GLY B C 1
ATOM 8992 O O . GLY B 1 519 ? 11.938 -20.984 -23.234 1 93.06 519 GLY B O 1
ATOM 8993 N N . GLY B 1 520 ? 10.039 -20.094 -24.156 1 85.75 520 GLY B N 1
ATOM 8994 C CA . GLY B 1 520 ? 10.469 -18.719 -23.938 1 85.75 520 GLY B CA 1
ATOM 8995 C C . GLY B 1 520 ? 11.234 -18.156 -25.125 1 85.75 520 GLY B C 1
ATOM 8996 O O . GLY B 1 520 ? 11.883 -17.109 -25.016 1 85.75 520 GLY B O 1
ATOM 8997 N N . LEU B 1 521 ? 11.117 -18.875 -26.172 1 83.62 521 LEU B N 1
ATOM 8998 C CA . LEU B 1 521 ? 11.75 -18.438 -27.406 1 83.62 521 LEU B CA 1
ATOM 8999 C C . LEU B 1 521 ? 10.75 -17.719 -28.297 1 83.62 521 LEU B C 1
ATOM 9001 O O . LEU B 1 521 ? 9.562 -18.047 -28.312 1 83.62 521 LEU B O 1
ATOM 9005 N N . LYS B 1 522 ? 11.266 -16.766 -29 1 81 522 LYS B N 1
ATOM 9006 C CA . LYS B 1 522 ? 10.391 -15.977 -29.859 1 81 522 LYS B CA 1
ATOM 9007 C C . LYS B 1 522 ? 9.672 -16.859 -30.875 1 81 522 LYS B C 1
ATOM 9009 O O . LYS B 1 522 ? 10.305 -17.672 -31.562 1 81 522 LYS B O 1
ATOM 9014 N N . ASP B 1 523 ? 8.391 -16.844 -30.922 1 76 523 ASP B N 1
ATOM 9015 C CA . ASP B 1 523 ? 7.5 -17.469 -31.891 1 76 523 ASP B CA 1
ATOM 9016 C C . ASP B 1 523 ? 7.527 -19 -31.766 1 76 523 ASP B C 1
ATOM 9018 O O . ASP B 1 523 ? 7.199 -19.703 -32.719 1 76 523 ASP B O 1
ATOM 9022 N N . LYS B 1 524 ? 8.016 -19.5 -30.719 1 76.88 524 LYS B N 1
ATOM 9023 C CA . LYS B 1 524 ? 8.078 -20.938 -30.469 1 76.88 524 LYS B CA 1
ATOM 9024 C C . LYS B 1 524 ? 7.402 -21.297 -29.141 1 76.88 524 LYS B C 1
ATOM 9026 O O . LYS B 1 524 ? 8.023 -21.219 -28.078 1 76.88 524 LYS B O 1
ATOM 9031 N N . ASP B 1 525 ? 6.203 -21.578 -29.281 1 79.88 525 ASP B N 1
ATOM 9032 C CA . ASP B 1 525 ? 5.449 -21.844 -28.062 1 79.88 525 ASP B CA 1
ATOM 9033 C C . ASP B 1 525 ? 4.176 -22.641 -28.359 1 79.88 525 ASP B C 1
ATOM 9035 O O . ASP B 1 525 ? 3.742 -22.703 -29.516 1 79.88 525 ASP B O 1
ATOM 9039 N N . ALA B 1 526 ? 3.713 -23.312 -27.297 1 78.38 526 ALA B N 1
ATOM 9040 C CA . ALA B 1 526 ? 2.355 -23.844 -27.406 1 78.38 526 ALA B CA 1
ATOM 9041 C C . ALA B 1 526 ? 1.328 -22.719 -27.422 1 78.38 526 ALA B C 1
ATOM 9043 O O . ALA B 1 526 ? 1.532 -21.672 -26.781 1 78.38 526 ALA B O 1
ATOM 9044 N N . CYS B 1 527 ? 0.315 -22.875 -28.188 1 78.06 527 CYS B N 1
ATOM 9045 C CA . CYS B 1 527 ? -0.71 -21.859 -28.312 1 78.06 527 CYS B CA 1
ATOM 9046 C C . CYS B 1 527 ? -2.1 -22.438 -28.109 1 78.06 527 CYS B C 1
ATOM 9048 O O . CYS B 1 527 ? -2.238 -23.562 -27.609 1 78.06 527 CYS B O 1
ATOM 9050 N N . SER B 1 528 ? -3.09 -21.547 -28.359 1 73.62 528 SER B N 1
ATOM 9051 C CA . SER B 1 528 ? -4.473 -21.984 -28.172 1 73.62 528 SER B CA 1
ATOM 9052 C C . SER B 1 528 ? -4.77 -23.25 -28.953 1 73.62 528 SER B C 1
ATOM 9054 O O . SER B 1 528 ? -4.406 -23.344 -30.125 1 73.62 528 SER B O 1
ATOM 9056 N N . GLY B 1 529 ? -5.328 -24.219 -28.328 1 77 529 GLY B N 1
ATOM 9057 C CA . GLY B 1 529 ? -5.637 -25.484 -28.969 1 77 529 GLY B CA 1
ATOM 9058 C C . GLY B 1 529 ? -4.676 -26.594 -28.578 1 77 529 GLY B C 1
ATOM 9059 O O . GLY B 1 529 ? -4.957 -27.781 -28.812 1 77 529 GLY B O 1
ATOM 9060 N N . ASP B 1 530 ? -3.625 -26.156 -28.109 1 85.19 530 ASP B N 1
ATOM 9061 C CA . ASP B 1 530 ? -2.631 -27.141 -27.688 1 85.19 530 ASP B CA 1
ATOM 9062 C C . ASP B 1 530 ? -2.838 -27.562 -26.234 1 85.19 530 ASP B C 1
ATOM 9064 O O . ASP B 1 530 ? -2.215 -28.5 -25.75 1 85.19 530 ASP B O 1
ATOM 9068 N N . SER B 1 531 ? -3.752 -26.938 -25.625 1 91.62 531 SER B N 1
ATOM 9069 C CA . SER B 1 531 ? -3.998 -27.203 -24.219 1 91.62 531 SER B CA 1
ATOM 9070 C C . SER B 1 531 ? -4.242 -28.688 -23.969 1 91.62 531 SER B C 1
ATOM 9072 O O . SER B 1 531 ? -4.898 -29.359 -24.781 1 91.62 531 SER B O 1
ATOM 9074 N N . GLY B 1 532 ? -3.637 -29.125 -22.859 1 95.5 532 GLY B N 1
ATOM 9075 C CA . GLY B 1 532 ? -3.85 -30.5 -22.484 1 95.5 532 GLY B CA 1
ATOM 9076 C C . GLY B 1 532 ? -2.898 -31.469 -23.172 1 95.5 532 GLY B C 1
ATOM 9077 O O . GLY B 1 532 ? -2.756 -32.625 -22.75 1 95.5 532 GLY B O 1
ATOM 9078 N N . GLY B 1 533 ? -2.334 -31.016 -24.234 1 95.94 533 GLY B N 1
ATOM 9079 C CA . GLY B 1 533 ? -1.366 -31.844 -24.938 1 95.94 533 GLY B CA 1
ATOM 9080 C C . GLY B 1 533 ? -0.127 -32.125 -24.109 1 95.94 533 GLY B C 1
ATOM 9081 O O . GLY B 1 533 ? 0.144 -31.453 -23.125 1 95.94 533 GLY B O 1
ATOM 9082 N N . PRO B 1 534 ? 0.567 -33.156 -24.516 1 96.75 534 PRO B N 1
ATOM 9083 C CA . PRO B 1 534 ? 1.751 -33.531 -23.734 1 96.75 534 PRO B CA 1
ATOM 9084 C C . PRO B 1 534 ? 2.986 -32.719 -24.109 1 96.75 534 PRO B C 1
ATOM 9086 O O . PRO B 1 534 ? 3.166 -32.375 -25.281 1 96.75 534 PRO B O 1
ATOM 9089 N N . LEU B 1 535 ? 3.732 -32.375 -23.156 1 96.75 535 LEU B N 1
ATOM 9090 C CA . LEU B 1 535 ? 5.16 -32.094 -23.281 1 96.75 535 LEU B CA 1
ATOM 9091 C C . LEU B 1 535 ? 5.98 -33.344 -22.984 1 96.75 535 LEU B C 1
ATOM 9093 O O . LEU B 1 535 ? 5.836 -33.969 -21.922 1 96.75 535 LEU B O 1
ATOM 9097 N N . PHE B 1 536 ? 6.797 -33.781 -23.906 1 96.38 536 PHE B N 1
ATOM 9098 C CA . PHE B 1 536 ? 7.477 -35.062 -23.672 1 96.38 536 PHE B CA 1
ATOM 9099 C C . PHE B 1 536 ? 8.945 -34.969 -24.078 1 96.38 536 PHE B C 1
ATOM 9101 O O . PHE B 1 536 ? 9.305 -34.156 -24.969 1 96.38 536 PHE B O 1
ATOM 9108 N N . GLY B 1 537 ? 9.734 -35.688 -23.344 1 94.88 537 GLY B N 1
ATOM 9109 C CA . GLY B 1 537 ? 11.172 -35.75 -23.562 1 94.88 537 GLY B CA 1
ATOM 9110 C C . GLY B 1 537 ? 11.672 -37.188 -23.734 1 94.88 537 GLY B C 1
ATOM 9111 O O . GLY B 1 537 ? 11.023 -38.125 -23.312 1 94.88 537 GLY B O 1
ATOM 9112 N N . LYS B 1 538 ? 12.805 -37.219 -24.406 1 92.12 538 LYS B N 1
ATOM 9113 C CA . LYS B 1 538 ? 13.422 -38.5 -24.656 1 92.12 538 LYS B CA 1
ATOM 9114 C C . LYS B 1 538 ? 14.539 -38.781 -23.641 1 92.12 538 LYS B C 1
ATOM 9116 O O . LYS B 1 538 ? 15.453 -38 -23.484 1 92.12 538 LYS B O 1
ATOM 9121 N N . TYR B 1 539 ? 14.422 -39.812 -22.938 1 89.25 539 TYR B N 1
ATOM 9122 C CA . TYR B 1 539 ? 15.43 -40.312 -21.984 1 89.25 539 TYR B CA 1
ATOM 9123 C C . TYR B 1 539 ? 15.773 -41.75 -22.266 1 89.25 539 TYR B C 1
ATOM 9125 O O . TYR B 1 539 ? 14.922 -42.625 -22.156 1 89.25 539 TYR B O 1
ATOM 9133 N N . GLY B 1 540 ? 17.047 -41.906 -22.641 1 86.06 540 GLY B N 1
ATOM 9134 C CA . GLY B 1 540 ? 17.391 -43.188 -23.25 1 86.06 540 GLY B CA 1
ATOM 9135 C C . GLY B 1 540 ? 16.766 -43.406 -24.609 1 86.06 540 GLY B C 1
ATOM 9136 O O . GLY B 1 540 ? 16.953 -42.562 -25.516 1 86.06 540 GLY B O 1
ATOM 9137 N N . GLU B 1 541 ? 15.945 -44.438 -24.766 1 86.06 541 GLU B N 1
ATOM 9138 C CA . GLU B 1 541 ? 15.336 -44.719 -26.062 1 86.06 541 GLU B CA 1
ATOM 9139 C C . GLU B 1 541 ? 13.82 -44.562 -26.016 1 86.06 541 GLU B C 1
ATOM 9141 O O . GLU B 1 541 ? 13.117 -44.906 -26.969 1 86.06 541 GLU B O 1
ATOM 9146 N N . LYS B 1 542 ? 13.414 -44 -24.922 1 90.94 542 LYS B N 1
ATOM 9147 C CA . LYS B 1 542 ? 11.969 -43.906 -24.719 1 90.94 542 LYS B CA 1
ATOM 9148 C C . LYS B 1 542 ? 11.531 -42.469 -24.516 1 90.94 542 LYS B C 1
ATOM 9150 O O . LYS B 1 542 ? 12.312 -41.625 -24.031 1 90.94 542 LYS B O 1
ATOM 9155 N N . TRP B 1 543 ? 10.336 -42.219 -24.922 1 93.62 543 TRP B N 1
ATOM 9156 C CA . TRP B 1 543 ? 9.734 -40.938 -24.703 1 93.62 543 TRP B CA 1
ATOM 9157 C C . TRP B 1 543 ? 8.859 -40.938 -23.453 1 93.62 543 TRP B C 1
ATOM 9159 O O . TRP B 1 543 ? 8.117 -41.875 -23.203 1 93.62 543 TRP B O 1
ATOM 9169 N N . TYR B 1 544 ? 8.984 -39.875 -22.656 1 94.81 544 TYR B N 1
ATOM 9170 C CA . TYR B 1 544 ? 8.234 -39.719 -21.406 1 94.81 544 TYR B CA 1
ATOM 9171 C C . TYR B 1 544 ? 7.383 -38.469 -21.422 1 94.81 544 TYR B C 1
ATOM 9173 O O . TYR B 1 544 ? 7.844 -37.406 -21.859 1 94.81 544 TYR B O 1
ATOM 9181 N N . SER B 1 545 ? 6.141 -38.625 -21.016 1 97.12 545 SER B N 1
ATOM 9182 C CA . SER B 1 545 ? 5.293 -37.438 -20.812 1 97.12 545 SER B CA 1
ATOM 9183 C C . SER B 1 545 ? 5.691 -36.688 -19.562 1 97.12 545 SER B C 1
ATOM 9185 O O . SER B 1 545 ? 5.242 -37 -18.453 1 97.12 545 SER B O 1
ATOM 9187 N N . VAL B 1 546 ? 6.336 -35.531 -19.766 1 97.62 546 VAL B N 1
ATOM 9188 C CA . VAL B 1 546 ? 6.906 -34.844 -18.609 1 97.62 546 VAL B CA 1
ATOM 9189 C C . VAL B 1 546 ? 6.023 -33.688 -18.219 1 97.62 546 VAL B C 1
ATOM 9191 O O . VAL B 1 546 ? 6.117 -33.156 -17.109 1 97.62 546 VAL B O 1
ATOM 9194 N N . GLY B 1 547 ? 5.172 -33.219 -19.109 1 97.88 547 GLY B N 1
ATOM 9195 C CA . GLY B 1 547 ? 4.301 -32.094 -18.828 1 97.88 547 GLY B CA 1
ATOM 9196 C C . GLY B 1 547 ? 2.984 -32.156 -19.578 1 97.88 547 GLY B C 1
ATOM 9197 O O . GLY B 1 547 ? 2.852 -32.875 -20.562 1 97.88 547 GLY B O 1
ATOM 9198 N N . VAL B 1 548 ? 2.016 -31.391 -19.062 1 98 548 VAL B N 1
ATOM 9199 C CA . VAL B 1 548 ? 0.733 -31.156 -19.719 1 98 548 VAL B CA 1
ATOM 9200 C C . VAL B 1 548 ? 0.55 -29.672 -19.984 1 98 548 VAL B C 1
ATOM 9202 O O . VAL B 1 548 ? 0.633 -28.844 -19.062 1 98 548 VAL B O 1
ATOM 9205 N N . VAL B 1 549 ? 0.263 -29.281 -21.203 1 95.75 549 VAL B N 1
ATOM 9206 C CA . VAL B 1 549 ? 0.11 -27.875 -21.562 1 95.75 549 VAL B CA 1
ATOM 9207 C C . VAL B 1 549 ? -1.019 -27.25 -20.75 1 95.75 549 VAL B C 1
ATOM 9209 O O . VAL B 1 549 ? -2.158 -27.734 -20.781 1 95.75 549 VAL B O 1
ATOM 9212 N N . SER B 1 550 ? -0.691 -26.156 -20.047 1 93.88 550 SER B N 1
ATOM 9213 C CA . SER B 1 550 ? -1.675 -25.547 -19.172 1 93.88 550 SER B CA 1
ATOM 9214 C C . SER B 1 550 ? -1.979 -24.109 -19.594 1 93.88 550 SER B C 1
ATOM 9216 O O . SER B 1 550 ? -3.072 -23.828 -20.078 1 93.88 550 SER B O 1
ATOM 9218 N N . TRP B 1 551 ? -0.965 -23.219 -19.438 1 88.38 551 TRP B N 1
ATOM 9219 C CA . TRP B 1 551 ? -1.24 -21.828 -19.797 1 88.38 551 TRP B CA 1
ATOM 9220 C C . TRP B 1 551 ? 0.05 -21.094 -20.125 1 88.38 551 TRP B C 1
ATOM 9222 O O . TRP B 1 551 ? 1.144 -21.641 -19.984 1 88.38 551 TRP B O 1
ATOM 9232 N N . GLY B 1 552 ? -0.06 -19.922 -20.562 1 82.31 552 GLY B N 1
ATOM 9233 C CA . GLY B 1 552 ? 1.049 -19.031 -20.875 1 82.31 552 GLY B CA 1
ATOM 9234 C C . GLY B 1 552 ? 0.608 -17.625 -21.203 1 82.31 552 GLY B C 1
ATOM 9235 O O . GLY B 1 552 ? -0.589 -17.328 -21.219 1 82.31 552 GLY B O 1
ATOM 9236 N N . ILE B 1 553 ? 1.682 -16.797 -21.281 1 76.44 553 ILE B N 1
ATOM 9237 C CA . ILE B 1 553 ? 1.431 -15.406 -21.656 1 76.44 553 ILE B CA 1
ATOM 9238 C C . ILE B 1 553 ? 1.759 -15.219 -23.141 1 76.44 553 ILE B C 1
ATOM 9240 O O . ILE B 1 553 ? 2.9 -15.422 -23.562 1 76.44 553 ILE B O 1
ATOM 9244 N N . ASN B 1 554 ? 0.748 -14.781 -23.891 1 69.5 554 ASN B N 1
ATOM 9245 C CA . ASN B 1 554 ? 0.943 -14.539 -25.312 1 69.5 554 ASN B CA 1
ATOM 9246 C C . ASN B 1 554 ? 1.846 -15.594 -25.938 1 69.5 554 ASN B C 1
ATOM 9248 O O . ASN B 1 554 ? 3.07 -15.492 -25.875 1 69.5 554 ASN B O 1
ATOM 9252 N N . CYS B 1 555 ? 1.244 -16.453 -26.609 1 74.94 555 CYS B N 1
ATOM 9253 C CA . CYS B 1 555 ? 2.002 -17.562 -27.188 1 74.94 555 CYS B CA 1
ATOM 9254 C C . CYS B 1 555 ? 3.145 -17.031 -28.047 1 74.94 555 CYS B C 1
ATOM 9256 O O . CYS B 1 555 ? 2.926 -16.219 -28.938 1 74.94 555 CYS B O 1
ATOM 9258 N N . GLY B 1 556 ? 4.324 -17.375 -27.641 1 72.44 556 GLY B N 1
ATOM 9259 C CA . GLY B 1 556 ? 5.496 -17.078 -28.453 1 72.44 556 GLY B CA 1
ATOM 9260 C C . GLY B 1 556 ? 6.184 -15.781 -28.047 1 72.44 556 GLY B C 1
ATOM 9261 O O . GLY B 1 556 ? 7.129 -15.344 -28.703 1 72.44 556 GLY B O 1
ATOM 9262 N N . LEU B 1 557 ? 5.707 -15.219 -27.047 1 74.12 557 LEU B N 1
ATOM 9263 C CA . LEU B 1 557 ? 6.363 -14.008 -26.562 1 74.12 557 LEU B CA 1
ATOM 9264 C C . LEU B 1 557 ? 7.73 -14.328 -25.969 1 74.12 557 LEU B C 1
ATOM 9266 O O . LEU B 1 557 ? 7.844 -15.172 -25.078 1 74.12 557 LEU B O 1
ATOM 9270 N N . GLU B 1 558 ? 8.656 -13.617 -26.531 1 82.19 558 GLU B N 1
ATOM 9271 C CA . GLU B 1 558 ? 10.023 -13.867 -26.078 1 82.19 558 GLU B CA 1
ATOM 9272 C C . GLU B 1 558 ? 10.164 -13.578 -24.578 1 82.19 558 GLU B C 1
ATOM 9274 O O . GLU B 1 558 ? 9.68 -12.562 -24.094 1 82.19 558 GLU B O 1
ATOM 9279 N N . GLY B 1 559 ? 10.758 -14.602 -23.938 1 82.69 559 GLY B N 1
ATOM 9280 C CA . GLY B 1 559 ? 11.047 -14.422 -22.531 1 82.69 559 GLY B CA 1
ATOM 9281 C C . GLY B 1 559 ? 9.969 -14.992 -21.625 1 82.69 559 GLY B C 1
ATOM 9282 O O . GLY B 1 559 ? 10.164 -15.109 -20.406 1 82.69 559 GLY B O 1
ATOM 9283 N N . TYR B 1 560 ? 8.961 -15.383 -22.172 1 84.56 560 TYR B N 1
ATOM 9284 C CA . TYR B 1 560 ? 7.871 -15.93 -21.375 1 84.56 560 TYR B CA 1
ATOM 9285 C C . TYR B 1 560 ? 7.547 -17.359 -21.797 1 84.56 560 TYR B C 1
ATOM 9287 O O . TYR B 1 560 ? 6.812 -17.578 -22.766 1 84.56 560 TYR B O 1
ATOM 9295 N N . PRO B 1 561 ? 7.969 -18.281 -21.047 1 91.19 561 PRO B N 1
ATOM 9296 C CA . PRO B 1 561 ? 7.711 -19.688 -21.375 1 91.19 561 PRO B CA 1
ATOM 9297 C C . PRO B 1 561 ? 6.27 -20.109 -21.094 1 91.19 561 PRO B C 1
ATOM 9299 O O . PRO B 1 561 ? 5.562 -19.438 -20.344 1 91.19 561 PRO B O 1
ATOM 9302 N N . SER B 1 562 ? 5.895 -21.125 -21.75 1 92.19 562 SER B N 1
ATOM 9303 C CA . SER B 1 562 ? 4.617 -21.75 -21.422 1 92.19 562 SER B CA 1
ATOM 9304 C C . SER B 1 562 ? 4.711 -22.547 -20.125 1 92.19 562 SER B C 1
ATOM 9306 O O . SER B 1 562 ? 5.773 -23.078 -19.781 1 92.19 562 SER B O 1
ATOM 9308 N N . VAL B 1 563 ? 3.607 -22.609 -19.453 1 93.62 563 VAL B N 1
ATOM 9309 C CA . VAL B 1 563 ? 3.541 -23.297 -18.172 1 93.62 563 VAL B CA 1
ATOM 9310 C C . VAL B 1 563 ? 2.805 -24.625 -18.344 1 93.62 563 VAL B C 1
ATOM 9312 O O . VAL B 1 563 ? 1.758 -24.688 -18.984 1 93.62 563 VAL B O 1
ATOM 9315 N N . TYR B 1 564 ? 3.379 -25.656 -17.781 1 96.81 564 TYR B N 1
ATOM 9316 C CA . TYR B 1 564 ? 2.859 -27.016 -17.859 1 96.81 564 TYR B CA 1
ATOM 9317 C C . TYR B 1 564 ? 2.625 -27.594 -16.469 1 96.81 564 TYR B C 1
ATOM 9319 O O . TYR B 1 564 ? 3.264 -27.188 -15.5 1 96.81 564 TYR B O 1
ATOM 9327 N N . ALA B 1 565 ? 1.668 -28.5 -16.391 1 97.81 565 ALA B N 1
ATOM 9328 C CA . ALA B 1 565 ? 1.629 -29.344 -15.188 1 97.81 565 ALA B CA 1
ATOM 9329 C C . ALA B 1 565 ? 2.77 -30.359 -15.188 1 97.81 565 ALA B C 1
ATOM 9331 O O . ALA B 1 565 ? 2.967 -31.078 -16.172 1 97.81 565 ALA B O 1
ATOM 9332 N N . ARG B 1 566 ? 3.508 -30.375 -14.148 1 97.69 566 ARG B N 1
ATOM 9333 C CA . ARG B 1 566 ? 4.629 -31.297 -14.031 1 97.69 566 ARG B CA 1
ATOM 9334 C C . ARG B 1 566 ? 4.148 -32.719 -13.695 1 97.69 566 ARG B C 1
ATOM 9336 O O . ARG B 1 566 ? 3.918 -33.031 -12.523 1 97.69 566 ARG B O 1
ATOM 9343 N N . VAL B 1 567 ? 4.219 -33.594 -14.602 1 97.69 567 VAL B N 1
ATOM 9344 C CA . VAL B 1 567 ? 3.564 -34.906 -14.484 1 97.69 567 VAL B CA 1
ATOM 9345 C C . VAL B 1 567 ? 4.195 -35.719 -13.344 1 97.69 567 VAL B C 1
ATOM 9347 O O . VAL B 1 567 ? 3.5 -36.438 -12.617 1 97.69 567 VAL B O 1
ATOM 9350 N N . SER B 1 568 ? 5.457 -35.562 -13.133 1 95.25 568 SER B N 1
ATOM 9351 C CA . SER B 1 568 ? 6.168 -36.344 -12.125 1 95.25 568 SER B CA 1
ATOM 9352 C C . SER B 1 568 ? 5.621 -36.062 -10.727 1 95.25 568 SER B C 1
ATOM 9354 O O . SER B 1 568 ? 5.805 -36.875 -9.812 1 95.25 568 SER B O 1
ATOM 9356 N N . GLU B 1 569 ? 4.938 -34.906 -10.57 1 94.94 569 GLU B N 1
ATOM 9357 C CA . GLU B 1 569 ? 4.426 -34.562 -9.25 1 94.94 569 GLU B CA 1
ATOM 9358 C C . GLU B 1 569 ? 3.035 -35.125 -9.016 1 94.94 569 GLU B C 1
ATOM 9360 O O . GLU B 1 569 ? 2.475 -35 -7.926 1 94.94 569 GLU B O 1
ATOM 9365 N N . TYR B 1 570 ? 2.523 -35.875 -9.977 1 96.44 570 TYR B N 1
ATOM 9366 C CA . TYR B 1 570 ? 1.162 -36.375 -9.867 1 96.44 570 TYR B CA 1
ATOM 9367 C C . TYR B 1 570 ? 1.135 -37.906 -10.039 1 96.44 570 TYR B C 1
ATOM 9369 O O . TYR B 1 570 ? 0.073 -38.5 -10.266 1 96.44 570 TYR B O 1
ATOM 9377 N N . LEU B 1 571 ? 2.211 -38.562 -9.945 1 93.38 571 LEU B N 1
ATOM 9378 C CA . LEU B 1 571 ? 2.316 -40 -10.258 1 93.38 571 LEU B CA 1
ATOM 9379 C C . LEU B 1 571 ? 1.446 -40.812 -9.32 1 93.38 571 LEU B C 1
ATOM 9381 O O . LEU B 1 571 ? 0.79 -41.781 -9.758 1 93.38 571 LEU B O 1
ATOM 9385 N N . ASP B 1 572 ? 1.447 -40.5 -8.008 1 92.5 572 ASP B N 1
ATOM 9386 C CA . ASP B 1 572 ? 0.615 -41.219 -7.066 1 92.5 572 ASP B CA 1
ATOM 9387 C C . ASP B 1 572 ? -0.862 -41.125 -7.438 1 92.5 572 ASP B C 1
ATOM 9389 O O . ASP B 1 572 ? -1.576 -42.125 -7.441 1 92.5 572 ASP B O 1
ATOM 9393 N N . TRP B 1 573 ? -1.274 -40 -7.746 1 95.75 573 TRP B N 1
ATOM 9394 C CA . TRP B 1 573 ? -2.666 -39.781 -8.133 1 95.75 573 TRP B CA 1
ATOM 9395 C C . TRP B 1 573 ? -3.002 -40.531 -9.414 1 95.75 573 TRP B C 1
ATOM 9397 O O . TRP B 1 573 ? -4.047 -41.188 -9.5 1 95.75 573 TRP B O 1
ATOM 9407 N N . ILE B 1 574 ? -2.139 -40.469 -10.406 1 95.69 574 ILE B N 1
ATOM 9408 C CA . ILE B 1 574 ? -2.355 -41.125 -11.672 1 95.69 574 ILE B CA 1
ATOM 9409 C C . ILE B 1 574 ? -2.443 -42.656 -11.445 1 95.69 574 ILE B C 1
ATOM 9411 O O . ILE B 1 574 ? -3.371 -43.281 -11.93 1 95.69 574 ILE B O 1
ATOM 9415 N N . THR B 1 575 ? -1.512 -43.125 -10.711 1 91.56 575 THR B N 1
ATOM 9416 C CA . THR B 1 575 ? -1.47 -44.562 -10.453 1 91.56 575 THR B CA 1
ATOM 9417 C C . THR B 1 575 ? -2.744 -45.031 -9.75 1 91.56 575 THR B C 1
ATOM 9419 O O . THR B 1 575 ? -3.281 -46.094 -10.062 1 91.56 575 THR B O 1
ATOM 9422 N N . ASP B 1 576 ? -3.207 -44.25 -8.867 1 94 576 ASP B N 1
ATOM 9423 C CA . ASP B 1 576 ? -4.414 -44.594 -8.117 1 94 576 ASP B CA 1
ATOM 9424 C C . ASP B 1 576 ? -5.645 -44.562 -9.023 1 94 576 ASP B C 1
ATOM 9426 O O . ASP B 1 576 ? -6.535 -45.406 -8.875 1 94 576 ASP B O 1
ATOM 9430 N N . GLU B 1 577 ? -5.664 -43.688 -9.891 1 94.62 577 GLU B N 1
ATOM 9431 C CA . GLU B 1 577 ? -6.848 -43.531 -10.727 1 94.62 577 GLU B CA 1
ATOM 9432 C C . GLU B 1 577 ? -6.887 -44.562 -11.844 1 94.62 577 GLU B C 1
ATOM 9434 O O . GLU B 1 577 ? -7.965 -44.938 -12.305 1 94.62 577 GLU B O 1
ATOM 9439 N N . ILE B 1 578 ? -5.711 -45 -12.266 1 93.69 578 ILE B N 1
ATOM 9440 C CA . ILE B 1 578 ? -5.707 -45.875 -13.438 1 93.69 578 ILE B CA 1
ATOM 9441 C C . ILE B 1 578 ? -5.426 -47.312 -13.016 1 93.69 578 ILE B C 1
ATOM 9443 O O . ILE B 1 578 ? -4.895 -48.094 -13.797 1 93.69 578 ILE B O 1
ATOM 9447 N N . LYS B 1 579 ? -5.738 -47.656 -11.898 1 90.56 579 LYS B N 1
ATOM 9448 C CA . LYS B 1 579 ? -5.461 -49 -11.352 1 90.56 579 LYS B CA 1
ATOM 9449 C C . LYS B 1 579 ? -6.094 -50.094 -12.211 1 90.56 579 LYS B C 1
ATOM 9451 O O . LYS B 1 579 ? -5.574 -51.219 -12.289 1 90.56 579 LYS B O 1
ATOM 9456 N N . ASP B 1 580 ? -7.156 -49.812 -12.828 1 88.56 580 ASP B N 1
ATOM 9457 C CA . ASP B 1 580 ? -7.871 -50.812 -13.625 1 88.56 580 ASP B CA 1
ATOM 9458 C C . ASP B 1 580 ? -7.234 -50.969 -15 1 88.56 580 ASP B C 1
ATOM 9460 O O . ASP B 1 580 ? -7.574 -51.906 -15.734 1 88.56 580 ASP B O 1
ATOM 9464 N N . SER B 1 581 ? -6.297 -50.094 -15.344 1 87.25 581 SER B N 1
ATOM 9465 C CA . SER B 1 581 ? -5.57 -50.188 -16.609 1 87.25 581 SER B CA 1
ATOM 9466 C C . SER B 1 581 ? -4.168 -49.625 -16.484 1 87.25 581 SER B C 1
ATOM 9468 O O . SER B 1 581 ? -3.875 -48.562 -17.047 1 87.25 581 SER B O 1
ATOM 9470 N N . PRO B 1 582 ? -3.336 -50.344 -15.906 1 75.75 582 PRO B N 1
ATOM 9471 C CA . PRO B 1 582 ? -1.976 -49.812 -15.758 1 75.75 582 PRO B CA 1
ATOM 9472 C C . PRO B 1 582 ? -1.253 -49.688 -17.094 1 75.75 582 PRO B C 1
ATOM 9474 O O . PRO B 1 582 ? -1.615 -50.312 -18.078 1 75.75 582 PRO B O 1
ATOM 9477 N N . PRO B 1 583 ? -0.476 -48.656 -17.359 1 67.06 583 PRO B N 1
ATOM 9478 C CA . PRO B 1 583 ? 0.125 -48.312 -18.656 1 67.06 583 PRO B CA 1
ATOM 9479 C C . PRO B 1 583 ? 0.617 -49.5 -19.438 1 67.06 583 PRO B C 1
ATOM 9481 O O . PRO B 1 583 ? 0.532 -49.531 -20.672 1 67.06 583 PRO B O 1
ATOM 9484 N N . CYS B 1 584 ? 1.3 -50.562 -19.047 1 59.5 584 CYS B N 1
ATOM 9485 C CA . CYS B 1 584 ? 1.919 -51.656 -19.781 1 59.5 584 CYS B CA 1
ATOM 9486 C C . CYS B 1 584 ? 1.179 -52.969 -19.531 1 59.5 584 CYS B C 1
ATOM 9488 O O . CYS B 1 584 ? 1.73 -54.062 -19.734 1 59.5 584 CYS B O 1
ATOM 9490 N N . ASP B 1 585 ? -0.022 -53.062 -19.375 1 46.78 585 ASP B N 1
ATOM 9491 C CA . ASP B 1 585 ? -0.577 -54.406 -19.234 1 46.78 585 ASP B CA 1
ATOM 9492 C C . ASP B 1 585 ? -0.594 -55.125 -20.594 1 46.78 585 ASP B C 1
ATOM 9494 O O . ASP B 1 585 ? -1.309 -54.719 -21.5 1 46.78 585 ASP B O 1
ATOM 9498 N N . ASP B 1 586 ? 0.571 -55.594 -21.188 1 39.5 586 ASP B N 1
ATOM 9499 C CA . ASP B 1 586 ? 0.618 -56.5 -22.328 1 39.5 586 ASP B CA 1
ATOM 9500 C C . ASP B 1 586 ? -0.42 -57.594 -22.172 1 39.5 586 ASP B C 1
ATOM 9502 O O . ASP B 1 586 ? -0.438 -58.312 -21.172 1 39.5 586 ASP B O 1
ATOM 9506 N N . ASP B 1 587 ? -1.486 -57.562 -22.562 1 38.72 587 ASP B N 1
ATOM 9507 C CA . ASP B 1 587 ? -2.018 -58.875 -22.859 1 38.72 587 ASP B CA 1
ATOM 9508 C C . ASP B 1 587 ? -1.021 -59.719 -23.688 1 38.72 587 ASP B C 1
ATOM 9510 O O . ASP B 1 587 ? -0.367 -59.188 -24.578 1 38.72 587 ASP B O 1
ATOM 9514 N N . ASP B 1 588 ? -0.404 -60.812 -23.25 1 35.72 588 ASP B N 1
ATOM 9515 C CA . ASP B 1 588 ? 0.387 -61.875 -23.859 1 35.72 588 ASP B CA 1
ATOM 9516 C C . ASP B 1 588 ? -0.108 -62.188 -25.266 1 35.72 588 ASP B C 1
ATOM 9518 O O . ASP B 1 588 ? -0.785 -63.188 -25.484 1 35.72 588 ASP B O 1
ATOM 9522 N N . VAL B 1 589 ? -0.758 -61.469 -26.156 1 36.16 589 VAL B N 1
ATOM 9523 C CA . VAL B 1 589 ? -0.805 -62.188 -27.438 1 36.16 589 VAL B CA 1
ATOM 9524 C C . VAL B 1 589 ? 0.609 -62.344 -27.984 1 36.16 589 VAL B C 1
ATOM 9526 O O . VAL B 1 589 ? 1.359 -61.375 -28.094 1 36.16 589 VAL B O 1
ATOM 9529 N N . GLU B 1 590 ? 1.252 -63.562 -27.969 1 31.77 590 GLU B N 1
ATOM 9530 C CA . GLU B 1 590 ? 2.436 -64.125 -28.609 1 31.77 590 GLU B CA 1
ATOM 9531 C C . GLU B 1 590 ? 2.527 -63.719 -30.078 1 31.77 590 GLU B C 1
ATOM 9533 O O . GLU B 1 590 ? 1.734 -64.125 -30.906 1 31.77 590 GLU B O 1
ATOM 9538 N N . ILE B 1 591 ? 2.748 -62.594 -30.484 1 31.75 591 ILE B N 1
ATOM 9539 C CA . ILE B 1 591 ? 3.064 -62.406 -31.891 1 31.75 591 ILE B CA 1
ATOM 9540 C C . ILE B 1 591 ? 4.266 -63.25 -32.281 1 31.75 591 ILE B C 1
ATOM 9542 O O . ILE B 1 591 ? 5.316 -63.188 -31.625 1 31.75 591 ILE B O 1
ATOM 9546 N N . LEU B 1 592 ? 4.02 -64.375 -33.031 1 30.67 592 LEU B N 1
ATOM 9547 C CA . LEU B 1 592 ? 4.973 -65.375 -33.594 1 30.67 592 LEU B CA 1
ATOM 9548 C C . LEU B 1 592 ? 6.074 -64.625 -34.344 1 30.67 592 LEU B C 1
ATOM 9550 O O . LEU B 1 592 ? 5.812 -63.656 -35.031 1 30.67 592 LEU B O 1
ATOM 9554 N N . PRO B 1 593 ? 7.281 -64.938 -34.125 1 27.16 593 PRO B N 1
ATOM 9555 C CA . PRO B 1 593 ? 8.461 -64.375 -34.719 1 27.16 593 PRO B CA 1
ATOM 9556 C C . PRO B 1 593 ? 8.469 -64.438 -36.25 1 27.16 593 PRO B C 1
ATOM 9558 O O . PRO B 1 593 ? 8.031 -65.5 -36.812 1 27.16 593 PRO B O 1
ATOM 9561 N N . PRO B 1 594 ? 8.32 -63.5 -37.062 1 25.52 594 PRO B N 1
ATOM 9562 C CA . PRO B 1 594 ? 8.492 -63.781 -38.469 1 25.52 594 PRO B CA 1
ATOM 9563 C C . PRO B 1 594 ? 9.734 -64.625 -38.75 1 25.52 594 PRO B C 1
ATOM 9565 O O . PRO B 1 594 ? 10.688 -64.625 -37.969 1 25.52 594 PRO B O 1
ATOM 9568 N N . VAL B 1 595 ? 9.688 -65.625 -39.531 1 24.89 595 VAL B N 1
ATOM 9569 C CA . VAL B 1 595 ? 10.656 -66.562 -40.125 1 24.89 595 VAL B CA 1
ATOM 9570 C C . VAL B 1 595 ? 11.82 -65.75 -40.688 1 24.89 595 VAL B C 1
ATOM 9572 O O . VAL B 1 595 ? 11.633 -64.625 -41.188 1 24.89 595 VAL B O 1
ATOM 9575 N N . LYS B 1 596 ? 12.914 -66.188 -40.406 1 29.72 596 LYS B N 1
ATOM 9576 C CA . LYS B 1 596 ? 14.234 -65.688 -40.812 1 29.72 596 LYS B CA 1
ATOM 9577 C C . LYS B 1 596 ? 14.32 -65.562 -42.312 1 29.72 596 LYS B C 1
ATOM 9579 O O . LYS B 1 596 ? 14.094 -66.5 -43.062 1 29.72 596 LYS B O 1
ATOM 9584 N N . PRO B 1 597 ? 14.008 -64.375 -42.938 1 23.45 597 PRO B N 1
ATOM 9585 C CA . PRO B 1 597 ? 14.258 -64.438 -44.375 1 23.45 597 PRO B CA 1
ATOM 9586 C C . PRO B 1 597 ? 15.641 -65 -44.719 1 23.45 597 PRO B C 1
ATOM 9588 O O . PRO B 1 597 ? 16.562 -64.938 -43.906 1 23.45 597 PRO B O 1
ATOM 9591 N N . ASN B 1 598 ? 15.742 -66.062 -45.562 1 24.72 598 ASN B N 1
ATOM 9592 C CA . ASN B 1 598 ? 16.922 -66.562 -46.25 1 24.72 598 ASN B CA 1
ATOM 9593 C C . ASN B 1 598 ? 17.75 -65.438 -46.844 1 24.72 598 ASN B C 1
ATOM 9595 O O . ASN B 1 598 ? 17.219 -64.625 -47.625 1 24.72 598 ASN B O 1
ATOM 9599 N N . LEU B 1 599 ? 18.875 -65.125 -46.281 1 25.38 599 LEU B N 1
ATOM 9600 C CA . LEU B 1 599 ? 19.922 -64.125 -46.469 1 25.38 599 LEU B CA 1
ATOM 9601 C C . LEU B 1 599 ? 20.531 -64.25 -47.875 1 25.38 599 LEU B C 1
ATOM 9603 O O . LEU B 1 599 ? 21.578 -63.688 -48.156 1 25.38 599 LEU B O 1
ATOM 9607 N N . GLU B 1 600 ? 20.141 -65.375 -48.625 1 22.3 600 GLU B N 1
ATOM 9608 C CA . GLU B 1 600 ? 21.016 -65.375 -49.812 1 22.3 600 GLU B CA 1
ATOM 9609 C C . GLU B 1 600 ? 20.969 -64 -50.531 1 22.3 600 GLU B C 1
ATOM 9611 O O . GLU B 1 600 ? 22 -63.438 -50.812 1 22.3 600 GLU B O 1
ATOM 9616 N N . ASN B 1 601 ? 20.172 -64 -51.656 1 20.98 601 ASN B N 1
ATOM 9617 C CA . ASN B 1 601 ? 20.438 -63.062 -52.719 1 20.98 601 ASN B CA 1
ATOM 9618 C C . ASN B 1 601 ? 20 -61.656 -52.312 1 20.98 601 ASN B C 1
ATOM 9620 O O . ASN B 1 601 ? 19.891 -60.75 -53.188 1 20.98 601 ASN B O 1
ATOM 9624 N N . CYS B 1 602 ? 19.156 -61.625 -51.344 1 19.52 602 CYS B N 1
ATOM 9625 C CA . CYS B 1 602 ? 18.156 -60.562 -51.219 1 19.52 602 CYS B CA 1
ATOM 9626 C C . CYS B 1 602 ? 18.734 -59.344 -50.531 1 19.52 602 CYS B C 1
ATOM 9628 O O . CYS B 1 602 ? 19.25 -59.438 -49.406 1 19.52 602 CYS B O 1
ATOM 9630 N N . GLY B 1 603 ? 19.391 -58.312 -51.031 1 22.28 603 GLY B N 1
ATOM 9631 C CA . GLY B 1 603 ? 20.078 -57.031 -50.938 1 22.28 603 GLY B CA 1
ATOM 9632 C C . GLY B 1 603 ? 20.031 -56.25 -52.219 1 22.28 603 GLY B C 1
ATOM 9633 O O . GLY B 1 603 ? 20.781 -55.281 -52.406 1 22.28 603 GLY B O 1
ATOM 9634 N N . ILE B 1 604 ? 19.766 -57.094 -53.281 1 24.33 604 ILE B N 1
ATOM 9635 C CA . ILE B 1 604 ? 20.156 -56.469 -54.531 1 24.33 604 ILE B CA 1
ATOM 9636 C C . ILE B 1 604 ? 19.266 -55.25 -54.812 1 24.33 604 ILE B C 1
ATOM 9638 O O . ILE B 1 604 ? 18.094 -55.406 -55.156 1 24.33 604 ILE B O 1
ATOM 9642 N N . PRO B 1 605 ? 19.062 -54.469 -53.812 1 19.66 605 PRO B N 1
ATOM 9643 C CA . PRO B 1 605 ? 18.188 -53.469 -54.438 1 19.66 605 PRO B CA 1
ATOM 9644 C C . PRO B 1 605 ? 18.672 -53 -55.781 1 19.66 605 PRO B C 1
ATOM 9646 O O . PRO B 1 605 ? 19.891 -53 -56.062 1 19.66 605 PRO B O 1
ATOM 9649 N N . ASN B 1 606 ? 17.953 -53.375 -56.781 1 18.94 606 ASN B N 1
ATOM 9650 C CA . ASN B 1 606 ? 18.125 -53.094 -58.219 1 18.94 606 ASN B CA 1
ATOM 9651 C C . ASN B 1 606 ? 18.156 -51.594 -58.469 1 18.94 606 ASN B C 1
ATOM 9653 O O . ASN B 1 606 ? 18.219 -51.156 -59.625 1 18.94 606 ASN B O 1
ATOM 9657 N N . VAL B 1 607 ? 17.531 -50.812 -57.531 1 20.42 607 VAL B N 1
ATOM 9658 C CA . VAL B 1 607 ? 17.109 -49.562 -58.219 1 20.42 607 VAL B CA 1
ATOM 9659 C C . VAL B 1 607 ? 18.312 -48.812 -58.75 1 20.42 607 VAL B C 1
ATOM 9661 O O . VAL B 1 607 ? 19.391 -48.875 -58.156 1 20.42 607 VAL B O 1
ATOM 9664 N N . SER B 1 608 ? 18.219 -48.375 -59.938 1 18.41 608 SER B N 1
ATOM 9665 C CA . SER B 1 608 ? 18.766 -47.656 -61.094 1 18.41 608 SER B CA 1
ATOM 9666 C C . SER B 1 608 ? 19.188 -46.25 -60.719 1 18.41 608 SER B C 1
ATOM 9668 O O . SER B 1 608 ? 18.656 -45.656 -59.781 1 18.41 608 SER B O 1
ATOM 9670 N N . GLU B 1 609 ? 20.344 -45.781 -61.188 1 18.28 609 GLU B N 1
ATOM 9671 C CA . GLU B 1 609 ? 21.234 -44.625 -61.188 1 18.28 609 GLU B CA 1
ATOM 9672 C C . GLU B 1 609 ? 20.469 -43.312 -61.438 1 18.28 609 GLU B C 1
ATOM 9674 O O . GLU B 1 609 ? 21.062 -42.25 -61.438 1 18.28 609 GLU B O 1
ATOM 9679 N N . GLU B 1 610 ? 19.141 -43.25 -61.719 1 17.64 610 GLU B N 1
ATOM 9680 C CA . GLU B 1 610 ? 18.984 -42.094 -62.594 1 17.64 610 GLU B CA 1
ATOM 9681 C C . GLU B 1 610 ? 19.203 -40.781 -61.812 1 17.64 610 GLU B C 1
ATOM 9683 O O . GLU B 1 610 ? 18.953 -40.719 -60.625 1 17.64 610 GLU B O 1
ATOM 9688 N N . GLY B 1 611 ? 19.75 -39.656 -62.438 1 17.64 611 GLY B N 1
ATOM 9689 C CA . GLY B 1 611 ? 20.453 -38.375 -62.438 1 17.64 611 GLY B CA 1
ATOM 9690 C C . GLY B 1 611 ? 19.594 -37.219 -61.938 1 17.64 611 GLY B C 1
ATOM 9691 O O . GLY B 1 611 ? 20.016 -36.062 -61.938 1 17.64 611 GLY B O 1
ATOM 9692 N N . ARG B 1 612 ? 18.359 -37.25 -61.25 1 18.78 612 ARG B N 1
ATOM 9693 C CA . ARG B 1 612 ? 17.516 -36.125 -61.688 1 18.78 612 ARG B CA 1
ATOM 9694 C C . ARG B 1 612 ? 18.094 -34.781 -61.219 1 18.78 612 ARG B C 1
ATOM 9696 O O . ARG B 1 612 ? 19 -34.75 -60.375 1 18.78 612 ARG B O 1
ATOM 9703 N N . ILE B 1 613 ? 17.25 -33.906 -60.469 1 17.17 613 ILE B N 1
ATOM 9704 C CA . ILE B 1 613 ? 16.688 -32.594 -60.781 1 17.17 613 ILE B CA 1
ATOM 9705 C C . ILE B 1 613 ? 17.547 -31.5 -60.125 1 17.17 613 ILE B C 1
ATOM 9707 O O . ILE B 1 613 ? 17.875 -31.578 -58.938 1 17.17 613 ILE B O 1
ATOM 9711 N N . ALA B 1 614 ? 18.172 -30.266 -60.812 1 17.78 614 ALA B N 1
ATOM 9712 C CA . ALA B 1 614 ? 19.062 -29.172 -61.188 1 17.78 614 ALA B CA 1
ATOM 9713 C C . ALA B 1 614 ? 18.656 -27.875 -60.5 1 17.78 614 ALA B C 1
ATOM 9715 O O . ALA B 1 614 ? 19.453 -26.953 -60.375 1 17.78 614 ALA B O 1
ATOM 9716 N N . GLY B 1 615 ? 17.484 -27.297 -60.125 1 18.23 615 GLY B N 1
ATOM 9717 C CA . GLY B 1 615 ? 17.156 -25.922 -60.469 1 18.23 615 GLY B CA 1
ATOM 9718 C C . GLY B 1 615 ? 17.656 -24.906 -59.438 1 18.23 615 GLY B C 1
ATOM 9719 O O . GLY B 1 615 ? 16.969 -24.625 -58.469 1 18.23 615 GLY B O 1
ATOM 9720 N N . GLY B 1 616 ? 18.953 -24.703 -59.219 1 22.81 616 GLY B N 1
ATOM 9721 C CA . GLY B 1 616 ? 19.578 -23.75 -58.344 1 22.81 616 GLY B CA 1
ATOM 9722 C C . GLY B 1 616 ? 19.469 -22.312 -58.812 1 22.81 616 GLY B C 1
ATOM 9723 O O . GLY B 1 616 ? 19.609 -22.031 -60 1 22.81 616 GLY B O 1
ATOM 9724 N N . VAL B 1 617 ? 18.578 -21.391 -58.5 1 28.34 617 VAL B N 1
ATOM 9725 C CA . VAL B 1 617 ? 18.625 -20.109 -59.219 1 28.34 617 VAL B CA 1
ATOM 9726 C C . VAL B 1 617 ? 19.797 -19.281 -58.688 1 28.34 617 VAL B C 1
ATOM 9728 O O . VAL B 1 617 ? 20.219 -19.422 -57.562 1 28.34 617 VAL B O 1
ATOM 9731 N N . LYS B 1 618 ? 20.516 -18.531 -59.531 1 31.19 618 LYS B N 1
ATOM 9732 C CA . LYS B 1 618 ? 21.766 -17.797 -59.531 1 31.19 618 LYS B CA 1
ATOM 9733 C C . LYS B 1 618 ? 21.641 -16.5 -58.719 1 31.19 618 LYS B C 1
ATOM 9735 O O . LYS B 1 618 ? 20.75 -15.695 -58.969 1 31.19 618 LYS B O 1
ATOM 9740 N N . ALA B 1 619 ? 22.172 -16.359 -57.625 1 30.64 619 ALA B N 1
ATOM 9741 C CA . ALA B 1 619 ? 22.094 -15.156 -56.812 1 30.64 619 ALA B CA 1
ATOM 9742 C C . ALA B 1 619 ? 22.922 -14.023 -57.406 1 30.64 619 ALA B C 1
ATOM 9744 O O . ALA B 1 619 ? 23.938 -14.281 -58.094 1 30.64 619 ALA B O 1
ATOM 9745 N N . ASP B 1 620 ? 22.438 -12.844 -57.562 1 32.34 620 ASP B N 1
ATOM 9746 C CA . ASP B 1 620 ? 23.047 -11.742 -58.281 1 32.34 620 ASP B CA 1
ATOM 9747 C C . ASP B 1 620 ? 24.328 -11.266 -57.594 1 32.34 620 ASP B C 1
ATOM 9749 O O . ASP B 1 620 ? 24.484 -11.438 -56.406 1 32.34 620 ASP B O 1
ATOM 9753 N N . PRO B 1 621 ? 25.266 -10.719 -58.312 1 31.62 621 PRO B N 1
ATOM 9754 C CA . PRO B 1 621 ? 26.562 -10.195 -57.906 1 31.62 621 PRO B CA 1
ATOM 9755 C C . PRO B 1 621 ? 26.469 -8.992 -56.969 1 31.62 621 PRO B C 1
ATOM 9757 O O . PRO B 1 621 ? 25.641 -8.102 -57.188 1 31.62 621 PRO B O 1
ATOM 9760 N N . VAL B 1 622 ? 27.062 -8.844 -55.969 1 40.81 622 VAL B N 1
ATOM 9761 C CA . VAL B 1 622 ? 27.297 -7.832 -54.938 1 40.81 622 VAL B CA 1
ATOM 9762 C C . VAL B 1 622 ? 26.219 -7.93 -53.844 1 40.81 622 VAL B C 1
ATOM 9764 O O . VAL B 1 622 ? 26.094 -7.031 -53 1 40.81 622 VAL B O 1
ATOM 9767 N N . GLU B 1 623 ? 25.328 -8.984 -54.062 1 35.88 623 GLU B N 1
ATOM 9768 C CA . GLU B 1 623 ? 24.125 -8.906 -53.25 1 35.88 623 GLU B CA 1
ATOM 9769 C C . GLU B 1 623 ? 24.453 -9.219 -51.781 1 35.88 623 GLU B C 1
ATOM 9771 O O . GLU B 1 623 ? 23.859 -8.633 -50.875 1 35.88 623 GLU B O 1
ATOM 9776 N N . PHE B 1 624 ? 25.422 -10.352 -51.562 1 27.52 624 PHE B N 1
ATOM 9777 C CA . PHE B 1 624 ? 25.812 -10.664 -50.219 1 27.52 624 PHE B CA 1
ATOM 9778 C C . PHE B 1 624 ? 27.297 -10.383 -50 1 27.52 624 PHE B C 1
ATOM 9780 O O . PHE B 1 624 ? 28.125 -11.273 -50.156 1 27.52 624 PHE B O 1
ATOM 9787 N N . PRO B 1 625 ? 27.797 -9.305 -49.75 1 32.09 625 PRO B N 1
ATOM 9788 C CA . PRO B 1 625 ? 29.203 -8.898 -49.781 1 32.09 625 PRO B CA 1
ATOM 9789 C C . PRO B 1 625 ? 30.031 -9.625 -48.719 1 32.09 625 PRO B C 1
ATOM 9791 O O . PRO B 1 625 ? 31.266 -9.664 -48.781 1 32.09 625 PRO B O 1
ATOM 9794 N N . TRP B 1 626 ? 29.547 -9.961 -47.562 1 30.33 626 TRP B N 1
ATOM 9795 C CA . TRP B 1 626 ? 30.422 -10.344 -46.469 1 30.33 626 TRP B CA 1
ATOM 9796 C C . TRP B 1 626 ? 30.891 -11.789 -46.625 1 30.33 626 TRP B C 1
ATOM 9798 O O . TRP B 1 626 ? 31.562 -12.328 -45.719 1 30.33 626 TRP B O 1
ATOM 9808 N N . MET B 1 627 ? 30.469 -12.539 -47.469 1 30.14 627 MET B N 1
ATOM 9809 C CA . MET B 1 627 ? 30.891 -13.93 -47.625 1 30.14 627 MET B CA 1
ATOM 9810 C C . MET B 1 627 ? 32.312 -14.008 -48.188 1 30.14 627 MET B C 1
ATOM 9812 O O . MET B 1 627 ? 32.562 -13.43 -49.25 1 30.14 627 MET B O 1
ATOM 9816 N N . VAL B 1 628 ? 33.281 -13.992 -47.219 1 27.88 628 VAL B N 1
ATOM 9817 C CA . VAL B 1 628 ? 34.688 -13.977 -47.625 1 27.88 628 VAL B CA 1
ATOM 9818 C C . VAL B 1 628 ? 35.156 -15.391 -47.969 1 27.88 628 VAL B C 1
ATOM 9820 O O . VAL B 1 628 ? 34.688 -16.359 -47.375 1 27.88 628 VAL B O 1
ATOM 9823 N N . GLU B 1 629 ? 35.562 -15.656 -49.219 1 25.17 629 GLU B N 1
ATOM 9824 C CA . GLU B 1 629 ? 36.125 -16.859 -49.812 1 25.17 629 GLU B CA 1
ATOM 9825 C C . GLU B 1 629 ? 37.5 -17.172 -49.25 1 25.17 629 GLU B C 1
ATOM 9827 O O . GLU B 1 629 ? 38.406 -16.312 -49.25 1 25.17 629 GLU B O 1
ATOM 9832 N N . ILE B 1 630 ? 37.625 -17.906 -48.125 1 24.97 630 ILE B N 1
ATOM 9833 C CA . ILE B 1 630 ? 38.969 -18.266 -47.719 1 24.97 630 ILE B CA 1
ATOM 9834 C C . ILE B 1 630 ? 39.656 -19.094 -48.781 1 24.97 630 ILE B C 1
ATOM 9836 O O . ILE B 1 630 ? 39.156 -20.141 -49.188 1 24.97 630 ILE B O 1
ATOM 9840 N N . PHE B 1 631 ? 40.562 -18.484 -49.562 1 24.75 631 PHE B N 1
ATOM 9841 C CA . PHE B 1 631 ? 41.469 -19.203 -50.438 1 24.75 631 PHE B CA 1
ATOM 9842 C C . PHE B 1 631 ? 42.406 -20.109 -49.656 1 24.75 631 PHE B C 1
ATOM 9844 O O . PHE B 1 631 ? 42.812 -19.781 -48.562 1 24.75 631 PHE B O 1
#

Secondary structure (DSSP, 8-state):
------------------------------------------------------------------------GGG---SEEEEE-SSS-EEEEE-TTTTTSPPPSS-EEEEEEEE--SSHHHHHHEEEEEEEEEEEE---GGG-SSEEEEEETTSEEEEE-EE-TT-EEE-SSSEEEEEEE--SS----EEEEEEEEEE-S--EEEES-SEEEEE-TTTTS---TT-EEEEEEE--TTEEEEEEEEEEEESSSS-SS--SSEEEEETTS-TTT--EEE-TT---SEEE-SSSEEEEEEE--SS----EEEEEEEEEEGGGS------------S--S----------SSSEE-SSTTSSTTEEEEEEEETTEEEEEEEEEE-SSSEEEE-HHHHTTS-GGGEEEETT-SBGGGPPPPEEEEEEEE-TT-BTTTTBT--EEEEESS-----SS--PPBPPSSTT---TT-EEEEEE--BSSSSSPPBPSB-EEEEEEBPPHHHHHHHHGGG--TTEEEE--BTTBS--TT-TTPEEEEEETTEEEEEEEEEE-STTT-TT--EEEEEGGGGHHHHHHHTTTS-TT-------PPPP----SSTT---------------PPTTSSTT-----/------------------------------------------------------------------------GGG---SEEEEE-SSS-EEEEE-TTTTTSPPPSS-EEEEEEEE--SSHHHHHHEEEEEEEEEEEE---GGG-SSEEEEEETTSEEEEE-EE-TT-EEE-SSSEEEEEEE--SS----EEEEEEEEEE-S--EEEES-SEEEEE-TTTTS---TT-EEEEEEE--TTEEEEEEEEEEEESSSS-SS--SSEEEEETTS-TTT--EEE-TT---SEEE-SSSEEEEEEE--SS----EEEEEEEEEEGGGS------------S--S----------SSSEE-SSTTSSTTEEEEEEEETTEEEEEEEEEE-SSSEEEE-HHHHTTS-GGGEEEETT-SBGGGPPPPEEEEEEEE-TT-BTTTTBT--EEEEESS-----SS--PPBPPSSTT---TT-EEEEEE--BSSSSSPPBPSB-EEEEEEBPPHHHHHHHHGGG--TTEEEE--BTTBS--TT-TTPEEEEEETTEEEEEEEEEE-STTT-TT--EEEEEGGGGHHHHHHHTTTS-TT---------------SSTT---------------PPTTSSTT-----

Sequence (1262 aa):
MPFANGKESLNYNPFLVGQNFGNEIARASFIPPSCTCGQENMQEMGRIVTSQTEYPPHRYPSMGVQNVSHGSQNDVVPDYKIVLDLEHPREYISSPGFPNEDYPPDIQIIYDIEMNIPDEIKQKSTRILLTFEMFVIEESPFCTNDELEIADSSGQVRVYCGAQVGRTVLSESSKLQIRFVTNSAISLRGYSILVEMYNTQCSQMFKGVNTGTFSSPNFPGRYYADDLCVWKIEAPEGKVIRVKFDEDFDIRAHEPLCVQDHLEVSLTGDFSTHVKRYCHRTRPVSMVSSGNSMLFVFRTDCCFEGKGFKASFTVIDSDDVVPKPPPEPKPPICSCGEENIQEVERIMGGKTVDPPNRYPWVVALVKKKNNVDDYFCGGALISRLYVLTASHCLERENASKIRVALGAHDSDDGPDPAAISKFILHPKYYKRTLLNDIALVKLQEPATLSEKVRVICLPTYPGFTSPNDTAVVAGWGSNGFQQGKSYKQLQELEIPILSHPTCVSKYGGVIQETNLCAGGLKDKDACSGDSGGPLFGKYGEKWYSVGVVSWGINCGLEGYPSVYARVSEYLDWITDEIKDSPPCDDDDVEILPPVKPNLENCGIPNVSEEGRIAGGVKADPVEFPWMVEIFMPFANGKESLNYNPFLVGQNFGNEIARASFIPPSCTCGQENMQEMGRIVTSQTEYPPHRYPSMGVQNVSHGSQNDVVPDYKIVLDLEHPREYISSPGFPNEDYPPDIQIIYDIEMNIPDEIKQKSTRILLTFEMFVIEESPFCTNDELEIADSSGQVRVYCGAQVGRTVLSESSKLQIRFVTNSAISLRGYSILVEMYNTQCSQMFKGVNTGTFSSPNFPGRYYADDLCVWKIEAPEGKVIRVKFDEDFDIRAHEPLCVQDHLEVSLTGDFSTHVKRYCHRTRPVSMVSSGNSMLFVFRTDCCFEGKGFKASFTVIDSDDVVPKPPPEPKPPICSCGEENIQEVERIMGGKTVDPPNRYPWVVALVKKKNNVDDYFCGGALISRLYVLTASHCLERENASKIRVALGAHDSDDGPDPAAISKFILHPKYYKRTLLNDIALVKLQEPATLSEKVRVICLPTYPGFTSPNDTAVVAGWGSNGFQQGKSYKQLQELEIPILSHPTCVSKYGGVIQETNLCAGGLKDKDACSGDSGGPLFGKYGEKWYSVGVVSWGINCGLEGYPSVYARVSEYLDWITDEIKDSPPCDDDDVEILPPVKPNLENCGIPNVSEEGRIAGGVKADPVEFPWMVEIF

InterPro domains:
  IPR000859 CUB domain [PF00431] (87-193)
  IPR000859 CUB domain [PF00431] (202-313)
  IPR000859 CUB domain [PS01180] (82-198)
  IPR000859 CUB domain [PS01180] (202-316)
  IPR000859 CUB domain [SM00042] (80-198)
  IPR000859 CUB domain [SM00042] (202-316)
  IPR000859 CUB domain [cd00041] (92-193)
  IPR000859 CUB domain [cd00041] (202-315)
  IPR001254 Serine proteases, trypsin domain [PF00089] (348-574)
  IPR001254 Serine proteases, trypsin domain [PS50240] (347-579)
  IPR001254 Serine proteases, trypsin domain [SM00020] (346-574)
  IPR001254 Serine proteases, trypsin domain [cd00190] (347-574)
  IPR001314 Peptidase S1A, chymotrypsin family [PR00722] (378-393)
  IPR001314 Peptidase S1A, chymotrypsin family [PR00722] (433-447)
  IPR001314 Peptidase S1A, chymotrypsin family [PR00722] (524-536)
  IPR009003 Peptidase S1, PA clan [SSF50494] (326-579)
  IPR018114 Serine proteases, trypsin family, histidine active site [PS00134] (388-393)
  IPR033116 Serine proteases, trypsin family, serine active site [PS00135] (525-536)
  IPR035914 Spermadhesin, CUB domain superfamily [G3DSA:2.60.120.290] (83-194)
  IPR035914 Spermadhesin, CUB domain superfamily [G3DSA:2.60.120.290] (197-321)

Foldseek 3Di:
DDDDDDPDDPCPPPDPDDDDPDDDPDDPCPDDDDPPPDDDDDDDPDDPPPPPPPPDDPPPPPPPQPDPPVDDPPPPDAPEEEEAEPVRFKDKDWAPPPQPDWHAAFHKHKYKYAYDYPDPQCQQQKWKKKAWQWAAADDDVVCPAKWKWKDDPVGDIDIDHGTDHGDMDIGPHRIMMIMTGHHHDDTDNTTMMMIGMDGPPQEDEADPDFKDKHWAPPPQAWHAAFGKYKYKYFADFQKKKKKAWDPDFAFFADDDLQFAWWKWKALAQDLLFPIAIDHDPRDDRMDMHPTRMMMIMTGHHHDRTHSTIMMMMGMGGPVPDDPPPFDPQPPPPADAFAFDDDPDDDDAAKDFDPPQLRPQQKKFKWFDDPNATDRQEIWGAQFQWKTKFFPLVPVPHDQQGIFMFGLAFFSVDTDDTFGWDDKAQDPPQDNVLRVRGMIMTTTPDGHDDDNSHGHAAAQRAPPRDDFFAKKKQKFQFFQFDDPGDTHRGIIMHIWTWHDQSLLCVQVNSSRHSQKTWIHLAASGADHRSHHTTFIWHDDPNGIYRQWGFTAWDTGRHHSTTTMTGGRNVCVVVVCVVCVVTHRGPPPPPPPDDDDDPDPPPPPPPDDDDDDDDDDDDDDDPPPDPVPDPDD/DDDDDDDDDPCVPPPPDDDDPDDDPDDPDPDPPPPDPDDDDPDDPDDPPPPPPPDDDPPPPPPPQPDPPVDDPPPPDAPEEEEAEPVRFKDKDWAPPPQPDWHAAFHKHKYKYAYDYPDPQLQQQKWKKKAWQWAAADDDVVCPAKWKWKDDPVGDIDIDHGTDHGDMDIGPHRIMMIMTGHHHDDTDNTTMMMIGMDGPPQEDEADPDFKDKHWAPPPQAWHAAFGKYKYKYFADFQKKKKKAWDPDFAFFPDDDLQFAWWKWKALAQDLLAPIAIDHHPRDDRMDMHPTRMMMIMTGHHHDRTHSTIMMMMGMGGPVPDDPPPFDPQDPPPADAFAFDDDPDDDDAAKDFDPPQLRPQQKKFKWFDDPNATDRQEIWGAQFQWKTKFWPLVPVPHDQQGIFMFGLAFFSVDTDDTFGWDDKAQDPPQDNVLRVRGMIMTTTPDGHDDDNSHGGAAAQRAQPRDDFFAKKKAKFQAFQFDDPGDTHRGIIMHIWTWHDQSLLCVVVNSSRHSQKTWIHLAASGADHRSHHTTFIWHDDPNGIYRQWGFTAWDTGRHHSTTTMTGGRNVCVVVVCVVCVVTHRGPPPPPPPDDPDDPDPPPPPPPVDDDDDDDDDDDDDDPPPDPPPDDDD

Solvent-accessible surface area (backbone atoms only — not comparable to full-atom values): 70214 Å² total; per-residue (Å²): 142,81,87,78,85,76,90,81,81,88,76,80,80,78,77,85,76,81,83,76,86,76,86,75,88,77,76,80,76,80,69,85,83,78,78,77,78,79,79,83,83,82,76,84,81,74,81,82,75,81,76,77,77,77,72,76,78,78,78,74,72,85,71,73,86,72,79,82,66,89,63,72,80,87,71,66,73,58,74,39,79,46,72,32,27,88,90,41,42,59,48,76,48,62,38,60,54,47,83,82,32,51,27,70,54,58,43,75,47,35,39,37,37,36,58,58,50,91,49,66,63,56,46,73,29,37,29,38,33,36,35,22,66,24,31,32,36,44,68,45,79,87,30,72,54,23,28,40,33,42,32,39,83,74,44,44,28,37,35,38,20,21,60,42,45,37,43,68,47,76,49,93,35,54,38,40,37,35,38,37,38,33,39,79,73,80,54,30,60,27,35,35,32,43,39,29,66,40,64,69,82,64,53,49,79,45,66,90,58,55,62,52,72,52,55,42,58,61,53,83,40,62,30,57,30,59,35,40,28,29,39,36,41,41,49,58,87,72,24,21,40,38,37,38,41,51,89,60,45,31,29,27,78,91,64,96,60,35,44,49,35,23,38,36,40,11,41,58,44,35,57,78,77,24,64,47,71,28,27,33,90,45,68,60,61,62,50,63,31,79,34,31,23,31,29,37,39,39,39,33,40,69,64,68,67,27,35,25,35,42,36,38,37,38,60,39,56,45,82,73,53,74,73,77,67,70,71,70,61,68,73,75,85,34,92,40,15,66,63,49,80,59,100,61,88,84,73,91,55,73,35,69,50,71,48,79,33,24,58,13,23,42,30,32,33,30,32,73,53,96,87,35,83,35,64,64,23,20,15,28,27,40,20,50,33,35,30,41,24,21,25,82,73,44,75,88,55,54,48,88,60,35,29,36,22,63,41,39,37,33,69,88,71,44,51,81,54,41,54,42,63,41,76,44,60,42,90,73,47,35,77,78,70,49,43,60,24,33,24,39,37,33,38,64,57,66,57,76,75,49,82,39,26,40,33,34,28,67,58,72,43,70,74,71,72,56,65,65,39,62,29,36,38,48,32,36,21,25,80,40,59,82,87,41,60,63,42,53,48,35,27,29,34,78,34,38,28,49,42,68,28,56,45,27,73,69,53,37,46,77,56,47,89,53,43,36,37,35,46,26,38,69,75,39,57,74,30,63,29,18,36,8,6,36,29,30,31,71,60,90,87,29,32,26,42,49,23,18,31,59,49,66,55,48,49,19,34,64,73,38,38,36,36,19,26,23,39,37,74,40,49,70,60,50,52,65,72,33,63,92,43,51,58,42,74,69,73,85,73,80,79,76,78,81,76,78,79,79,75,72,85,74,75,68,78,73,88,78,81,80,80,82,91,80,93,78,82,83,78,65,87,79,72,63,72,88,70,72,83,82,130,141,82,83,85,85,80,88,86,80,87,72,82,66,77,72,77,73,81,77,76,85,68,81,75,83,77,77,80,76,79,71,74,73,78,79,76,81,76,74,81,79,84,69,82,77,75,81,80,73,79,76,78,76,75,73,76,78,79,77,73,71,86,70,75,85,71,78,83,65,89,63,73,79,87,73,65,72,59,75,39,79,46,72,33,26,87,90,40,42,58,49,76,48,61,37,59,56,46,83,83,33,50,26,69,53,59,42,74,46,33,39,37,37,38,56,58,49,89,48,67,62,58,45,73,28,37,30,40,33,38,35,23,66,24,31,33,36,44,68,46,79,86,30,70,56,23,30,40,35,42,31,40,84,76,43,46,27,38,37,38,21,22,58,43,45,35,42,72,48,76,48,95,35,53,39,39,38,37,38,37,40,33,37,79,72,81,54,29,60,27,36,35,33,42,38,29,67,39,65,67,82,65,53,47,79,45,66,90,58,55,62,53,73,53,56,43,58,61,53,82,38,62,31,57,32,58,34,39,27,30,41,37,41,41,49,59,88,71,24,22,40,39,36,38,42,50,90,60,45,32,30,23,73,95,60,95,60,35,44,46,35,23,38,35,39,10,40,58,43,36,57,79,77,25,64,46,70,30,27,32,91,46,68,60,61,62,49,65,32,80,32,32,23,30,29,37,39,39,38,33,40,69,68,67,67,28,36,26,34,41,36,37,40,39,57,41,57,46,82,72,53,73,72,75,68,73,72,72,64,69,73,76,86,34,93,40,14,67,61,49,79,60,99,60,89,83,72,93,54,73,36,69,51,70,46,78,33,22,56,14,22,41,29,31,33,29,33,72,54,94,86,33,83,36,62,64,22,20,16,28,26,39,20,51,33,35,31,41,24,20,26,82,74,43,75,87,54,52,48,86,60,34,30,36,23,63,40,40,38,34,69,87,73,44,52,82,54,41,54,42,62,42,77,44,60,43,89,74,47,34,76,77,69,49,41,58,26,34,24,38,37,32,39,63,58,69,56,76,75,47,83,38,26,40,34,34,28,67,57,72,42,68,75,72,72,53,64,65,39,65,31,39,39,48,34,37,21,26,80,38,61,81,88,40,59,62,42,54,47,36,27,30,32,77,34,37,27,48,43,67,28,57,45,28,73,69,53,36,45,77,55,49,89,51,42,36,36,35,44,24,37,69,75,40,58,73,30,63,29,19,35,9,6,37,28,30,31,71,60,89,87,27,31,26,41,49,24,19,31,58,50,65,55,48,50,19,34,66,72,38,39,36,36,18,26,22,39,37,74,41,48,71,59,50,53,66,71,33,64,92,41,50,60,44,73,69,71,82,74,79,77,76,74,80,75,77,75,77,73,73,78,76,74,63,71,72,85,75,81,80,78,82,93,79,93,72,82,82,79,68,88,77,72,70,72,81,72,75,79,85,126

Nearest PDB structures (foldseek):
  6t9t-assembly1_A  TM=9.302E-01  e=2.297E-23  Homo sapiens
  9dpf-assembly2_C  TM=9.326E-01  e=7.201E-23  Homo sapiens
  1gl0-assembly1_E  TM=9.206E-01  e=1.436E-21  Bos taurus
  1ex3-assembly1_A  TM=8.620E-01  e=1.725E-19  Bos taurus
  9en2-assembly1_A  TM=4.799E-01  e=6.478E-20  Homo sapiens

pLDDT: mean 76.41, std 27.97, range [15.8, 98.69]

Radius of gyration: 40.61 Å; Cα contacts (8 Å, |Δi|>4): 2801; chains: 2; bounding box: 121×147×110 Å

Organism: Nephila pilipes (NCBI:txid299642)